Protein 8QPM (pdb70)

InterPro domains:
  IPR011251 Luciferase-like domain [PF00296] (12-303)
  IPR019946 5,10-methylenetetrahydromethanopterin reductase [MF_01091] (1-331)
  IPR019946 5,10-methylenetetrahydromethanopterin reductase [NF002619] (1-328)
  IPR019946 5,10-methylenetetrahydromethanopterin reductase [TIGR03555] (3-327)
  IPR036661 Luciferase-like domain superfamily [G3DSA:3.20.20.30] (1-331)
  IPR036661 Luciferase-like domain superfamily [SSF51679] (1-330)
  IPR050564 F420-dependent glucose-6-phosphate dehydrogenase/mer [PTHR43244] (1-331)

Nearest PDB structures (foldseek):
  8qq8-assembly1_A-2  TM=9.999E-01  e=6.501E-63  Methanocaldococcus jannaschii
  8qpm-assembly2_D  TM=1.001E+00  e=1.113E-61  Methanocaldococcus jannaschii
  1f07-assembly1_A  TM=9.859E-01  e=3.341E-46  Methanothermobacter thermautotrophicus
  1ezw-assembly1_A  TM=9.801E-01  e=5.608E-44  Methanopyrus kandleri
  2b81-assembly2_C  TM=8.091E-01  e=7.766E-15  Bacillus cereus

Solvent-accessible surface area: 47676 Å² total; per-residue (Å²): 64,57,2,0,0,15,8,56,2,82,67,24,3,7,29,9,4,8,27,0,3,9,0,4,58,32,38,5,71,17,0,0,0,16,11,84,28,45,13,29,9,0,4,0,0,0,0,0,0,2,9,10,1,6,109,2,77,0,0,0,3,43,0,12,11,33,7,5,14,19,0,3,1,0,2,0,0,0,0,0,0,18,14,0,8,21,16,1,1,0,0,1,0,31,28,55,115,77,26,2,76,15,12,50,41,140,81,49,111,37,52,38,6,0,69,16,0,1,58,0,0,75,63,1,12,66,51,70,181,1,92,30,135,10,133,42,15,95,2,58,21,0,31,22,60,2,140,17,71,30,181,80,7,35,0,7,0,10,3,108,21,64,122,15,6,52,20,0,0,83,29,0,47,0,0,2,6,84,16,8,4,36,101,9,0,101,41,9,20,78,49,0,95,127,2,0,114,78,43,74,38,57,47,140,88,7,16,2,0,0,35,4,5,0,0,1,17,174,69,39,84,129,0,49,105,25,0,15,49,41,0,0,106,58,0,18,65,10,63,99,81,25,3,126,73,16,59,11,61,86,149,74,0,84,34,0,58,83,6,29,156,90,39,68,92,99,71,0,57,144,31,19,30,87,63,0,5,92,1,10,3,0,36,0,27,7,122,56,0,15,94,60,0,89,96,1,43,116,69,32,4,60,0,0,0,0,4,34,17,0,3,63,79,62,36,76,1,0,98,25,0,12,151,96,0,31,92,57,44,63,54,1,0,0,17,7,52,2,81,66,25,2,8,30,8,4,8,26,0,3,8,0,8,61,32,37,6,72,17,0,0,0,14,10,86,27,45,13,28,9,1,3,0,0,0,0,0,0,3,9,12,1,6,120,2,76,0,0,0,2,43,1,12,10,36,6,6,14,19,0,3,1,0,2,0,0,0,0,0,0,20,13,0,8,20,16,1,1,0,0,0,0,32,28,59,114,78,29,1,75,14,12,51,38,139,77,48,125,37,40,36,6,0,81,5,0,1,72,0,0,76,61,1,9,40,48,71,185,0,92,30,146,9,166,40,15,86,9,64,24,0,30,24,65,3,130,15,77,46,167,80,5,35,0,6,0,11,3,107,29,87,134,17,6,45,15,0,0,84,40,0,46,0,0,1,6,87,16,8,5,37,99,8,0,100,44,9,21,77,48,0,81,132,2,0,112,78,43,73,39,57,46,141,87,7,17,3,0,0,33,4,5,0,0,1,10,159,80,40,85,108,0,44,104,24,0,14,49,42,0,0,108,60,0,17,65,11,62,93,79,25,3,123,76,17,60,12,62,84,140,72,0,80,34,0,75,77,8,30,167,88,39,70,96,90,70,0,57,151,30,18,32,87,63,0,4,90,1,10,3,0,36,0,29,4,120,57,0,16,95,61,0,88,96,0,44,118,67,30,4,59,0,0,0,0,4,32,17,0,3,50,77,61,35,78,2,0,96,22,0,13,152,92,0,32,93,57,44,105,57,12,0,0,15,6,52,1,81,60,22,4,10,30,9,4,10,26,0,3,9,0,8,61,32,37,6,69,12,0,0,0,14,9,93,26,44,13,30,10,1,3,0,0,0,0,4,0,2,11,11,1,7,122,2,76,0,0,0,3,41,0,14,10,38,7,7,14,19,0,3,1,0,2,0,0,0,0,0,0,20,14,0,10,18,16,1,0,0,0,0,0,31,32,65,119,73,29,2,77,16,10,50,41,138,86,47,116,42,47,32,5,0,67,7,0,0,50,0,1,74,74,1,11,65,48,86,190,3,95,33,142,11,154,41,15,94,8,66,36,0,36,15,48,2,133,22,74,41,186,61,5,32,0,8,0,9,1,92,36,86,152,16,6,47,11,0,0,80,26,0,47,0,0,1,6,85,13,9,19,42,107,16,0,111,43,10,11,71,36,0,94,122,2,0,127,83,47,73,42,55,47,140,90,8,14,4,0,0,29,3,7,0,0,1,23,178,80,33,81,103,0,45,102,21,0,21,55,40,0,0,115,68,0,23,58,8,68,83,107,24,3,132,67,24,66,22,63,92,113,51,0,77,35,0,61,82,7,28,156,89,34,74,94,80,86,0,50,143,24,16,52,91,65,5,4,97,7,12,3,0,34,1,30,7,112,59,0,34,81,45,11,117,99,0,46,137,68,34,4,60,0,0,0,0,2,28,15,0,3,39,79,60,36,81,2,0,97,15,0,14,136,96,13,50,119,67,64,2,0,0,15,6,52,1,82,62,20,4,9,31,10,4,9,26,0,3,9,0,6,59,33,37,6,73,12,0,0,0,15,10,86,26,46,13,29,10,1,3,0,0,0,0,3,0,2,10,9,1,5,120,2,81,0,0,0,3,41,1,14,10,38,7,7,14,18,0,2,1,0,2,0,0,0,0,0,0,19,13,0,8,17,16,0,1,0,0,1,0,32,28,58,116,79,26,1,74,16,11,49,39,144,82,46,92,39,30,30,5,0,68,9,0,0,48,0,0,70,79,1,12,64,38,82,178,3,97,30,138,12,139,42,13,87,4,62,24,0,20,20,62,4,134,20,79,45,193,64,4,35,0,6,0,10,4,97,32,85,137,16,7,42,18,0,0,89,23,0,47,0,0,0,3,93,8,9,5,60,90,12,0,105,40,6,25,73,45,0,82,127,2,0,114,81,49,73,40,54,47,142,92,8,14,4,0,0,32,3,6,0,0,1,22,163,82,39,81,106,0,41,105,24,0,19,50,39,0,0,108,62,0,17,66,9,67,95,83,19,7,117,74,20,58,5,55,83,124,58,0,109,47,0,91,94,9,26,168,87,41,74,91,93,75,0,55,151,30,19,46,89,70,1,5,112,10,9,2,2,31,1,30,4,122,57,0,12,92,45,0,92,83,3,42,125,62,33,4,64,0,0,0,0,3,30,15,0,3,41,78,62,36,74,2,0,95,17,0,13,134,90,0,32,90,54,48

Foldseek 3Di:
DAEAAEDEQADPLVVVLVLVQLLVVLRHQEYEYEDAPVHPHFLVSLLVNLVSHAGHAYEYQAAECWPDHLVVVLLSQLVSQVSNVRRYAYEYEQDDDVRCVVVVHDSPPSQQSRLQSVVVSQCQQQQHQDADDGPPDGDHRDHDPRHGNDNGHFYEYEDADLSNLLVCLQDHQEYEYQWQAQLSLLPRVVSSVNNVVVNVHDCVSYAYEHQAAEAEDQAQVQSLLQSLQVLLVCLLPDDPVLCVSLVPDVVLSVQLNVCVVVPVSVRSSVSDDPSSSNTGHQTGYLVSNQVSVVSNVVSPHRYYYHYPPCHPDSSVSSNRCSPRRVVSD/DAEAAEDEQADPLVVVLVLLQLLVVLRHAEYEYEDAPVHPHQLVSLLVNLVSHAGHAYDYQAAECWPDHLVVVLVSQLVSLVSNVRRYAYEYEQDDDVRCVVVVTDSPPSQQSRLQSVVVSQCQQQFDQDQDDGPPDGDHGDHDPRHGPDNGHFYEYEDADLSNLLSCLQDGQEYEYQWQAQLSLLVRVVSSVNNVVVNVHDCVSYAYEHQAAEAEDQAQVQSLLQSLQVLLVCLLPDDPVLCVSLVPDVVLSVQLNVCVVVPVSVRSSVSDDPSSSNTGHQTGYLVSNQVSVVSNVVSPHRYYYHYPPCHSDSSVSSNRCSVRHPVSD/DAEAAEDEQADPLVVVLVLVQLLVVLHHQEYEYEADPVHPHRLVSLLVNLVSHAGHAYEYQAAECWPDHLLVVLVSQLVSQVSNVRRYAYEYEQDDPVRCVVVVTDSPPSQQSRLQSVVVSQCQQQFHQDQDCGPPDGHHRDHDPRHGPDNGHFYEYEAEDLVNLLSCLQDHQEYEYQWLALLRLLVRVVSSVNNVVVNVHDCVRYQYEHNAAEAEDQAQVQSLLQSLLVLLVVLLVDDPVLCVSQVHDVVLSVQLVVCVVVVVSVRSSVSDDDSSRNTGHQTGYLVSNQVSVVSNVVSPHRYYYHYPPCHSDSSVSSNRCSPRHPD/DAEAAEDEQADPLVVVLVLVQLLVVLRHAEYEYEAAPVGPHFLVSLLVNLVSHAGHAYEYQAAECWPDPLLVVLVSQLVSLVSNVRRYAYEYEQDDPVRCVVVVTDSPPRQQSRLQSVVVSQCQQQFDQDQDCGPPDGHHRDHDPRHGPDNGHFYEYEDADLSNLLSCLQDHQEYEYAWQALVSLLVRVVSSVNSVVVNVHDCVRYQYEHQAAEAEDQAQVQSQLQSLLVLLVVLLPDDVCVCVVLVHDVVLSVQLNVCPVVVVSVRSSVSDDVSSRVTRYQTGYLVSNQVSVVSSVVSPHRYYYHYPPCHSDSSVSSNRCSPRHPVSD

Secondary structure (DSSP, 8-state):
-EEEEEE---S-HHHHHHHHHHHHHTT--EEEE---TTSS-HHHHHHHHHHT-SS-EEEES-B-SSSB-HHHHHHHHHHHHHHTTS-B-EEE----HHHHHHHT-----HHHHHHHHHHHHHHHHTT--EEEE-SS-EEEEE--SS--SSSS--EEEE--SHHHHHHHHHH-SEEEE---SHHHHHHHHHHHHHHHHHTT--GGG-EEEEEEEEEE-SSHHHHHHHHHHHHHHHHHH--HHHHHHTT--HHHHHHHHHHHHTT-HHHHHHT--HHHHHHH-EEESHHHHHHHHHHHHHHT--EEEEEEEESSSHHHHHHHHHHHTGGG-/-EEEEEE---S-HHHHHHHHHHHHHTT--EEEE---TTSS-HHHHHHHHHHT-SS-EEEESSB-SSSB-HHHHHHHHHHHHHHTTS-B-EEE----HHHHHHHT-----HHHHHHHHHHHHHHHHTT--EEEE-SS-EEEEE--SS--SSSS--EEEE--SHHHHHHHHHH-SEEEE---SHHHHHHHHHHHHHHHHHTT--GGG-EEEEEEEEEE-SSHHHHHHHHHHHHHHHHHH--HHHHHHTT--HHHHHHHHHHHHTT-HHHHHHT--HHHHHHH-EEESHHHHHHHHHHHHHHT--EEEEEEEESSSHHHHHHHHHHHTGGG-/-EEEEEE---S-HHHHHHHHHHHHHTT--EEEE---TTSS-HHHHHHHHHHH-SS-EEEESSB-SSSB-HHHHHHHHHHHHHHHTS-B-EEE----HHHHHHHT-----HHHHHHHHHHHHHHHHTTPPEEEE-SS-EEEEE--SS--SSSS--EEEE--SHHHHHHHHHH-SEEEE----HHHHHHHHHHHHHHHHHTT--GGG-EEEEEEEEEE-SSHHHHHHHHHHHHHHHHTT--HHHHGGGT--HHHHHHHHHHHHHT-HHHHHHT--HHHHHHH-EEESHHHHHHHHHHHHHTT--EEEEEEEESSSHHHHHHHHHHHT--/-EEEEEE---S-HHHHHHHHHHHHHTT--EEEE---TTSS-HHHHHHHHHHH-SS-EEEESSB-SSSB-HHHHHHHHHHHHHHTTS-B-EEE----HHHHHHHT-----HHHHHHHHHHHHHHHHTTPPEEEE-SS-EEEEE--SS--SSSS--EEEE--SHHHHHHHHHH-SEEEES---TTHHHHHHHHHHHHHHHHT--GGG-EEEEEEEEEE-SSHHHHHHHHHHHHHHHHHT--HHHHHHTT--HHHHHHHHHHHHTT-HHHHHHT--HHHHHSS-EEESHHHHHHHHHHHHHTT--EEEEEEEESSSHHHHHHHHHHHTGGG-

Sequence (1314 aa):
MKFGIEFVPNEPIQKLCYYVKLAEDNGFEYCWITDHYNNRNVYMALTAIAMNTNKIKLGPGVTNPYVRSPAITASAIATLDELSGGRAVLGIGPGDKATFDALGIEWVKPVTTLKESIEVIRKLLAGERVSYEGKVVKIAGAALAVKPIQKAVPVYMGAQGPKMLETAGMIADGVLINASNPKDFEAAIPLIKKGAEAAGRSMDEIDVAAYACMSVDKNADKAKQAAVPVVAFIAAGSPPVVLERHGIDMEKVEAIRNALKSGNFPEAFKNVDDTMLEAFSIYGTPEDVVEKCKKLAEMGVTQIVAGSPIGPNKETAIKLIGKKVIPALMKFGIEFVPNEPIQKLCYYVKLAEDNGFEYCWITDHYNNRNVYMALTAIAMNTNKIKLGPGVTNPYVRSPAITASAIATLDELSGGRAVLGIGPGDKATFDALGIEWVKPVTTLKESIEVIRKLLAGERVSYEGKVVKIAGAALAVKPIQKAVPVYMGAQGPKMLETAGMIADGVLINASNPKDFEAAIPLIKKGAEAAGRSMDEIDVAAYACMSVDKNADKAKQAAVPVVAFIAAGSPPVVLERHGIDMEKVEAIRNALKSGNFPEAFKNVDDTMLEAFSIYGTPEDVVEKCKKLAEMGVTQIVAGSPIGPNKETAIKLIGKKVIPALMKFGIEFVPNEPIQKLCYYVKLAEDNGFEYCWITDHYNNRNVYMALTAIAMNTNKIKLGPGVTNPYVRSPAITASAIATLDELSGGRAVLGIGPGDKATFDALGIEWVKPVTTLKESIEVIRKLLAGERVSYEGKVVKIAGAALAVKPIQKAVPVYMGAQGPKMLETAGMIADGVLINASNPKDFEAAIPLIKKGAEAAGRSMDEIDVAAYACMSVDKNADKAKQAAVPVVAFIAAGSPPVVLERHGIDMEKVEAIRNALKSGNFPEAFKNVDDTMLEAFSIYGTPEDVVEKCKKLAEMGVTQIVAGSPIGPNKETAIKLIGKKVIPMKFGIEFVPNEPIQKLCYYVKLAEDNGFEYCWITDHYNNRNVYMALTAIAMNTNKIKLGPGVTNPYVRSPAITASAIATLDELSGGRAVLGIGPGDKATFDALGIEWVKPVTTLKESIEVIRKLLAGERVSYEGKVVKIAGAALAVKPIQKAVPVYMGAQGPKMLETAGMIADGVLINASNPKDFEAAIPLIKKGAEAAGRSMDEIDVAAYACMSVDKNADKAKQAAVPVVAFIAAGSPPVVLERHGIDMEKVEAIRNALKSGNFPEAFKNVDDTMLEAFSIYGTPEDVVEKCKKLAEMGVTQIVAGSPIGPNKETAIKLIGKKVIPAL

Radius of gyration: 32.62 Å; Cα contacts (8 Å, |Δi|>4): 3028; chains: 4; bounding box: 97×97×73 Å

Structure (mmCIF, N/CA/C/O backbone):
data_8QPM
#
_entry.id   8QPM
#
_cell.length_a   96.660
_cell.length_b   96.280
_cell.length_c   166.780
_cell.angle_alpha   90.00
_cell.angle_beta   90.00
_cell.angle_gamma   90.00
#
_symmetry.space_group_name_H-M   'P 21 21 21'
#
loop_
_entity.id
_entity.type
_entity.pdbx_description
1 polymer '5,10-methylenetetrahydromethanopterin reductase'
2 water water
#
loop_
_atom_site.group_PDB
_atom_site.id
_atom_site.type_symbol
_atom_site.label_atom_id
_atom_site.label_alt_id
_atom_site.label_comp_id
_atom_site.label_asym_id
_atom_site.label_entity_id
_atom_site.label_seq_id
_atom_site.pdbx_PDB_ins_code
_atom_site.Cartn_x
_atom_site.Cartn_y
_atom_site.Cartn_z
_atom_site.occupancy
_atom_site.B_iso_or_equiv
_atom_site.auth_seq_id
_atom_site.auth_comp_id
_atom_site.auth_asym_id
_atom_site.auth_atom_id
_atom_site.pdbx_PDB_model_num
ATOM 1 N N . MET A 1 1 ? 55.280 95.536 39.727 1.00 52.89 1 MET A N 1
ATOM 2 C CA . MET A 1 1 ? 55.838 94.905 40.960 1.00 48.61 1 MET A CA 1
ATOM 3 C C . MET A 1 1 ? 54.701 94.623 41.945 1.00 42.10 1 MET A C 1
ATOM 4 O O . MET A 1 1 ? 53.984 95.533 42.320 1.00 52.87 1 MET A O 1
ATOM 20 N N . LYS A 1 2 ? 54.551 93.373 42.376 1.00 35.30 2 LYS A N 1
ATOM 21 C CA . LYS A 1 2 ? 53.577 92.987 43.389 1.00 40.55 2 LYS A CA 1
ATOM 22 C C . LYS A 1 2 ? 54.188 93.103 44.777 1.00 35.28 2 LYS A C 1
ATOM 23 O O . LYS A 1 2 ? 55.376 92.837 44.963 1.00 31.06 2 LYS A O 1
ATOM 42 N N . PHE A 1 3 ? 53.361 93.440 45.771 1.00 32.50 3 PHE A N 1
ATOM 43 C CA . PHE A 1 3 ? 53.849 93.552 47.140 1.00 29.49 3 PHE A CA 1
ATOM 44 C C . PHE A 1 3 ? 53.233 92.512 48.060 1.00 29.74 3 PHE A C 1
ATOM 45 O O . PHE A 1 3 ? 52.014 92.261 48.052 1.00 29.34 3 PHE A O 1
ATOM 62 N N . GLY A 1 4 ? 54.095 91.919 48.872 1.00 25.45 4 GLY A N 1
ATOM 63 C CA . GLY A 1 4 ? 53.669 91.088 49.970 1.00 25.23 4 GLY A CA 1
ATOM 64 C C . GLY A 1 4 ? 54.032 91.734 51.293 1.00 26.38 4 GLY A C 1
ATOM 65 O O . GLY A 1 4 ? 54.776 92.710 51.361 1.00 29.80 4 GLY A O 1
ATOM 69 N N . ILE A 1 5 ? 53.552 91.101 52.367 1.00 26.02 5 ILE A N 1
ATOM 70 C CA . ILE A 1 5 ? 53.828 91.556 53.718 1.00 27.67 5 ILE A CA 1
ATOM 71 C C . ILE A 1 5 ? 54.003 90.316 54.574 1.00 30.20 5 ILE A C 1
ATOM 72 O O . ILE A 1 5 ? 53.372 89.288 54.318 1.00 28.78 5 ILE A O 1
ATOM 88 N N . GLU A 1 6 ? 54.905 90.395 55.538 1.00 26.84 6 GLU A N 1
ATOM 89 C CA . GLU A 1 6 ? 55.263 89.269 56.399 1.00 28.86 6 GLU A CA 1
ATOM 90 C C . GLU A 1 6 ? 55.058 89.628 57.861 1.00 28.16 6 GLU A C 1
ATOM 91 O O . GLU A 1 6 ? 55.421 90.724 58.294 1.00 32.71 6 GLU A O 1
ATOM 103 N N . PHE A 1 7 ? 54.491 88.693 58.631 1.00 28.93 7 PHE A N 1
ATOM 104 C CA . PHE A 1 7 ? 54.361 88.877 60.067 1.00 31.55 7 PHE A CA 1
ATOM 105 C C . PHE A 1 7 ? 54.714 87.600 60.809 1.00 32.81 7 PHE A C 1
ATOM 106 O O . PHE A 1 7 ? 54.439 86.489 60.341 1.00 31.69 7 PHE A O 1
ATOM 123 N N . VAL A 1 8 ? 55.286 87.778 61.995 1.00 29.44 8 VAL A N 1
ATOM 124 C CA . VAL A 1 8 ? 55.431 86.699 62.971 1.00 26.35 8 VAL A CA 1
ATOM 125 C C . VAL A 1 8 ? 54.182 86.744 63.847 1.00 31.16 8 VAL A C 1
ATOM 126 O O . VAL A 1 8 ? 53.843 87.821 64.377 1.00 31.04 8 VAL A O 1
ATOM 139 N N . PRO A 1 9 ? 53.466 85.624 64.033 1.00 29.41 9 PRO A N 1
ATOM 140 C CA . PRO A 1 9 ? 52.265 85.658 64.914 1.00 28.25 9 PRO A CA 1
ATOM 141 C C . PRO A 1 9 ? 52.646 85.529 66.384 1.00 30.13 9 PRO A C 1
ATOM 142 O O . PRO A 1 9 ? 52.400 84.527 67.059 1.00 29.54 9 PRO A O 1
ATOM 153 N N . ASN A 1 10 ? 53.279 86.585 66.895 1.00 29.75 10 ASN A N 1
ATOM 154 C CA . ASN A 1 10 ? 53.778 86.637 68.263 1.00 31.60 10 ASN A CA 1
ATOM 155 C C . ASN A 1 10 ? 53.034 87.660 69.119 1.00 30.16 10 ASN A C 1
ATOM 156 O O . ASN A 1 10 ? 53.539 88.058 70.175 1.00 31.68 10 ASN A O 1
ATOM 167 N N . GLU A 1 11 ? 51.848 88.079 68.683 1.00 31.11 11 GLU A N 1
ATOM 168 C CA . GLU A 1 11 ? 50.952 88.980 69.395 1.00 29.98 11 GLU A CA 1
ATOM 169 C C . GLU A 1 11 ? 49.550 88.389 69.301 1.00 28.11 11 GLU A C 1
ATOM 170 O O . GLU A 1 11 ? 49.351 87.417 68.563 1.00 30.05 11 GLU A O 1
ATOM 182 N N . PRO A 1 12 ? 48.565 88.905 70.039 1.00 28.28 12 PRO A N 1
ATOM 183 C CA . PRO A 1 12 ? 47.207 88.356 69.917 1.00 30.18 12 PRO A CA 1
ATOM 184 C C . PRO A 1 12 ? 46.732 88.421 68.471 1.00 29.69 12 PRO A C 1
ATOM 185 O O . PRO A 1 12 ? 47.004 89.377 67.742 1.00 28.06 12 PRO A O 1
ATOM 196 N N . ILE A 1 13 ? 46.048 87.362 68.042 1.00 28.18 13 ILE A N 1
ATOM 197 C CA . ILE A 1 13 ? 45.702 87.220 66.628 1.00 25.41 13 ILE A CA 1
ATOM 198 C C . ILE A 1 13 ? 44.813 88.368 66.135 1.00 25.64 13 ILE A C 1
ATOM 199 O O . ILE A 1 13 ? 44.895 88.772 64.963 1.00 27.23 13 ILE A O 1
ATOM 215 N N . GLN A 1 14 ? 44.000 88.953 67.016 1.00 25.21 14 GLN A N 1
ATOM 216 C CA . GLN A 1 14 ? 43.183 90.090 66.595 1.00 27.07 14 GLN A CA 1
ATOM 217 C C . GLN A 1 14 ? 44.055 91.232 66.090 1.00 25.54 14 GLN A C 1
ATOM 218 O O . GLN A 1 14 ? 43.659 91.968 65.192 1.00 25.86 14 GLN A O 1
ATOM 232 N N . LYS A 1 15 ? 45.208 91.459 66.728 1.00 30.63 15 LYS A N 1
ATOM 233 C CA . LYS A 1 15 ? 46.085 92.540 66.286 1.00 32.75 15 LYS A CA 1
ATOM 234 C C . LYS A 1 15 ? 46.653 92.251 64.898 1.00 27.30 15 LYS A C 1
ATOM 235 O O . LYS A 1 15 ? 46.753 93.152 64.056 1.00 26.71 15 LYS A O 1
ATOM 254 N N . LEU A 1 16 ? 47.026 90.997 64.654 1.00 27.52 16 LEU A N 1
ATOM 255 C CA . LEU A 1 16 ? 47.539 90.585 63.355 1.00 23.65 16 LEU A CA 1
ATOM 256 C C . LEU A 1 16 ? 46.473 90.735 62.287 1.00 24.27 16 LEU A C 1
ATOM 257 O O . LEU A 1 16 ? 46.752 91.214 61.178 1.00 27.62 16 LEU A O 1
ATOM 273 N N . CYS A 1 17 ? 45.238 90.338 62.607 1.00 25.03 17 CYS A N 1
ATOM 274 C CA . CYS A 1 17 ? 44.152 90.507 61.648 1.00 23.44 17 CYS A CA 1
ATOM 275 C C . CYS A 1 17 ? 43.961 91.976 61.291 1.00 26.19 17 CYS A C 1
ATOM 276 O O . CYS A 1 17 ? 43.679 92.300 60.139 1.00 26.67 17 CYS A O 1
ATOM 284 N N . TYR A 1 18 ? 44.121 92.883 62.255 1.00 26.16 18 TYR A N 1
ATOM 285 C CA . TYR A 1 18 ? 44.054 94.309 61.921 1.00 26.45 18 TYR A CA 1
ATOM 286 C C . TYR A 1 18 ? 45.162 94.679 60.929 1.00 29.22 18 TYR A C 1
ATOM 287 O O . TYR A 1 18 ? 44.913 95.353 59.925 1.00 27.77 18 TYR A O 1
ATOM 305 N N . TYR A 1 19 ? 46.395 94.241 61.187 1.00 26.29 19 TYR A N 1
ATOM 306 C CA . TYR A 1 19 ? 47.495 94.626 60.297 1.00 28.59 19 TYR A CA 1
ATOM 307 C C . TYR A 1 19 ? 47.285 94.099 58.882 1.00 26.56 19 TYR A C 1
ATOM 308 O O . TYR A 1 19 ? 47.608 94.784 57.904 1.00 26.61 19 TYR A O 1
ATOM 326 N N . VAL A 1 20 ? 46.813 92.857 58.744 1.00 26.25 20 VAL A N 1
ATOM 327 C CA . VAL A 1 20 ? 46.685 92.284 57.403 1.00 24.07 20 VAL A CA 1
ATOM 328 C C . VAL A 1 20 ? 45.526 92.930 56.646 1.00 25.51 20 VAL A C 1
ATOM 329 O O . VAL A 1 20 ? 45.604 93.165 55.436 1.00 27.28 20 VAL A O 1
ATOM 342 N N . LYS A 1 21 ? 44.419 93.216 57.338 1.00 26.81 21 LYS A N 1
ATOM 343 C CA . LYS A 1 21 ? 43.326 93.905 56.670 1.00 28.15 21 LYS A CA 1
ATOM 344 C C . LYS A 1 21 ? 43.778 95.282 56.243 1.00 28.16 21 LYS A C 1
ATOM 345 O O . LYS A 1 21 ? 43.446 95.745 55.143 1.00 31.07 21 LYS A O 1
ATOM 364 N N . LEU A 1 22 ? 44.535 95.963 57.106 1.00 29.02 22 LEU A N 1
ATOM 365 C CA . LEU A 1 22 ? 45.094 97.254 56.713 1.00 24.66 22 LEU A CA 1
ATOM 366 C C . LEU A 1 22 ? 45.982 97.088 55.489 1.00 26.28 22 LEU A C 1
ATOM 367 O O . LEU A 1 22 ? 45.988 97.933 54.590 1.00 26.83 22 LEU A O 1
ATOM 383 N N . ALA A 1 23 ? 46.761 96.013 55.444 1.00 26.57 23 ALA A N 1
ATOM 384 C CA . ALA A 1 23 ? 47.609 95.791 54.274 1.00 30.76 23 ALA A CA 1
ATOM 385 C C . ALA A 1 23 ? 46.768 95.565 53.021 1.00 28.54 23 ALA A C 1
ATOM 386 O O . ALA A 1 23 ? 47.059 96.124 51.962 1.00 26.72 23 ALA A O 1
ATOM 393 N N . GLU A 1 24 ? 45.710 94.754 53.131 1.00 29.22 24 GLU A N 1
ATOM 394 C CA . GLU A 1 24 ? 44.815 94.549 51.995 1.00 27.18 24 GLU A CA 1
ATOM 395 C C . GLU A 1 24 ? 44.227 95.872 51.519 1.00 27.33 24 GLU A C 1
ATOM 396 O O . GLU A 1 24 ? 44.228 96.167 50.322 1.00 28.39 24 GLU A O 1
ATOM 408 N N . ASP A 1 25 ? 43.711 96.682 52.450 1.00 26.72 25 ASP A N 1
ATOM 409 C CA . ASP A 1 25 ? 43.170 97.992 52.079 1.00 26.55 25 ASP A CA 1
ATOM 410 C C . ASP A 1 25 ? 44.188 98.824 51.317 1.00 31.92 25 ASP A C 1
ATOM 411 O O . ASP A 1 25 ? 43.824 99.675 50.489 1.00 31.82 25 ASP A O 1
ATOM 420 N N . ASN A 1 26 ? 45.467 98.642 51.622 1.00 28.25 26 ASN A N 1
ATOM 421 C CA . ASN A 1 26 ? 46.529 99.440 51.025 1.00 28.95 26 ASN A CA 1
ATOM 422 C C . ASN A 1 26 ? 47.161 98.778 49.814 1.00 35.79 26 ASN A C 1
ATOM 423 O O . ASN A 1 26 ? 48.152 99.293 49.290 1.00 31.02 26 ASN A O 1
ATOM 434 N N . GLY A 1 27 ? 46.570 97.706 49.301 1.00 29.78 27 GLY A N 1
ATOM 435 C CA . GLY A 1 27 ? 46.998 97.204 48.015 1.00 31.85 27 GLY A CA 1
ATOM 436 C C . GLY A 1 27 ? 48.064 96.136 48.053 1.00 32.48 27 GLY A C 1
ATOM 437 O O . GLY A 1 27 ? 48.595 95.776 46.989 1.00 30.34 27 GLY A O 1
ATOM 441 N N . PHE A 1 28 ? 48.390 95.611 49.227 1.00 27.51 28 PHE A N 1
ATOM 442 C CA . PHE A 1 28 ? 49.257 94.447 49.299 1.00 29.99 28 PHE A CA 1
ATOM 443 C C . PHE A 1 28 ? 48.511 93.243 48.745 1.00 31.62 28 PHE A C 1
ATOM 444 O O . PHE A 1 28 ? 47.318 93.061 49.016 1.00 30.05 28 PHE A O 1
ATOM 461 N N . GLU A 1 29 ? 49.219 92.411 47.970 1.00 28.04 29 GLU A N 1
ATOM 462 C CA . GLU A 1 29 ? 48.601 91.259 47.319 1.00 30.07 29 GLU A CA 1
ATOM 463 C C . GLU A 1 29 ? 48.876 89.920 48.003 1.00 30.81 29 GLU A C 1
ATOM 464 O O . GLU A 1 29 ? 48.135 88.967 47.738 1.00 25.89 29 GLU A O 1
ATOM 476 N N . TYR A 1 30 ? 49.899 89.832 48.865 1.00 26.44 30 TYR A N 1
ATOM 477 C CA . TYR A 1 30 ? 50.311 88.608 49.565 1.00 25.52 30 TYR A CA 1
ATOM 478 C C . TYR A 1 30 ? 50.509 88.874 51.045 1.00 28.99 30 TYR A C 1
ATOM 479 O O . TYR A 1 30 ? 51.081 89.903 51.432 1.00 27.69 30 TYR A O 1
ATOM 497 N N . CYS A 1 31 ? 50.066 87.908 51.857 1.00 26.20 31 CYS A N 1
ATOM 498 C CA . CYS A 1 31 ? 50.234 87.925 53.327 1.00 25.08 31 CYS A CA 1
ATOM 499 C C . CYS A 1 31 ? 50.968 86.634 53.695 1.00 26.42 31 CYS A C 1
ATOM 500 O O . CYS A 1 31 ? 50.403 85.572 53.462 1.00 29.04 31 CYS A O 1
ATOM 508 N N . TRP A 1 32 ? 52.167 86.733 54.246 1.00 28.47 32 TRP A N 1
ATOM 509 C CA . TRP A 1 32 ? 53.022 85.591 54.596 1.00 26.17 32 TRP A CA 1
ATOM 510 C C . TRP A 1 32 ? 53.179 85.548 56.114 1.00 28.19 32 TRP A C 1
ATOM 511 O O . TRP A 1 32 ? 53.681 86.508 56.701 1.00 26.57 32 TRP A O 1
ATOM 532 N N . ILE A 1 33 ? 52.786 84.432 56.748 1.00 25.46 33 ILE A N 1
ATOM 533 C CA . ILE A 1 33 ? 52.835 84.286 58.202 1.00 26.38 33 ILE A CA 1
ATOM 534 C C . ILE A 1 33 ? 53.846 83.205 58.572 1.00 30.76 33 ILE A C 1
ATOM 535 O O . ILE A 1 33 ? 53.758 82.091 58.050 1.00 26.33 33 ILE A O 1
ATOM 551 N N . THR A 1 34 ? 54.779 83.516 59.493 1.00 26.85 34 THR A N 1
ATOM 552 C CA . THR A 1 34 ? 55.825 82.556 59.852 1.00 30.48 34 THR A CA 1
ATOM 553 C C . THR A 1 34 ? 55.242 81.398 60.671 1.00 24.68 34 THR A C 1
ATOM 554 O O . THR A 1 34 ? 54.182 81.502 61.287 1.00 27.26 34 THR A O 1
ATOM 565 N N . ASP A 1 35 ? 55.935 80.261 60.607 1.00 25.86 35 ASP A N 1
ATOM 566 C CA . ASP A 1 35 ? 55.488 79.003 61.200 1.00 28.99 35 ASP A CA 1
ATOM 567 C C . ASP A 1 35 ? 56.616 78.516 62.106 1.00 32.77 35 ASP A C 1
ATOM 568 O O . ASP A 1 35 ? 57.575 77.895 61.637 1.00 32.14 35 ASP A O 1
ATOM 577 N N . HIS A 1 36 ? 56.516 78.840 63.393 1.00 30.50 36 HIS A N 1
ATOM 578 C CA . HIS A 1 36 ? 57.495 78.418 64.424 1.00 31.36 36 HIS A CA 1
ATOM 579 C C . HIS A 1 36 ? 56.698 77.863 65.596 1.00 33.44 36 HIS A C 1
ATOM 580 O O . HIS A 1 36 ? 55.687 78.467 65.944 1.00 32.04 36 HIS A O 1
ATOM 594 N N . TYR A 1 37 ? 57.149 76.766 66.186 1.00 29.72 37 TYR A N 1
ATOM 595 C CA . TYR A 1 37 ? 56.359 76.103 67.211 1.00 30.69 37 TYR A CA 1
ATOM 596 C C . TYR A 1 37 ? 56.149 76.952 68.446 1.00 31.98 37 TYR A C 1
ATOM 597 O O . TYR A 1 37 ? 55.234 76.668 69.224 1.00 30.33 37 TYR A O 1
ATOM 615 N N . ASN A 1 38 ? 57.008 77.943 68.688 1.00 30.50 38 ASN A N 1
ATOM 616 C CA . ASN A 1 38 ? 56.912 78.699 69.922 1.00 32.54 38 ASN A CA 1
ATOM 617 C C . ASN A 1 38 ? 55.875 79.816 69.867 1.00 30.89 38 ASN A C 1
ATOM 618 O O . ASN A 1 38 ? 55.500 80.326 70.933 1.00 31.02 38 ASN A O 1
ATOM 629 N N . ASN A 1 39 ? 55.368 80.172 68.681 1.00 27.86 39 ASN A N 1
ATOM 630 C CA . ASN A 1 39 ? 54.414 81.260 68.543 1.00 29.70 39 ASN A CA 1
ATOM 631 C C . ASN A 1 39 ? 52.982 80.751 68.368 1.00 27.26 39 ASN A C 1
ATOM 632 O O . ASN A 1 39 ? 52.699 79.562 68.487 1.00 31.66 39 ASN A O 1
ATOM 643 N N . ARG A 1 40 ? 52.050 81.672 68.130 1.00 29.33 40 ARG A N 1
ATOM 644 C CA . ARG A 1 40 ? 50.694 81.263 67.778 1.00 27.92 40 ARG A CA 1
ATOM 645 C C . ARG A 1 40 ? 50.734 80.418 66.510 1.00 24.68 40 ARG A C 1
ATOM 646 O O . ARG A 1 40 ? 51.559 80.638 65.617 1.00 28.20 40 ARG A O 1
ATOM 667 N N . ASN A 1 41 ? 49.866 79.413 66.463 1.00 24.97 41 ASN A N 1
ATOM 668 C CA . ASN A 1 41 ? 49.863 78.459 65.366 1.00 24.90 41 ASN A CA 1
ATOM 669 C C . ASN A 1 41 ? 49.544 79.143 64.034 1.00 24.28 41 ASN A C 1
ATOM 670 O O . ASN A 1 41 ? 48.591 79.919 63.939 1.00 24.81 41 ASN A O 1
ATOM 681 N N . VAL A 1 42 ? 50.349 78.851 63.010 1.00 24.28 42 VAL A N 1
ATOM 682 C CA . VAL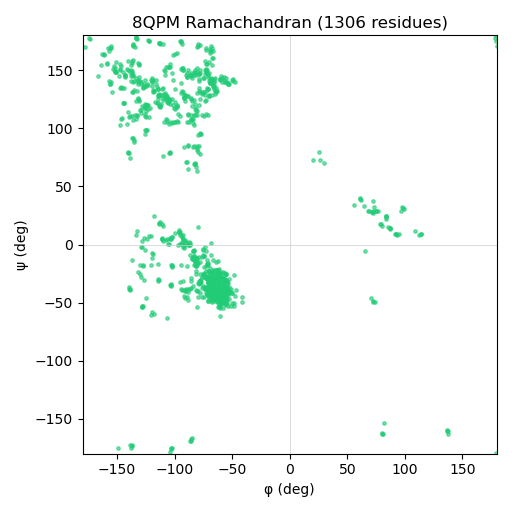 A 1 42 ? 50.274 79.594 61.736 1.00 25.53 42 VAL A CA 1
ATOM 683 C C . VAL A 1 42 ? 48.920 79.424 61.053 1.00 26.12 42 VAL A C 1
ATOM 684 O O . VAL A 1 42 ? 48.374 80.379 60.480 1.00 25.01 42 VAL A O 1
ATOM 697 N N . TYR A 1 43 ? 48.368 78.211 61.053 1.00 26.01 43 TYR A N 1
ATOM 698 C CA . TYR A 1 43 ? 47.108 77.995 60.347 1.00 26.43 43 TYR A CA 1
ATOM 699 C C . TYR A 1 43 ? 45.909 78.539 61.123 1.00 24.39 43 TYR A C 1
ATOM 700 O O . TYR A 1 43 ? 44.916 78.952 60.505 1.00 25.77 43 TYR A O 1
ATOM 718 N N . MET A 1 44 ? 45.981 78.553 62.458 1.00 23.99 44 MET A N 1
ATOM 719 C CA . MET A 1 44 ? 44.931 79.192 63.249 1.00 23.43 44 MET A CA 1
ATOM 720 C C . MET A 1 44 ? 44.942 80.691 62.987 1.00 25.00 44 MET A C 1
ATOM 721 O O . MET A 1 44 ? 43.894 81.294 62.705 1.00 23.31 44 MET A O 1
ATOM 735 N N . ALA A 1 45 ? 46.143 81.294 62.988 1.00 24.82 45 ALA A N 1
ATOM 736 C CA . ALA A 1 45 ? 46.251 82.706 62.620 1.00 25.57 45 ALA A CA 1
ATOM 737 C C . ALA A 1 45 ? 45.689 82.952 61.225 1.00 24.97 45 ALA A C 1
ATOM 738 O O . ALA A 1 45 ? 44.925 83.897 61.015 1.00 23.82 45 ALA A O 1
ATOM 745 N N . LEU A 1 46 ? 46.065 82.110 60.246 1.00 23.17 46 LEU A N 1
ATOM 746 C CA . LEU A 1 46 ? 45.585 82.282 58.880 1.00 27.97 46 LEU A CA 1
ATOM 747 C C . LEU A 1 46 ? 44.064 82.106 58.773 1.00 28.82 46 LEU A C 1
ATOM 748 O O . LEU A 1 46 ? 43.429 82.760 57.947 1.00 22.60 46 LEU A O 1
ATOM 764 N N . THR A 1 47 ? 43.452 81.236 59.584 1.00 21.80 47 THR A N 1
ATOM 765 C CA . THR A 1 47 ? 41.998 81.120 59.572 1.00 24.99 47 THR A CA 1
ATOM 766 C C . THR A 1 47 ? 41.348 82.436 59.977 1.00 27.53 47 THR A C 1
ATOM 767 O O . THR A 1 47 ? 40.414 82.919 59.324 1.00 26.09 47 THR A O 1
ATOM 778 N N . ALA A 1 48 ? 41.831 83.027 61.071 1.00 23.26 48 ALA A N 1
ATOM 779 C CA . ALA A 1 48 ? 41.299 84.305 61.522 1.00 24.25 48 ALA A CA 1
ATOM 780 C C . ALA A 1 48 ? 41.540 85.396 60.488 1.00 22.24 48 ALA A C 1
ATOM 781 O O . ALA A 1 48 ? 40.669 86.263 60.262 1.00 24.54 48 ALA A O 1
ATOM 788 N N . ILE A 1 49 ? 42.724 85.385 59.874 1.00 25.32 49 ILE A N 1
ATOM 789 C CA . ILE A 1 49 ? 43.035 86.387 58.860 1.00 23.76 49 ILE A CA 1
ATOM 790 C C . ILE A 1 49 ? 42.088 86.237 57.673 1.00 25.39 49 ILE A C 1
ATOM 791 O O . ILE A 1 49 ? 41.569 87.228 57.136 1.00 25.26 49 ILE A O 1
ATOM 807 N N . ALA A 1 50 ? 41.866 84.993 57.226 1.00 23.09 50 ALA A N 1
ATOM 808 C CA . ALA A 1 50 ? 40.961 84.776 56.106 1.00 25.60 50 ALA A CA 1
ATOM 809 C C . ALA A 1 50 ? 39.578 85.339 56.408 1.00 32.26 50 ALA A C 1
ATOM 810 O O . ALA A 1 50 ? 38.937 85.941 55.536 1.00 28.02 50 ALA A O 1
ATOM 817 N N . MET A 1 51 ? 39.110 85.169 57.646 1.00 28.71 51 MET A N 1
ATOM 818 C CA . MET A 1 51 ? 37.802 85.665 58.039 1.00 31.17 51 MET A CA 1
ATOM 819 C C . MET A 1 51 ? 37.727 87.181 58.057 1.00 31.77 51 MET A C 1
ATOM 820 O O . MET A 1 51 ? 36.644 87.734 57.864 1.00 41.16 51 MET A O 1
ATOM 834 N N . ASN A 1 52 ? 38.850 87.855 58.220 1.00 26.01 52 ASN A N 1
ATOM 835 C CA . ASN A 1 52 ? 38.886 89.302 58.300 1.00 26.25 52 ASN A CA 1
ATOM 836 C C . ASN A 1 52 ? 39.358 89.943 57.011 1.00 32.75 52 ASN A C 1
ATOM 837 O O . ASN A 1 52 ? 39.554 91.168 56.974 1.00 30.57 52 ASN A O 1
ATOM 848 N N . THR A 1 53 ? 39.543 89.153 55.961 1.00 27.47 53 THR A N 1
ATOM 849 C CA . THR A 1 53 ? 40.014 89.676 54.682 1.00 27.90 53 THR A CA 1
ATOM 850 C C . THR A 1 53 ? 39.151 89.116 53.549 1.00 30.93 53 THR A C 1
ATOM 851 O O . THR A 1 53 ? 38.245 88.298 53.762 1.00 25.80 53 THR A O 1
ATOM 862 N N . ASN A 1 54 ? 39.445 89.560 52.322 1.00 25.16 54 ASN A N 1
ATOM 863 C CA . ASN A 1 54 ? 38.581 89.310 51.170 1.00 26.01 54 ASN A CA 1
ATOM 864 C C . ASN A 1 54 ? 39.317 88.957 49.888 1.00 31.99 54 ASN A C 1
ATOM 865 O O . ASN A 1 54 ? 38.842 88.110 49.125 1.00 27.74 54 ASN A O 1
ATOM 876 N N . LYS A 1 55 ? 40.458 89.599 49.643 1.00 29.15 55 LYS A N 1
ATOM 877 C CA . LYS A 1 55 ? 41.151 89.460 48.367 1.00 29.21 55 LYS A CA 1
ATOM 878 C C . LYS A 1 55 ? 42.635 89.124 48.465 1.00 31.45 55 LYS A C 1
ATOM 879 O O . LYS A 1 55 ? 43.206 88.560 47.525 1.00 27.76 55 LYS A O 1
ATOM 898 N N . ILE A 1 56 ? 43.287 89.469 49.573 1.00 29.82 56 ILE A N 1
ATOM 899 C CA . ILE A 1 56 ? 44.720 89.226 49.677 1.00 29.36 56 ILE A CA 1
ATOM 900 C C . ILE A 1 56 ? 45.008 87.726 49.699 1.00 26.75 56 ILE A C 1
ATOM 901 O O . ILE A 1 56 ? 44.317 86.940 50.360 1.00 25.68 56 ILE A O 1
ATOM 917 N N . LYS A 1 57 ? 46.022 87.313 48.945 1.00 27.21 57 LYS A N 1
ATOM 918 C CA . LYS A 1 57 ? 46.492 85.932 49.036 1.00 25.72 57 LYS A CA 1
ATOM 919 C C . LYS A 1 57 ? 47.241 85.723 50.345 1.00 27.62 57 LYS A C 1
ATOM 920 O O . LYS A 1 57 ? 47.872 86.642 50.888 1.00 26.81 57 LYS A O 1
ATOM 939 N N . LEU A 1 58 ? 47.158 84.504 50.885 1.00 26.60 58 LEU A N 1
ATOM 940 C CA . LEU A 1 58 ? 47.714 84.290 52.206 1.00 24.26 58 LEU A CA 1
ATOM 941 C C . LEU A 1 58 ? 48.165 82.854 52.395 1.00 26.21 58 LEU A C 1
ATOM 942 O O . LEU A 1 58 ? 47.568 81.914 51.857 1.00 25.17 58 LEU A O 1
ATOM 958 N N . GLY A 1 59 ? 49.198 82.692 53.206 1.00 27.62 59 GLY A N 1
ATOM 959 C CA . GLY A 1 59 ? 49.657 81.359 53.540 1.00 28.57 59 GLY A CA 1
ATOM 960 C C . GLY A 1 59 ? 50.846 81.375 54.462 1.00 28.54 59 GLY A C 1
ATOM 961 O O . GLY A 1 59 ? 51.344 82.432 54.854 1.00 24.28 59 GLY A O 1
ATOM 965 N N . PRO A 1 60 ? 51.328 80.193 54.837 1.00 26.47 60 PRO A N 1
ATOM 966 C CA . PRO A 1 60 ? 52.533 80.135 55.667 1.00 23.24 60 PRO A CA 1
ATOM 967 C C . PRO A 1 60 ? 53.744 80.597 54.872 1.00 24.19 60 PRO A C 1
ATOM 968 O O . PRO A 1 60 ? 53.870 80.320 53.678 1.00 28.48 60 PRO A O 1
ATOM 979 N N . GLY A 1 61 ? 54.630 81.321 55.546 1.00 25.55 61 GLY A N 1
ATOM 980 C CA . GLY A 1 61 ? 55.865 81.792 54.956 1.00 26.60 61 GLY A CA 1
ATOM 981 C C . GLY A 1 61 ? 57.026 81.672 55.921 1.00 32.95 61 GLY A C 1
ATOM 982 O O . GLY A 1 61 ? 57.438 82.673 56.509 1.00 31.27 61 GLY A O 1
ATOM 986 N N . VAL A 1 62 ? 57.591 80.474 56.081 1.00 30.20 62 VAL A N 1
ATOM 987 C CA . VAL A 1 62 ? 57.259 79.265 55.360 1.00 28.85 62 VAL A CA 1
ATOM 988 C C . VAL A 1 62 ? 57.068 78.131 56.365 1.00 33.74 62 VAL A C 1
ATOM 989 O O . VAL A 1 62 ? 57.637 78.173 57.456 1.00 31.51 62 VAL A O 1
ATOM 1002 N N . THR A 1 63 ? 56.285 77.122 56.002 1.00 27.56 63 THR A N 1
ATOM 1003 C CA . THR A 1 63 ? 56.240 75.890 56.778 1.00 29.25 63 THR A CA 1
ATOM 1004 C C . THR A 1 63 ? 57.366 74.978 56.268 1.00 27.08 63 THR A C 1
ATOM 1005 O O . THR A 1 63 ? 58.274 75.425 55.558 1.00 28.85 63 THR A O 1
ATOM 1016 N N . ASN A 1 64 ? 57.374 73.712 56.676 1.00 31.77 64 ASN A N 1
ATOM 1017 C CA . ASN A 1 64 ? 58.449 72.801 56.313 1.00 29.74 64 ASN A CA 1
ATOM 1018 C C . ASN A 1 64 ? 57.907 71.382 56.371 1.00 32.25 64 ASN A C 1
ATOM 1019 O O . ASN A 1 64 ? 56.808 71.154 56.881 1.00 32.09 64 ASN A O 1
ATOM 1030 N N . PRO A 1 65 ? 58.656 70.403 55.855 1.00 34.47 65 PRO A N 1
ATOM 1031 C CA . PRO A 1 65 ? 58.136 69.025 55.801 1.00 34.20 65 PRO A CA 1
ATOM 1032 C C . PRO A 1 65 ? 58.112 68.313 57.134 1.00 38.77 65 PRO A C 1
ATOM 1033 O O . PRO A 1 65 ? 57.600 67.185 57.192 1.00 36.83 65 PRO A O 1
ATOM 1044 N N . TYR A 1 66 ? 58.719 68.875 58.175 1.00 33.46 66 TYR A N 1
ATOM 1045 C CA . TYR A 1 66 ? 59.078 68.066 59.337 1.00 35.95 66 TYR A CA 1
ATOM 1046 C C . TYR A 1 66 ? 58.176 68.242 60.551 1.00 35.12 66 TYR A C 1
ATOM 1047 O O . TYR A 1 66 ? 58.005 67.282 61.318 1.00 35.99 66 TYR A O 1
ATOM 1065 N N . VAL A 1 67 ? 57.648 69.438 60.809 1.00 32.94 67 VAL A N 1
ATOM 1066 C CA . VAL A 1 67 ? 56.930 69.618 62.068 1.00 35.94 67 VAL A CA 1
ATOM 1067 C C . VAL A 1 67 ? 55.508 69.071 62.018 1.00 32.69 67 VAL A C 1
ATOM 1068 O O . VAL A 1 67 ? 54.893 68.891 63.074 1.00 33.30 67 VAL A O 1
ATOM 1081 N N . ARG A 1 68 ? 54.979 68.817 60.819 1.00 34.43 68 ARG A N 1
ATOM 1082 C CA . ARG A 1 68 ? 53.703 68.153 60.597 1.00 33.79 68 ARG A CA 1
ATOM 1083 C C . ARG A 1 68 ? 53.874 67.233 59.399 1.00 33.03 68 ARG A C 1
ATOM 1084 O O . ARG A 1 68 ? 54.662 67.524 58.495 1.00 34.82 68 ARG A O 1
ATOM 1105 N N . SER A 1 69 ? 53.124 66.142 59.372 1.00 29.84 69 SER A N 1
ATOM 1106 C CA . SER A 1 69 ? 53.126 65.292 58.191 1.00 32.64 69 SER A CA 1
ATOM 1107 C C . SER A 1 69 ? 52.797 66.134 56.952 1.00 28.86 69 SER A C 1
ATOM 1108 O O . SER A 1 69 ? 51.885 66.970 57.004 1.00 31.34 69 SER A O 1
ATOM 1116 N N . PRO A 1 70 ? 53.478 65.922 55.820 1.00 30.99 70 PRO A N 1
ATOM 1117 C CA . PRO A 1 70 ? 53.065 66.642 54.604 1.00 30.72 70 PRO A CA 1
ATOM 1118 C C . PRO A 1 70 ? 51.606 66.431 54.247 1.00 32.52 70 PRO A C 1
ATOM 1119 O O . PRO A 1 70 ? 51.009 67.316 53.621 1.00 28.49 70 PRO A O 1
ATOM 1130 N N . ALA A 1 71 ? 50.994 65.311 54.655 1.00 32.13 71 ALA A N 1
ATOM 1131 C CA . ALA A 1 71 ? 49.557 65.131 54.432 1.00 32.88 71 ALA A CA 1
ATOM 1132 C C . ALA A 1 71 ? 48.727 66.106 55.262 1.00 33.47 71 ALA A C 1
ATOM 1133 O O . ALA A 1 71 ? 47.687 66.588 54.800 1.00 32.17 71 ALA A O 1
ATOM 1140 N N . ILE A 1 72 ? 49.152 66.384 56.497 1.00 30.92 72 ILE A N 1
ATOM 1141 C CA . ILE A 1 72 ? 48.472 67.394 57.310 1.00 28.28 72 ILE A CA 1
ATOM 1142 C C . ILE A 1 72 ? 48.625 68.776 56.680 1.00 29.75 72 ILE A C 1
ATOM 1143 O O . ILE A 1 72 ? 47.676 69.574 56.650 1.00 27.17 72 ILE A O 1
ATOM 1159 N N . THR A 1 73 ? 49.822 69.090 56.199 1.00 28.95 73 THR A N 1
ATOM 1160 C CA . THR A 1 73 ? 50.041 70.364 55.506 1.00 26.34 73 THR A CA 1
ATOM 1161 C C . THR A 1 73 ? 49.105 70.510 54.303 1.00 27.45 73 THR A C 1
ATOM 1162 O O . THR A 1 73 ? 48.554 71.593 54.063 1.00 26.96 73 THR A O 1
ATOM 1173 N N . ALA A 1 74 ? 48.913 69.433 53.526 1.00 28.06 74 ALA A N 1
ATOM 1174 C CA . ALA A 1 74 ? 48.043 69.511 52.353 1.00 30.02 74 ALA A CA 1
ATOM 1175 C C . ALA A 1 74 ? 46.601 69.841 52.749 1.00 28.57 74 ALA A C 1
ATOM 1176 O O . ALA A 1 74 ? 45.958 70.699 52.143 1.00 29.27 74 ALA A O 1
ATOM 1183 N N . SER A 1 75 ? 46.061 69.164 53.752 1.00 27.31 75 SER A N 1
ATOM 1184 C CA . SER A 1 75 ? 44.671 69.448 54.098 1.00 30.20 75 SER A CA 1
ATOM 1185 C C . SER A 1 75 ? 44.544 70.774 54.842 1.00 24.96 75 SER A C 1
ATOM 1186 O O . SER A 1 75 ? 43.492 71.415 54.776 1.00 27.59 75 SER A O 1
ATOM 1194 N N . ALA A 1 76 ? 45.597 71.232 55.517 1.00 27.51 76 ALA A N 1
ATOM 1195 C CA . ALA A 1 76 ? 45.513 72.563 56.121 1.00 24.10 76 ALA A CA 1
ATOM 1196 C C . ALA A 1 76 ? 45.422 73.630 55.035 1.00 23.60 76 ALA A C 1
ATOM 1197 O O . ALA A 1 76 ? 44.620 74.573 55.131 1.00 25.12 76 ALA A O 1
ATOM 1204 N N . ILE A 1 77 ? 46.217 73.465 53.984 1.00 24.86 77 ILE A N 1
ATOM 1205 C CA . ILE A 1 77 ? 46.192 74.384 52.847 1.00 26.95 77 ILE A CA 1
ATOM 1206 C C . ILE A 1 77 ? 44.860 74.301 52.116 1.00 27.07 77 ILE A C 1
ATOM 1207 O O . ILE A 1 77 ? 44.299 75.315 51.703 1.00 25.05 77 ILE A O 1
ATOM 1223 N N . ALA A 1 78 ? 44.362 73.095 51.876 1.00 25.12 78 ALA A N 1
ATOM 1224 C CA . ALA A 1 78 ? 43.049 72.968 51.256 1.00 28.25 78 ALA A CA 1
ATOM 1225 C C . ALA A 1 78 ? 41.972 73.649 52.097 1.00 29.27 78 ALA A C 1
ATOM 1226 O O . ALA A 1 78 ? 41.065 74.290 51.544 1.00 24.93 78 ALA A O 1
ATOM 1233 N N . THR A 1 79 ? 42.046 73.494 53.428 1.00 24.00 79 THR A N 1
ATOM 1234 C CA . THR A 1 79 ? 41.077 74.131 54.333 1.00 25.65 79 THR A CA 1
ATOM 1235 C C . THR A 1 79 ? 41.141 75.646 54.203 1.00 27.01 79 THR A C 1
ATOM 1236 O O . THR A 1 79 ? 40.107 76.322 54.103 1.00 25.15 79 THR A O 1
ATOM 1247 N N . LEU A 1 80 ? 42.363 76.183 54.200 1.00 26.33 80 LEU A N 1
ATOM 1248 C CA . LEU A 1 80 ? 42.566 77.621 54.013 1.00 28.19 80 LEU A CA 1
ATOM 1249 C C . LEU A 1 80 ? 42.021 78.077 52.674 1.00 26.17 80 LEU A C 1
ATOM 1250 O O . LEU A 1 80 ? 41.358 79.124 52.574 1.00 26.07 80 LEU A O 1
ATOM 1266 N N . ASP A 1 81 ? 42.308 77.312 51.616 1.00 23.94 81 ASP A N 1
ATOM 1267 C CA . ASP A 1 81 ? 41.827 77.706 50.302 1.00 23.66 81 ASP A CA 1
ATOM 1268 C C . ASP A 1 81 ? 40.307 77.718 50.233 1.00 27.29 81 ASP A C 1
ATOM 1269 O O . ASP A 1 81 ? 39.720 78.591 49.583 1.00 27.56 81 ASP A O 1
ATOM 1278 N N . GLU A 1 82 ? 39.643 76.727 50.848 1.00 24.99 82 GLU A N 1
ATOM 1279 C CA . GLU A 1 82 ? 38.187 76.744 50.893 1.00 25.21 82 GLU A CA 1
ATOM 1280 C C . GLU A 1 82 ? 37.670 77.964 51.651 1.00 27.92 82 GLU A C 1
ATOM 1281 O O . GLU A 1 82 ? 36.841 78.725 51.134 1.00 27.83 82 GLU A O 1
ATOM 1293 N N . LEU A 1 83 ? 38.152 78.160 52.882 1.00 26.34 83 LEU A N 1
ATOM 1294 C CA . LEU A 1 83 ? 37.648 79.248 53.713 1.00 29.31 83 LEU A CA 1
ATOM 1295 C C . LEU A 1 83 ? 37.797 80.587 53.002 1.00 29.57 83 LEU A C 1
ATOM 1296 O O . LEU A 1 83 ? 36.917 81.463 53.096 1.00 27.26 83 LEU A O 1
ATOM 1312 N N . SER A 1 84 ? 38.920 80.773 52.320 1.00 27.65 84 SER A N 1
ATOM 1313 C CA . SER A 1 84 ? 39.281 82.049 51.704 1.00 29.35 84 SER A CA 1
ATOM 1314 C C . S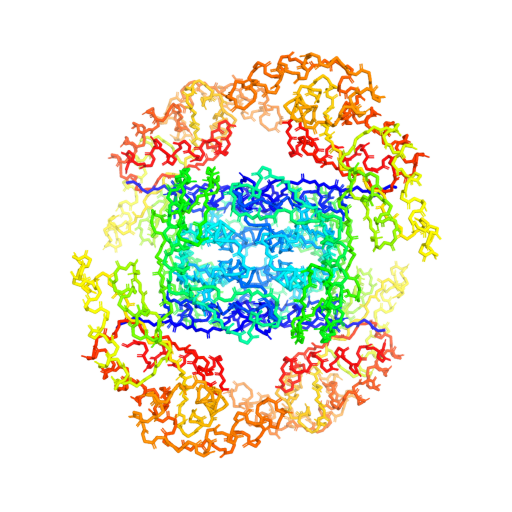ER A 1 84 ? 38.744 82.222 50.292 1.00 29.44 84 SER A C 1
ATOM 1315 O O . SER A 1 84 ? 39.001 83.257 49.644 1.00 27.02 84 SER A O 1
ATOM 1323 N N . GLY A 1 85 ? 38.030 81.243 49.768 1.00 24.42 85 GLY A N 1
ATOM 1324 C CA . GLY A 1 85 ? 37.507 81.401 48.423 1.00 30.92 85 GLY A CA 1
ATOM 1325 C C . GLY A 1 85 ? 38.548 81.327 47.322 1.00 33.11 85 GLY A C 1
ATOM 1326 O O . GLY A 1 85 ? 38.365 81.936 46.265 1.00 29.86 85 GLY A O 1
ATOM 1330 N N . GLY A 1 86 ? 39.638 80.610 47.548 1.00 28.94 86 GLY A N 1
ATOM 1331 C CA . GLY A 1 86 ? 40.643 80.389 46.541 1.00 27.50 86 GLY A CA 1
ATOM 1332 C C . GLY A 1 86 ? 41.840 81.311 46.603 1.00 30.23 86 GLY A C 1
ATOM 1333 O O . GLY A 1 86 ? 42.403 81.632 45.538 1.00 29.94 86 GLY A O 1
ATOM 1337 N N . ARG A 1 87 ? 42.241 81.745 47.805 1.00 25.56 87 ARG A N 1
ATOM 1338 C CA . ARG A 1 87 ? 43.321 82.707 48.018 1.00 28.39 87 ARG A CA 1
ATOM 1339 C C . ARG A 1 87 ? 44.565 82.116 48.664 1.00 25.71 87 ARG A C 1
ATOM 1340 O O . ARG A 1 87 ? 45.500 82.871 48.985 1.00 26.49 87 ARG A O 1
ATOM 1361 N N . ALA A 1 88 ? 44.611 80.802 48.884 1.00 26.38 88 ALA A N 1
ATOM 1362 C CA . ALA A 1 88 ? 45.746 80.203 49.579 1.00 25.53 88 ALA A CA 1
ATOM 1363 C C . ALA A 1 88 ? 47.004 80.193 48.705 1.00 24.21 88 ALA A C 1
ATOM 1364 O O . ALA A 1 88 ? 46.936 80.101 47.470 1.00 27.91 88 ALA A O 1
ATOM 1371 N N . VAL A 1 89 ? 48.159 80.278 49.370 1.00 25.44 89 VAL A N 1
ATOM 1372 C CA . VAL A 1 89 ? 49.473 79.990 48.788 1.00 24.13 89 VAL A CA 1
ATOM 1373 C C . VAL A 1 89 ? 50.252 79.187 49.823 1.00 27.45 89 VAL A C 1
ATOM 1374 O O . VAL A 1 89 ? 50.101 79.396 51.029 1.00 29.72 89 VAL A O 1
ATOM 1387 N N . LEU A 1 90 ? 51.070 78.251 49.368 1.00 26.16 90 LEU A N 1
ATOM 1388 C CA . LEU A 1 90 ? 51.867 77.433 50.275 1.00 28.29 90 LEU A CA 1
ATOM 1389 C C . LEU A 1 90 ? 53.322 77.877 50.190 1.00 30.57 90 LEU A C 1
ATOM 1390 O O . LEU A 1 90 ? 54.006 77.603 49.207 1.00 27.99 90 LEU A O 1
ATOM 1406 N N . GLY A 1 91 ? 53.810 78.557 51.235 1.00 26.53 91 GLY A N 1
ATOM 1407 C CA . GLY A 1 91 ? 55.234 78.806 51.361 1.00 26.94 91 GLY A CA 1
ATOM 1408 C C . GLY A 1 91 ? 55.854 77.686 52.181 1.00 27.39 91 GLY A C 1
ATOM 1409 O O . GLY A 1 91 ? 55.375 77.373 53.269 1.00 28.32 91 GLY A O 1
ATOM 1413 N N . ILE A 1 92 ? 56.898 77.066 51.643 1.00 29.75 92 ILE A N 1
ATOM 1414 C CA . ILE A 1 92 ? 57.493 75.905 52.310 1.00 31.05 92 ILE A CA 1
ATOM 1415 C C . ILE A 1 92 ? 58.993 75.905 52.057 1.00 30.29 92 ILE A C 1
ATOM 1416 O O . ILE A 1 92 ? 59.467 76.181 50.948 1.00 31.93 92 ILE A O 1
ATOM 1432 N N . GLY A 1 93 ? 59.748 75.648 53.121 1.00 31.75 93 GLY A N 1
ATOM 1433 C CA . GLY A 1 93 ? 61.184 75.581 53.054 1.00 30.59 93 GLY A CA 1
ATOM 1434 C C . GLY A 1 93 ? 61.690 74.399 53.854 1.00 33.31 93 GLY A C 1
ATOM 1435 O O . GLY A 1 93 ? 60.909 73.579 54.353 1.00 31.53 93 GLY A O 1
ATOM 1439 N N . PRO A 1 94 ? 63.009 74.289 53.994 1.00 33.20 94 PRO A N 1
ATOM 1440 C CA . PRO A 1 94 ? 63.581 73.105 54.655 1.00 36.29 94 PRO A CA 1
ATOM 1441 C C . PRO A 1 94 ? 63.567 73.162 56.177 1.00 36.83 94 PRO A C 1
ATOM 1442 O O . PRO A 1 94 ? 63.867 72.144 56.818 1.00 43.83 94 PRO A O 1
ATOM 1453 N N . GLY A 1 95 ? 63.274 74.306 56.779 1.00 40.70 95 GLY A N 1
ATOM 1454 C CA . GLY A 1 95 ? 63.414 74.423 58.215 1.00 46.10 95 GLY A CA 1
ATOM 1455 C C . GLY A 1 95 ? 64.865 74.660 58.595 1.00 50.19 95 GLY A C 1
ATOM 1456 O O . GLY A 1 95 ? 65.685 75.056 57.767 1.00 46.87 95 GLY A O 1
ATOM 1460 N N . ASP A 1 96 ? 65.186 74.414 59.868 1.00 51.44 96 ASP A N 1
ATOM 1461 C CA . ASP A 1 96 ? 66.529 74.703 60.359 1.00 51.55 96 ASP A CA 1
ATOM 1462 C C . ASP A 1 96 ? 66.961 73.729 61.446 1.00 50.06 96 ASP A C 1
ATOM 1463 O O . ASP A 1 96 ? 66.144 73.228 62.225 1.00 42.32 96 ASP A O 1
ATOM 1472 N N . LYS A 1 97 ? 68.277 73.509 61.519 1.00 47.37 97 LYS A N 1
ATOM 1473 C CA . LYS A 1 97 ? 68.796 72.489 62.421 1.00 46.55 97 LYS A CA 1
ATOM 1474 C C . LYS A 1 97 ? 68.537 72.845 63.877 1.00 44.39 97 LYS A C 1
ATOM 1475 O O . LYS A 1 97 ? 68.249 71.958 64.688 1.00 47.42 97 LYS A O 1
ATOM 1494 N N . ALA A 1 98 ? 68.640 74.127 64.234 1.00 52.72 98 ALA A N 1
ATOM 1495 C CA . ALA A 1 98 ? 68.441 74.519 65.629 1.00 52.95 98 ALA A CA 1
ATOM 1496 C C . ALA A 1 98 ? 67.061 74.101 66.125 1.00 50.96 98 ALA A C 1
ATOM 1497 O O . ALA A 1 98 ? 66.917 73.543 67.220 1.00 47.58 98 ALA A O 1
ATOM 1504 N N . THR A 1 99 ? 66.031 74.380 65.336 1.00 41.87 99 THR A N 1
ATOM 1505 C CA . THR A 1 99 ? 64.681 73.984 65.721 1.00 40.75 99 THR A CA 1
ATOM 1506 C C . THR A 1 99 ? 64.578 72.470 65.835 1.00 39.78 99 THR A C 1
ATOM 1507 O O . THR A 1 99 ? 64.028 71.945 66.807 1.00 39.10 99 THR A O 1
ATOM 1518 N N . PHE A 1 100 ? 65.082 71.748 64.834 1.00 42.15 100 PHE A N 1
ATOM 1519 C CA . PHE A 1 100 ? 64.869 70.308 64.822 1.00 43.14 100 PHE A CA 1
ATOM 1520 C C . PHE A 1 100 ? 65.712 69.629 65.890 1.00 46.03 100 PHE A C 1
ATOM 1521 O O . PHE A 1 100 ? 65.300 68.595 66.434 1.00 47.16 100 PHE A O 1
ATOM 1538 N N . ASP A 1 101 ? 66.855 70.221 66.253 1.00 43.43 101 ASP A N 1
ATOM 1539 C CA . ASP A 1 101 ? 67.608 69.706 67.395 1.00 48.23 101 ASP A CA 1
ATOM 1540 C C . ASP A 1 101 ? 66.791 69.818 68.682 1.00 44.98 101 ASP A C 1
ATOM 1541 O O . ASP A 1 101 ? 66.722 68.870 69.475 1.00 45.13 101 ASP A O 1
ATOM 1550 N N . ALA A 1 102 ? 66.145 70.968 68.891 1.00 42.62 102 ALA A N 1
ATOM 1551 C CA . ALA A 1 102 ? 65.352 71.184 70.097 1.00 45.69 102 ALA A CA 1
ATOM 1552 C C . ALA A 1 102 ? 64.135 70.265 70.163 1.00 45.48 102 ALA A C 1
ATOM 1553 O O . ALA A 1 102 ? 63.733 69.846 71.254 1.00 45.06 102 ALA A O 1
ATOM 1560 N N . LEU A 1 103 ? 63.526 69.955 69.024 1.00 41.46 103 LEU A N 1
ATOM 1561 C CA . LEU A 1 103 ? 62.329 69.125 68.992 1.00 41.63 103 LEU A CA 1
ATOM 1562 C C . LEU A 1 103 ? 62.622 67.644 68.804 1.00 43.45 103 LEU A C 1
ATOM 1563 O O . LEU A 1 103 ? 61.689 66.832 68.825 1.00 39.50 103 LEU A O 1
ATOM 1579 N N . GLY A 1 104 ? 63.885 67.264 68.651 1.00 46.33 104 GLY A N 1
ATOM 1580 C CA . GLY A 1 104 ? 64.215 65.858 68.491 1.00 48.85 104 GLY A CA 1
ATOM 1581 C C . GLY A 1 104 ? 63.920 65.301 67.118 1.00 46.97 104 GLY A C 1
ATOM 1582 O O . GLY A 1 104 ? 63.652 64.108 66.985 1.00 51.53 104 GLY A O 1
ATOM 1586 N N . ILE A 1 105 ? 63.981 66.133 66.084 1.00 42.33 105 ILE A N 1
ATOM 1587 C CA . ILE A 1 105 ? 63.671 65.741 64.713 1.00 44.13 105 ILE A CA 1
ATOM 1588 C C . ILE A 1 105 ? 64.967 65.655 63.912 1.00 48.51 105 ILE A C 1
ATOM 1589 O O . ILE A 1 105 ? 65.750 66.612 63.890 1.00 49.30 105 ILE A O 1
ATOM 1605 N N . GLU A 1 106 ? 65.182 64.518 63.236 1.00 47.89 106 GLU A N 1
ATOM 1606 C CA . GLU A 1 106 ? 66.333 64.350 62.349 1.00 50.09 106 GLU A CA 1
ATOM 1607 C C . GLU A 1 106 ? 66.098 65.112 61.049 1.00 44.50 106 GLU A C 1
ATOM 1608 O O . GLU A 1 106 ? 65.048 64.962 60.418 1.00 48.70 106 GLU A O 1
ATOM 1620 N N . TRP A 1 107 ? 67.082 65.919 60.642 1.00 47.60 107 TRP A N 1
ATOM 1621 C CA . TRP A 1 107 ? 66.950 66.786 59.464 1.00 44.50 107 TRP A CA 1
ATOM 1622 C C . TRP A 1 107 ? 67.410 66.044 58.213 1.00 51.56 107 TRP A C 1
ATOM 1623 O O . TRP A 1 107 ? 68.428 66.365 57.597 1.00 50.20 107 TRP A O 1
ATOM 1644 N N . VAL A 1 108 ? 66.611 65.071 57.810 1.00 50.61 108 VAL A N 1
ATOM 1645 C CA . VAL A 1 108 ? 67.028 64.147 56.763 1.00 53.39 108 VAL A CA 1
ATOM 1646 C C . VAL A 1 108 ? 66.971 64.843 55.410 1.00 54.43 108 VAL A C 1
ATOM 1647 O O . VAL A 1 108 ? 65.970 65.498 55.077 1.00 49.29 108 VAL A O 1
ATOM 1660 N N . LYS A 1 109 ? 68.070 64.705 54.632 1.00 46.35 109 LYS A N 1
ATOM 1661 C CA . LYS A 1 109 ? 68.230 65.092 53.229 1.00 47.38 109 LYS A CA 1
ATOM 1662 C C . LYS A 1 109 ? 67.288 66.231 52.855 1.00 45.68 109 LYS A C 1
ATOM 1663 O O . LYS A 1 109 ? 66.319 66.018 52.119 1.00 50.36 109 LYS A O 1
ATOM 1682 N N . PRO A 1 110 ? 67.555 67.448 53.325 1.00 49.17 110 PRO A N 1
ATOM 1683 C CA . PRO A 1 110 ? 66.563 68.531 53.172 1.00 47.63 110 PRO A CA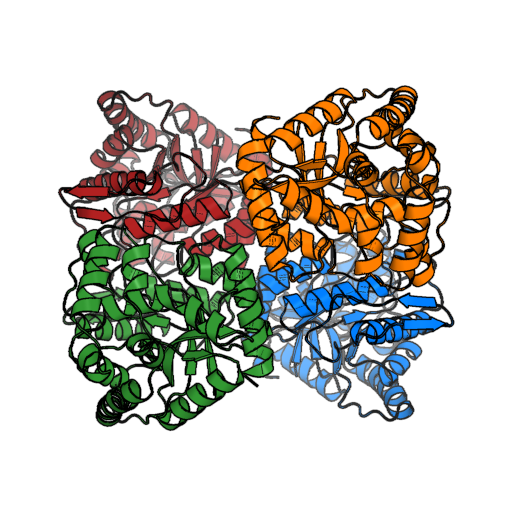 1
ATOM 1684 C C . PRO A 1 110 ? 66.132 68.820 51.741 1.00 43.00 110 PRO A C 1
ATOM 1685 O O . PRO A 1 110 ? 64.958 69.137 51.520 1.00 42.79 110 PRO A O 1
ATOM 1696 N N . VAL A 1 111 ? 67.040 68.773 50.764 1.00 48.16 111 VAL A N 1
ATOM 1697 C CA . VAL A 1 111 ? 66.637 69.096 49.398 1.00 47.72 111 VAL A CA 1
ATOM 1698 C C . VAL A 1 111 ? 65.689 68.030 48.852 1.00 46.39 111 VAL A C 1
ATOM 1699 O O . VAL A 1 111 ? 64.628 68.346 48.306 1.00 46.83 111 VAL A O 1
ATOM 1712 N N . THR A 1 112 ? 66.060 66.752 48.985 1.00 44.39 112 THR A N 1
ATOM 1713 C CA . THR A 1 112 ? 65.196 65.664 48.528 1.00 40.86 112 THR A CA 1
ATOM 1714 C C . THR A 1 112 ? 63.860 65.663 49.278 1.00 43.33 112 THR A C 1
ATOM 1715 O O . THR A 1 112 ? 62.793 65.498 48.673 1.00 41.71 112 THR A O 1
ATOM 1726 N N . THR A 1 113 ? 63.898 65.811 50.606 1.00 41.71 113 THR A N 1
ATOM 1727 C CA . THR A 1 113 ? 62.664 65.778 51.387 1.00 40.21 113 THR A CA 1
ATOM 1728 C C . THR A 1 113 ? 61.708 66.892 50.966 1.00 38.74 113 THR A C 1
ATOM 1729 O O . THR A 1 113 ? 60.492 66.686 50.884 1.00 38.75 113 THR A O 1
ATOM 1740 N N . LEU A 1 114 ? 62.232 68.082 50.694 1.00 41.32 114 LEU A N 1
ATOM 1741 C CA . LEU A 1 114 ? 61.345 69.167 50.281 1.00 33.27 114 LEU A CA 1
ATOM 1742 C C . LEU A 1 114 ? 60.732 68.880 48.916 1.00 39.87 114 LEU A C 1
ATOM 1743 O O . LEU A 1 114 ? 59.528 69.081 48.714 1.00 38.32 114 LEU A O 1
ATOM 1759 N N . LYS A 1 115 ? 61.526 68.378 47.977 1.00 39.10 115 LYS A N 1
ATOM 1760 C CA . LYS A 1 115 ? 60.979 68.063 46.667 1.00 36.39 115 LYS A CA 1
ATOM 1761 C C . LYS A 1 115 ? 59.899 66.996 46.776 1.00 37.72 115 LYS A C 1
ATOM 1762 O O . LYS A 1 115 ? 58.807 67.149 46.220 1.00 42.05 115 LYS A O 1
ATOM 1781 N N . GLU A 1 116 ? 60.185 65.901 47.485 1.00 39.32 116 GLU A N 1
ATOM 1782 C CA . GLU A 1 116 ? 59.205 64.821 47.577 1.00 44.45 116 GLU A CA 1
ATOM 1783 C C . GLU A 1 116 ? 57.948 65.274 48.308 1.00 39.74 116 GLU A C 1
ATOM 1784 O O . GLU A 1 116 ? 56.829 64.907 47.927 1.00 40.25 116 GLU A O 1
ATOM 1796 N N . SER A 1 117 ? 58.107 66.079 49.356 1.00 36.92 117 SER A N 1
ATOM 1797 C CA . SER A 1 117 ? 56.942 66.565 50.085 1.00 37.99 117 SER A CA 1
ATOM 1798 C C . SER A 1 117 ? 56.060 67.434 49.197 1.00 34.23 117 SER A C 1
ATOM 1799 O O . SER A 1 117 ? 54.826 67.366 49.270 1.00 33.56 117 SER A O 1
ATOM 1807 N N . ILE A 1 118 ? 56.677 68.299 48.391 1.00 33.09 118 ILE A N 1
ATOM 1808 C CA . ILE A 1 118 ? 55.896 69.143 47.495 1.00 35.61 118 ILE A CA 1
ATOM 1809 C C . ILE A 1 118 ? 55.149 68.290 46.481 1.00 36.97 118 ILE A C 1
ATOM 1810 O O . ILE A 1 118 ? 53.979 68.549 46.174 1.00 32.75 118 ILE A O 1
ATOM 1826 N N . GLU A 1 119 ? 55.812 67.275 45.921 1.00 35.58 119 GLU A N 1
ATOM 1827 C CA . GLU A 1 119 ? 55.125 66.438 44.949 1.00 34.53 119 GLU A CA 1
ATOM 1828 C C . GLU A 1 119 ? 53.907 65.782 45.573 1.00 33.50 119 GLU A C 1
ATOM 1829 O O . GLU A 1 119 ? 52.823 65.789 44.982 1.00 34.23 119 GLU A O 1
ATOM 1841 N N . VAL A 1 120 ? 54.067 65.244 46.789 1.00 37.85 120 VAL A N 1
ATOM 1842 C CA . VAL A 1 120 ? 52.975 64.581 47.497 1.00 34.78 120 VAL A CA 1
ATOM 1843 C C . VAL A 1 120 ? 51.870 65.568 47.841 1.00 34.83 120 VAL A C 1
ATOM 1844 O O . VAL A 1 120 ? 50.683 65.250 47.725 1.00 35.18 120 VAL A O 1
ATOM 1857 N N . ILE A 1 121 ? 52.235 66.757 48.311 1.00 33.94 121 ILE A N 1
ATOM 1858 C CA . ILE A 1 121 ? 51.215 67.732 48.679 1.00 28.19 121 ILE A CA 1
ATOM 1859 C C . ILE A 1 121 ? 50.379 68.097 47.459 1.00 29.69 121 ILE A C 1
ATOM 1860 O O . ILE A 1 121 ? 49.142 68.162 47.524 1.00 32.12 121 ILE A O 1
ATOM 1876 N N . ARG A 1 122 ? 51.036 68.313 46.318 1.00 31.66 122 ARG A N 1
ATOM 1877 C CA . ARG A 1 122 ? 50.320 68.670 45.101 1.00 29.69 122 ARG A CA 1
ATOM 1878 C C . ARG A 1 122 ? 49.410 67.533 44.631 1.00 30.92 122 ARG A C 1
ATOM 1879 O O . ARG A 1 122 ? 48.284 67.772 44.183 1.00 33.11 122 ARG A O 1
ATOM 1900 N N . LYS A 1 123 ? 49.899 66.297 44.680 1.00 35.82 123 LYS A N 1
ATOM 1901 C CA . LYS A 1 123 ? 49.056 65.172 44.279 1.00 34.23 123 LYS A CA 1
ATOM 1902 C C . LYS A 1 123 ? 47.820 65.060 45.182 1.00 31.84 123 LYS A C 1
ATOM 1903 O O . LYS A 1 123 ? 46.713 64.796 44.698 1.00 36.76 123 LYS A O 1
ATOM 1922 N N . LEU A 1 124 ? 47.988 65.263 46.493 1.00 33.27 124 LEU A N 1
ATOM 1923 C CA . LEU A 1 124 ? 46.844 65.206 47.412 1.00 33.86 124 LEU A CA 1
ATOM 1924 C C . LEU A 1 124 ? 45.843 66.316 47.115 1.00 36.80 124 LEU A C 1
ATOM 1925 O O . LEU A 1 124 ? 44.621 66.086 47.100 1.00 34.80 124 LEU A O 1
ATOM 1941 N N . LEU A 1 125 ? 46.354 67.532 46.888 1.00 32.09 125 LEU A N 1
ATOM 1942 C CA . LEU A 1 125 ? 45.506 68.684 46.605 1.00 31.19 125 LEU A CA 1
ATOM 1943 C C . LEU A 1 125 ? 44.759 68.533 45.286 1.00 30.24 125 LEU A C 1
ATOM 1944 O O . LEU A 1 125 ? 43.696 69.146 45.107 1.00 37.93 125 LEU A O 1
ATOM 1960 N N . ALA A 1 126 ? 45.317 67.778 44.339 1.00 34.44 126 ALA A N 1
ATOM 1961 C CA . ALA A 1 126 ? 44.673 67.490 43.064 1.00 35.95 126 ALA A CA 1
ATOM 1962 C C . ALA A 1 126 ? 43.549 66.470 43.184 1.00 45.48 126 ALA A C 1
ATOM 1963 O O . ALA A 1 126 ? 42.884 66.178 42.183 1.00 41.13 126 ALA A O 1
ATOM 1970 N N . GLY A 1 127 ? 43.336 65.906 44.361 1.00 38.34 127 GLY A N 1
ATOM 1971 C CA . GLY A 1 127 ? 42.292 64.919 44.557 1.00 42.21 127 GLY A CA 1
ATOM 1972 C C . GLY A 1 127 ? 42.704 63.504 44.257 1.00 46.58 127 GLY A C 1
ATOM 1973 O O . GLY A 1 127 ? 41.833 62.625 44.171 1.00 48.06 127 GLY A O 1
ATOM 1977 N N . GLU A 1 128 ? 44.002 63.245 44.125 1.00 38.15 128 GLU A N 1
ATOM 1978 C CA . GLU A 1 128 ? 44.483 61.919 43.773 1.00 42.30 128 GLU A CA 1
ATOM 1979 C C . GLU A 1 128 ? 44.524 61.007 44.990 1.00 40.37 128 GLU A C 1
ATOM 1980 O O . GLU A 1 128 ? 44.746 61.448 46.116 1.00 37.75 128 GLU A O 1
ATOM 1992 N N . ARG A 1 129 ? 44.300 59.717 44.747 1.00 39.54 129 ARG A N 1
ATOM 1993 C CA . ARG A 1 129 ? 44.668 58.683 45.704 1.00 44.51 129 ARG A CA 1
ATOM 1994 C C . ARG A 1 129 ? 46.155 58.405 45.534 1.00 41.78 129 ARG A C 1
ATOM 1995 O O . ARG A 1 129 ? 46.583 57.970 44.459 1.00 43.33 129 ARG A O 1
ATOM 2016 N N . VAL A 1 130 ? 46.948 58.653 46.575 1.00 38.76 130 VAL A N 1
ATOM 2017 C CA . VAL A 1 130 ? 48.397 58.752 46.429 1.00 41.62 130 VAL A CA 1
ATOM 2018 C C . VAL A 1 130 ? 49.099 57.524 46.982 1.00 47.11 130 VAL A C 1
ATOM 2019 O O . VAL A 1 130 ? 48.924 57.169 48.158 1.00 46.51 130 VAL A O 1
ATOM 2032 N N . SER A 1 131 ? 49.929 56.910 46.129 1.00 44.79 131 SER A N 1
ATOM 2033 C CA . SER A 1 131 ? 50.904 55.889 46.495 1.00 46.01 131 SER A CA 1
ATOM 2034 C C . SER A 1 131 ? 52.255 56.361 45.973 1.00 46.26 131 SER A C 1
ATOM 2035 O O . SER A 1 131 ? 52.465 56.430 44.755 1.00 53.43 131 SER A O 1
ATOM 2043 N N . TYR A 1 132 ? 53.161 56.697 46.883 1.00 49.90 132 TYR A N 1
ATOM 2044 C CA . TYR A 1 132 ? 54.385 57.420 46.543 1.00 48.03 132 TYR A CA 1
ATOM 2045 C C . TYR A 1 132 ? 55.535 56.810 47.323 1.00 49.87 132 TYR A C 1
ATOM 2046 O O . TYR A 1 132 ? 55.621 56.981 48.541 1.00 51.81 132 TYR A O 1
ATOM 2064 N N . GLU A 1 133 ? 56.439 56.129 46.623 1.00 59.13 133 GLU A N 1
ATOM 2065 C CA . GLU A 1 133 ? 57.575 55.477 47.267 1.00 55.90 133 GLU A CA 1
ATOM 2066 C C . GLU A 1 133 ? 58.803 56.336 46.995 1.00 62.27 133 GLU A C 1
ATOM 2067 O O . GLU A 1 133 ? 59.622 56.057 46.118 1.00 61.77 133 GLU A O 1
ATOM 2079 N N . GLY A 1 134 ? 58.911 57.424 47.767 1.00 54.24 134 GLY A N 1
ATOM 2080 C CA . GLY A 1 134 ? 60.031 58.327 47.626 1.00 54.83 134 GLY A CA 1
ATOM 2081 C C . GLY A 1 134 ? 61.275 57.816 48.326 1.00 61.42 134 GLY A C 1
ATOM 2082 O O . GLY A 1 134 ? 61.250 56.830 49.070 1.00 56.55 134 GLY A O 1
ATOM 2086 N N . LYS A 1 135 ? 62.391 58.506 48.067 1.00 60.97 135 LYS A N 1
ATOM 2087 C CA . LYS A 1 135 ? 63.614 58.201 48.799 1.00 64.68 135 LYS A CA 1
ATOM 2088 C C . LYS A 1 135 ? 63.431 58.473 50.282 1.00 63.37 135 LYS A C 1
ATOM 2089 O O . LYS A 1 135 ? 64.082 57.838 51.117 1.00 67.75 135 LYS A O 1
ATOM 2108 N N . VAL A 1 136 ? 62.537 59.394 50.629 1.00 54.57 136 VAL A N 1
ATOM 2109 C CA . VAL A 1 136 ? 62.348 59.792 52.019 1.00 51.49 136 VAL A CA 1
ATOM 2110 C C . VAL A 1 136 ? 60.873 59.709 52.382 1.00 56.21 136 VAL A C 1
ATOM 2111 O O . VAL A 1 136 ? 60.506 59.077 53.377 1.00 52.43 136 VAL A O 1
ATOM 2124 N N . VAL A 1 137 ? 60.019 60.357 51.591 1.00 54.79 137 VAL A N 1
ATOM 2125 C CA . VAL A 1 137 ? 58.585 60.415 51.865 1.00 49.26 137 VAL A CA 1
ATOM 2126 C C . VAL A 1 137 ? 57.921 59.175 51.284 1.00 46.14 137 VAL A C 1
ATOM 2127 O O . VAL A 1 137 ? 58.073 58.881 50.091 1.00 48.39 137 VAL A O 1
ATOM 2140 N N . LYS A 1 138 ? 57.181 58.442 52.119 1.00 44.08 138 LYS A N 1
ATOM 2141 C CA . LYS A 1 138 ? 56.560 57.187 51.705 1.00 46.88 138 LYS A CA 1
ATOM 2142 C C . LYS A 1 138 ? 55.085 57.199 52.072 1.00 43.64 138 LYS A C 1
ATOM 2143 O O . LYS A 1 138 ? 54.730 57.230 53.254 1.00 45.36 138 LYS A O 1
ATOM 2162 N N . ILE A 1 139 ? 54.235 57.163 51.049 1.00 47.31 139 ILE A N 1
ATOM 2163 C CA . ILE A 1 139 ? 52.795 57.328 51.177 1.00 48.41 139 ILE A CA 1
ATOM 2164 C C . ILE A 1 139 ? 52.135 56.126 50.529 1.00 48.41 139 ILE A C 1
ATOM 2165 O O . ILE A 1 139 ? 52.548 55.700 49.447 1.00 46.84 139 ILE A O 1
ATOM 2181 N N . ALA A 1 140 ? 51.119 55.567 51.189 1.00 47.54 140 ALA A N 1
ATOM 2182 C CA . ALA A 1 140 ? 50.485 54.338 50.701 1.00 46.88 140 ALA A CA 1
ATOM 2183 C C . ALA A 1 140 ? 48.972 54.472 50.842 1.00 52.35 140 ALA A C 1
ATOM 2184 O O . ALA A 1 140 ? 48.409 54.138 51.883 1.00 50.80 140 ALA A O 1
ATOM 2191 N N . GLY A 1 141 ? 48.322 54.956 49.790 1.00 42.67 141 GLY A N 1
ATOM 2192 C CA . GLY A 1 141 ? 46.877 54.981 49.763 1.00 45.77 141 GLY A CA 1
ATOM 2193 C C . GLY A 1 141 ? 46.240 56.163 50.450 1.00 44.11 141 GLY A C 1
ATOM 2194 O O . GLY A 1 141 ? 45.088 56.064 50.883 1.00 49.86 141 GLY A O 1
ATOM 2198 N N . ALA A 1 142 ? 46.951 57.275 50.573 1.00 45.54 142 ALA A N 1
ATOM 2199 C CA . ALA A 1 142 ? 46.391 58.463 51.198 1.00 42.46 142 ALA A CA 1
ATOM 2200 C C . ALA A 1 142 ? 45.540 59.247 50.210 1.00 47.88 142 ALA A C 1
ATOM 2201 O O . ALA A 1 142 ? 45.839 59.310 49.016 1.00 44.50 142 ALA A O 1
ATOM 2208 N N . ALA A 1 143 ? 44.475 59.867 50.725 1.00 43.10 143 ALA A N 1
ATOM 2209 C CA . ALA A 1 143 ? 43.561 60.617 49.879 1.00 38.75 143 ALA A CA 1
ATOM 2210 C C . ALA A 1 143 ? 42.850 61.656 50.722 1.00 43.02 143 ALA A C 1
ATOM 2211 O O . ALA A 1 143 ? 42.423 61.379 51.856 1.00 36.35 143 ALA A O 1
ATOM 2218 N N . LEU A 1 144 ? 42.716 62.846 50.167 1.00 36.11 144 LEU A N 1
ATOM 2219 C CA . LEU A 1 144 ? 41.957 63.875 50.858 1.00 33.53 144 LEU A CA 1
ATOM 2220 C C . LEU A 1 144 ? 40.478 63.754 50.543 1.00 34.64 144 LEU A C 1
ATOM 2221 O O . LEU A 1 144 ? 40.082 63.404 49.422 1.00 38.14 144 LEU A O 1
ATOM 2237 N N . ALA A 1 145 ? 39.661 64.072 51.550 1.00 33.23 145 ALA A N 1
ATOM 2238 C CA . ALA A 1 145 ? 38.261 64.389 51.332 1.00 31.20 145 ALA A CA 1
ATOM 2239 C C . ALA A 1 145 ? 38.088 65.891 51.117 1.00 34.31 145 ALA A C 1
ATOM 2240 O O . ALA A 1 145 ? 37.380 66.305 50.191 1.00 41.47 145 ALA A O 1
ATOM 2247 N N . VAL A 1 146 ? 38.811 66.699 51.883 1.00 33.45 146 VAL A N 1
ATOM 2248 C CA . VAL A 1 146 ? 38.796 68.179 51.724 1.00 31.55 146 VAL A CA 1
ATOM 2249 C C . VAL A 1 146 ? 39.396 68.524 50.360 1.00 36.37 146 VAL A C 1
ATOM 2250 O O . VAL A 1 146 ? 40.351 67.865 49.956 1.00 31.48 146 VAL A O 1
ATOM 2263 N N . LYS A 1 147 ? 38.857 69.535 49.697 1.00 32.14 147 LYS A N 1
ATOM 2264 C CA . LYS A 1 147 ? 39.325 69.938 48.358 1.00 37.64 147 LYS A CA 1
ATOM 2265 C C . LYS A 1 147 ? 39.608 71.435 48.310 1.00 31.63 147 LYS A C 1
ATOM 2266 O O . LYS A 1 147 ? 38.831 72.203 48.886 1.00 32.80 147 LYS A O 1
ATOM 2285 N N . PRO A 1 148 ? 40.686 71.873 47.637 1.00 28.63 148 PRO A N 1
ATOM 2286 C CA . PRO A 1 148 ? 40.917 73.293 47.444 1.00 32.35 148 PRO A CA 1
ATOM 2287 C C . PRO A 1 148 ? 39.922 73.845 46.418 1.00 34.14 148 PRO A C 1
ATOM 2288 O O . PRO A 1 148 ? 39.271 73.052 45.793 1.00 35.68 148 PRO A O 1
ATOM 2299 N N . ILE A 1 149 ? 39.810 75.166 46.291 1.00 30.18 149 ILE A N 1
ATOM 2300 C CA . ILE A 1 149 ? 38.951 75.817 45.262 1.00 33.19 149 ILE A CA 1
ATOM 2301 C C . ILE A 1 149 ? 39.845 76.026 44.043 1.00 35.42 149 ILE A C 1
ATOM 2302 O O . ILE A 1 149 ? 39.401 75.703 42.939 1.00 32.32 149 ILE A O 1
ATOM 2318 N N . GLN A 1 150 ? 41.059 76.539 44.230 1.00 32.63 150 GLN A N 1
ATOM 2319 C CA . GLN A 1 150 ? 42.006 76.608 43.133 1.00 35.18 150 GLN A CA 1
ATOM 2320 C C . GLN A 1 150 ? 42.299 75.208 42.613 1.00 36.58 150 GLN A C 1
ATOM 2321 O O . GLN A 1 150 ? 42.445 74.254 43.383 1.00 36.79 150 GLN A O 1
ATOM 2335 N N . LYS A 1 151 ? 42.449 75.120 41.299 1.00 39.53 151 LYS A N 1
ATOM 2336 C CA . LYS A 1 151 ? 42.832 73.886 40.639 1.00 46.02 151 LYS A CA 1
ATOM 2337 C C . LYS A 1 151 ? 44.219 73.453 41.084 1.00 45.53 151 LYS A C 1
ATOM 2338 O O . LYS A 1 151 ? 44.419 72.294 41.465 1.00 43.06 151 LYS A O 1
ATOM 2357 N N . ALA A 1 152 ? 45.165 74.394 41.131 1.00 40.98 152 ALA A N 1
ATOM 2358 C CA . ALA A 1 152 ? 46.517 74.149 41.631 1.00 44.10 152 ALA A CA 1
ATOM 2359 C C . ALA A 1 152 ? 46.908 75.291 42.560 1.00 42.33 152 ALA A C 1
ATOM 2360 O O . ALA A 1 152 ? 47.146 76.416 42.104 1.00 42.52 152 ALA A O 1
ATOM 2367 N N . VAL A 1 153 ? 47.034 74.988 43.839 1.00 33.31 153 VAL A N 1
ATOM 2368 C CA . VAL A 1 153 ? 47.476 75.994 44.812 1.00 31.93 153 VAL A CA 1
ATOM 2369 C C . VAL A 1 153 ? 48.950 76.320 44.574 1.00 32.66 153 VAL A C 1
ATOM 2370 O O . VAL A 1 153 ? 49.796 75.399 44.559 1.00 30.66 153 VAL A O 1
ATOM 2383 N N . PRO A 1 154 ? 49.325 77.592 44.436 1.00 32.68 154 PRO A N 1
ATOM 2384 C CA . PRO A 1 154 ? 50.732 77.907 44.154 1.00 30.45 154 PRO A CA 1
ATOM 2385 C C . PRO A 1 154 ? 51.656 77.536 45.316 1.00 30.03 154 PRO A C 1
ATOM 2386 O O . PRO A 1 154 ? 51.352 77.802 46.485 1.00 33.15 154 PRO A O 1
ATOM 2397 N N . VAL A 1 155 ? 52.820 76.990 44.973 1.00 30.08 155 VAL A N 1
ATOM 2398 C CA . VAL A 1 155 ? 53.851 76.586 45.930 1.00 31.45 155 VAL A CA 1
ATOM 2399 C C . VAL A 1 155 ? 55.073 77.492 45.764 1.00 28.83 155 VAL A C 1
ATOM 2400 O O . VAL A 1 155 ? 55.692 77.526 44.694 1.00 30.71 155 VAL A O 1
ATOM 2413 N N . TYR A 1 156 ? 55.423 78.216 46.830 1.00 28.58 156 TYR A N 1
ATOM 2414 C CA . TYR A 1 156 ? 56.604 79.070 46.904 1.00 29.33 156 TYR A CA 1
ATOM 2415 C C . TYR A 1 156 ? 57.631 78.394 47.805 1.00 27.69 156 TYR A C 1
ATOM 2416 O O . TYR A 1 156 ? 57.334 78.130 48.977 1.00 29.71 156 TYR A O 1
ATOM 2434 N N . MET A 1 157 ? 58.831 78.149 47.276 1.00 30.72 157 MET A N 1
ATOM 2435 C CA . MET A 1 157 ? 59.903 77.498 48.031 1.00 28.46 157 MET A CA 1
ATOM 2436 C C . MET A 1 157 ? 60.771 78.563 48.678 1.00 29.91 157 MET A C 1
ATOM 2437 O O . MET A 1 157 ? 61.206 79.493 47.992 1.00 29.73 157 MET A O 1
ATOM 2451 N N . GLY A 1 158 ? 61.050 78.406 49.971 1.00 29.70 158 GLY A N 1
ATOM 2452 C CA . GLY A 1 158 ? 62.135 79.148 50.593 1.00 30.07 158 GLY A CA 1
ATOM 2453 C C . GLY A 1 158 ? 63.459 78.564 50.127 1.00 36.63 158 GLY A C 1
ATOM 2454 O O . GLY A 1 158 ? 63.688 77.353 50.271 1.00 39.24 158 GLY A O 1
ATOM 2458 N N . ALA A 1 159 ? 64.325 79.393 49.542 1.00 35.53 159 ALA A N 1
ATOM 2459 C CA . ALA A 1 159 ? 65.572 78.904 48.954 1.00 42.23 159 ALA A CA 1
ATOM 2460 C C . ALA A 1 159 ? 66.687 79.916 49.173 1.00 38.45 159 ALA A C 1
ATOM 2461 O O . ALA A 1 159 ? 66.582 81.063 48.734 1.00 37.39 159 ALA A O 1
ATOM 2468 N N . GLN A 1 160 ? 67.756 79.484 49.838 1.00 40.32 160 GLN A N 1
ATOM 2469 C CA . GLN A 1 160 ? 68.941 80.301 50.044 1.00 46.86 160 GLN A CA 1
ATOM 2470 C C . GLN A 1 160 ? 70.171 79.768 49.326 1.00 53.15 160 GLN A C 1
ATOM 2471 O O . GLN A 1 160 ? 71.023 80.560 48.925 1.00 59.95 160 GLN A O 1
ATOM 2485 N N . GLY A 1 161 ? 70.279 78.453 49.152 1.00 45.19 161 GLY A N 1
ATOM 2486 C CA . GLY A 1 161 ? 71.462 77.850 48.586 1.00 55.20 161 GLY A CA 1
ATOM 2487 C C . GLY A 1 161 ? 71.312 77.503 47.119 1.00 49.16 161 GLY A C 1
ATOM 2488 O O . GLY A 1 161 ? 70.200 77.439 46.582 1.00 43.70 161 GLY A O 1
ATOM 2492 N N . PRO A 1 162 ? 72.446 77.261 46.447 1.00 49.12 162 PRO A N 1
ATOM 2493 C CA . PRO A 1 162 ? 72.389 76.925 45.009 1.00 41.47 162 PRO A CA 1
ATOM 2494 C C . PRO A 1 162 ? 71.536 75.711 44.666 1.00 40.86 162 PRO A C 1
ATOM 2495 O O . PRO A 1 162 ? 70.768 75.762 43.693 1.00 38.47 162 PRO A O 1
ATOM 2506 N N . LYS A 1 163 ? 71.687 74.597 45.389 1.00 41.91 163 LYS A N 1
ATOM 2507 C CA . LYS A 1 163 ? 70.912 73.405 45.052 1.00 46.38 163 LYS A CA 1
ATOM 2508 C C . LYS A 1 163 ? 69.416 73.670 45.235 1.00 44.24 163 LYS A C 1
ATOM 2509 O O . LYS A 1 163 ? 68.584 73.231 44.428 1.00 41.70 163 LYS A O 1
ATOM 2528 N N . MET A 1 164 ? 69.056 74.389 46.296 1.00 40.31 164 MET A N 1
ATOM 2529 C CA . MET A 1 164 ? 67.647 74.685 46.538 1.00 38.11 164 MET A CA 1
ATOM 2530 C C . MET A 1 164 ? 67.113 75.653 45.493 1.00 37.53 164 MET A C 1
ATOM 2531 O O . MET A 1 164 ? 65.988 75.500 45.018 1.00 34.74 164 MET A O 1
ATOM 2545 N N . LEU A 1 165 ? 67.922 76.638 45.092 1.00 36.78 165 LEU A N 1
ATOM 2546 C CA . LEU A 1 165 ? 67.467 77.585 44.083 1.00 37.08 165 LEU A CA 1
ATOM 2547 C C . LEU A 1 165 ? 67.234 76.892 42.744 1.00 35.28 165 LEU A C 1
ATOM 2548 O O . LEU A 1 165 ? 66.259 77.188 42.041 1.00 33.75 165 LEU A O 1
ATOM 2564 N N . GLU A 1 166 ? 68.134 75.991 42.361 1.00 37.63 166 GLU A N 1
ATOM 2565 C CA . GLU A 1 166 ? 67.953 75.267 41.112 1.00 35.35 166 GLU A CA 1
ATOM 2566 C C . GLU A 1 166 ? 66.734 74.366 41.180 1.00 36.74 166 GLU A C 1
ATOM 2567 O O . GLU A 1 166 ? 65.986 74.249 40.201 1.00 35.90 166 GLU A O 1
ATOM 2579 N N . THR A 1 167 ? 66.528 73.713 42.326 1.00 37.18 167 THR A N 1
ATOM 2580 C CA . THR A 1 167 ? 65.337 72.883 42.511 1.00 37.40 167 THR A CA 1
ATOM 2581 C C . THR A 1 167 ? 64.065 73.709 42.391 1.00 33.94 167 THR A C 1
ATOM 2582 O O . THR A 1 167 ? 63.093 73.286 41.753 1.00 31.23 167 THR A O 1
ATOM 2593 N N . ALA A 1 168 ? 64.057 74.907 42.976 1.00 34.97 168 ALA A N 1
ATOM 2594 C CA . ALA A 1 168 ? 62.888 75.771 42.857 1.00 31.82 168 ALA A CA 1
ATOM 2595 C C . ALA A 1 168 ? 62.615 76.134 41.402 1.00 32.26 168 ALA A C 1
ATOM 2596 O O . ALA A 1 168 ? 61.454 76.197 40.977 1.00 31.34 168 ALA A O 1
ATOM 2603 N N . GLY A 1 169 ? 63.673 76.352 40.614 1.00 33.26 169 GLY A N 1
ATOM 2604 C CA . GLY A 1 169 ? 63.489 76.624 39.198 1.00 34.23 169 GLY A CA 1
ATOM 2605 C C . GLY A 1 169 ? 62.823 75.477 38.471 1.00 35.58 169 GLY A C 1
ATOM 2606 O O . GLY A 1 169 ? 62.030 75.699 37.551 1.00 30.76 169 GLY A O 1
ATOM 2610 N N . MET A 1 170 ? 63.095 74.241 38.898 1.00 35.53 170 MET A N 1
ATOM 2611 C CA . MET A 1 170 ? 62.475 73.089 38.254 1.00 34.07 170 MET A CA 1
ATOM 2612 C C . MET A 1 170 ? 61.031 72.847 38.683 1.00 39.55 170 MET A C 1
ATOM 2613 O O . MET A 1 170 ? 60.233 72.404 37.850 1.00 34.65 170 MET A O 1
ATOM 2627 N N . ILE A 1 171 ? 60.652 73.132 39.932 1.00 31.00 171 ILE A N 1
ATOM 2628 C CA . ILE A 1 171 ? 59.351 72.676 40.418 1.00 31.68 171 ILE A CA 1
ATOM 2629 C C . ILE A 1 171 ? 58.482 73.768 41.031 1.00 33.00 171 ILE A C 1
ATOM 2630 O O . ILE A 1 171 ? 57.275 73.535 41.220 1.00 32.91 171 ILE A O 1
ATOM 2646 N N . ALA A 1 172 ? 58.995 74.929 41.423 1.00 31.49 172 ALA A N 1
ATOM 2647 C CA . ALA A 1 172 ? 58.211 75.865 42.234 1.00 30.95 172 ALA A CA 1
ATOM 2648 C C . ALA A 1 172 ? 57.457 76.910 41.413 1.00 32.17 172 ALA A C 1
ATOM 2649 O O . ALA A 1 172 ? 57.892 77.316 40.334 1.00 29.47 172 ALA A O 1
ATOM 2656 N N . ASP A 1 173 ? 56.326 77.379 41.968 1.00 29.08 173 ASP A N 1
ATOM 2657 C CA . ASP A 1 173 ? 55.586 78.481 41.360 1.00 27.74 173 ASP A CA 1
ATOM 2658 C C . ASP A 1 173 ? 56.155 79.833 41.756 1.00 33.40 173 ASP A C 1
ATOM 2659 O O . ASP A 1 173 ? 55.880 80.835 41.089 1.00 29.30 173 ASP A O 1
ATOM 2668 N N . GLY A 1 174 ? 56.946 79.864 42.817 1.00 30.30 174 GLY A N 1
ATOM 2669 C CA . GLY A 1 174 ? 57.567 81.074 43.305 1.00 28.38 174 GLY A CA 1
ATOM 2670 C C . GLY A 1 174 ? 58.711 80.687 44.202 1.00 30.48 174 GLY A C 1
ATOM 2671 O O . GLY A 1 174 ? 58.824 79.535 44.641 1.00 29.70 174 GLY A O 1
ATOM 2675 N N . VAL A 1 175 ? 59.577 81.661 44.454 1.00 27.20 175 VAL A N 1
ATOM 2676 C CA . VAL A 1 175 ? 60.768 81.472 45.268 1.00 28.07 175 VAL A CA 1
ATOM 2677 C C . VAL A 1 175 ? 60.821 82.608 46.278 1.00 30.79 175 VAL A C 1
ATOM 2678 O O . VAL A 1 175 ? 60.815 83.781 45.890 1.00 32.59 175 VAL A O 1
ATOM 2691 N N . LEU A 1 176 ? 60.906 82.266 47.556 1.00 27.74 176 LEU A N 1
ATOM 2692 C CA . LEU A 1 176 ? 61.069 83.250 48.628 1.00 30.65 176 LEU A CA 1
ATOM 2693 C C . LEU A 1 176 ? 62.548 83.295 49.024 1.00 31.84 176 LEU A C 1
ATOM 2694 O O . LEU A 1 176 ? 63.052 82.385 49.683 1.00 32.28 176 LEU A O 1
ATOM 2710 N N . ILE A 1 177 ? 63.250 84.352 48.618 1.00 26.51 177 ILE A N 1
ATOM 2711 C CA . ILE A 1 177 ? 64.680 84.499 48.873 1.00 28.83 177 ILE A CA 1
ATOM 2712 C C . ILE A 1 177 ? 64.869 85.522 49.981 1.00 30.36 177 ILE A C 1
ATOM 2713 O O . ILE A 1 177 ? 64.377 86.652 49.872 1.00 29.00 177 ILE A O 1
ATOM 2729 N N . ASN A 1 178 ? 65.566 85.124 51.054 1.00 29.42 178 ASN A N 1
ATOM 2730 C CA . ASN A 1 178 ? 65.824 86.015 52.192 1.00 29.00 178 ASN A CA 1
ATOM 2731 C C . ASN A 1 178 ? 66.975 86.965 51.870 1.00 30.24 178 ASN A C 1
ATOM 2732 O O . ASN A 1 178 ? 68.117 86.796 52.296 1.00 34.37 178 ASN A O 1
ATOM 2743 N N . ALA A 1 179 ? 66.645 88.004 51.112 1.00 30.26 179 ALA A N 1
ATOM 2744 C CA . ALA A 1 179 ? 67.629 88.977 50.665 1.00 30.88 179 ALA A CA 1
ATOM 2745 C C . ALA A 1 179 ? 66.916 90.265 50.292 1.00 31.73 179 ALA A C 1
ATOM 2746 O O . ALA A 1 179 ? 65.723 90.262 49.969 1.00 30.46 179 ALA A O 1
ATOM 2753 N N . SER A 1 180 ? 67.665 91.368 50.349 1.00 33.93 180 SER A N 1
ATOM 2754 C CA . SER A 1 180 ? 67.126 92.693 50.069 1.00 32.01 180 SER A CA 1
ATOM 2755 C C . SER A 1 180 ? 67.918 93.516 49.062 1.00 29.63 180 SER A C 1
ATOM 2756 O O . SER A 1 180 ? 67.521 94.652 48.785 1.00 32.80 180 SER A O 1
ATOM 2764 N N . ASN A 1 181 ? 69.033 93.013 48.548 1.00 32.54 181 ASN A N 1
ATOM 2765 C CA . ASN A 1 181 ? 69.964 93.812 47.770 1.00 31.02 181 ASN A CA 1
ATOM 2766 C C . ASN A 1 181 ? 70.116 93.248 46.366 1.00 34.25 181 ASN A C 1
ATOM 2767 O O . ASN A 1 181 ? 70.151 92.024 46.203 1.00 32.79 181 ASN A O 1
ATOM 2778 N N . PRO A 1 182 ? 70.257 94.099 45.341 1.00 31.78 182 PRO A N 1
ATOM 2779 C CA . PRO A 1 182 ? 70.336 93.568 43.963 1.00 35.45 182 PRO A CA 1
ATOM 2780 C C . PRO A 1 182 ? 71.460 92.572 43.743 1.00 37.46 182 PRO A C 1
ATOM 2781 O O . PRO A 1 182 ? 71.292 91.641 42.940 1.00 35.19 182 PRO A O 1
ATOM 2792 N N . LYS A 1 183 ? 72.602 92.747 44.423 1.00 35.45 183 LYS A N 1
ATOM 2793 C CA . LYS A 1 183 ? 73.729 91.826 44.257 1.00 41.45 183 LYS A CA 1
ATOM 2794 C C . LYS A 1 183 ? 73.329 90.390 44.573 1.00 38.28 183 LYS A C 1
ATOM 2795 O O . LYS A 1 183 ? 73.863 89.445 43.978 1.00 37.92 183 LYS A O 1
ATOM 2814 N N . ASP A 1 184 ? 72.448 90.204 45.559 1.00 34.08 184 ASP A N 1
ATOM 2815 C CA . ASP A 1 184 ? 72.062 88.852 45.954 1.00 37.33 184 ASP A CA 1
ATOM 2816 C C . ASP A 1 184 ? 71.234 88.193 44.861 1.00 34.68 184 ASP A C 1
ATOM 2817 O O . ASP A 1 184 ? 71.384 86.995 44.587 1.00 36.81 184 ASP A O 1
ATOM 2826 N N . PHE A 1 185 ? 70.376 88.980 44.204 1.00 34.65 185 PHE A N 1
ATOM 2827 C CA . PHE A 1 185 ? 69.509 88.462 43.149 1.00 32.08 185 PHE A CA 1
ATOM 2828 C C . PHE A 1 185 ? 70.258 88.298 41.845 1.00 36.58 185 PHE A C 1
ATOM 2829 O O . PHE A 1 185 ? 69.984 87.349 41.104 1.00 36.08 185 PHE A O 1
ATOM 2846 N N . GLU A 1 186 ? 71.242 89.162 41.572 1.00 34.01 186 GLU A N 1
ATOM 2847 C CA . GLU A 1 186 ? 72.136 88.939 40.446 1.00 38.12 186 GLU A CA 1
ATOM 2848 C C . GLU A 1 186 ? 72.765 87.551 40.494 1.00 43.63 186 GLU A C 1
ATOM 2849 O O . GLU A 1 186 ? 73.037 86.932 39.449 1.00 39.43 186 GLU A O 1
ATOM 2861 N N . ALA A 1 187 ? 73.070 87.077 41.695 1.00 37.66 187 ALA A N 1
ATOM 2862 C CA . ALA A 1 187 ? 73.672 85.764 41.865 1.00 45.24 187 ALA A CA 1
ATOM 2863 C C . ALA A 1 187 ? 72.630 84.652 41.920 1.00 39.93 187 ALA A C 1
ATOM 2864 O O . ALA A 1 187 ? 72.868 83.555 41.397 1.00 36.91 187 ALA A O 1
ATOM 2871 N N . ALA A 1 188 ? 71.483 84.917 42.547 1.00 37.11 188 ALA A N 1
ATOM 2872 C CA . ALA A 1 188 ? 70.527 83.851 42.824 1.00 37.57 188 ALA A CA 1
ATOM 2873 C C . ALA A 1 188 ? 69.703 83.505 41.599 1.00 34.58 188 ALA A C 1
ATOM 2874 O O . ALA A 1 188 ? 69.419 82.326 41.343 1.00 37.99 188 ALA A O 1
ATOM 2881 N N . ILE A 1 189 ? 69.303 84.514 40.835 1.00 38.82 189 ILE A N 1
ATOM 2882 C CA . ILE A 1 189 ? 68.296 84.316 39.801 1.00 37.62 189 ILE A CA 1
ATOM 2883 C C . ILE A 1 189 ? 68.857 83.459 38.665 1.00 38.82 189 ILE A C 1
ATOM 2884 O O . ILE A 1 189 ? 68.099 82.648 38.121 1.00 38.33 189 ILE A O 1
ATOM 2900 N N . PRO A 1 190 ? 70.139 83.568 38.279 1.00 35.38 190 PRO A N 1
ATOM 2901 C CA . PRO A 1 190 ? 70.681 82.619 37.287 1.00 37.21 190 PRO A CA 1
ATOM 2902 C C . PRO A 1 190 ? 70.570 81.152 37.700 1.00 38.06 190 PRO A C 1
ATOM 2903 O O . PRO A 1 190 ? 70.465 80.274 36.832 1.00 37.33 190 PRO A O 1
ATOM 2914 N N . LEU A 1 191 ? 70.641 80.855 38.997 1.00 36.80 191 LEU A N 1
ATOM 2915 C CA . LEU A 1 191 ? 70.502 79.478 39.456 1.00 38.56 191 LEU A CA 1
ATOM 2916 C C . LEU A 1 191 ? 69.067 79.002 39.294 1.00 37.16 191 LEU A C 1
ATOM 2917 O O . LEU A 1 191 ? 68.820 77.861 38.896 1.00 37.92 191 LEU A O 1
ATOM 2933 N N . ILE A 1 192 ? 68.104 79.872 39.579 1.00 31.25 192 ILE A N 1
ATOM 2934 C CA . ILE A 1 192 ? 66.713 79.523 39.331 1.00 35.07 192 ILE A CA 1
ATOM 2935 C C . ILE A 1 192 ? 66.507 79.263 37.847 1.00 35.84 192 ILE A C 1
ATOM 2936 O O . ILE A 1 192 ? 65.860 78.283 37.447 1.00 35.50 192 ILE A O 1
ATOM 2952 N N . LYS A 1 193 ? 67.065 80.141 37.009 1.00 33.78 193 LYS A N 1
ATOM 2953 C CA . LYS A 1 193 ? 66.924 80.006 35.569 1.00 37.17 193 LYS A CA 1
ATOM 2954 C C . LYS A 1 193 ? 67.510 78.688 35.083 1.00 42.68 193 LYS A C 1
ATOM 2955 O O . LYS A 1 193 ? 66.963 78.064 34.169 1.00 39.77 193 LYS A O 1
ATOM 2974 N N . LYS A 1 194 ? 68.649 78.273 35.649 1.00 36.19 194 LYS A N 1
ATOM 2975 C CA . LYS A 1 194 ? 69.245 76.996 35.259 1.00 38.58 194 LYS A CA 1
ATOM 2976 C C . LYS A 1 194 ? 68.261 75.851 35.469 1.00 39.32 194 LYS A C 1
ATOM 2977 O O . LYS A 1 194 ? 68.116 74.975 34.607 1.00 38.41 194 LYS A O 1
ATOM 2996 N N . GLY A 1 195 ? 67.577 75.856 36.612 1.00 34.59 195 GLY A N 1
ATOM 2997 C CA . GLY A 1 195 ? 66.578 74.833 36.890 1.00 39.15 195 GLY A CA 1
ATOM 2998 C C . GLY A 1 195 ? 65.360 74.957 36.001 1.00 36.76 195 GLY A C 1
ATOM 2999 O O . GLY A 1 195 ? 64.867 73.961 35.468 1.00 39.09 195 GLY A O 1
ATOM 3003 N N . ALA A 1 196 ? 64.872 76.182 35.799 1.00 33.76 196 ALA A N 1
ATOM 3004 C CA . ALA A 1 196 ? 63.768 76.371 34.859 1.00 40.05 196 ALA A CA 1
ATOM 3005 C C . ALA A 1 196 ? 64.118 75.827 33.479 1.00 42.09 196 ALA A C 1
ATOM 3006 O O . ALA A 1 196 ? 63.317 75.118 32.856 1.00 36.83 196 ALA A O 1
ATOM 3013 N N . GLU A 1 197 ? 65.334 76.103 33.007 1.00 37.87 197 GLU A N 1
ATOM 3014 C CA . GLU A 1 197 ? 65.695 75.668 31.665 1.00 43.25 197 GLU A CA 1
ATOM 3015 C C . GLU A 1 197 ? 65.804 74.150 31.602 1.00 47.10 197 GLU A C 1
ATOM 3016 O O . GLU A 1 197 ? 65.416 73.530 30.604 1.00 45.80 197 GLU A O 1
ATOM 3028 N N . ALA A 1 198 ? 66.295 73.528 32.672 1.00 40.51 198 ALA A N 1
ATOM 3029 C CA . ALA A 1 198 ? 66.366 72.067 32.706 1.00 43.85 198 ALA A CA 1
ATOM 3030 C C . ALA A 1 198 ? 64.986 71.418 32.670 1.00 42.60 198 ALA A C 1
ATOM 3031 O O . ALA A 1 198 ? 64.828 70.319 32.114 1.00 43.55 198 ALA A O 1
ATOM 3038 N N . ALA A 1 199 ? 63.987 72.076 33.243 1.00 40.61 199 ALA A N 1
ATOM 3039 C CA . ALA A 1 199 ? 62.631 71.556 33.316 1.00 41.72 199 ALA A CA 1
ATOM 3040 C C . ALA A 1 199 ? 61.787 71.985 32.129 1.00 42.84 199 ALA A C 1
ATOM 3041 O O . ALA A 1 199 ? 60.597 71.674 32.092 1.00 43.84 199 ALA A O 1
ATOM 3048 N N . GLY A 1 200 ? 62.374 72.691 31.164 1.00 38.80 200 GLY A N 1
ATOM 3049 C CA . GLY A 1 200 ? 61.609 73.185 30.036 1.00 43.82 200 GLY A CA 1
ATOM 3050 C C . GLY A 1 200 ? 60.611 74.265 30.397 1.00 45.42 200 GLY A C 1
ATOM 3051 O O . GLY A 1 200 ? 59.581 74.391 29.729 1.00 42.83 200 GLY A O 1
ATOM 3055 N N . ARG A 1 201 ? 60.892 75.046 31.437 1.00 40.27 201 ARG A N 1
ATOM 3056 C CA . ARG A 1 201 ? 59.996 76.084 31.936 1.00 39.68 201 ARG A CA 1
ATOM 3057 C C . ARG A 1 201 ? 60.477 77.480 31.539 1.00 46.17 201 ARG A C 1
ATOM 3058 O O . ARG A 1 201 ? 61.671 77.711 31.326 1.00 43.71 201 ARG A O 1
ATOM 3079 N N . SER A 1 202 ? 59.523 78.408 31.432 1.00 44.53 202 SER A N 1
ATOM 3080 C CA . SER A 1 202 ? 59.800 79.834 31.303 1.00 45.88 202 SER A CA 1
ATOM 3081 C C . SER A 1 202 ? 59.888 80.459 32.688 1.00 44.29 202 SER A C 1
ATOM 3082 O O . SER A 1 202 ? 59.165 80.069 33.604 1.00 40.60 202 SER A O 1
ATOM 3090 N N . MET A 1 203 ? 60.781 81.438 32.844 1.00 40.51 203 MET A N 1
ATOM 3091 C CA . MET A 1 203 ? 60.777 82.217 34.078 1.00 41.98 203 MET A CA 1
ATOM 3092 C C . MET A 1 203 ? 59.484 82.992 34.280 1.00 40.99 203 MET A C 1
ATOM 3093 O O . MET A 1 203 ? 59.252 83.482 35.385 1.00 37.39 203 MET A O 1
ATOM 3107 N N . ASP A 1 204 ? 58.652 83.126 33.245 1.00 40.64 204 ASP A N 1
ATOM 3108 C CA . ASP A 1 204 ? 57.343 83.747 33.398 1.00 44.44 204 ASP A CA 1
ATOM 3109 C C . ASP A 1 204 ? 56.452 82.987 34.368 1.00 46.13 204 ASP A C 1
ATOM 3110 O O . ASP A 1 204 ? 55.466 83.549 34.858 1.00 46.11 204 ASP A O 1
ATOM 3119 N N . GLU A 1 205 ? 56.726 81.710 34.610 1.00 38.93 205 GLU A N 1
ATOM 3120 C CA . GLU A 1 205 ? 55.861 80.938 35.490 1.00 39.22 205 GLU A CA 1
ATOM 3121 C C . GLU A 1 205 ? 56.372 80.926 36.929 1.00 34.62 205 GLU A C 1
ATOM 3122 O O . GLU A 1 205 ? 55.777 80.250 37.775 1.00 35.66 205 GLU A O 1
ATOM 3134 N N . ILE A 1 206 ? 57.403 81.717 37.242 1.00 32.42 206 ILE A N 1
ATOM 3135 C CA . ILE A 1 206 ? 58.039 81.698 38.555 1.00 34.46 206 ILE A CA 1
ATOM 3136 C C . ILE A 1 206 ? 58.064 83.107 39.135 1.00 34.64 206 ILE A C 1
ATOM 3137 O O . ILE A 1 206 ? 58.740 83.992 38.591 1.00 30.14 206 ILE A O 1
ATOM 3153 N N . ASP A 1 207 ? 57.387 83.294 40.272 1.00 30.19 207 ASP A N 1
ATOM 3154 C CA . ASP A 1 207 ? 57.383 84.567 41.000 1.00 27.71 207 ASP A CA 1
ATOM 3155 C C . ASP A 1 207 ? 58.629 84.592 41.881 1.00 30.71 207 ASP A C 1
ATOM 3156 O O . ASP A 1 207 ? 58.705 83.864 42.879 1.00 32.55 207 ASP A O 1
ATOM 3165 N N . VAL A 1 208 ? 59.617 85.408 41.521 1.00 28.35 208 VAL A N 1
ATOM 3166 C CA . VAL A 1 208 ? 60.839 85.531 42.312 1.00 28.95 208 VAL A CA 1
ATOM 3167 C C . VAL A 1 208 ? 60.574 86.616 43.344 1.00 29.57 208 VAL A C 1
ATOM 3168 O O . VAL A 1 208 ? 60.445 87.788 42.984 1.00 31.42 208 VAL A O 1
ATOM 3181 N N . ALA A 1 209 ? 60.488 86.233 44.619 1.00 31.54 209 ALA A N 1
ATOM 3182 C CA . ALA A 1 209 ? 60.081 87.147 45.678 1.00 29.27 209 ALA A CA 1
ATOM 3183 C C . ALA A 1 209 ? 61.257 87.500 46.583 1.00 31.65 209 ALA A C 1
ATOM 3184 O O . ALA A 1 209 ? 61.944 86.611 47.095 1.00 30.64 209 ALA A O 1
ATOM 3191 N N . ALA A 1 210 ? 61.462 88.800 46.822 1.00 27.27 210 ALA A N 1
ATOM 3192 C CA . ALA A 1 210 ? 62.455 89.262 47.795 1.00 27.40 210 ALA A CA 1
ATOM 3193 C C . ALA A 1 210 ? 61.798 89.279 49.170 1.00 32.33 210 ALA A C 1
ATOM 3194 O O . ALA A 1 210 ? 60.947 90.132 49.459 1.00 28.47 210 ALA A O 1
ATOM 3201 N N . TYR A 1 211 ? 62.188 88.329 50.021 1.00 28.01 211 TYR A N 1
ATOM 3202 C CA . TYR A 1 211 ? 61.715 88.237 51.399 1.00 28.81 211 TYR A CA 1
ATOM 3203 C C . TYR A 1 211 ? 62.594 89.198 52.200 1.00 35.52 211 TYR A C 1
ATOM 3204 O O . TYR A 1 211 ? 63.583 88.812 52.806 1.00 31.18 211 TYR A O 1
ATOM 3222 N N . ALA A 1 212 ? 62.221 90.478 52.207 1.00 29.56 212 ALA A N 1
ATOM 3223 C CA . ALA A 1 212 ? 63.156 91.540 52.552 1.00 28.48 212 ALA A CA 1
ATOM 3224 C C . ALA A 1 212 ? 62.879 92.136 53.927 1.00 32.84 212 ALA A C 1
ATOM 3225 O O . ALA A 1 212 ? 61.748 92.125 54.428 1.00 31.55 212 ALA A O 1
ATOM 3232 N N . CYS A 1 213 ? 63.936 92.656 54.529 1.00 30.57 213 CYS A N 1
ATOM 3233 C CA . CYS A 1 213 ? 63.814 93.551 55.672 1.00 32.13 213 CYS A CA 1
ATOM 3234 C C . CYS A 1 213 ? 63.496 94.947 55.135 1.00 30.07 213 CYS A C 1
ATOM 3235 O O . CYS A 1 213 ? 64.317 95.536 54.422 1.00 33.39 213 CYS A O 1
ATOM 3243 N N . MET A 1 214 ? 62.308 95.467 55.436 1.00 33.00 214 MET A N 1
ATOM 3244 C CA . MET A 1 214 ? 61.889 96.775 54.930 1.00 32.86 214 MET A CA 1
ATOM 3245 C C . MET A 1 214 ? 61.612 97.720 56.081 1.00 32.18 214 MET A C 1
ATOM 3246 O O . MET A 1 214 ? 61.025 97.328 57.094 1.00 31.49 214 MET A O 1
ATOM 3260 N N . SER A 1 215 ? 62.016 98.981 55.920 1.00 34.02 215 SER A N 1
ATOM 3261 C CA . SER A 1 215 ? 61.752 99.979 56.950 1.00 35.93 215 SER A CA 1
ATOM 3262 C C . SER A 1 215 ? 61.501 101.298 56.235 1.00 36.37 215 SER A C 1
ATOM 3263 O O . SER A 1 215 ? 62.431 101.862 55.644 1.00 34.49 215 SER A O 1
ATOM 3271 N N . VAL A 1 216 ? 60.247 101.751 56.245 1.00 33.92 216 VAL A N 1
ATOM 3272 C CA . VAL A 1 216 ? 59.826 102.945 55.524 1.00 38.72 216 VAL A CA 1
ATOM 3273 C C . VAL A 1 216 ? 59.290 103.967 56.514 1.00 36.40 216 VAL A C 1
ATOM 3274 O O . VAL A 1 216 ? 58.446 103.638 57.359 1.00 36.99 216 VAL A O 1
ATOM 3287 N N . ASP A 1 217 ? 59.760 105.209 56.388 1.00 39.10 217 ASP A N 1
ATOM 3288 C CA . ASP A 1 217 ? 59.317 106.320 57.218 1.00 41.18 217 ASP A CA 1
ATOM 3289 C C . ASP A 1 217 ? 59.483 107.613 56.435 1.00 44.58 217 ASP A C 1
ATOM 3290 O O . ASP A 1 217 ? 60.331 107.704 55.548 1.00 45.10 217 ASP A O 1
ATOM 3299 N N . LYS A 1 218 ? 58.669 108.617 56.764 1.00 43.92 218 LYS A N 1
ATOM 3300 C CA . LYS A 1 218 ? 58.853 109.923 56.137 1.00 47.91 218 LYS A CA 1
ATOM 3301 C C . LYS A 1 218 ? 60.230 110.508 56.442 1.00 53.12 218 LYS A C 1
ATOM 3302 O O . LYS A 1 218 ? 60.756 111.308 55.656 1.00 49.64 218 LYS A O 1
ATOM 3321 N N . ASN A 1 219 ? 60.813 110.147 57.585 1.00 54.35 219 ASN A N 1
ATOM 3322 C CA . ASN A 1 219 ? 62.169 110.541 57.945 1.00 52.14 219 ASN A CA 1
ATOM 3323 C C . ASN A 1 219 ? 63.121 109.381 57.648 1.00 56.61 219 ASN A C 1
ATOM 3324 O O . ASN A 1 219 ? 63.030 108.326 58.282 1.00 48.62 219 ASN A O 1
ATOM 3335 N N . ALA A 1 220 ? 64.056 109.588 56.721 1.00 52.38 220 ALA A N 1
ATOM 3336 C CA . ALA A 1 220 ? 64.938 108.496 56.315 1.00 51.51 220 ALA A CA 1
ATOM 3337 C C . ALA A 1 220 ? 65.729 107.940 57.495 1.00 45.11 220 ALA A C 1
ATOM 3338 O O . AL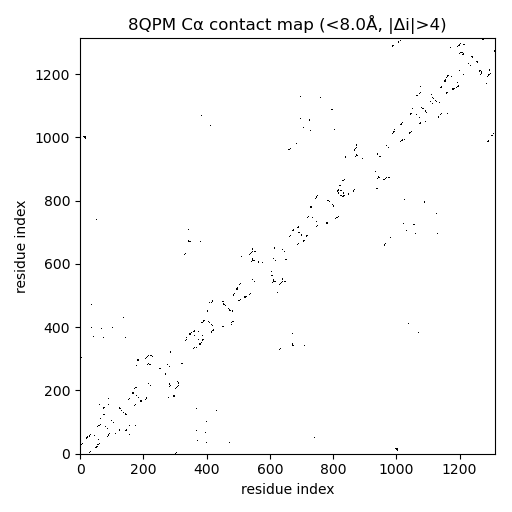A A 1 220 ? 65.917 106.724 57.608 1.00 45.37 220 ALA A O 1
ATOM 3345 N N . ASP A 1 221 ? 66.186 108.804 58.401 1.00 53.18 221 ASP A N 1
ATOM 3346 C CA . ASP A 1 221 ? 67.048 108.319 59.473 1.00 56.05 221 ASP A CA 1
ATOM 3347 C C . ASP A 1 221 ? 66.269 107.489 60.493 1.00 54.81 221 ASP A C 1
ATOM 3348 O O . ASP A 1 221 ? 66.796 106.502 61.023 1.00 50.61 221 ASP A O 1
ATOM 3357 N N . LYS A 1 222 ? 65.023 107.872 60.806 1.00 46.03 222 LYS A N 1
ATOM 3358 C CA . LYS A 1 222 ? 64.219 107.006 61.667 1.00 47.08 222 LYS A CA 1
ATOM 3359 C C . LYS A 1 222 ? 63.985 105.651 61.014 1.00 41.47 222 LYS A C 1
ATOM 3360 O O . LYS A 1 222 ? 63.993 104.619 61.693 1.00 40.04 222 LYS A O 1
ATOM 3379 N N . ALA A 1 223 ? 63.762 105.634 59.699 1.00 41.24 223 ALA A N 1
ATOM 3380 C CA . ALA A 1 223 ? 63.629 104.354 59.004 1.00 40.25 223 ALA A CA 1
ATOM 3381 C C . ALA A 1 223 ? 64.891 103.515 59.181 1.00 41.35 223 ALA A C 1
ATOM 3382 O O . ALA A 1 223 ? 64.817 102.309 59.466 1.00 39.80 223 ALA A O 1
ATOM 3389 N N . LYS A 1 224 ? 66.061 104.145 59.027 1.00 41.68 224 LYS A N 1
ATOM 3390 C CA . LYS A 1 224 ? 67.323 103.426 59.159 1.00 42.18 224 LYS A CA 1
ATOM 3391 C C . LYS A 1 224 ? 67.472 102.832 60.555 1.00 41.50 224 LYS A C 1
ATOM 3392 O O . LYS A 1 224 ? 67.795 101.654 60.708 1.00 42.32 224 LYS A O 1
ATOM 3411 N N . GLN A 1 225 ? 67.207 103.625 61.592 1.00 42.22 225 GLN A N 1
ATOM 3412 C CA . GLN A 1 225 ? 67.386 103.141 62.960 1.00 48.99 225 GLN A CA 1
ATOM 3413 C C . GLN A 1 225 ? 66.429 101.988 63.270 1.00 52.26 225 GLN A C 1
ATOM 3414 O O . GLN A 1 225 ? 66.765 101.068 64.027 1.00 46.58 225 GLN A O 1
ATOM 3428 N N . ALA A 1 226 ? 65.214 102.026 62.719 1.00 49.71 226 ALA A N 1
ATOM 3429 C CA . ALA A 1 226 ? 64.280 100.933 62.975 1.00 43.24 226 ALA A CA 1
ATOM 3430 C C . ALA A 1 226 ? 64.704 99.630 62.306 1.00 37.77 226 ALA A C 1
ATOM 3431 O O . ALA A 1 226 ? 64.291 98.558 62.759 1.00 36.05 226 ALA A O 1
ATOM 3438 N N . ALA A 1 227 ? 65.512 99.690 61.246 1.00 37.02 227 ALA A N 1
ATOM 3439 C CA . ALA A 1 227 ? 65.951 98.464 60.583 1.00 41.19 227 ALA A CA 1
ATOM 3440 C C . ALA A 1 227 ? 67.104 97.785 61.313 1.00 38.97 227 ALA A C 1
ATOM 3441 O O . ALA A 1 227 ? 67.369 96.603 61.063 1.00 38.63 227 ALA A O 1
ATOM 3448 N N . VAL A 1 228 ? 67.746 98.493 62.235 1.00 36.81 228 VAL A N 1
ATOM 3449 C CA . VAL A 1 228 ? 68.976 97.992 62.850 1.00 34.56 228 VAL A CA 1
ATOM 3450 C C . VAL A 1 228 ? 68.789 96.647 63.541 1.00 37.89 228 VAL A C 1
ATOM 3451 O O . VAL A 1 228 ? 69.641 95.763 63.362 1.00 35.53 228 VAL A O 1
ATOM 3464 N N . PRO A 1 229 ? 67.783 96.450 64.402 1.00 39.55 229 PRO A N 1
ATOM 3465 C CA . PRO A 1 229 ? 67.672 95.145 65.088 1.00 35.32 229 PRO A CA 1
ATOM 3466 C C . PRO A 1 229 ? 67.548 93.970 64.138 1.00 38.67 229 PRO A C 1
ATOM 3467 O O . PRO A 1 229 ? 68.187 92.933 64.360 1.00 37.92 229 PRO A O 1
ATOM 3478 N N . VAL A 1 230 ? 66.721 94.081 63.093 1.00 32.76 230 VAL A N 1
ATOM 3479 C CA . VAL A 1 230 ? 66.572 92.956 62.179 1.00 36.11 230 VAL A CA 1
ATOM 3480 C C . VAL A 1 230 ? 67.867 92.736 61.408 1.00 37.19 230 VAL A C 1
ATOM 3481 O O . VAL A 1 230 ? 68.339 91.606 61.277 1.00 36.44 230 VAL A O 1
ATOM 3494 N N . VAL A 1 231 ? 68.480 93.816 60.922 1.00 35.39 231 VAL A N 1
ATOM 3495 C CA . VAL A 1 231 ? 69.723 93.685 60.160 1.00 34.30 231 VAL A CA 1
ATOM 3496 C C . VAL A 1 231 ? 70.813 93.038 61.008 1.00 35.47 231 VAL A C 1
ATOM 3497 O O . VAL A 1 231 ? 71.648 92.279 60.497 1.00 34.97 231 VAL A O 1
ATOM 3510 N N . ALA A 1 232 ? 70.836 93.333 62.314 1.00 34.74 232 ALA A N 1
ATOM 3511 C CA . ALA A 1 232 ? 71.813 92.687 63.184 1.00 35.48 232 ALA A CA 1
ATOM 3512 C C . ALA A 1 232 ? 71.658 91.170 63.133 1.00 36.20 232 ALA A C 1
ATOM 3513 O O . ALA A 1 232 ? 72.645 90.436 63.001 1.00 37.08 232 ALA A O 1
ATOM 3520 N N . PHE A 1 233 ? 70.413 90.685 63.236 1.00 35.49 233 PHE A N 1
ATOM 3521 C CA . PHE A 1 233 ? 70.153 89.251 63.150 1.00 41.91 233 PHE A CA 1
ATOM 3522 C C . PHE A 1 233 ? 70.455 88.700 61.757 1.00 41.46 233 PHE A C 1
ATOM 3523 O O . PHE A 1 233 ? 70.956 87.579 61.626 1.00 38.91 233 PHE A O 1
ATOM 3540 N N . ILE A 1 234 ? 70.132 89.443 60.698 1.00 37.73 234 ILE A N 1
ATOM 3541 C CA . ILE A 1 234 ? 70.432 88.939 59.356 1.00 38.54 234 ILE A CA 1
ATOM 3542 C C . ILE A 1 234 ? 71.938 88.809 59.156 1.00 35.86 234 ILE A C 1
ATOM 3543 O O . ILE A 1 234 ? 72.429 87.803 58.629 1.00 35.92 234 ILE A O 1
ATOM 3559 N N . ALA A 1 235 ? 72.697 89.843 59.525 1.00 37.16 235 ALA A N 1
ATOM 3560 C CA . ALA A 1 235 ? 74.145 89.783 59.348 1.00 39.19 235 ALA A CA 1
ATOM 3561 C C . ALA A 1 235 ? 74.747 88.637 60.149 1.00 45.32 235 ALA A C 1
ATOM 3562 O O . ALA A 1 235 ? 75.641 87.934 59.666 1.00 42.88 235 ALA A O 1
ATOM 3569 N N . ALA A 1 236 ? 74.266 88.438 61.380 1.00 42.42 236 ALA A N 1
ATOM 3570 C CA . ALA A 1 236 ? 74.816 87.387 62.228 1.00 51.69 236 ALA A CA 1
ATOM 3571 C C . ALA A 1 236 ? 74.584 86.015 61.613 1.00 49.75 236 ALA A C 1
ATOM 3572 O O . ALA A 1 236 ? 75.447 85.132 61.699 1.00 50.32 236 ALA A O 1
ATOM 3579 N N . GLY A 1 237 ? 73.434 85.827 60.969 1.00 51.08 237 GLY A N 1
ATOM 3580 C CA . GLY A 1 237 ? 73.081 84.552 60.392 1.00 46.65 237 GLY A CA 1
ATOM 3581 C C . GLY A 1 237 ? 73.462 84.348 58.950 1.00 50.89 237 GLY A C 1
ATOM 3582 O O . GLY A 1 237 ? 73.140 83.295 58.391 1.00 47.96 237 GLY A O 1
ATOM 3586 N N . SER A 1 238 ? 74.174 85.306 58.330 1.00 47.63 238 SER A N 1
ATOM 3587 C CA . SER A 1 238 ? 74.465 85.198 56.906 1.00 51.12 238 SER A CA 1
ATOM 3588 C C . SER A 1 238 ? 75.614 84.225 56.673 1.00 47.41 238 SER A C 1
ATOM 3589 O O . SER A 1 238 ? 76.573 84.201 57.451 1.00 50.51 238 SER A O 1
ATOM 3597 N N . PRO A 1 239 ? 75.535 83.417 55.616 1.00 50.75 239 PRO A N 1
ATOM 3598 C CA . PRO A 1 239 ? 76.631 82.509 55.290 1.00 54.37 239 PRO A CA 1
ATOM 3599 C C . PRO A 1 239 ? 77.853 83.293 54.859 1.00 56.57 239 PRO A C 1
ATOM 3600 O O . PRO A 1 239 ? 77.736 84.461 54.456 1.00 52.01 239 PRO A O 1
ATOM 3611 N N . PRO A 1 240 ? 79.037 82.678 54.904 1.00 64.59 240 PRO A N 1
ATOM 3612 C CA . PRO A 1 240 ? 80.239 83.398 54.456 1.00 66.80 240 PRO A CA 1
ATOM 3613 C C . PRO A 1 240 ? 80.062 84.077 53.110 1.00 61.16 240 PRO A C 1
ATOM 3614 O O . PRO A 1 240 ? 80.340 85.272 53.000 1.00 63.27 240 PRO A O 1
ATOM 3625 N N . VAL A 1 241 ? 79.573 83.352 52.095 1.00 60.30 241 VAL A N 1
ATOM 3626 C CA . VAL A 1 241 ? 79.509 83.877 50.730 1.00 58.73 241 VAL A CA 1
ATOM 3627 C C . VAL A 1 241 ? 78.714 85.179 50.668 1.00 51.30 241 VAL A C 1
ATOM 3628 O O . VAL A 1 241 ? 79.034 86.079 49.883 1.00 50.91 241 VAL A O 1
ATOM 3641 N N . VAL A 1 242 ? 77.644 85.288 51.454 1.00 50.89 242 VAL A N 1
ATOM 3642 C CA . VAL A 1 242 ? 76.864 86.523 51.452 1.00 45.78 242 VAL A CA 1
ATOM 3643 C C . VAL A 1 242 ? 77.656 87.654 52.094 1.00 48.46 242 VAL A C 1
ATOM 3644 O O . VAL A 1 242 ? 77.647 88.791 51.607 1.00 44.48 242 VAL A O 1
ATOM 3657 N N . LEU A 1 243 ? 78.350 87.368 53.200 1.00 47.55 243 LEU A N 1
ATOM 3658 C CA . LEU A 1 243 ? 79.142 88.411 53.841 1.00 44.39 243 LEU A CA 1
ATOM 3659 C C . LEU A 1 243 ? 80.290 88.857 52.944 1.00 51.30 243 LEU A C 1
ATOM 3660 O O . LEU A 1 243 ? 80.625 90.046 52.904 1.00 50.26 243 LEU A O 1
ATOM 3676 N N . GLU A 1 244 ? 80.890 87.924 52.198 1.00 50.02 244 GLU A N 1
ATOM 3677 C CA . GLU A 1 244 ? 81.926 88.321 51.251 1.00 60.80 244 GLU A CA 1
ATOM 3678 C C . GLU A 1 244 ? 81.343 89.173 50.133 1.00 56.61 244 GLU A C 1
ATOM 3679 O O . GLU A 1 244 ? 81.942 90.176 49.733 1.00 54.14 244 GLU A O 1
ATOM 3691 N N . ARG A 1 245 ? 80.168 88.786 49.620 1.00 57.12 245 ARG A N 1
ATOM 3692 C CA . ARG A 1 245 ? 79.570 89.492 48.493 1.00 55.24 245 ARG A CA 1
ATOM 3693 C C . ARG A 1 245 ? 79.359 90.967 48.793 1.00 52.85 245 ARG A C 1
ATOM 3694 O O . ARG A 1 245 ? 79.439 91.800 47.882 1.00 50.32 245 ARG A O 1
ATOM 3715 N N . HIS A 1 246 ? 79.106 91.319 50.053 1.00 47.62 246 HIS A N 1
ATOM 3716 C CA . HIS A 1 246 ? 78.808 92.696 50.414 1.00 44.37 246 HIS A CA 1
ATOM 3717 C C . HIS A 1 246 ? 79.947 93.382 51.148 1.00 47.53 246 HIS A C 1
ATOM 3718 O O . HIS A 1 246 ? 79.780 94.523 51.595 1.00 47.42 246 HIS A O 1
ATOM 3732 N N . GLY A 1 247 ? 81.088 92.720 51.286 1.00 50.62 247 GLY A N 1
ATOM 3733 C CA . GLY A 1 247 ? 82.229 93.332 51.952 1.00 55.26 247 GLY A CA 1
ATOM 3734 C C . GLY A 1 247 ? 81.955 93.707 53.392 1.00 52.36 247 GLY A C 1
ATOM 3735 O O . GLY A 1 247 ? 82.404 94.763 53.855 1.00 54.22 247 GLY A O 1
ATOM 3739 N N . ILE A 1 248 ? 81.227 92.860 54.118 1.00 50.75 248 ILE A N 1
ATOM 3740 C CA . ILE A 1 248 ? 80.906 93.170 55.503 1.00 51.13 248 ILE A CA 1
ATOM 3741 C C . ILE A 1 248 ? 82.148 92.973 56.361 1.00 47.06 248 ILE A C 1
ATOM 3742 O O . ILE A 1 248 ? 82.922 92.031 56.152 1.00 48.60 248 ILE A O 1
ATOM 3758 N N . ASP A 1 249 ? 82.317 93.838 57.360 1.00 57.02 249 ASP A N 1
ATOM 3759 C CA . ASP A 1 249 ? 83.420 93.732 58.317 1.00 57.58 249 ASP A CA 1
ATOM 3760 C C . ASP A 1 249 ? 83.156 92.560 59.254 1.00 55.56 249 ASP A C 1
ATOM 3761 O O . ASP A 1 249 ? 82.216 92.593 60.056 1.00 54.80 249 ASP A O 1
ATOM 3770 N N . MET A 1 250 ? 83.982 91.515 59.146 1.00 56.62 250 MET A N 1
ATOM 3771 C CA . MET A 1 250 ? 83.732 90.282 59.891 1.00 60.08 250 MET A CA 1
ATOM 3772 C C . MET A 1 250 ? 83.962 90.450 61.389 1.00 60.68 250 MET A C 1
ATOM 3773 O O . MET A 1 250 ? 83.340 89.738 62.187 1.00 63.46 250 MET A O 1
ATOM 3787 N N . GLU A 1 251 ? 84.839 91.368 61.800 1.00 56.22 251 GLU A N 1
ATOM 3788 C CA . GLU A 1 251 ? 85.011 91.570 63.232 1.00 60.01 251 GLU A CA 1
ATOM 3789 C C . GLU A 1 251 ? 83.762 92.184 63.844 1.00 63.26 251 GLU A C 1
ATOM 3790 O O . GLU A 1 251 ? 83.399 91.845 64.975 1.00 61.66 251 GLU A O 1
ATOM 3802 N N . LYS A 1 252 ? 83.057 93.036 63.098 1.00 51.50 252 LYS A N 1
ATOM 3803 C CA . LYS A 1 252 ? 81.767 93.518 63.572 1.00 50.50 252 LYS A CA 1
ATOM 3804 C C . LYS A 1 252 ? 80.732 92.396 63.604 1.00 51.14 252 LYS A C 1
ATOM 3805 O O . LYS A 1 252 ? 79.932 92.304 64.544 1.00 46.65 252 LYS A O 1
ATOM 3824 N N . VAL A 1 253 ? 80.726 91.534 62.586 1.00 51.63 253 VAL A N 1
ATOM 3825 C CA . VAL A 1 253 ? 79.806 90.402 62.587 1.00 50.54 253 VAL A CA 1
ATOM 3826 C C . VAL A 1 253 ? 80.047 89.520 63.806 1.00 51.91 253 VAL A C 1
ATOM 3827 O O . VAL A 1 253 ? 79.101 89.010 64.419 1.00 53.46 253 VAL A O 1
ATOM 3840 N N . GLU A 1 254 ? 81.310 89.342 64.194 1.00 62.52 254 GLU A N 1
ATOM 3841 C CA . GLU A 1 254 ? 81.584 88.527 65.372 1.00 65.18 254 GLU A CA 1
ATOM 3842 C C . GLU A 1 254 ? 81.109 89.220 66.642 1.00 57.13 254 GLU A C 1
ATOM 3843 O O . GLU A 1 254 ? 80.548 88.571 67.533 1.00 61.27 254 GLU A O 1
ATOM 3855 N N . ALA A 1 255 ? 81.305 90.537 66.739 1.00 55.77 255 ALA A N 1
ATOM 3856 C CA . ALA A 1 255 ? 80.791 91.269 67.894 1.00 54.43 255 ALA A CA 1
ATOM 3857 C C . ALA A 1 255 ? 79.280 91.129 68.003 1.00 55.63 255 ALA A C 1
ATOM 3858 O O . ALA A 1 255 ? 78.745 90.944 69.103 1.00 49.55 255 ALA A O 1
ATOM 3865 N N . ILE A 1 256 ? 78.574 91.212 66.869 1.00 46.05 256 ILE A N 1
ATOM 3866 C CA . ILE A 1 256 ? 77.126 91.021 66.872 1.00 46.18 256 ILE A CA 1
ATOM 3867 C C . ILE A 1 256 ? 76.788 89.613 67.330 1.00 52.48 256 ILE A C 1
ATOM 3868 O O . ILE A 1 256 ? 75.892 89.405 68.156 1.00 46.29 256 ILE A O 1
ATOM 3884 N N . ARG A 1 257 ? 77.508 88.623 66.797 1.00 51.67 257 ARG A N 1
ATOM 3885 C CA . ARG A 1 257 ? 77.224 87.235 67.139 1.00 55.58 257 ARG A CA 1
ATOM 3886 C C . ARG A 1 257 ? 77.353 87.017 68.639 1.00 57.67 257 ARG A C 1
ATOM 3887 O O . ARG A 1 257 ? 76.451 86.452 69.270 1.00 59.13 257 ARG A O 1
ATOM 3908 N N . ASN A 1 258 ? 78.455 87.488 69.234 1.00 61.54 258 ASN A N 1
ATOM 3909 C CA . ASN A 1 258 ? 78.663 87.277 70.667 1.00 64.75 258 ASN A CA 1
ATOM 3910 C C . ASN A 1 258 ? 77.590 87.976 71.503 1.00 63.19 258 ASN A C 1
ATOM 3911 O O . ASN A 1 258 ? 77.064 87.393 72.458 1.00 54.79 258 ASN A O 1
ATOM 3922 N N . ALA A 1 259 ? 77.222 89.208 71.141 1.00 53.60 259 ALA A N 1
ATOM 3923 C CA . ALA A 1 259 ? 76.189 89.915 71.895 1.00 56.85 259 ALA A CA 1
ATOM 3924 C C . ALA A 1 259 ? 74.835 89.208 71.799 1.00 53.13 259 ALA A C 1
ATOM 3925 O O . ALA A 1 259 ? 74.107 89.102 72.795 1.00 50.26 259 ALA A O 1
ATOM 3932 N N . LEU A 1 260 ? 74.470 88.731 70.605 1.00 49.17 260 LEU A N 1
ATOM 3933 C CA . LEU A 1 260 ? 73.168 88.084 70.445 1.00 49.13 260 LEU A CA 1
ATOM 3934 C C . LEU A 1 260 ? 73.122 86.761 71.191 1.00 53.43 260 LEU A C 1
ATOM 3935 O O . LEU A 1 260 ? 72.086 86.401 71.761 1.00 50.16 260 LEU A O 1
ATOM 3951 N N . LYS A 1 261 ? 74.229 86.019 71.206 1.00 60.99 261 LYS A N 1
ATOM 3952 C CA . LYS A 1 261 ? 74.185 84.736 71.884 1.00 67.74 261 LYS A CA 1
ATOM 3953 C C . LYS A 1 261 ? 74.114 84.846 73.402 1.00 65.32 261 LYS A C 1
ATOM 3954 O O . LYS A 1 261 ? 73.820 83.842 74.054 1.00 64.78 261 LYS A O 1
ATOM 3973 N N . SER A 1 262 ? 74.418 86.015 73.982 1.00 54.30 262 SER A N 1
ATOM 3974 C CA . SER A 1 262 ? 74.193 86.283 75.402 1.00 56.94 262 SER A CA 1
ATOM 3975 C C . SER A 1 262 ? 72.992 87.184 75.622 1.00 54.54 262 SER A C 1
ATOM 3976 O O . SER A 1 262 ? 72.733 87.562 76.765 1.00 59.68 262 SER A O 1
ATOM 3984 N N . GLY A 1 263 ? 72.305 87.591 74.549 1.00 59.00 263 GLY A N 1
ATOM 3985 C CA . GLY A 1 263 ? 71.106 88.393 74.680 1.00 57.48 263 GLY A CA 1
ATOM 3986 C C . GLY A 1 263 ? 71.330 89.862 74.943 1.00 57.12 263 GLY A C 1
ATOM 3987 O O . GLY A 1 263 ? 70.405 90.546 75.393 1.00 54.60 263 GLY A O 1
ATOM 3991 N N . ASN A 1 264 ? 72.530 90.374 74.681 1.00 50.07 264 ASN A N 1
ATOM 3992 C CA . ASN A 1 264 ? 72.815 91.793 74.864 1.00 49.87 264 ASN A CA 1
ATOM 3993 C C . ASN A 1 264 ? 72.454 92.491 73.561 1.00 48.55 264 ASN A C 1
ATOM 3994 O O . ASN A 1 264 ? 73.277 92.677 72.665 1.00 51.99 264 ASN A O 1
ATOM 4005 N N . PHE A 1 265 ? 71.193 92.843 73.445 1.00 47.92 265 PHE A N 1
ATOM 4006 C CA . PHE A 1 265 ? 70.694 93.406 72.197 1.00 48.69 265 PHE A CA 1
ATOM 4007 C C . PHE A 1 265 ? 71.225 94.813 71.976 1.00 49.51 265 PHE A C 1
ATOM 4008 O O . PHE A 1 265 ? 71.630 95.136 70.854 1.00 45.39 265 PHE A O 1
ATOM 4025 N N . PRO A 1 266 ? 71.244 95.678 73.000 1.00 52.73 266 PRO A N 1
ATOM 4026 C CA . PRO A 1 266 ? 71.863 97.002 72.809 1.00 54.81 266 PRO A CA 1
ATOM 4027 C C . PRO A 1 266 ? 73.277 96.914 72.264 1.00 57.20 266 PRO A C 1
ATOM 4028 O O . PRO A 1 266 ? 73.683 97.724 71.417 1.00 46.41 266 PRO A O 1
ATOM 4039 N N . GLU A 1 267 ? 74.053 95.951 72.766 1.00 54.22 267 GLU A N 1
ATOM 4040 C CA . GLU A 1 267 ? 75.431 95.805 72.328 1.00 50.78 267 GLU A CA 1
ATOM 4041 C C . GLU A 1 267 ? 75.493 95.304 70.898 1.00 50.74 267 GLU A C 1
ATOM 4042 O O . GLU A 1 267 ? 76.354 95.725 70.121 1.00 56.38 267 GLU A O 1
ATOM 4054 N N . ALA A 1 268 ? 74.609 94.374 70.545 1.00 45.77 268 ALA A N 1
ATOM 4055 C CA . ALA A 1 268 ? 74.579 93.873 69.177 1.00 44.90 268 ALA A CA 1
ATOM 4056 C C . ALA A 1 268 ? 74.254 94.995 68.199 1.00 47.78 268 ALA A C 1
ATOM 4057 O O . ALA A 1 268 ? 74.939 95.171 67.185 1.00 44.46 268 ALA A O 1
ATOM 4064 N N . PHE A 1 269 ? 73.250 95.810 68.527 1.00 49.37 269 PHE A N 1
ATOM 4065 C CA . PHE A 1 269 ? 72.821 96.867 67.617 1.00 45.19 269 PHE A CA 1
ATOM 4066 C C . PHE A 1 269 ? 73.900 97.936 67.458 1.00 49.30 269 PHE A C 1
ATOM 4067 O O . PHE A 1 269 ? 74.029 98.537 66.382 1.00 47.70 269 PHE A O 1
ATOM 4084 N N . LYS A 1 270 ? 74.726 98.134 68.485 1.00 46.18 270 LYS A N 1
ATOM 4085 C CA . LYS A 1 270 ? 75.832 99.083 68.391 1.00 52.41 270 LYS A CA 1
ATOM 4086 C C . LYS A 1 270 ? 76.756 98.769 67.220 1.00 56.76 270 LYS A C 1
ATOM 4087 O O . LYS A 1 270 ? 77.423 99.670 66.700 1.00 49.47 270 LYS A O 1
ATOM 4106 N N . ASN A 1 271 ? 76.862 97.498 66.840 1.00 47.02 271 ASN A N 1
ATOM 4107 C CA . ASN A 1 271 ? 77.840 97.052 65.855 1.00 49.42 271 ASN A CA 1
ATOM 4108 C C . ASN A 1 271 ? 77.283 96.996 64.433 1.00 47.93 271 ASN A C 1
ATOM 4109 O O . ASN A 1 271 ? 78.013 96.628 63.511 1.00 45.95 271 ASN A O 1
ATOM 4120 N N . VAL A 1 272 ? 76.026 97.363 64.229 1.00 41.42 272 VAL A N 1
ATOM 4121 C CA . VAL A 1 272 ? 75.461 97.444 62.887 1.00 44.50 272 VAL A CA 1
ATOM 4122 C C . VAL A 1 272 ? 75.937 98.743 62.247 1.00 43.37 272 VAL A C 1
ATOM 4123 O O . VAL A 1 272 ? 75.918 99.806 62.883 1.00 47.55 272 VAL A O 1
ATOM 4136 N N . ASP A 1 273 ? 76.426 98.650 61.014 1.00 41.36 273 ASP A N 1
ATOM 4137 C CA . ASP A 1 273 ? 76.963 99.800 60.301 1.00 45.12 273 ASP A CA 1
ATOM 4138 C C . ASP A 1 273 ? 76.229 100.010 58.981 1.00 42.49 273 ASP A C 1
ATOM 4139 O O . ASP A 1 273 ? 75.363 99.226 58.582 1.00 36.88 273 ASP A O 1
ATOM 4148 N N . ASP A 1 274 ? 76.591 101.110 58.312 1.00 44.07 274 ASP A N 1
ATOM 4149 C CA . ASP A 1 274 ? 75.899 101.508 57.089 1.00 44.37 274 ASP A CA 1
ATOM 4150 C C . ASP A 1 274 ? 76.040 100.442 56.006 1.00 43.87 274 ASP A C 1
ATOM 4151 O O . ASP A 1 274 ? 75.109 100.211 55.226 1.00 39.62 274 ASP A O 1
ATOM 4160 N N . THR A 1 275 ? 77.201 99.791 55.930 1.00 40.85 275 THR A N 1
ATOM 4161 C CA . THR A 1 275 ? 77.391 98.755 54.919 1.00 45.77 275 THR A CA 1
ATOM 4162 C C . THR A 1 275 ? 76.377 97.634 55.117 1.00 45.56 275 THR A C 1
ATOM 4163 O O . THR A 1 275 ? 75.733 97.178 54.163 1.00 38.91 275 THR A O 1
ATOM 4174 N N . MET A 1 276 ? 76.179 97.224 56.372 1.00 40.11 276 MET A N 1
ATOM 4175 C CA . MET A 1 276 ? 75.211 96.180 56.695 1.00 41.04 276 MET A CA 1
ATOM 4176 C C . MET A 1 276 ? 73.785 96.623 56.366 1.00 38.72 276 MET A C 1
ATOM 4177 O O . MET A 1 276 ? 72.992 95.852 55.811 1.00 34.59 276 MET A O 1
ATOM 4191 N N . LEU A 1 277 ? 73.447 97.879 56.658 1.00 35.60 277 LEU A N 1
ATOM 4192 C CA . LEU A 1 277 ? 72.081 98.338 56.417 1.00 33.35 277 LEU A CA 1
ATOM 4193 C C . LEU A 1 277 ? 71.772 98.378 54.922 1.00 34.77 277 LEU A C 1
ATOM 4194 O O . LEU A 1 277 ? 70.685 97.967 54.492 1.00 35.02 277 LEU A O 1
ATOM 4210 N N . GLU A 1 278 ? 72.726 98.825 54.106 1.00 36.66 278 GLU A N 1
ATOM 4211 C CA . GLU A 1 278 ? 72.500 98.842 52.666 1.00 40.46 278 GLU A CA 1
ATOM 4212 C C . GLU A 1 278 ? 72.473 97.433 52.087 1.00 37.37 278 GLU A C 1
ATOM 4213 O O . GLU A 1 278 ? 71.799 97.189 51.083 1.00 33.51 278 GLU A O 1
ATOM 4225 N N . ALA A 1 279 ? 73.118 96.481 52.732 1.00 36.15 279 ALA A N 1
ATOM 4226 C CA . ALA A 1 279 ? 73.161 95.141 52.173 1.00 38.02 279 ALA A CA 1
ATOM 4227 C C . ALA A 1 279 ? 71.955 94.310 52.561 1.00 37.63 279 ALA A C 1
ATOM 4228 O O . ALA A 1 279 ? 71.512 93.473 51.767 1.00 38.24 279 ALA A O 1
ATOM 4235 N N . PHE A 1 280 ? 71.384 94.541 53.742 1.00 31.73 280 PHE A N 1
ATOM 4236 C CA . PHE A 1 280 ? 70.406 93.610 54.280 1.00 32.05 280 PHE A CA 1
ATOM 4237 C C . PHE A 1 280 ? 69.051 94.237 54.537 1.00 31.72 280 PHE A C 1
ATOM 4238 O O . PHE A 1 280 ? 68.167 93.556 55.053 1.00 30.54 280 PHE A O 1
ATOM 4255 N N . SER A 1 281 ? 68.824 95.480 54.126 1.00 31.67 281 SER A N 1
ATOM 4256 C CA . SER A 1 281 ? 67.495 96.035 54.300 1.00 29.86 281 SER A CA 1
ATOM 4257 C C . SER A 1 281 ? 67.195 96.993 53.160 1.00 34.09 281 SER A C 1
ATOM 4258 O O . SER A 1 281 ? 68.101 97.510 52.495 1.00 34.72 281 SER A O 1
ATOM 4266 N N . ILE A 1 282 ? 65.907 97.168 52.908 1.00 30.71 282 ILE A N 1
ATOM 4267 C CA . ILE A 1 282 ? 65.390 98.221 52.034 1.00 32.88 282 ILE A CA 1
ATOM 4268 C C . ILE A 1 282 ? 64.819 99.298 52.945 1.00 37.01 282 ILE A C 1
ATOM 4269 O O . ILE A 1 282 ? 63.729 99.119 53.515 1.00 32.92 282 ILE A O 1
ATOM 4285 N N . TYR A 1 283 ? 65.516 100.422 53.085 1.00 36.84 283 TYR A N 1
ATOM 4286 C CA . TYR A 1 283 ? 65.098 101.414 54.064 1.00 33.81 283 TYR A CA 1
ATOM 4287 C C . TYR A 1 283 ? 65.166 102.817 53.487 1.00 37.74 283 TYR A C 1
ATOM 4288 O O . TYR A 1 283 ? 65.883 103.088 52.515 1.00 36.39 283 TYR A O 1
ATOM 4306 N N . GLY A 1 284 ? 64.403 103.713 54.113 1.00 36.10 284 GLY A N 1
ATOM 4307 C CA . GLY A 1 284 ? 64.489 105.137 53.842 1.00 39.47 284 GLY A CA 1
ATOM 4308 C C . GLY A 1 284 ? 63.112 105.770 53.745 1.00 34.98 284 GLY A C 1
ATOM 4309 O O . GLY A 1 284 ? 62.122 105.223 54.237 1.00 36.79 284 GLY A O 1
ATOM 4313 N N . THR A 1 285 ? 63.069 106.946 53.112 1.00 41.82 285 THR A N 1
ATOM 4314 C CA . THR A 1 285 ? 61.815 107.586 52.765 1.00 43.65 285 THR A CA 1
ATOM 4315 C C . THR A 1 285 ? 61.133 106.767 51.675 1.00 41.59 285 THR A C 1
ATOM 4316 O O . THR A 1 285 ? 61.763 105.917 51.043 1.00 38.41 285 THR A O 1
ATOM 4327 N N . PRO A 1 286 ? 59.849 107.027 51.406 1.00 41.04 286 PRO A N 1
ATOM 4328 C CA . PRO A 1 286 ? 59.194 106.360 50.265 1.00 43.18 286 PRO A CA 1
ATOM 4329 C C . PRO A 1 286 ? 59.953 106.525 48.947 1.00 44.06 286 PRO A C 1
ATOM 4330 O O . PRO A 1 286 ? 60.060 105.577 48.160 1.00 38.04 286 PRO A O 1
ATOM 4341 N N . GLU A 1 287 ? 60.496 107.712 48.693 1.00 40.31 287 GLU A N 1
ATOM 4342 C CA . GLU A 1 287 ? 61.246 107.936 47.464 1.00 44.41 287 GLU A CA 1
ATOM 4343 C C . GLU A 1 287 ? 62.487 107.052 47.420 1.00 43.21 287 GLU A C 1
ATOM 4344 O O . GLU A 1 287 ? 62.797 106.450 46.381 1.00 44.13 287 GLU A O 1
ATOM 4356 N N . ASP A 1 288 ? 63.192 106.942 48.549 1.00 39.92 288 ASP A N 1
ATOM 4357 C CA . ASP A 1 288 ? 64.340 106.044 48.644 1.00 42.76 288 ASP A CA 1
ATOM 4358 C C . ASP A 1 288 ? 63.947 104.599 48.351 1.00 41.47 288 ASP A C 1
ATOM 4359 O O . ASP A 1 288 ? 64.645 103.887 47.617 1.00 36.29 288 ASP A O 1
ATOM 4368 N N . VAL A 1 289 ? 62.869 104.131 48.982 1.00 38.40 289 VAL A N 1
ATOM 4369 C CA . VAL A 1 289 ? 62.472 102.729 48.899 1.00 37.66 289 VAL A CA 1
ATOM 4370 C C . VAL A 1 289 ? 61.996 102.383 47.493 1.00 34.11 289 VAL A C 1
ATOM 4371 O O . VAL A 1 289 ? 62.257 101.288 46.985 1.00 34.97 289 VAL A O 1
ATOM 4384 N N . VAL A 1 290 ? 61.291 103.302 46.839 1.00 34.40 290 VAL A N 1
ATOM 4385 C CA . VAL A 1 290 ? 60.850 103.051 45.471 1.00 36.29 290 VAL A CA 1
ATOM 4386 C C . VAL A 1 290 ? 62.055 102.809 44.568 1.00 38.96 290 VAL A C 1
ATOM 4387 O O . VAL A 1 290 ? 62.074 101.863 43.775 1.00 34.84 290 VAL A O 1
ATOM 4400 N N . GLU A 1 291 ? 63.082 103.653 44.687 1.00 36.50 291 GLU A N 1
ATOM 4401 C CA . GLU A 1 291 ? 64.285 103.487 43.866 1.00 39.74 291 GLU A CA 1
ATOM 4402 C C . GLU A 1 291 ? 64.939 102.130 44.118 1.00 35.61 291 GLU A C 1
ATOM 4403 O O . GLU A 1 291 ? 65.280 101.404 43.176 1.00 39.48 291 GLU A O 1
ATOM 4415 N N . LYS A 1 292 ? 65.091 101.760 45.387 1.00 33.99 292 LYS A N 1
ATOM 4416 C CA . LYS A 1 292 ? 65.667 100.462 45.725 1.00 38.43 292 LYS A CA 1
ATOM 4417 C C . LYS A 1 292 ? 64.833 99.318 45.150 1.00 35.64 292 LYS A C 1
ATOM 4418 O O . LYS A 1 292 ? 65.377 98.334 44.629 1.00 32.90 292 LYS A O 1
ATOM 4437 N N . CYS A 1 293 ? 63.509 99.426 45.235 1.00 32.49 293 CYS A N 1
ATOM 4438 C CA . CYS A 1 293 ? 62.656 98.374 44.694 1.00 36.14 293 CYS A CA 1
ATOM 4439 C C . CYS A 1 293 ? 62.805 98.273 43.184 1.00 35.76 293 CYS A C 1
ATOM 4440 O O . CYS A 1 293 ? 62.793 97.171 42.625 1.00 35.03 293 CYS A O 1
ATOM 4448 N N . LYS A 1 294 ? 62.980 99.412 42.507 1.00 34.37 294 LYS A N 1
ATOM 4449 C CA . LYS A 1 294 ? 63.216 99.379 41.070 1.00 39.13 294 LYS A CA 1
ATOM 4450 C C . LYS A 1 294 ? 64.510 98.651 40.732 1.00 42.48 294 LYS A C 1
ATOM 4451 O O . LYS A 1 294 ? 64.557 97.888 39.764 1.00 39.46 294 LYS A O 1
ATOM 4470 N N . LYS A 1 295 ? 65.557 98.818 41.550 1.00 33.16 295 LYS A N 1
ATOM 4471 C CA . LYS A 1 295 ? 66.806 98.159 41.211 1.00 39.76 295 LYS A CA 1
ATOM 4472 C C . LYS A 1 295 ? 66.738 96.664 41.485 1.00 38.99 295 LYS A C 1
ATOM 4473 O O . LYS A 1 295 ? 67.362 95.883 40.757 1.00 38.64 295 LYS A O 1
ATOM 4492 N N . LEU A 1 296 ? 65.875 96.245 42.408 1.00 35.98 296 LEU A N 1
ATOM 4493 C CA . LEU A 1 296 ? 65.612 94.820 42.568 1.00 40.07 296 LEU A CA 1
ATOM 4494 C C . LEU A 1 296 ? 64.828 94.260 41.394 1.00 36.63 296 LEU A C 1
ATOM 4495 O O . LEU A 1 296 ? 65.122 93.161 40.909 1.00 35.90 296 LEU A O 1
ATOM 4511 N N . ALA A 1 297 ? 63.841 95.008 40.910 1.00 37.89 297 ALA A N 1
ATOM 4512 C CA . ALA A 1 297 ? 63.094 94.554 39.744 1.00 43.39 297 ALA A CA 1
ATOM 4513 C C . ALA A 1 297 ? 64.016 94.352 38.555 1.00 44.15 297 ALA A C 1
ATOM 4514 O O . ALA A 1 297 ? 63.844 93.401 37.778 1.00 40.52 297 ALA A O 1
ATOM 4521 N N . GLU A 1 298 ? 65.028 95.217 38.412 1.00 40.87 298 GLU A N 1
ATOM 4522 C CA . GLU A 1 298 ? 65.926 95.115 37.273 1.00 45.36 298 GLU A CA 1
ATOM 4523 C C . GLU A 1 298 ? 66.688 93.793 37.299 1.00 46.30 298 GLU A C 1
ATOM 4524 O O . GLU A 1 298 ? 67.152 93.321 36.260 1.00 47.75 298 GLU A O 1
ATOM 4536 N N . MET A 1 299 ? 66.859 93.193 38.477 1.00 44.55 299 MET A N 1
ATOM 4537 C CA . MET A 1 299 ? 67.540 91.914 38.557 1.00 40.96 299 MET A CA 1
ATOM 4538 C C . MET A 1 299 ? 66.598 90.746 38.268 1.00 47.10 299 MET A C 1
ATOM 4539 O O . MET A 1 299 ? 67.064 89.613 38.111 1.00 54.79 299 MET A O 1
ATOM 4553 N N . GLY A 1 300 ? 65.296 90.991 38.183 1.00 41.92 300 GLY A N 1
ATOM 4554 C CA . GLY A 1 300 ? 64.324 89.948 37.922 1.00 39.38 300 GLY A CA 1
ATOM 4555 C C . GLY A 1 300 ? 63.390 89.649 39.081 1.00 39.34 300 GLY A C 1
ATOM 4556 O O . GLY A 1 300 ? 62.649 88.661 39.010 1.00 37.77 300 GLY A O 1
ATOM 4560 N N . VAL A 1 301 ? 63.415 90.454 40.145 1.00 34.72 301 VAL A N 1
ATOM 4561 C CA . VAL A 1 301 ? 62.476 90.286 41.257 1.00 36.44 301 VAL A CA 1
ATOM 4562 C C . VAL A 1 301 ? 61.086 90.709 40.805 1.00 33.91 301 VAL A C 1
ATOM 4563 O O . VAL A 1 301 ? 60.922 91.778 40.204 1.00 32.93 301 VAL A O 1
ATOM 4576 N N . THR A 1 302 ? 60.065 89.885 41.112 1.00 34.50 302 THR A N 1
ATOM 4577 C CA . THR A 1 302 ? 58.695 90.206 40.716 1.00 33.01 302 THR A CA 1
ATOM 4578 C C . THR A 1 302 ? 57.708 90.357 41.886 1.00 32.82 302 THR A C 1
ATOM 4579 O O . THR A 1 302 ? 56.570 90.779 41.655 1.00 31.23 302 THR A O 1
ATOM 4590 N N . GLN A 1 303 ? 58.105 90.043 43.114 1.00 30.28 303 GLN A N 1
ATOM 4591 C CA . GLN A 1 303 ? 57.335 90.351 44.322 1.00 31.12 303 GLN A CA 1
ATOM 4592 C C . GLN A 1 303 ? 58.314 90.889 45.352 1.00 31.70 303 GLN A C 1
ATOM 4593 O O . GLN A 1 303 ? 59.377 90.303 45.562 1.00 26.32 303 GLN A O 1
ATOM 4607 N N . ILE A 1 304 ? 57.992 92.012 45.978 1.00 30.34 304 ILE A N 1
ATOM 4608 C CA . ILE A 1 304 ? 58.757 92.488 47.118 1.00 29.49 304 ILE A CA 1
ATOM 4609 C C . ILE A 1 304 ? 57.920 92.244 48.359 1.00 31.35 304 ILE A C 1
ATOM 4610 O O . ILE A 1 304 ? 56.757 92.664 48.414 1.00 28.44 304 ILE A O 1
ATOM 4626 N N . VAL A 1 305 ? 58.487 91.530 49.332 1.00 27.14 305 VAL A N 1
ATOM 4627 C CA . VAL A 1 305 ? 57.805 91.267 50.600 1.00 26.58 305 VAL A CA 1
ATOM 4628 C C . VAL A 1 305 ? 58.306 92.285 51.612 1.00 30.06 305 VAL A C 1
ATOM 4629 O O . VAL A 1 305 ? 59.503 92.336 51.930 1.00 29.80 305 VAL A O 1
ATOM 4642 N N . ALA A 1 306 ? 57.389 93.107 52.114 1.00 28.10 306 ALA A N 1
ATOM 4643 C CA . ALA A 1 306 ? 57.715 94.080 53.141 1.00 30.23 306 ALA A CA 1
ATOM 4644 C C . ALA A 1 306 ? 57.797 93.310 54.451 1.00 35.45 306 ALA A C 1
ATOM 4645 O O . ALA A 1 306 ? 56.780 93.039 55.089 1.00 36.38 306 ALA A O 1
ATOM 4652 N N . GLY A 1 307 ? 59.006 92.903 54.824 1.00 29.70 307 GLY A N 1
ATOM 4653 C CA . GLY A 1 307 ? 59.212 92.169 56.058 1.00 32.87 307 GLY A CA 1
ATOM 4654 C C . GLY A 1 307 ? 59.623 93.066 57.229 1.00 28.58 307 GLY A C 1
ATOM 4655 O O . GLY A 1 307 ? 59.898 94.253 57.095 1.00 31.66 307 GLY A O 1
ATOM 4659 N N . SER A 1 308 ? 59.714 92.450 58.393 1.00 30.82 308 SER A N 1
ATOM 4660 C CA . SER A 1 308 ? 60.016 93.192 59.609 1.00 34.30 308 SER A CA 1
ATOM 4661 C C . SER A 1 308 ? 61.232 94.093 59.408 1.00 33.26 308 SER A C 1
ATOM 4662 O O . SER A 1 308 ? 62.220 93.673 58.785 1.00 29.61 308 SER A O 1
ATOM 4670 N N . PRO A 1 309 ? 61.218 95.316 59.962 1.00 32.45 309 PRO A N 1
ATOM 4671 C CA . PRO A 1 309 ? 60.158 95.868 60.824 1.00 33.90 309 PRO A CA 1
ATOM 4672 C C . PRO A 1 309 ? 58.950 96.488 60.129 1.00 36.78 309 PRO A C 1
ATOM 4673 O O . PRO A 1 309 ? 57.996 96.919 60.796 1.00 33.24 309 PRO A O 1
ATOM 4684 N N . ILE A 1 310 ? 59.033 96.577 58.800 1.00 31.44 310 ILE A N 1
ATOM 4685 C CA . ILE A 1 310 ? 58.124 97.316 57.925 1.00 32.87 310 ILE A CA 1
ATOM 4686 C C . ILE A 1 310 ? 58.361 98.812 58.083 1.00 34.35 310 ILE A C 1
ATOM 4687 O O . ILE A 1 310 ? 58.547 99.539 57.095 1.00 31.45 310 ILE A O 1
ATOM 4703 N N . GLY A 1 311 ? 58.388 99.284 59.323 1.00 37.13 311 GLY A N 1
ATOM 4704 C CA . GLY A 1 311 ? 58.794 100.641 59.598 1.00 36.30 311 GLY A CA 1
ATOM 4705 C C . GLY A 1 311 ? 58.865 100.880 61.095 1.00 33.68 311 GLY A C 1
ATOM 4706 O O . GLY A 1 311 ? 58.568 99.987 61.900 1.00 38.81 311 GLY A O 1
ATOM 4710 N N . PRO A 1 312 ? 59.270 102.088 61.499 1.00 36.18 312 PRO A N 1
ATOM 4711 C CA . PRO A 1 312 ? 59.295 102.396 62.937 1.00 39.76 312 PRO A CA 1
ATOM 4712 C C . PRO A 1 312 ? 57.971 102.095 63.617 1.00 44.58 312 PRO A C 1
ATOM 4713 O O . PRO A 1 312 ? 57.960 101.551 64.724 1.00 46.17 312 PRO A O 1
ATOM 4724 N N . ASN A 1 313 ? 56.852 102.413 62.970 1.00 43.45 313 ASN A N 1
ATOM 4725 C CA . ASN A 1 313 ? 55.523 102.052 63.448 1.00 43.18 313 ASN A CA 1
ATOM 4726 C C . ASN A 1 313 ? 54.840 101.284 62.325 1.00 41.25 313 ASN A C 1
ATOM 4727 O O . ASN A 1 313 ? 54.683 101.819 61.221 1.00 35.29 313 ASN A O 1
ATOM 4738 N N . LYS A 1 314 ? 54.458 100.026 62.591 1.00 35.92 314 LYS A N 1
ATOM 4739 C CA . LYS A 1 314 ? 53.956 99.178 61.507 1.00 39.13 314 LYS A CA 1
ATOM 4740 C C . LYS A 1 314 ? 52.681 99.757 60.901 1.00 35.90 314 LYS A C 1
ATOM 4741 O O . LYS A 1 314 ? 52.522 99.785 59.675 1.00 36.29 314 LYS A O 1
ATOM 4760 N N . GLU A 1 315 ? 51.765 100.225 61.750 1.00 36.02 315 GLU A N 1
ATOM 4761 C CA . GLU A 1 315 ? 50.532 100.831 61.260 1.00 38.25 315 GLU A CA 1
ATOM 4762 C C . GLU A 1 315 ? 50.823 101.996 60.315 1.00 41.63 315 GLU A C 1
ATOM 4763 O O . GLU A 1 315 ? 50.266 102.073 59.214 1.00 37.20 315 GLU A O 1
ATOM 4775 N N . THR A 1 316 ? 51.681 102.926 60.745 1.00 39.23 316 THR A N 1
ATOM 4776 C CA . THR A 1 316 ? 52.028 104.080 59.920 1.00 38.46 316 THR A CA 1
ATOM 4777 C C . THR A 1 316 ? 52.711 103.667 58.625 1.00 36.31 316 THR A C 1
ATOM 4778 O O . THR A 1 316 ? 52.443 104.238 57.555 1.00 36.61 316 THR A O 1
ATOM 4789 N N . ALA A 1 317 ? 53.610 102.685 58.707 1.00 34.43 317 ALA A N 1
ATOM 4790 C CA . ALA A 1 317 ? 54.409 102.294 57.554 1.00 33.94 317 ALA A CA 1
ATOM 4791 C C . ALA A 1 317 ? 53.560 101.560 56.525 1.00 34.44 317 ALA A C 1
ATOM 4792 O O . ALA A 1 317 ? 53.751 101.731 55.317 1.00 31.45 317 ALA A O 1
ATOM 4799 N N . ILE A 1 318 ? 52.618 100.729 56.977 1.00 32.06 318 ILE A N 1
ATOM 4800 C CA . ILE A 1 318 ? 51.746 100.055 56.028 1.00 31.63 318 ILE A CA 1
ATOM 4801 C C . ILE A 1 318 ? 50.978 101.085 55.206 1.00 34.14 318 ILE A C 1
ATOM 4802 O O . ILE A 1 318 ? 50.848 100.964 53.981 1.00 32.44 318 ILE A O 1
ATOM 4818 N N . LYS A 1 319 ? 50.460 102.115 55.873 1.00 34.88 319 LYS A N 1
ATOM 4819 C CA . LYS A 1 319 ? 49.702 103.153 55.176 1.00 36.59 319 LYS A CA 1
ATOM 4820 C C . LYS A 1 319 ? 50.602 103.947 54.227 1.00 37.38 319 LYS A C 1
ATOM 4821 O O . LYS A 1 319 ? 50.167 104.362 53.146 1.00 37.01 319 LYS A O 1
ATOM 4840 N N . LEU A 1 320 ? 51.843 104.204 54.618 1.00 36.77 320 LEU A N 1
ATOM 4841 C CA . LEU A 1 320 ? 52.766 105.038 53.803 1.00 35.79 320 LEU A CA 1
ATOM 4842 C C . LEU A 1 320 ? 53.179 104.259 52.552 1.00 35.30 320 LEU A C 1
ATOM 4843 O O . LEU A 1 320 ? 53.256 104.868 51.486 1.00 34.89 320 LEU A O 1
ATOM 4859 N N . ILE A 1 321 ? 53.417 102.955 52.683 1.00 32.29 321 ILE A N 1
ATOM 4860 C CA . ILE A 1 321 ? 53.772 102.079 51.530 1.00 32.71 321 ILE A CA 1
ATOM 4861 C C . ILE A 1 321 ? 52.584 102.052 50.572 1.00 32.95 321 ILE A C 1
ATOM 4862 O O . ILE A 1 321 ? 52.800 102.108 49.366 1.00 32.49 321 ILE A O 1
ATOM 4878 N N . GLY A 1 322 ? 51.369 101.974 51.105 1.00 32.49 322 GLY A N 1
ATOM 4879 C CA . GLY A 1 322 ? 50.159 101.910 50.271 1.00 33.41 322 GLY A CA 1
ATOM 4880 C C . GLY A 1 322 ? 49.930 103.201 49.508 1.00 35.51 322 GLY A C 1
ATOM 4881 O O . GLY A 1 322 ? 49.432 103.132 48.386 1.00 35.65 322 GLY A O 1
ATOM 4885 N N . LYS A 1 323 ? 50.305 104.333 50.087 1.00 36.41 323 LYS A N 1
ATOM 4886 C CA . LYS A 1 323 ? 50.036 105.658 49.480 1.00 38.58 323 LYS A CA 1
ATOM 4887 C C . LYS A 1 323 ? 51.180 106.099 48.572 1.00 38.65 323 LYS A C 1
ATOM 4888 O O . LYS A 1 323 ? 50.873 106.643 47.512 1.00 41.80 323 LYS A O 1
ATOM 4907 N N . LYS A 1 324 ? 52.433 105.843 48.940 1.00 36.76 324 LYS A N 1
ATOM 4908 C CA . LYS A 1 324 ? 53.589 106.406 48.198 1.00 37.89 324 LYS A CA 1
ATOM 4909 C C . LYS A 1 324 ? 54.637 105.396 47.717 1.00 41.75 324 LYS A C 1
ATOM 4910 O O . LYS A 1 324 ? 55.641 105.871 47.178 1.00 39.70 324 LYS A O 1
ATOM 4929 N N . VAL A 1 325 ? 54.448 104.085 47.866 1.00 36.30 325 VAL A N 1
ATOM 4930 C CA . VAL A 1 325 ? 55.430 103.104 47.316 1.00 33.57 325 VAL A CA 1
ATOM 4931 C C . VAL A 1 325 ? 54.743 102.190 46.299 1.00 36.33 325 VAL A C 1
ATOM 4932 O O . VAL A 1 325 ? 55.182 102.171 45.148 1.00 34.93 325 VAL A O 1
ATOM 4945 N N . ILE A 1 326 ? 53.699 101.472 46.700 1.00 31.97 326 ILE A N 1
ATOM 4946 C CA . ILE A 1 326 ? 53.023 100.484 45.816 1.00 30.68 326 ILE A CA 1
ATOM 4947 C C . ILE A 1 326 ? 52.551 101.174 44.531 1.00 37.20 326 ILE A C 1
ATOM 4948 O O . ILE A 1 326 ? 52.792 100.619 43.459 1.00 33.75 326 ILE A O 1
ATOM 4964 N N . PRO A 1 327 ? 51.891 102.347 44.576 1.00 37.41 327 PRO A N 1
ATOM 4965 C CA . PRO A 1 327 ? 51.379 102.959 43.349 1.00 35.59 327 PRO A CA 1
ATOM 4966 C C . PRO A 1 327 ? 52.510 103.331 42.375 1.00 42.89 327 PRO A C 1
ATOM 4967 O O . PRO A 1 327 ? 52.284 103.272 41.196 1.00 39.94 327 PRO A O 1
ATOM 4978 N N . ALA A 1 328 ? 53.698 103.644 42.879 1.00 37.61 328 ALA A N 1
ATOM 4979 C CA . ALA A 1 328 ? 54.859 104.045 42.053 1.00 43.72 328 ALA A CA 1
ATOM 4980 C C . ALA A 1 328 ? 55.464 102.837 41.342 1.00 46.93 328 ALA A C 1
ATOM 4981 O O . ALA A 1 328 ? 56.193 103.046 40.372 1.00 44.53 328 ALA A O 1
ATOM 4988 N N . LEU A 1 329 ? 55.186 101.620 41.812 1.00 41.17 329 LEU A N 1
ATOM 4989 C CA . LEU A 1 329 ? 55.796 100.393 41.244 1.00 46.85 329 LEU A CA 1
ATOM 4990 C C . LEU A 1 329 ? 54.728 99.630 40.456 1.00 47.92 329 LEU A C 1
ATOM 4991 O O . LEU A 1 329 ? 54.958 98.449 40.202 1.00 55.35 329 LEU A O 1
ATOM 5007 N N . MET B 1 1 ? 25.009 65.364 85.299 1.00 58.76 1 MET B N 1
ATOM 5008 C CA . MET B 1 1 ? 25.732 64.735 84.159 1.00 48.11 1 MET B CA 1
ATOM 5009 C C . MET B 1 1 ? 26.033 65.875 83.173 1.00 41.20 1 MET B C 1
ATOM 5010 O O . MET B 1 1 ? 25.132 66.617 82.823 1.00 50.85 1 MET B O 1
ATOM 5026 N N . LYS B 1 2 ? 27.289 66.025 82.751 1.00 36.63 2 LYS B N 1
ATOM 5027 C CA . LYS B 1 2 ? 27.697 66.997 81.741 1.00 39.12 2 LYS B CA 1
ATOM 5028 C C . LYS B 1 2 ? 27.541 66.400 80.346 1.00 34.53 2 LYS B C 1
ATOM 5029 O O . LYS B 1 2 ? 27.800 65.214 80.151 1.00 30.70 2 LYS B O 1
ATOM 5048 N N . PHE B 1 3 ? 27.186 67.230 79.358 1.00 31.48 3 PHE B N 1
ATOM 5049 C CA . PHE B 1 3 ? 27.018 66.747 77.989 1.00 31.84 3 PHE B CA 1
ATOM 5050 C C . PHE B 1 3 ? 28.062 67.355 77.057 1.00 31.13 3 PHE B C 1
ATOM 5051 O O . PHE B 1 3 ? 28.342 68.557 77.098 1.00 30.88 3 PHE B O 1
ATOM 5068 N N . GLY B 1 4 ? 28.658 66.496 76.234 1.00 25.85 4 GLY B N 1
ATOM 5069 C CA . GLY B 1 4 ? 29.491 66.920 75.140 1.00 27.19 4 GLY B CA 1
ATOM 5070 C C . GLY B 1 4 ? 28.842 66.552 73.816 1.00 29.57 4 GLY B C 1
ATOM 5071 O O . GLY B 1 4 ? 27.836 65.847 73.756 1.00 27.99 4 GLY B O 1
ATOM 5075 N N . ILE B 1 5 ? 29.466 67.027 72.745 1.00 27.19 5 ILE B N 1
ATOM 5076 C CA . ILE B 1 5 ? 29.007 66.743 71.393 1.00 28.05 5 ILE B CA 1
ATOM 5077 C C . ILE B 1 5 ? 30.236 66.581 70.514 1.00 30.32 5 ILE B C 1
ATOM 5078 O O . ILE B 1 5 ? 31.271 67.218 70.731 1.00 26.48 5 ILE B O 1
ATOM 5094 N N . GLU B 1 6 ? 30.133 65.692 69.540 1.00 26.60 6 GLU B N 1
ATOM 5095 C CA . GLU B 1 6 ? 31.258 65.332 68.688 1.00 26.76 6 GLU B CA 1
ATOM 5096 C C . GLU B 1 6 ? 30.880 65.557 67.236 1.00 27.11 6 GLU B C 1
ATOM 5097 O O . GLU B 1 6 ? 29.768 65.214 66.821 1.00 31.37 6 GLU B O 1
ATOM 5109 N N . PHE B 1 7 ? 31.818 66.116 66.462 1.00 28.65 7 PHE B N 1
ATOM 5110 C CA . PHE B 1 7 ? 31.651 66.300 65.028 1.00 33.40 7 PHE B CA 1
ATOM 5111 C C . PHE B 1 7 ? 32.923 65.912 64.303 1.00 31.53 7 PHE B C 1
ATOM 5112 O O . PHE B 1 7 ? 34.039 66.126 64.797 1.00 28.87 7 PHE B O 1
ATOM 5129 N N . VAL B 1 8 ? 32.737 65.369 63.108 1.00 31.28 8 VAL B N 1
ATOM 5130 C CA . VAL B 1 8 ? 33.805 65.215 62.131 1.00 26.52 8 VAL B CA 1
ATOM 5131 C C . VAL B 1 8 ? 33.786 66.461 61.256 1.00 27.98 8 VAL B C 1
ATOM 5132 O O . VAL B 1 8 ? 32.718 66.807 60.717 1.00 28.64 8 VAL B O 1
ATOM 5145 N N . PRO B 1 9 ? 34.913 67.157 61.069 1.00 26.69 9 PRO B N 1
ATOM 5146 C CA . PRO B 1 9 ? 34.880 68.344 60.175 1.00 28.76 9 PRO B CA 1
ATOM 5147 C C . PRO B 1 9 ? 34.996 67.975 58.698 1.00 30.30 9 PRO B C 1
ATOM 5148 O O . PRO B 1 9 ? 36.005 68.222 58.027 1.00 28.29 9 PRO B O 1
ATOM 5159 N N . ASN B 1 10 ? 33.932 67.369 58.185 1.00 28.25 10 ASN B N 1
ATOM 5160 C CA . ASN B 1 10 ? 33.862 66.866 56.820 1.00 31.66 10 ASN B CA 1
ATOM 5161 C C . ASN B 1 10 ? 32.846 67.614 55.954 1.00 29.49 10 ASN B C 1
ATOM 5162 O O . ASN B 1 10 ? 32.470 67.122 54.885 1.00 31.31 10 ASN B O 1
ATOM 5173 N N . GLU B 1 11 ? 32.433 68.808 56.379 1.00 31.56 11 GLU B N 1
ATOM 5174 C CA . GLU B 1 11 ? 31.539 69.696 55.645 1.00 30.74 11 GLU B CA 1
ATOM 5175 C C . GLU B 1 11 ? 32.131 71.096 55.762 1.00 30.81 11 GLU B C 1
ATOM 5176 O O . GLU B 1 11 ? 33.088 71.292 56.524 1.00 30.01 11 GLU B O 1
ATOM 5188 N N . PRO B 1 12 ? 31.623 72.084 55.029 1.00 27.70 12 PRO B N 1
ATOM 5189 C CA . PRO B 1 12 ? 32.169 73.437 55.172 1.00 28.28 12 PRO B CA 1
ATOM 5190 C C . PRO B 1 12 ? 32.084 73.893 56.624 1.00 27.18 12 PRO B C 1
ATOM 5191 O O . PRO B 1 12 ? 31.113 73.610 57.336 1.00 28.38 12 PRO B O 1
ATOM 5202 N N . ILE B 1 13 ? 33.146 74.570 57.073 1.00 28.33 13 ILE B N 1
ATOM 5203 C CA . ILE B 1 13 ? 33.289 74.906 58.488 1.00 27.51 13 ILE B CA 1
ATOM 5204 C C . ILE B 1 13 ? 32.146 75.794 58.981 1.00 27.68 13 ILE B C 1
ATOM 5205 O O . ILE B 1 13 ? 31.790 75.749 60.160 1.00 26.86 13 ILE B O 1
ATOM 5221 N N . GLN B 1 14 ? 31.533 76.594 58.099 1.00 26.23 14 GLN B N 1
ATOM 5222 C CA . GLN B 1 14 ? 30.387 77.396 58.529 1.00 27.66 14 GLN B CA 1
ATOM 5223 C C . GLN B 1 14 ? 29.248 76.514 59.042 1.00 25.23 14 GLN B C 1
ATOM 5224 O O . GLN B 1 14 ? 28.537 76.880 59.982 1.00 29.06 14 GLN B O 1
ATOM 5238 N N . LYS B 1 15 ? 29.004 75.386 58.380 1.00 29.01 15 LYS B N 1
ATOM 5239 C CA . LYS B 1 15 ? 27.931 74.505 58.832 1.00 29.73 15 LYS B CA 1
ATOM 5240 C C . LYS B 1 15 ? 28.261 73.927 60.207 1.00 27.66 15 LYS B C 1
ATOM 5241 O O . LYS B 1 15 ? 27.385 73.831 61.082 1.00 27.86 15 LYS B O 1
ATOM 5260 N N . LEU B 1 16 ? 29.531 73.574 60.413 1.00 29.84 16 LEU B N 1
ATOM 5261 C CA . LEU B 1 16 ? 29.980 73.070 61.704 1.00 24.37 16 LEU B CA 1
ATOM 5262 C C . LEU B 1 16 ? 29.812 74.126 62.781 1.00 25.60 16 LEU B C 1
ATOM 5263 O O . LEU B 1 16 ? 29.290 73.849 63.862 1.00 28.29 16 LEU B O 1
ATOM 5279 N N . CYS B 1 17 ? 30.199 75.365 62.478 1.00 26.39 17 CYS B N 1
ATOM 5280 C CA . CYS B 1 17 ? 30.040 76.433 63.456 1.00 26.61 17 CYS B CA 1
ATOM 5281 C C . CYS B 1 17 ? 28.579 76.629 63.841 1.00 25.95 17 CYS B C 1
ATOM 5282 O O . CYS B 1 17 ? 28.280 76.902 65.008 1.00 26.67 17 CYS B O 1
ATOM 5290 N N . TYR B 1 18 ? 27.653 76.499 62.883 1.00 27.44 18 TYR B N 1
ATOM 5291 C CA . TYR B 1 18 ? 26.235 76.583 63.227 1.00 28.75 18 TYR B CA 1
ATOM 5292 C C . TYR B 1 18 ? 25.862 75.481 64.223 1.00 30.68 18 TYR B C 1
ATOM 5293 O O . TYR B 1 18 ? 25.247 75.746 65.260 1.00 28.49 18 TYR B O 1
ATOM 5311 N N . TYR B 1 19 ? 26.269 74.240 63.942 1.00 27.55 19 TYR B N 1
ATOM 5312 C CA . TYR B 1 19 ? 25.903 73.134 64.831 1.00 31.48 19 TYR B CA 1
ATOM 5313 C C . TYR B 1 19 ? 26.451 73.339 66.242 1.00 25.76 19 TYR B C 1
ATOM 5314 O O . TYR B 1 19 ? 25.760 73.062 67.236 1.00 27.06 19 TYR B O 1
ATOM 5332 N N . VAL B 1 20 ? 27.701 73.799 66.359 1.00 25.69 20 VAL B N 1
ATOM 5333 C CA . VAL B 1 20 ? 28.305 73.942 67.682 1.00 25.36 20 VAL B CA 1
ATOM 5334 C C . VAL B 1 20 ? 27.665 75.105 68.445 1.00 27.54 20 VAL B C 1
ATOM 5335 O O . VAL B 1 20 ? 27.450 75.026 69.651 1.00 26.91 20 VAL B O 1
ATOM 5348 N N . LYS B 1 21 ? 27.355 76.204 67.760 1.00 25.84 21 LYS B N 1
ATOM 5349 C CA . LYS B 1 21 ? 26.649 77.285 68.441 1.00 27.37 21 LYS B CA 1
ATOM 5350 C C . LYS B 1 21 ? 25.274 76.822 68.882 1.00 28.26 21 LYS B C 1
ATOM 5351 O O . LYS B 1 21 ? 24.839 77.112 70.005 1.00 29.62 21 LYS B O 1
ATOM 5370 N N . LEU B 1 22 ? 24.591 76.063 68.026 1.00 31.24 22 LEU B N 1
ATOM 5371 C CA . LEU B 1 22 ? 23.307 75.493 68.403 1.00 26.72 22 LEU B CA 1
ATOM 5372 C C . LEU B 1 22 ? 23.456 74.614 69.631 1.00 27.72 22 LEU B C 1
ATOM 5373 O O . LEU B 1 22 ? 22.615 74.645 70.530 1.00 28.87 22 LEU B O 1
ATOM 5389 N N . ALA B 1 23 ? 24.525 73.826 69.692 1.00 27.55 23 ALA B N 1
ATOM 5390 C CA . ALA B 1 23 ? 24.756 72.980 70.869 1.00 28.16 23 ALA B CA 1
ATOM 5391 C C . ALA B 1 23 ? 25.004 73.817 72.122 1.00 25.91 23 ALA B C 1
ATOM 5392 O O . ALA B 1 23 ? 24.458 73.531 73.198 1.00 28.66 23 ALA B O 1
ATOM 5399 N N . GLU B 1 24 ? 25.802 74.879 71.996 1.00 29.58 24 GLU B N 1
ATOM 5400 C CA . GLU B 1 24 ? 26.019 75.765 73.132 1.00 24.99 24 GLU B CA 1
ATOM 5401 C C . GLU B 1 24 ? 24.702 76.345 73.642 1.00 28.59 24 GLU B C 1
ATOM 5402 O O . GLU B 1 24 ? 24.461 76.377 74.853 1.00 28.82 24 GLU B O 1
ATOM 5414 N N . ASP B 1 25 ? 23.860 76.854 72.727 1.00 29.73 25 ASP B N 1
ATOM 5415 C CA . ASP B 1 25 ? 22.545 77.403 73.074 1.00 31.15 25 ASP B CA 1
ATOM 5416 C C . ASP B 1 25 ? 21.692 76.403 73.849 1.00 32.06 25 ASP B C 1
ATOM 5417 O O . ASP B 1 25 ? 20.866 76.785 74.689 1.00 33.43 25 ASP B O 1
ATOM 5426 N N . ASN B 1 26 ? 21.876 75.122 73.557 1.00 29.81 26 ASN B N 1
ATOM 5427 C CA . ASN B 1 26 ? 21.105 74.028 74.117 1.00 30.46 26 ASN B CA 1
ATOM 5428 C C . ASN B 1 26 ? 21.778 73.376 75.310 1.00 32.91 26 ASN B C 1
ATOM 5429 O O . ASN B 1 26 ? 21.284 72.359 75.811 1.00 34.58 26 ASN B O 1
ATOM 5440 N N . GLY B 1 27 ? 22.830 73.982 75.845 1.00 30.25 27 GLY B N 1
ATOM 5441 C CA . GLY B 1 27 ? 23.343 73.546 77.122 1.00 32.54 27 GLY B CA 1
ATOM 5442 C C . GLY B 1 27 ? 24.427 72.496 77.069 1.00 29.65 27 GLY B C 1
ATOM 5443 O O . GLY B 1 27 ? 24.801 71.953 78.126 1.00 31.69 27 GLY B O 1
ATOM 5447 N N . PHE B 1 28 ? 24.947 72.193 75.896 1.00 28.66 28 PHE B N 1
ATOM 5448 C CA . PHE B 1 28 ? 26.128 71.335 75.828 1.00 33.49 28 PHE B CA 1
ATOM 5449 C C . PHE B 1 28 ? 27.350 72.071 76.377 1.00 31.02 28 PHE B C 1
ATOM 5450 O O . PHE B 1 28 ? 27.562 73.256 76.097 1.00 31.13 28 PHE B O 1
ATOM 5467 N N . GLU B 1 29 ? 28.179 71.352 77.138 1.00 27.53 29 GLU B N 1
ATOM 5468 C CA . GLU B 1 29 ? 29.337 71.950 77.795 1.00 32.98 29 GLU B CA 1
ATOM 5469 C C . GLU B 1 29 ? 30.674 71.674 77.107 1.00 29.96 29 GLU B C 1
ATOM 5470 O O . GLU B 1 29 ? 31.625 72.430 77.340 1.00 27.39 29 GLU B O 1
ATOM 5482 N N . TYR B 1 30 ? 30.769 70.637 76.251 1.00 25.95 30 TYR B N 1
ATOM 5483 C CA . TYR B 1 30 ? 32.000 70.269 75.565 1.00 25.85 30 TYR B CA 1
ATOM 5484 C C . TYR B 1 30 ? 31.730 70.061 74.084 1.00 29.73 30 TYR B C 1
ATOM 5485 O O . TYR B 1 30 ? 30.676 69.523 73.710 1.00 25.97 30 TYR B O 1
ATOM 5503 N N . CYS B 1 31 ? 32.687 70.500 73.249 1.00 26.22 31 CYS B N 1
ATOM 5504 C CA . CYS B 1 31 ? 32.679 70.275 71.808 1.00 27.64 31 CYS B CA 1
ATOM 5505 C C . CYS B 1 31 ? 33.994 69.593 71.421 1.00 27.42 31 CYS B C 1
ATOM 5506 O O . CYS B 1 31 ? 35.075 70.142 71.644 1.00 26.19 31 CYS B O 1
ATOM 5514 N N . TRP B 1 32 ? 33.891 68.397 70.848 1.00 26.89 32 TRP B N 1
ATOM 5515 C CA . TRP B 1 32 ? 35.021 67.558 70.472 1.00 23.09 32 TRP B CA 1
ATOM 5516 C C . TRP B 1 32 ? 35.020 67.416 68.953 1.00 28.46 32 TRP B C 1
ATOM 5517 O O . TRP B 1 32 ? 34.040 66.928 68.384 1.00 25.88 32 TRP B O 1
ATOM 5538 N N . ILE B 1 33 ? 36.118 67.819 68.303 1.00 25.80 33 ILE B N 1
ATOM 5539 C CA . ILE B 1 33 ? 36.256 67.768 66.850 1.00 27.06 33 ILE B CA 1
ATOM 5540 C C . ILE B 1 33 ? 37.341 66.755 66.480 1.00 25.28 33 ILE B C 1
ATOM 5541 O O . ILE B 1 33 ? 38.449 66.807 67.026 1.00 25.35 33 ILE B O 1
ATOM 5557 N N . THR B 1 34 ? 37.022 65.824 65.562 1.00 26.28 34 THR B N 1
ATOM 5558 C CA . THR B 1 34 ? 37.975 64.771 65.215 1.00 27.96 34 THR B CA 1
ATOM 5559 C C . THR B 1 34 ? 39.135 65.334 64.377 1.00 30.02 34 THR B C 1
ATOM 5560 O O . THR B 1 34 ? 39.034 66.387 63.731 1.00 27.10 34 THR B O 1
ATOM 5571 N N . ASP B 1 35 ? 40.270 64.636 64.448 1.00 25.14 35 ASP B N 1
ATOM 5572 C CA . ASP B 1 35 ? 41.540 65.075 63.854 1.00 30.37 35 ASP B CA 1
ATOM 5573 C C . ASP B 1 35 ? 42.032 63.955 62.941 1.00 34.21 35 ASP B C 1
ATOM 5574 O O . ASP B 1 35 ? 42.616 62.966 63.397 1.00 30.80 35 ASP B O 1
ATOM 5583 N N . HIS B 1 36 ? 41.776 64.110 61.657 1.00 28.82 36 HIS B N 1
ATOM 5584 C CA . HIS B 1 36 ? 42.200 63.158 60.643 1.00 29.43 36 HIS B CA 1
ATOM 5585 C C . HIS B 1 36 ? 42.705 63.945 59.453 1.00 32.73 36 HIS B C 1
ATOM 5586 O O . HIS B 1 36 ? 42.115 64.968 59.088 1.00 30.87 36 HIS B O 1
ATOM 5600 N N . TYR B 1 37 ? 43.778 63.462 58.841 1.00 30.26 37 TYR B N 1
ATOM 5601 C CA . TYR B 1 37 ? 44.447 64.253 57.808 1.00 34.38 37 TYR B CA 1
ATOM 5602 C C . TYR B 1 37 ? 43.576 64.474 56.580 1.00 32.68 37 TYR B C 1
ATOM 5603 O O . TYR B 1 37 ? 43.837 65.403 55.810 1.00 29.98 37 TYR B O 1
ATOM 5621 N N . ASN B 1 38 ? 42.569 63.629 56.345 1.00 30.05 38 ASN B N 1
ATOM 5622 C CA . ASN B 1 38 ? 41.813 63.715 55.105 1.00 32.22 38 ASN B CA 1
ATOM 5623 C C . ASN B 1 38 ? 40.689 64.740 55.148 1.00 32.14 38 ASN B C 1
ATOM 5624 O O . ASN B 1 38 ? 40.158 65.082 54.085 1.00 32.33 38 ASN B O 1
ATOM 5635 N N . ASN B 1 39 ? 40.336 65.245 56.322 1.00 28.80 39 ASN B N 1
ATOM 5636 C CA . ASN B 1 39 ? 39.246 66.195 56.482 1.00 31.20 39 ASN B CA 1
ATOM 5637 C C . ASN B 1 39 ? 39.773 67.615 56.673 1.00 27.64 39 ASN B C 1
ATOM 5638 O O . ASN B 1 39 ? 40.969 67.885 56.571 1.00 29.46 39 ASN B O 1
ATOM 5649 N N . ARG B 1 40 ? 38.859 68.546 56.918 1.00 26.68 40 ARG B N 1
ATOM 5650 C CA . ARG B 1 40 ? 39.279 69.897 57.291 1.00 27.16 40 ARG B CA 1
ATOM 5651 C C . ARG B 1 40 ? 40.123 69.864 58.570 1.00 27.68 40 ARG B C 1
ATOM 5652 O O . ARG B 1 40 ? 39.918 69.039 59.478 1.00 26.60 40 ARG B O 1
ATOM 5673 N N . ASN B 1 41 ? 41.104 70.758 58.624 1.00 27.60 41 ASN B N 1
ATOM 5674 C CA . ASN B 1 41 ? 42.073 70.756 59.709 1.00 25.32 41 ASN B CA 1
ATOM 5675 C C . ASN B 1 41 ? 41.411 71.048 61.047 1.00 24.59 41 ASN B C 1
ATOM 5676 O O . ASN B 1 41 ? 40.623 71.992 61.177 1.00 24.47 41 ASN B O 1
ATOM 5687 N N . VAL B 1 42 ? 41.717 70.222 62.058 1.00 24.22 42 VAL B N 1
ATOM 5688 C CA . VAL B 1 42 ? 40.965 70.290 63.320 1.00 25.40 42 VAL B CA 1
ATOM 5689 C C . VAL B 1 42 ? 41.113 71.650 63.985 1.00 27.06 42 VAL B C 1
ATOM 5690 O O . VAL B 1 42 ? 40.137 72.202 64.521 1.00 25.95 42 VAL B O 1
ATOM 5703 N N . TYR B 1 43 ? 42.329 72.213 63.982 1.00 26.36 43 TYR B N 1
ATOM 5704 C CA . TYR B 1 43 ? 42.556 73.475 64.707 1.00 24.03 43 TYR B CA 1
ATOM 5705 C C . TYR B 1 43 ? 42.019 74.691 63.953 1.00 24.34 43 TYR B C 1
ATOM 5706 O O . TYR B 1 43 ? 41.578 75.660 64.588 1.00 24.72 43 TYR B O 1
ATOM 5724 N N . MET B 1 44 ? 42.037 74.655 62.616 1.00 23.35 44 MET B N 1
ATOM 5725 C CA . MET B 1 44 ? 41.342 75.667 61.807 1.00 25.16 44 MET B CA 1
ATOM 5726 C C . MET B 1 44 ? 39.842 75.637 62.066 1.00 25.23 44 MET B C 1
ATOM 5727 O O . MET B 1 44 ? 39.240 76.673 62.361 1.00 24.42 44 MET B O 1
ATOM 5741 N N . ALA B 1 45 ? 39.240 74.439 62.086 1.00 25.16 45 ALA B N 1
ATOM 5742 C CA . ALA B 1 45 ? 37.837 74.332 62.478 1.00 26.00 45 ALA B CA 1
ATOM 5743 C C . ALA B 1 45 ? 37.602 74.896 63.879 1.00 24.42 45 ALA B C 1
ATOM 5744 O O . ALA B 1 45 ? 36.674 75.671 64.093 1.00 24.74 45 ALA B O 1
ATOM 5751 N N . LEU B 1 46 ? 38.446 74.520 64.852 1.00 25.06 46 LEU B N 1
ATOM 5752 C CA . LEU B 1 46 ? 38.269 74.991 66.221 1.00 26.26 46 LEU B CA 1
ATOM 5753 C C . LEU B 1 46 ? 38.431 76.502 66.346 1.00 29.45 46 LEU B C 1
ATOM 5754 O O . LEU B 1 46 ? 37.764 77.119 67.187 1.00 24.25 46 LEU B O 1
ATOM 5770 N N . THR B 1 47 ? 39.287 77.114 65.517 1.00 23.08 47 THR B N 1
ATOM 5771 C CA . THR B 1 47 ? 39.427 78.568 65.519 1.00 26.14 47 THR B CA 1
ATOM 5772 C C . THR B 1 47 ? 38.109 79.226 65.126 1.00 23.42 47 THR B C 1
ATOM 5773 O O . THR B 1 47 ? 37.630 80.143 65.801 1.00 25.95 47 THR B O 1
ATOM 5784 N N . ALA B 1 48 ? 37.505 78.750 64.033 1.00 24.17 48 ALA B N 1
ATOM 5785 C CA . ALA B 1 48 ? 36.226 79.287 63.582 1.00 24.23 48 ALA B CA 1
ATOM 5786 C C . ALA B 1 48 ? 35.144 79.031 64.616 1.00 23.24 48 ALA B C 1
ATOM 5787 O O . ALA B 1 48 ? 34.296 79.892 64.876 1.00 23.95 48 ALA B O 1
ATOM 5794 N N . ILE B 1 49 ? 35.154 77.844 65.223 1.00 22.03 49 ILE B N 1
ATOM 5795 C CA . ILE B 1 49 ? 34.152 77.543 66.236 1.00 22.11 49 ILE B CA 1
ATOM 5796 C C . ILE B 1 49 ? 34.309 78.486 67.425 1.00 26.28 49 ILE B C 1
ATOM 5797 O O . ILE B 1 49 ? 33.316 79.001 67.975 1.00 23.24 49 ILE B O 1
ATOM 5813 N N . ALA B 1 50 ? 35.563 78.714 67.848 1.00 24.28 50 ALA B N 1
ATOM 5814 C CA . ALA B 1 50 ? 35.815 79.601 68.976 1.00 22.42 50 ALA B CA 1
ATOM 5815 C C . ALA B 1 50 ? 35.266 80.988 68.692 1.00 30.50 50 ALA B C 1
ATOM 5816 O O . ALA B 1 50 ? 34.665 81.617 69.566 1.00 28.47 50 ALA B O 1
ATOM 5823 N N . MET B 1 51 ? 35.448 81.471 67.466 1.00 27.77 51 MET B N 1
ATOM 5824 C CA . MET B 1 51 ? 34.931 82.789 67.099 1.00 29.27 51 MET B CA 1
ATOM 5825 C C . MET B 1 51 ? 33.400 82.852 67.075 1.00 34.48 51 MET B C 1
ATOM 5826 O O . MET B 1 51 ? 32.833 83.932 67.270 1.00 42.31 51 MET B O 1
ATOM 5840 N N . ASN B 1 52 ? 32.718 81.724 66.911 1.00 25.92 52 ASN B N 1
ATOM 5841 C CA . ASN B 1 52 ? 31.272 81.711 66.840 1.00 26.81 52 ASN B CA 1
ATOM 5842 C C . ASN B 1 52 ? 30.617 81.249 68.135 1.00 31.82 52 ASN B C 1
ATOM 5843 O O . ASN B 1 52 ? 29.389 81.079 68.164 1.00 31.96 52 ASN B O 1
ATOM 5854 N N . THR B 1 53 ? 31.399 81.044 69.191 1.00 25.79 53 THR B N 1
ATOM 5855 C CA . THR B 1 53 ? 30.897 80.560 70.468 1.00 25.37 53 THR B CA 1
ATOM 5856 C C . THR B 1 53 ? 31.443 81.403 71.618 1.00 28.07 53 THR B C 1
ATOM 5857 O O . THR B 1 53 ? 32.249 82.329 71.429 1.00 25.22 53 THR B O 1
ATOM 5868 N N . ASN B 1 54 ? 30.988 81.074 72.833 1.00 23.55 54 ASN B N 1
ATOM 5869 C CA . ASN B 1 54 ? 31.238 81.946 73.974 1.00 24.79 54 ASN B CA 1
ATOM 5870 C C . ASN B 1 54 ? 31.597 81.198 75.256 1.00 31.00 54 ASN B C 1
ATOM 5871 O O . ASN B 1 54 ? 32.428 81.675 76.032 1.00 27.96 54 ASN B O 1
ATOM 5882 N N . LYS B 1 55 ? 30.974 80.040 75.484 1.00 28.14 55 LYS B N 1
ATOM 5883 C CA . LYS B 1 55 ? 31.057 79.367 76.768 1.00 28.32 55 LYS B CA 1
ATOM 5884 C C . LYS B 1 55 ? 31.444 77.896 76.669 1.00 27.42 55 LYS B C 1
ATOM 5885 O O . LYS B 1 55 ? 32.031 77.343 77.603 1.00 29.08 55 LYS B O 1
ATOM 5904 N N . ILE B 1 56 ? 31.121 77.245 75.556 1.00 30.37 56 ILE B N 1
ATOM 5905 C CA . ILE B 1 56 ? 31.377 75.812 75.434 1.00 30.91 56 ILE B CA 1
ATOM 5906 C C . ILE B 1 56 ? 32.878 75.524 75.408 1.00 29.42 56 ILE B C 1
ATOM 5907 O O . ILE B 1 56 ? 33.667 76.222 74.760 1.00 24.98 56 ILE B O 1
ATOM 5923 N N . LYS B 1 57 ? 33.285 74.497 76.146 1.00 27.69 57 LYS B N 1
ATOM 5924 C CA . LYS B 1 57 ? 34.665 74.036 76.073 1.00 25.23 57 LYS B CA 1
ATOM 5925 C C . LYS B 1 57 ? 34.867 73.305 74.761 1.00 28.50 57 LYS B C 1
ATOM 5926 O O . LYS B 1 57 ? 33.936 72.695 74.231 1.00 26.60 57 LYS B O 1
ATOM 5945 N N . LEU B 1 58 ? 36.080 73.405 74.204 1.00 25.17 58 LEU B N 1
ATOM 5946 C CA . LEU B 1 58 ? 36.322 72.846 72.881 1.00 23.03 58 LEU B CA 1
ATOM 5947 C C . LEU B 1 58 ? 37.766 72.405 72.673 1.00 24.27 58 LEU B C 1
ATOM 5948 O O . LEU B 1 58 ? 38.717 72.991 73.200 1.00 24.14 58 LEU B O 1
ATOM 5964 N N . GLY B 1 59 ? 37.919 71.371 71.857 1.00 26.09 59 GLY B N 1
ATOM 5965 C CA . GLY B 1 59 ? 39.239 70.896 71.528 1.00 25.55 59 GLY B CA 1
ATOM 5966 C C . GLY B 1 59 ? 39.182 69.710 70.616 1.00 25.40 59 GLY B C 1
ATOM 5967 O O . GLY B 1 59 ? 38.096 69.218 70.270 1.00 23.30 59 GLY B O 1
ATOM 5971 N N . PRO B 1 60 ? 40.378 69.195 70.269 1.00 26.36 60 PRO B N 1
ATOM 5972 C CA . PRO B 1 60 ? 40.464 68.009 69.448 1.00 24.71 60 PRO B CA 1
ATOM 5973 C C . PRO B 1 60 ? 39.955 66.772 70.200 1.00 26.85 60 PRO B C 1
ATOM 5974 O O . PRO B 1 60 ? 40.232 66.671 71.359 1.00 26.67 60 PRO B O 1
ATOM 5985 N N . GLY B 1 61 ? 39.211 65.903 69.520 1.00 27.85 61 GLY B N 1
ATOM 5986 C CA . GLY B 1 61 ? 38.687 64.651 70.090 1.00 25.97 61 GLY B CA 1
ATOM 5987 C C . GLY B 1 61 ? 38.811 63.514 69.090 1.00 29.95 61 GLY B C 1
ATOM 5988 O O . GLY B 1 61 ? 37.812 63.141 68.499 1.00 31.64 61 GLY B O 1
ATOM 5992 N N . VAL B 1 62 ? 40.020 63.008 68.880 1.00 32.17 62 VAL B N 1
ATOM 5993 C CA . VAL B 1 62 ? 41.253 63.328 69.643 1.00 28.08 62 VAL B CA 1
ATOM 5994 C C . VAL B 1 62 ? 42.427 63.491 68.678 1.00 31.33 62 VAL B C 1
ATOM 5995 O O . VAL B 1 62 ? 42.385 62.900 67.601 1.00 31.41 62 VAL B O 1
ATOM 6008 N N . THR B 1 63 ? 43.434 64.259 69.065 1.00 27.41 63 THR B N 1
ATOM 6009 C CA . THR B 1 63 ? 44.679 64.372 68.280 1.00 28.31 63 THR B CA 1
ATOM 6010 C C . THR B 1 63 ? 45.549 63.191 68.717 1.00 28.74 63 THR B C 1
ATOM 6011 O O . THR B 1 63 ? 45.007 62.299 69.356 1.00 31.28 63 THR B O 1
ATOM 6022 N N . ASN B 1 64 ? 46.828 63.186 68.372 1.00 30.78 64 ASN B N 1
ATOM 6023 C CA . ASN B 1 64 ? 47.760 62.119 68.728 1.00 30.65 64 ASN B CA 1
ATOM 6024 C C . ASN B 1 64 ? 49.177 62.676 68.666 1.00 34.13 64 ASN B C 1
ATOM 6025 O O . ASN B 1 64 ? 49.400 63.778 68.151 1.00 32.78 64 ASN B O 1
ATOM 6036 N N . PRO B 1 65 ? 50.167 61.927 69.163 1.00 33.86 65 PRO B N 1
ATOM 6037 C CA . PRO B 1 65 ? 51.548 62.442 69.187 1.00 32.13 65 PRO B CA 1
ATOM 6038 C C . PRO B 1 65 ? 52.261 62.440 67.841 1.00 35.80 65 PRO B C 1
ATOM 6039 O O . PRO B 1 65 ? 53.386 62.954 67.767 1.00 38.52 65 PRO B O 1
ATOM 6050 N N . TYR B 1 66 ? 51.693 61.827 66.805 1.00 34.23 66 TYR B N 1
ATOM 6051 C CA . TYR B 1 66 ? 52.487 61.438 65.646 1.00 36.49 66 TYR B CA 1
ATOM 6052 C C . TYR B 1 66 ? 52.326 62.347 64.442 1.00 36.30 66 TYR B C 1
ATOM 6053 O O . TYR B 1 66 ? 53.298 62.530 63.696 1.00 38.98 66 TYR B O 1
ATOM 6071 N N . VAL B 1 67 ? 51.125 62.882 64.194 1.00 36.09 67 VAL B N 1
ATOM 6072 C CA . VAL B 1 67 ? 50.925 63.607 62.939 1.00 35.73 67 VAL B CA 1
ATOM 6073 C C . VAL B 1 67 ? 51.463 65.031 62.991 1.00 35.25 67 VAL B C 1
ATOM 6074 O O . VAL B 1 67 ? 51.574 65.670 61.939 1.00 32.38 67 VAL B O 1
ATOM 6087 N N . ARG B 1 68 ? 51.739 65.547 64.186 1.00 34.06 68 ARG B N 1
ATOM 6088 C CA . ARG B 1 68 ? 52.403 66.819 64.411 1.00 37.45 68 ARG B CA 1
ATOM 6089 C C . ARG B 1 68 ? 53.341 66.655 65.592 1.00 36.67 68 ARG B C 1
ATOM 6090 O O . ARG B 1 68 ? 53.065 65.870 66.505 1.00 36.45 68 ARG B O 1
ATOM 6111 N N . SER B 1 69 ? 54.424 67.421 65.602 1.00 32.03 69 SER B N 1
ATOM 6112 C CA . SER B 1 69 ? 55.276 67.431 66.786 1.00 35.61 69 SER B CA 1
ATOM 6113 C C . SER B 1 69 ? 54.429 67.749 68.022 1.00 29.72 69 SER B C 1
ATOM 6114 O O . SER B 1 69 ? 53.557 68.628 67.965 1.00 30.85 69 SER B O 1
ATOM 6122 N N . PRO B 1 70 ? 54.639 67.061 69.150 1.00 30.15 70 PRO B N 1
ATOM 6123 C CA . PRO B 1 70 ? 53.935 67.482 70.369 1.00 30.49 70 PRO B CA 1
ATOM 6124 C C . PRO B 1 70 ? 54.186 68.932 70.747 1.00 35.40 70 PRO B C 1
ATOM 6125 O O . PRO B 1 70 ? 53.307 69.536 71.375 1.00 31.17 70 PRO B O 1
ATOM 6136 N N . ALA B 1 71 ? 55.321 69.532 70.354 1.00 33.39 71 ALA B N 1
ATOM 6137 C CA . ALA B 1 71 ? 55.507 70.962 70.604 1.00 30.77 71 ALA B CA 1
ATOM 6138 C C . ALA B 1 71 ? 54.525 71.805 69.788 1.00 32.13 71 ALA B C 1
ATOM 6139 O O . ALA B 1 71 ? 54.066 72.855 70.256 1.00 32.31 71 ALA B O 1
ATOM 6146 N N . ILE B 1 72 ? 54.224 71.382 68.555 1.00 30.72 72 ILE B N 1
ATOM 6147 C CA . ILE B 1 72 ? 53.211 72.059 67.735 1.00 29.59 72 ILE B CA 1
ATOM 6148 C C . ILE B 1 72 ? 51.819 71.894 68.347 1.00 33.99 72 ILE B C 1
ATOM 6149 O O . ILE B 1 72 ? 51.011 72.832 68.382 1.00 27.27 72 ILE B O 1
ATOM 6165 N N . THR B 1 73 ? 51.503 70.694 68.812 1.00 28.33 73 THR B N 1
ATOM 6166 C CA . THR B 1 73 ? 50.233 70.471 69.500 1.00 27.40 73 THR B CA 1
ATOM 6167 C C . THR B 1 73 ? 50.082 71.403 70.702 1.00 26.85 73 THR B C 1
ATOM 6168 O O . THR B 1 73 ? 48.999 71.953 70.932 1.00 29.80 73 THR B O 1
ATOM 6179 N N . ALA B 1 74 ? 51.164 71.593 71.473 1.00 30.44 74 ALA B N 1
ATOM 6180 C CA . ALA B 1 74 ? 51.114 72.454 72.651 1.00 28.38 74 ALA B CA 1
ATOM 6181 C C . ALA B 1 74 ? 50.789 73.898 72.279 1.00 30.50 74 ALA B C 1
ATOM 6182 O O . ALA B 1 74 ? 49.969 74.552 72.928 1.00 29.43 74 ALA B O 1
ATOM 6189 N N . SER B 1 75 ? 51.452 74.437 71.267 1.00 30.32 75 SER B N 1
ATOM 6190 C CA . SER B 1 75 ? 51.174 75.831 70.932 1.00 31.16 75 SER B CA 1
ATOM 6191 C C . SER B 1 75 ? 49.836 75.977 70.211 1.00 26.70 75 SER B C 1
ATOM 6192 O O . SER B 1 75 ? 49.204 77.035 70.300 1.00 26.41 75 SER B O 1
ATOM 6200 N N . ALA B 1 76 ? 49.368 74.938 69.515 1.00 24.15 76 ALA B N 1
ATOM 6201 C CA . ALA B 1 76 ? 48.032 74.994 68.933 1.00 24.37 76 ALA B CA 1
ATOM 6202 C C . ALA B 1 76 ? 46.974 75.054 70.029 1.00 25.59 76 ALA B C 1
ATOM 6203 O O . ALA B 1 76 ? 46.019 75.829 69.940 1.00 24.63 76 ALA B O 1
ATOM 6210 N N . ILE B 1 77 ? 47.150 74.261 71.086 1.00 24.47 77 ILE B N 1
ATOM 6211 C CA . ILE B 1 77 ? 46.236 74.302 72.218 1.00 26.24 77 ILE B CA 1
ATOM 6212 C C . ILE B 1 77 ? 46.323 75.645 72.934 1.00 27.92 77 ILE B C 1
ATOM 6213 O O . ILE B 1 77 ? 45.301 76.229 73.315 1.00 24.93 77 ILE B O 1
ATOM 6229 N N . ALA B 1 78 ? 47.537 76.144 73.156 1.00 27.47 78 ALA B N 1
ATOM 6230 C CA . ALA B 1 78 ? 47.679 77.448 73.795 1.00 30.36 78 ALA B CA 1
ATOM 6231 C C . ALA B 1 78 ? 46.979 78.532 72.990 1.00 31.13 78 ALA B C 1
ATOM 6232 O O . ALA B 1 78 ? 46.339 79.428 73.567 1.00 25.01 78 ALA B O 1
ATOM 6239 N N . THR B 1 79 ? 47.145 78.490 71.660 1.00 25.11 79 THR B N 1
ATOM 6240 C CA . THR B 1 79 ? 46.494 79.456 70.760 1.00 26.50 79 THR B CA 1
ATOM 6241 C C . THR B 1 79 ? 44.974 79.373 70.887 1.00 28.16 79 THR B C 1
ATOM 6242 O O . THR B 1 79 ? 44.285 80.396 70.988 1.00 23.74 79 THR B O 1
ATOM 6253 N N . LEU B 1 80 ? 44.439 78.147 70.886 1.00 26.90 80 LEU B N 1
ATOM 6254 C CA . LEU B 1 80 ? 43.008 77.954 71.068 1.00 25.52 80 LEU B CA 1
ATOM 6255 C C . LEU B 1 80 ? 42.544 78.493 72.410 1.00 28.13 80 LEU B C 1
ATOM 6256 O O . LEU B 1 80 ? 41.488 79.129 72.506 1.00 23.96 80 LEU B O 1
ATOM 6272 N N . ASP B 1 81 ? 43.301 78.209 73.476 1.00 25.58 81 ASP B N 1
ATOM 6273 C CA . ASP B 1 81 ? 42.910 78.682 74.796 1.00 25.35 81 ASP B CA 1
ATOM 6274 C C . ASP B 1 81 ? 42.884 80.200 74.853 1.00 27.69 81 ASP B C 1
ATOM 6275 O O . ASP B 1 81 ? 41.993 80.793 75.477 1.00 27.34 81 ASP B O 1
ATOM 6284 N N . GLU B 1 82 ? 43.873 80.852 74.240 1.00 25.12 82 GLU B N 1
ATOM 6285 C CA . GLU B 1 82 ? 43.868 82.313 74.188 1.00 27.86 82 GLU B CA 1
ATOM 6286 C C . GLU B 1 82 ? 42.645 82.835 73.439 1.00 26.48 82 GLU B C 1
ATOM 6287 O O . GLU B 1 82 ? 41.912 83.696 73.945 1.00 29.22 82 GLU B O 1
ATOM 6299 N N . LEU B 1 83 ? 42.419 82.339 72.216 1.00 24.01 83 LEU B N 1
ATOM 6300 C CA . LEU B 1 83 ? 41.312 82.849 71.400 1.00 27.11 83 LEU B CA 1
ATOM 6301 C C . LEU B 1 83 ? 39.975 82.708 72.122 1.00 29.35 83 LEU B C 1
ATOM 6302 O O . LEU B 1 83 ? 39.106 83.601 72.044 1.00 27.54 83 LEU B O 1
ATOM 6318 N N . SER B 1 84 ? 39.786 81.578 72.807 1.00 27.93 84 SER B N 1
ATOM 6319 C CA . SER B 1 84 ? 38.528 81.202 73.441 1.00 29.17 84 SER B CA 1
ATOM 6320 C C . SER B 1 84 ? 38.383 81.736 74.861 1.00 27.93 84 SER B C 1
ATOM 6321 O O . SER B 1 84 ? 37.366 81.488 75.509 1.00 25.07 84 SER B O 1
ATOM 6329 N N . GLY B 1 85 ? 39.367 82.458 75.369 1.00 25.32 85 GLY B N 1
ATOM 6330 C CA . GLY B 1 85 ? 39.245 83.001 76.700 1.00 27.07 85 GLY B CA 1
ATOM 6331 C C . GLY B 1 85 ? 39.327 81.975 77.800 1.00 30.91 85 GLY B C 1
ATOM 6332 O O . GLY B 1 85 ? 38.761 82.189 78.868 1.00 32.77 85 GLY B O 1
ATOM 6336 N N . GLY B 1 86 ? 40.027 80.873 77.574 1.00 25.64 86 GLY B N 1
ATOM 6337 C CA . GLY B 1 86 ? 40.236 79.868 78.595 1.00 26.82 86 GLY B CA 1
ATOM 6338 C C . GLY B 1 86 ? 39.320 78.664 78.523 1.00 31.10 86 GLY B C 1
ATOM 6339 O O . GLY B 1 86 ? 39.055 78.048 79.570 1.00 29.32 86 GLY B O 1
ATOM 6343 N N . ARG B 1 87 ? 38.879 78.276 77.319 1.00 23.14 87 ARG B N 1
ATOM 6344 C CA . ARG B 1 87 ? 37.913 77.201 77.113 1.00 28.28 87 ARG B CA 1
ATOM 6345 C C . ARG B 1 87 ? 38.511 75.959 76.458 1.00 24.90 87 ARG B C 1
ATOM 6346 O O . ARG B 1 87 ? 37.755 75.028 76.131 1.00 25.47 87 ARG B O 1
ATOM 6367 N N . ALA B 1 88 ? 39.831 75.907 76.247 1.00 27.21 88 ALA B N 1
ATOM 6368 C CA . ALA B 1 88 ? 40.408 74.769 75.528 1.00 25.93 88 ALA B CA 1
ATOM 6369 C C . ALA B 1 88 ? 40.404 73.513 76.387 1.00 26.37 88 ALA B C 1
ATOM 6370 O O . ALA B 1 88 ? 40.529 73.564 77.619 1.00 27.65 88 ALA B O 1
ATOM 6377 N N . VAL B 1 89 ? 40.306 72.371 75.710 1.00 25.01 89 VAL B N 1
ATOM 6378 C CA . VAL B 1 89 ? 40.599 71.059 76.290 1.00 22.56 89 VAL B CA 1
ATOM 6379 C C . VAL B 1 89 ? 41.412 70.308 75.243 1.00 25.09 89 VAL B C 1
ATOM 6380 O O . VAL B 1 89 ? 41.229 70.510 74.040 1.00 28.97 89 VAL B O 1
ATOM 6393 N N . LEU B 1 90 ? 42.355 69.485 75.694 1.00 26.18 90 LEU B N 1
ATOM 6394 C CA . LEU B 1 90 ? 43.199 68.693 74.807 1.00 23.88 90 LEU B CA 1
ATOM 6395 C C . LEU B 1 90 ? 42.749 67.241 74.883 1.00 27.91 90 LEU B C 1
ATOM 6396 O O . LEU B 1 90 ? 43.031 66.565 75.886 1.00 29.22 90 LEU B O 1
ATOM 6412 N N . GLY B 1 91 ? 42.073 66.775 73.847 1.00 25.94 91 GLY B N 1
ATOM 6413 C CA . GLY B 1 91 ? 41.788 65.350 73.695 1.00 26.36 91 GLY B CA 1
ATOM 6414 C C . GLY B 1 91 ? 42.898 64.708 72.878 1.00 27.51 91 GLY B C 1
ATOM 6415 O O . GLY B 1 91 ? 43.220 65.173 71.789 1.00 26.99 91 GLY B O 1
ATOM 6419 N N . ILE B 1 92 ? 43.498 63.649 73.413 1.00 27.14 92 ILE B N 1
ATOM 6420 C CA . ILE B 1 92 ? 44.656 63.070 72.744 1.00 26.88 92 ILE B CA 1
ATOM 6421 C C . ILE B 1 92 ? 44.666 61.571 72.982 1.00 30.39 92 ILE B C 1
ATOM 6422 O O . ILE B 1 92 ? 44.454 61.111 74.103 1.00 31.26 92 ILE B O 1
ATOM 6438 N N . GLY B 1 93 ? 44.913 60.812 71.917 1.00 30.92 93 GLY B N 1
ATOM 6439 C CA . GLY B 1 93 ? 45.005 59.370 71.999 1.00 29.67 93 GLY B CA 1
ATOM 6440 C C . GLY B 1 93 ? 46.172 58.862 71.179 1.00 35.59 93 GLY B C 1
ATOM 6441 O O . GLY B 1 93 ? 46.974 59.643 70.660 1.00 33.39 93 GLY B O 1
ATOM 6445 N N . PRO B 1 94 ? 46.282 57.540 71.034 1.00 33.71 94 PRO B N 1
ATOM 6446 C CA . PRO B 1 94 ? 47.460 56.969 70.358 1.00 33.03 94 PRO B CA 1
ATOM 6447 C C . PRO B 1 94 ? 47.405 57.003 68.834 1.00 37.20 94 PRO B C 1
ATOM 6448 O O . PRO B 1 94 ? 48.426 56.700 68.194 1.00 44.56 94 PRO B O 1
ATOM 6459 N N . GLY B 1 95 ? 46.262 57.311 68.233 1.00 36.65 95 GLY B N 1
ATOM 6460 C CA . GLY B 1 95 ? 46.138 57.167 66.793 1.00 43.28 95 GLY B CA 1
ATOM 6461 C C . GLY B 1 95 ? 45.883 55.715 66.423 1.00 45.76 95 GLY B C 1
ATOM 6462 O O . GLY B 1 95 ? 45.504 54.893 67.264 1.00 41.11 95 GLY B O 1
ATOM 6466 N N . ASP B 1 96 ? 46.100 55.390 65.148 1.00 46.75 96 ASP B N 1
ATOM 6467 C CA . ASP B 1 96 ? 45.799 54.049 64.654 1.00 46.99 96 ASP B CA 1
ATOM 6468 C C . ASP B 1 96 ? 46.759 53.638 63.549 1.00 52.48 96 ASP B C 1
ATOM 6469 O O . ASP B 1 96 ? 47.226 54.469 62.765 1.00 45.59 96 ASP B O 1
ATOM 6478 N N . LYS B 1 97 ? 47.005 52.324 63.459 1.00 48.91 97 LYS B N 1
ATOM 6479 C CA . LYS B 1 97 ? 48.043 51.857 62.548 1.00 48.43 97 LYS B CA 1
ATOM 6480 C C . LYS B 1 97 ? 47.671 52.111 61.092 1.00 46.60 97 LYS B C 1
ATOM 6481 O O . LYS B 1 97 ? 48.549 52.394 60.273 1.00 49.55 97 LYS B O 1
ATOM 6500 N N . ALA B 1 98 ? 46.391 51.977 60.735 1.00 52.54 98 ALA B N 1
ATOM 6501 C CA . ALA B 1 98 ? 45.995 52.151 59.337 1.00 52.49 98 ALA B CA 1
ATOM 6502 C C . ALA B 1 98 ? 46.386 53.533 58.830 1.00 52.58 98 ALA B C 1
ATOM 6503 O O . ALA B 1 98 ? 46.936 53.679 57.730 1.00 48.88 98 ALA B O 1
ATOM 6510 N N . THR B 1 99 ? 46.096 54.563 59.623 1.00 46.47 99 THR B N 1
ATOM 6511 C CA . THR B 1 99 ? 46.489 55.917 59.257 1.00 48.46 99 THR B CA 1
ATOM 6512 C C . THR B 1 99 ? 48.002 56.018 59.131 1.00 42.44 99 THR B C 1
ATOM 6513 O O . THR B 1 99 ? 48.520 56.523 58.135 1.00 43.07 99 THR B O 1
ATOM 6524 N N . PHE B 1 100 ? 48.733 55.527 60.133 1.00 44.65 100 PHE B N 1
ATOM 6525 C CA . PHE B 1 100 ? 50.173 55.743 60.144 1.00 41.71 100 PHE B CA 1
ATOM 6526 C C . PHE B 1 100 ? 50.864 54.909 59.080 1.00 45.83 100 PHE B C 1
ATOM 6527 O O . PHE B 1 100 ? 51.900 55.330 58.552 1.00 48.48 100 PHE B O 1
ATOM 6544 N N . ASP B 1 101 ? 50.288 53.754 58.717 1.00 42.29 101 ASP B N 1
ATOM 6545 C CA . ASP B 1 101 ? 50.814 53.011 57.575 1.00 41.37 101 ASP B CA 1
ATOM 6546 C C . ASP B 1 101 ? 50.697 53.834 56.293 1.00 45.50 101 ASP B C 1
ATOM 6547 O O . ASP B 1 101 ? 51.645 53.903 55.497 1.00 43.27 101 ASP B O 1
ATOM 6556 N N . ALA B 1 102 ? 49.542 54.479 56.087 1.00 43.71 102 ALA B N 1
ATOM 6557 C CA . ALA B 1 102 ? 49.318 55.281 54.886 1.00 45.75 102 ALA B CA 1
ATOM 6558 C C . ALA B 1 102 ? 50.244 56.490 54.820 1.00 45.48 102 ALA B C 1
ATOM 6559 O O . ALA B 1 102 ? 50.671 56.889 53.727 1.00 44.36 102 ALA B O 1
ATOM 6566 N N . LEU B 1 103 ? 50.562 57.086 55.964 1.00 44.24 103 LEU B N 1
ATOM 6567 C CA . LEU B 1 103 ? 51.405 58.272 56.016 1.00 40.35 103 LEU B CA 1
ATOM 6568 C C . LEU B 1 103 ? 52.885 57.969 56.200 1.00 40.96 103 LEU B C 1
ATOM 6569 O O . LEU B 1 103 ? 53.694 58.904 56.235 1.00 40.19 103 LEU B O 1
ATOM 6585 N N . GLY B 1 104 ? 53.271 56.699 56.306 1.00 43.76 104 GLY B N 1
ATOM 6586 C CA . GLY B 1 104 ? 54.679 56.398 56.456 1.00 46.29 104 GLY B CA 1
ATOM 6587 C C . GLY B 1 104 ? 55.224 56.694 57.837 1.00 49.88 104 GLY B C 1
ATOM 6588 O O . GLY B 1 104 ? 56.413 56.988 57.975 1.00 52.76 104 GLY B O 1
ATOM 6592 N N . ILE B 1 105 ? 54.385 56.616 58.867 1.00 44.19 105 ILE B N 1
ATOM 6593 C CA . ILE B 1 105 ? 54.778 56.913 60.241 1.00 41.58 105 ILE B CA 1
ATOM 6594 C C . ILE B 1 105 ? 54.847 55.611 61.027 1.00 45.38 105 ILE B C 1
ATOM 6595 O O . ILE B 1 105 ? 53.870 54.852 61.057 1.00 52.80 105 ILE B O 1
ATOM 6611 N N . GLU B 1 106 ? 55.985 55.366 61.686 1.00 46.56 106 GLU B N 1
ATOM 6612 C CA . GLU B 1 106 ? 56.134 54.209 62.568 1.00 50.20 106 GLU B CA 1
ATOM 6613 C C . GLU B 1 106 ? 55.406 54.457 63.888 1.00 46.98 106 GLU B C 1
ATOM 6614 O O . GLU B 1 106 ? 55.553 55.516 64.501 1.00 49.21 106 GLU B O 1
ATOM 6626 N N . TRP B 1 107 ? 54.600 53.482 64.311 1.00 48.33 107 TRP B N 1
ATOM 6627 C CA . TRP B 1 107 ? 53.752 53.628 65.496 1.00 50.40 107 TRP B CA 1
ATOM 6628 C C . TRP B 1 107 ? 54.510 53.161 66.739 1.00 51.01 107 TRP B C 1
ATOM 6629 O O . TRP B 1 107 ? 54.199 52.141 67.356 1.00 49.91 107 TRP B O 1
ATOM 6650 N N . VAL B 1 108 ? 55.506 53.941 67.141 1.00 50.78 108 VAL B N 1
ATOM 6651 C CA . VAL B 1 108 ? 56.436 53.557 68.238 1.00 55.73 108 VAL B CA 1
ATOM 6652 C C . VAL B 1 108 ? 55.797 53.549 69.626 1.00 55.30 108 VAL B C 1
ATOM 6653 O O . VAL B 1 108 ? 55.262 54.581 70.018 1.00 52.97 108 VAL B O 1
ATOM 6666 N N . LYS B 1 109 ? 55.932 52.451 70.373 1.00 49.38 109 LYS B N 1
ATOM 6667 C CA . LYS B 1 109 ? 55.480 52.344 71.785 1.00 53.09 109 LYS B CA 1
ATOM 6668 C C . LYS B 1 109 ? 54.275 53.247 72.065 1.00 44.70 109 LYS B C 1
ATOM 6669 O O . LYS B 1 109 ? 54.439 54.204 72.784 1.00 48.67 109 LYS B O 1
ATOM 6688 N N . PRO B 1 110 ? 53.077 52.958 71.539 1.00 48.46 110 PRO B N 1
ATOM 6689 C CA . PRO B 1 110 ? 51.942 53.859 71.731 1.00 48.29 110 PRO B CA 1
ATOM 6690 C C . PRO B 1 110 ? 51.719 54.349 73.174 1.00 45.88 110 PRO B C 1
ATOM 6691 O O . PRO B 1 110 ? 51.485 55.518 73.311 1.00 44.73 110 PRO B O 1
ATOM 6702 N N . VAL B 1 111 ? 51.796 53.500 74.209 1.00 48.90 111 VAL B N 1
ATOM 6703 C CA . VAL B 1 111 ? 51.491 53.935 75.571 1.00 48.74 111 VAL B CA 1
ATOM 6704 C C . VAL B 1 111 ? 52.579 54.867 76.104 1.00 42.99 111 VAL B C 1
ATOM 6705 O O . VAL B 1 111 ? 52.288 55.929 76.665 1.00 46.64 111 VAL B O 1
ATOM 6718 N N . THR B 1 112 ? 53.845 54.472 75.966 1.00 44.19 112 THR B N 1
ATOM 6719 C CA . THR B 1 112 ? 54.945 55.319 76.424 1.00 40.10 112 THR B CA 1
ATOM 6720 C C . THR B 1 112 ? 54.953 56.659 75.684 1.00 45.82 112 THR B C 1
ATOM 6721 O O . THR B 1 112 ? 55.093 57.723 76.299 1.00 42.11 112 THR B O 1
ATOM 6732 N N . THR B 1 113 ? 54.805 56.622 74.356 1.00 42.78 113 THR B N 1
ATOM 6733 C CA . THR B 1 113 ? 54.845 57.856 73.571 1.00 40.26 113 THR B CA 1
ATOM 6734 C C . THR B 1 113 ? 53.732 58.811 73.992 1.00 39.16 113 THR B C 1
ATOM 6735 O O . THR B 1 113 ? 53.927 60.032 74.036 1.00 40.89 113 THR B O 1
ATOM 6746 N N . LEU B 1 114 ? 52.547 58.285 74.277 1.00 38.95 114 LEU B N 1
ATOM 6747 C CA . LEU B 1 114 ? 51.462 59.168 74.693 1.00 37.01 114 LEU B CA 1
ATOM 6748 C C . LEU B 1 114 ? 51.745 59.778 76.059 1.00 43.44 114 LEU B C 1
ATOM 6749 O O . LEU B 1 114 ? 51.520 60.978 76.263 1.00 40.21 114 LEU B O 1
ATOM 6765 N N . LYS B 1 115 ? 52.250 58.979 77.004 1.00 39.44 115 LYS B N 1
ATOM 6766 C CA . LYS B 1 115 ? 52.574 59.515 78.321 1.00 40.25 115 LYS B CA 1
ATOM 6767 C C . LYS B 1 115 ? 53.639 60.602 78.217 1.00 39.86 115 LYS B C 1
ATOM 6768 O O . LYS B 1 115 ? 53.474 61.698 78.765 1.00 42.58 115 LYS B O 1
ATOM 6787 N N . GLU B 1 116 ? 54.742 60.321 77.505 1.00 42.89 116 GLU B N 1
ATOM 6788 C CA . GLU B 1 116 ? 55.816 61.306 77.409 1.00 41.70 116 GLU B CA 1
ATOM 6789 C C . GLU B 1 116 ? 55.354 62.567 76.686 1.00 36.79 116 GLU B C 1
ATOM 6790 O O . GLU B 1 116 ? 55.724 63.679 77.077 1.00 38.34 116 GLU B O 1
ATOM 6802 N N . SER B 1 117 ? 54.540 62.416 75.636 1.00 37.98 117 SER B N 1
ATOM 6803 C CA . SER B 1 117 ? 54.038 63.579 74.899 1.00 35.96 117 SER B CA 1
ATOM 6804 C C . SER B 1 117 ? 53.161 64.466 75.780 1.00 39.08 117 SER B C 1
ATOM 6805 O O . SER B 1 117 ? 53.255 65.701 75.732 1.00 33.54 117 SER B O 1
ATOM 6813 N N . ILE B 1 118 ? 52.289 63.851 76.582 1.00 33.78 118 ILE B N 1
ATOM 6814 C CA . ILE B 1 118 ? 51.453 64.622 77.501 1.00 36.91 118 ILE B CA 1
ATOM 6815 C C . ILE B 1 118 ? 52.306 65.372 78.515 1.00 37.09 118 ILE B C 1
ATOM 6816 O O . ILE B 1 118 ? 52.041 66.538 78.828 1.00 33.24 118 ILE B O 1
ATOM 6832 N N . GLU B 1 119 ? 53.320 64.713 79.074 1.00 36.69 119 GLU B N 1
ATOM 6833 C CA . GLU B 1 119 ? 54.168 65.383 80.051 1.00 34.09 119 GLU B CA 1
ATOM 6834 C C . GLU B 1 119 ? 54.834 66.606 79.433 1.00 35.81 119 GLU B C 1
ATOM 6835 O O . GLU B 1 119 ? 54.850 67.691 80.023 1.00 37.76 119 GLU B O 1
ATOM 6847 N N . VAL B 1 120 ? 55.373 66.445 78.221 1.00 36.45 120 VAL B N 1
ATOM 6848 C CA . VAL B 1 120 ? 56.061 67.530 77.528 1.00 34.28 120 VAL B CA 1
ATOM 6849 C C . VAL B 1 120 ? 55.106 68.663 77.197 1.00 34.49 120 VAL B C 1
ATOM 6850 O O . VAL B 1 120 ? 55.444 69.840 77.363 1.00 35.58 120 VAL B O 1
ATOM 6863 N N . ILE B 1 121 ? 53.910 68.327 76.695 1.00 32.56 121 ILE B N 1
ATOM 6864 C CA . ILE B 1 121 ? 52.933 69.352 76.343 1.00 32.41 121 ILE B CA 1
ATOM 6865 C C . ILE B 1 121 ? 52.567 70.147 77.585 1.00 32.82 121 ILE B C 1
ATOM 6866 O O . ILE B 1 121 ? 52.464 71.383 77.555 1.00 31.63 121 ILE B O 1
ATOM 6882 N N . ARG B 1 122 ? 52.387 69.458 78.710 1.00 33.05 122 ARG B N 1
ATOM 6883 C CA . ARG B 1 122 ? 52.032 70.162 79.936 1.00 29.73 122 ARG B CA 1
ATOM 6884 C C . ARG B 1 122 ? 53.163 71.070 80.417 1.00 31.23 122 ARG B C 1
ATOM 6885 O O . ARG B 1 122 ? 52.912 72.163 80.929 1.00 34.81 122 ARG B O 1
ATOM 6906 N N . LYS B 1 123 ? 54.409 70.595 80.352 1.00 34.50 123 LYS B N 1
ATOM 6907 C CA . LYS B 1 123 ? 55.523 71.439 80.769 1.00 33.35 123 LYS B CA 1
ATOM 6908 C C . LYS B 1 123 ? 55.635 72.665 79.866 1.00 34.13 123 LYS B C 1
ATOM 6909 O O . LYS B 1 123 ? 55.927 73.769 80.338 1.00 40.60 123 LYS B O 1
ATOM 6928 N N . LEU B 1 124 ? 55.436 72.473 78.566 1.00 34.60 124 LEU B N 1
ATOM 6929 C CA . LEU B 1 124 ? 55.471 73.594 77.625 1.00 37.95 124 LEU B CA 1
ATOM 6930 C C . LEU B 1 124 ? 54.358 74.593 77.922 1.00 35.81 124 LEU B C 1
ATOM 6931 O O . LEU B 1 124 ? 54.593 75.811 77.939 1.00 38.01 124 LEU B O 1
ATOM 6947 N N . LEU B 1 125 ? 53.143 74.091 78.165 1.00 32.85 125 LEU B N 1
ATOM 6948 C CA . LEU B 1 125 ? 52.001 74.960 78.456 1.00 34.77 125 LEU B CA 1
ATOM 6949 C C . LEU B 1 125 ? 52.178 75.707 79.766 1.00 32.43 125 LEU B C 1
ATOM 6950 O O . LEU B 1 125 ? 51.595 76.780 79.944 1.00 40.92 125 LEU B O 1
ATOM 6966 N N . ALA B 1 126 ? 52.908 75.123 80.715 1.00 33.72 126 ALA B N 1
ATOM 6967 C CA . ALA B 1 126 ? 53.215 75.776 81.983 1.00 32.92 126 ALA B CA 1
ATOM 6968 C C . ALA B 1 126 ? 54.256 76.880 81.859 1.00 42.79 126 ALA B C 1
ATOM 6969 O O . ALA B 1 126 ? 54.581 77.500 82.876 1.00 38.64 126 ALA B O 1
ATOM 6976 N N . GLY B 1 127 ? 54.814 77.116 80.680 1.00 41.04 127 GLY B N 1
ATOM 6977 C CA . GLY B 1 127 ? 55.810 78.155 80.524 1.00 44.78 127 GLY B CA 1
ATOM 6978 C C . GLY B 1 127 ? 57.227 77.719 80.808 1.00 48.08 127 GLY B C 1
ATOM 6979 O O . GLY B 1 127 ? 58.106 78.579 80.955 1.00 51.12 127 GLY B O 1
ATOM 6983 N N . GLU B 1 128 ? 57.482 76.417 80.884 1.00 39.84 128 GLU B N 1
ATOM 6984 C CA . GLU B 1 128 ? 58.806 75.931 81.214 1.00 39.02 128 GLU B CA 1
ATOM 6985 C C . GLU B 1 128 ? 59.716 75.896 79.989 1.00 38.40 128 GLU B C 1
ATOM 6986 O O . GLU B 1 128 ? 59.274 75.700 78.857 1.00 38.57 128 GLU B O 1
ATOM 6998 N N . ARG B 1 129 ? 61.005 76.104 80.241 1.00 43.46 129 ARG B N 1
ATOM 6999 C CA . ARG B 1 129 ? 62.045 75.736 79.292 1.00 42.86 129 ARG B CA 1
ATOM 7000 C C . ARG B 1 129 ? 62.346 74.254 79.470 1.00 47.33 129 ARG B C 1
ATOM 7001 O O . ARG B 1 129 ? 62.800 73.834 80.538 1.00 48.56 129 ARG B O 1
ATOM 7022 N N . VAL B 1 130 ? 62.093 73.463 78.429 1.00 42.63 130 VAL B N 1
ATOM 7023 C CA . VAL B 1 130 ? 61.994 72.014 78.558 1.00 44.76 130 VAL B CA 1
ATOM 7024 C C . VAL B 1 130 ? 63.234 71.326 78.009 1.00 51.51 130 VAL B C 1
ATOM 7025 O O . VAL B 1 130 ? 63.619 71.530 76.849 1.00 47.43 130 VAL B O 1
ATOM 7038 N N . SER B 1 131 ? 63.842 70.495 78.854 1.00 43.15 131 SER B N 1
ATOM 7039 C CA . SER B 1 131 ? 64.870 69.534 78.473 1.00 49.67 131 SER B CA 1
ATOM 7040 C C . SER B 1 131 ? 64.381 68.185 78.983 1.00 53.09 131 SER B C 1
ATOM 7041 O O . SER B 1 131 ? 64.303 67.965 80.197 1.00 53.93 131 SER B O 1
ATOM 7049 N N . TYR B 1 132 ? 64.018 67.300 78.060 1.00 50.63 132 TYR B N 1
ATOM 7050 C CA . TYR B 1 132 ? 63.256 66.094 78.380 1.00 47.88 132 TYR B CA 1
ATOM 7051 C C . TYR B 1 132 ? 63.861 64.934 77.606 1.00 50.27 132 TYR B C 1
ATOM 7052 O O . TYR B 1 132 ? 63.746 64.874 76.378 1.00 56.96 132 TYR B O 1
ATOM 7070 N N . GLU B 1 133 ? 64.502 64.010 78.313 1.00 53.27 133 GLU B N 1
ATOM 7071 C CA . GLU B 1 133 ? 65.123 62.853 77.677 1.00 58.30 133 GLU B CA 1
ATOM 7072 C C . GLU B 1 133 ? 64.250 61.630 77.926 1.00 59.09 133 GLU B C 1
ATOM 7073 O O . GLU B 1 133 ? 64.524 60.792 78.787 1.00 63.27 133 GLU B O 1
ATOM 7085 N N . GLY B 1 134 ? 63.187 61.527 77.141 1.00 58.05 134 GLY B N 1
ATOM 7086 C CA . GLY B 1 134 ? 62.289 60.405 77.274 1.00 51.22 134 GLY B CA 1
ATOM 7087 C C . GLY B 1 134 ? 62.806 59.165 76.575 1.00 59.71 134 GLY B C 1
ATOM 7088 O O . GLY B 1 134 ? 63.799 59.184 75.842 1.00 59.88 134 GLY B O 1
ATOM 7092 N N . LYS B 1 135 ? 62.123 58.051 76.839 1.00 57.33 135 LYS B N 1
ATOM 7093 C CA . LYS B 1 135 ? 62.417 56.835 76.094 1.00 59.45 135 LYS B CA 1
ATOM 7094 C C . LYS B 1 135 ? 62.093 57.019 74.621 1.00 59.93 135 LYS B C 1
ATOM 7095 O O . LYS B 1 135 ? 62.676 56.346 73.767 1.00 66.07 135 LYS B O 1
ATOM 7114 N N . VAL B 1 136 ? 61.177 57.929 74.301 1.00 52.48 136 VAL B N 1
ATOM 7115 C CA . VAL B 1 136 ? 60.758 58.146 72.920 1.00 52.80 136 VAL B CA 1
ATOM 7116 C C . VAL B 1 136 ? 60.854 59.624 72.563 1.00 56.34 136 VAL B C 1
ATOM 7117 O O . VAL B 1 136 ? 61.468 59.986 71.552 1.00 54.59 136 VAL B O 1
ATOM 7130 N N . VAL B 1 137 ? 60.223 60.479 73.370 1.00 52.61 137 VAL B N 1
ATOM 7131 C CA . VAL B 1 137 ? 60.173 61.915 73.113 1.00 51.79 137 VAL B CA 1
ATOM 7132 C C . VAL B 1 137 ? 61.415 62.571 73.700 1.00 47.94 137 VAL B C 1
ATOM 7133 O O . VAL B 1 137 ? 61.714 62.412 74.891 1.00 49.98 137 VAL B O 1
ATOM 7146 N N . LYS B 1 138 ? 62.146 63.310 72.863 1.00 47.65 138 LYS B N 1
ATOM 7147 C CA . LYS B 1 138 ? 63.402 63.932 73.270 1.00 49.08 138 LYS B CA 1
ATOM 7148 C C . LYS B 1 138 ? 63.411 65.403 72.882 1.00 44.13 138 LYS B C 1
ATOM 7149 O O . LYS B 1 138 ? 63.395 65.747 71.693 1.00 46.44 138 LYS B O 1
ATOM 7168 N N . ILE B 1 139 ? 63.460 66.259 73.897 1.00 46.56 139 ILE B N 1
ATOM 7169 C CA . ILE B 1 139 ? 63.325 67.702 73.765 1.00 46.36 139 ILE B CA 1
ATOM 7170 C C . ILE B 1 139 ? 64.549 68.327 74.412 1.00 46.32 139 ILE B C 1
ATOM 7171 O O . ILE B 1 139 ? 64.980 67.883 75.480 1.00 46.22 139 ILE B O 1
ATOM 7187 N N . ALA B 1 140 ? 65.131 69.336 73.756 1.00 48.99 140 ALA B N 1
ATOM 7188 C CA . ALA B 1 140 ? 66.377 69.949 74.241 1.00 49.74 140 ALA B CA 1
ATOM 7189 C C . ALA B 1 140 ? 66.238 71.463 74.115 1.00 50.80 140 ALA B C 1
ATOM 7190 O O . ALA B 1 140 ? 66.544 72.035 73.070 1.00 52.36 140 ALA B O 1
ATOM 7197 N N . GLY B 1 141 ? 65.759 72.101 75.179 1.00 46.44 141 GLY B N 1
ATOM 7198 C CA . GLY B 1 141 ? 65.732 73.547 75.234 1.00 46.73 141 GLY B CA 1
ATOM 7199 C C . GLY B 1 141 ? 64.545 74.202 74.561 1.00 41.66 141 GLY B C 1
ATOM 7200 O O . GLY B 1 141 ? 64.661 75.353 74.130 1.00 47.94 141 GLY B O 1
ATOM 7204 N N . ALA B 1 142 ? 63.425 73.499 74.420 1.00 44.61 142 ALA B N 1
ATOM 7205 C CA . ALA B 1 142 ? 62.234 74.077 73.801 1.00 44.52 142 ALA B CA 1
ATOM 7206 C C . ALA B 1 142 ? 61.418 74.891 74.797 1.00 46.91 142 ALA B C 1
ATOM 7207 O O . ALA B 1 142 ? 61.318 74.553 75.979 1.00 46.19 142 ALA B O 1
ATOM 7214 N N . ALA B 1 143 ? 60.797 75.958 74.292 1.00 43.16 143 ALA B N 1
ATOM 7215 C CA . ALA B 1 143 ? 60.050 76.868 75.146 1.00 41.13 143 ALA B CA 1
ATOM 7216 C C . ALA B 1 143 ? 59.024 77.587 74.295 1.00 42.99 143 ALA B C 1
ATOM 7217 O O . ALA B 1 143 ? 59.317 78.002 73.166 1.00 38.70 143 ALA B O 1
ATOM 7224 N N . LEU B 1 144 ? 57.832 77.734 74.837 1.00 38.28 144 LEU B N 1
ATOM 7225 C CA . LEU B 1 144 ? 56.794 78.482 74.150 1.00 35.76 144 LEU B CA 1
ATOM 7226 C C . LEU B 1 144 ? 56.934 79.964 74.462 1.00 35.43 144 LEU B C 1
ATOM 7227 O O . LEU B 1 144 ? 57.400 80.350 75.534 1.00 39.25 144 LEU B O 1
ATOM 7243 N N . ALA B 1 145 ? 56.563 80.794 73.490 1.00 35.67 145 ALA B N 1
ATOM 7244 C CA . ALA B 1 145 ? 56.280 82.196 73.761 1.00 38.87 145 ALA B CA 1
ATOM 7245 C C . ALA B 1 145 ? 54.781 82.414 74.015 1.00 36.38 145 ALA B C 1
ATOM 7246 O O . ALA B 1 145 ? 54.409 83.128 74.948 1.00 42.39 145 ALA B O 1
ATOM 7253 N N . VAL B 1 146 ? 53.916 81.732 73.264 1.00 37.01 146 VAL B N 1
ATOM 7254 C CA . VAL B 1 146 ? 52.474 81.809 73.477 1.00 31.52 146 VAL B CA 1
ATOM 7255 C C . VAL B 1 146 ? 52.092 81.088 74.773 1.00 35.77 146 VAL B C 1
ATOM 7256 O O . VAL B 1 146 ? 52.692 80.081 75.163 1.00 34.67 146 VAL B O 1
ATOM 7269 N N . LYS B 1 147 ? 51.076 81.614 75.437 1.00 32.48 147 LYS B N 1
ATOM 7270 C CA . LYS B 1 147 ? 50.647 81.193 76.764 1.00 33.02 147 LYS B CA 1
ATOM 7271 C C . LYS B 1 147 ? 49.157 80.869 76.738 1.00 31.24 147 LYS B C 1
ATOM 7272 O O . LYS B 1 147 ? 48.368 81.619 76.135 1.00 32.47 147 LYS B O 1
ATOM 7291 N N . PRO B 1 148 ? 48.726 79.756 77.325 1.00 28.80 148 PRO B N 1
ATOM 7292 C CA . PRO B 1 148 ? 47.287 79.571 77.570 1.00 32.30 148 PRO B CA 1
ATOM 7293 C C . PRO B 1 148 ? 46.808 80.568 78.616 1.00 31.89 148 PRO B C 1
ATOM 7294 O O . PRO B 1 148 ? 47.596 81.262 79.253 1.00 33.20 148 PRO B O 1
ATOM 7305 N N . ILE B 1 149 ? 45.488 80.652 78.761 1.00 29.49 149 ILE B N 1
ATOM 7306 C CA . ILE B 1 149 ? 44.874 81.457 79.821 1.00 32.19 149 ILE B CA 1
ATOM 7307 C C . ILE B 1 149 ? 44.635 80.610 81.064 1.00 32.51 149 ILE B C 1
ATOM 7308 O O . ILE B 1 149 ? 44.930 81.022 82.185 1.00 30.76 149 ILE B O 1
ATOM 7324 N N . GLN B 1 150 ? 44.112 79.400 80.885 1.00 35.44 150 GLN B N 1
ATOM 7325 C CA . GLN B 1 150 ? 44.054 78.455 81.993 1.00 32.61 150 GLN B CA 1
ATOM 7326 C C . GLN B 1 150 ? 45.453 78.145 82.500 1.00 39.01 150 GLN B C 1
ATOM 7327 O O . GLN B 1 150 ? 46.389 77.972 81.711 1.00 37.26 150 GLN B O 1
ATOM 7341 N N . LYS B 1 151 ? 45.580 77.994 83.818 1.00 37.04 151 LYS B N 1
ATOM 7342 C CA . LYS B 1 151 ? 46.880 77.625 84.369 1.00 45.42 151 LYS B CA 1
ATOM 7343 C C . LYS B 1 151 ? 47.281 76.229 83.912 1.00 47.60 151 LYS B C 1
ATOM 7344 O O . LYS B 1 151 ? 48.443 75.995 83.562 1.00 48.16 151 LYS B O 1
ATOM 7363 N N . ALA B 1 152 ? 46.327 75.295 83.901 1.00 44.32 152 ALA B N 1
ATOM 7364 C CA . ALA B 1 152 ? 46.529 73.942 83.389 1.00 36.39 152 ALA B CA 1
ATOM 7365 C C . ALA B 1 152 ? 45.360 73.581 82.475 1.00 40.96 152 ALA B C 1
ATOM 7366 O O . ALA B 1 152 ? 44.232 73.391 82.947 1.00 42.76 152 ALA B O 1
ATOM 7373 N N . VAL B 1 153 ? 45.638 73.460 81.187 1.00 30.17 153 VAL B N 1
ATOM 7374 C CA . VAL B 1 153 ? 44.616 73.017 80.228 1.00 28.69 153 VAL B CA 1
ATOM 7375 C C . VAL B 1 153 ? 44.312 71.544 80.478 1.00 32.31 153 VAL B C 1
ATOM 7376 O O . VAL B 1 153 ? 45.251 70.718 80.514 1.00 30.44 153 VAL B O 1
ATOM 7389 N N . PRO B 1 154 ? 43.047 71.159 80.631 1.00 34.67 154 PRO B N 1
ATOM 7390 C CA . PRO B 1 154 ? 42.744 69.754 80.913 1.00 32.74 154 PRO B CA 1
ATOM 7391 C C . PRO B 1 154 ? 43.116 68.856 79.738 1.00 31.77 154 PRO B C 1
ATOM 7392 O O . PRO B 1 154 ? 42.918 69.210 78.573 1.00 32.04 154 PRO B O 1
ATOM 7403 N N . VAL B 1 155 ? 43.652 67.683 80.064 1.00 30.99 155 VAL B N 1
ATOM 7404 C CA . VAL B 1 155 ? 44.048 66.673 79.089 1.00 30.45 155 VAL B CA 1
ATOM 7405 C C . VAL B 1 155 ? 43.137 65.460 79.255 1.00 28.91 155 VAL B C 1
ATOM 7406 O O . VAL B 1 155 ? 43.127 64.822 80.321 1.00 33.06 155 VAL B O 1
ATOM 7419 N N . TYR B 1 156 ? 42.394 65.129 78.200 1.00 30.69 156 TYR B N 1
ATOM 7420 C CA . TYR B 1 156 ? 41.540 63.947 78.137 1.00 30.09 156 TYR B CA 1
ATOM 7421 C C . TYR B 1 156 ? 42.225 62.926 77.234 1.00 28.51 156 TYR B C 1
ATOM 7422 O O . TYR B 1 156 ? 42.514 63.229 76.071 1.00 30.51 156 TYR B O 1
ATOM 7440 N N . MET B 1 157 ? 42.476 61.725 77.756 1.00 29.68 157 MET B N 1
ATOM 7441 C CA . MET B 1 157 ? 43.108 60.669 76.974 1.00 29.34 157 MET B CA 1
ATOM 7442 C C . MET B 1 157 ? 42.038 59.789 76.348 1.00 31.93 157 MET B C 1
ATOM 7443 O O . MET B 1 157 ? 41.121 59.339 77.046 1.00 28.74 157 MET B O 1
ATOM 7457 N N . GLY B 1 158 ? 42.174 59.515 75.051 1.00 30.94 158 GLY B N 1
ATOM 7458 C CA . GLY B 1 158 ? 41.415 58.435 74.443 1.00 30.21 158 GLY B CA 1
ATOM 7459 C C . GLY B 1 158 ? 42.002 57.108 74.907 1.00 36.66 158 GLY B C 1
ATOM 7460 O O . GLY B 1 158 ? 43.217 56.895 74.785 1.00 40.28 158 GLY B O 1
ATOM 7464 N N . ALA B 1 159 ? 41.180 56.235 75.493 1.00 37.02 159 ALA B N 1
ATOM 7465 C CA . ALA B 1 159 ? 41.695 54.986 76.056 1.00 38.66 159 ALA B CA 1
ATOM 7466 C C . ALA B 1 159 ? 40.689 53.858 75.854 1.00 34.73 159 ALA B C 1
ATOM 7467 O O . ALA B 1 159 ? 39.542 53.959 76.293 1.00 37.65 159 ALA B O 1
ATOM 7474 N N . GLN B 1 160 ? 41.117 52.795 75.172 1.00 41.52 160 GLN B N 1
ATOM 7475 C CA . GLN B 1 160 ? 40.304 51.600 74.988 1.00 49.40 160 GLN B CA 1
ATOM 7476 C C . GLN B 1 160 ? 40.875 50.375 75.686 1.00 49.71 160 GLN B C 1
ATOM 7477 O O . GLN B 1 160 ? 40.110 49.508 76.105 1.00 59.85 160 GLN B O 1
ATOM 7491 N N . GLY B 1 161 ? 42.188 50.292 75.837 1.00 48.11 161 GLY B N 1
ATOM 7492 C CA . GLY B 1 161 ? 42.817 49.107 76.364 1.00 54.64 161 GLY B CA 1
ATOM 7493 C C . GLY B 1 161 ? 43.126 49.228 77.839 1.00 49.48 161 GLY B C 1
ATOM 7494 O O . GLY B 1 161 ? 43.084 50.317 78.417 1.00 42.75 161 GLY B O 1
ATOM 7498 N N . PRO B 1 162 ? 43.415 48.091 78.484 1.00 45.90 162 PRO B N 1
ATOM 7499 C CA . PRO B 1 162 ? 43.728 48.129 79.928 1.00 44.71 162 PRO B CA 1
ATOM 7500 C C . PRO B 1 162 ? 44.914 49.007 80.302 1.00 43.36 162 PRO B C 1
ATOM 7501 O O . PRO B 1 162 ? 44.810 49.798 81.252 1.00 37.65 162 PRO B O 1
ATOM 7512 N N . LYS B 1 163 ? 46.058 48.860 79.620 1.00 41.32 163 LYS B N 1
ATOM 7513 C CA . LYS B 1 163 ? 47.231 49.657 79.976 1.00 41.88 163 LYS B CA 1
ATOM 7514 C C . LYS B 1 163 ? 46.957 51.139 79.750 1.00 38.68 163 LYS B C 1
ATOM 7515 O O . LYS B 1 163 ? 47.382 51.988 80.543 1.00 41.74 163 LYS B O 1
ATOM 7534 N N . MET B 1 164 ? 46.239 51.469 78.681 1.00 41.19 164 MET B N 1
ATOM 7535 C CA . MET B 1 164 ? 45.939 52.876 78.428 1.00 37.57 164 MET B CA 1
ATOM 7536 C C . MET B 1 164 ? 44.972 53.418 79.475 1.00 39.04 164 MET B C 1
ATOM 7537 O O . MET B 1 164 ? 45.143 54.540 79.958 1.00 36.35 164 MET B O 1
ATOM 7551 N N . LEU B 1 165 ? 43.980 52.615 79.881 1.00 38.04 165 LEU B N 1
ATOM 7552 C CA . LEU B 1 165 ? 43.045 53.067 80.907 1.00 35.85 165 LEU B CA 1
ATOM 7553 C C . LEU B 1 165 ? 43.745 53.273 82.249 1.00 33.87 165 LEU B C 1
ATOM 7554 O O . LEU B 1 165 ? 43.428 54.220 82.976 1.00 32.91 165 LEU B O 1
ATOM 7570 N N . GLU B 1 166 ? 44.656 52.367 82.623 1.00 37.86 166 GLU B N 1
ATOM 7571 C CA . GLU B 1 166 ? 45.385 52.553 83.871 1.00 35.49 166 GLU B CA 1
ATOM 7572 C C . GLU B 1 166 ? 46.294 53.773 83.789 1.00 39.63 166 GLU B C 1
ATOM 7573 O O . GLU B 1 166 ? 46.416 54.531 84.759 1.00 37.35 166 GLU B O 1
ATOM 7585 N N . THR B 1 167 ? 46.944 53.972 82.638 1.00 36.68 167 THR B N 1
ATOM 7586 C CA . THR B 1 167 ? 47.776 55.158 82.450 1.00 41.47 167 THR B CA 1
ATOM 7587 C C . THR B 1 167 ? 46.941 56.420 82.574 1.00 35.26 167 THR B C 1
ATOM 7588 O O . THR B 1 167 ? 47.352 57.390 83.227 1.00 33.00 167 THR B O 1
ATOM 7599 N N . ALA B 1 168 ? 45.736 56.412 81.991 1.00 35.72 168 ALA B N 1
ATOM 7600 C CA . ALA B 1 168 ? 44.861 57.573 82.109 1.00 33.74 168 ALA B CA 1
ATOM 7601 C C . ALA B 1 168 ? 44.517 57.846 83.566 1.00 32.68 168 ALA B C 1
ATOM 7602 O O . ALA B 1 168 ? 44.469 58.999 83.999 1.00 30.20 168 ALA B O 1
ATOM 7609 N N . GLY B 1 169 ? 44.312 56.799 84.356 1.00 32.70 169 GLY B N 1
ATOM 7610 C CA . GLY B 1 169 ? 44.047 57.024 85.764 1.00 35.58 169 GLY B CA 1
ATOM 7611 C C . GLY B 1 169 ? 45.201 57.700 86.482 1.00 34.81 169 GLY B C 1
ATOM 7612 O O . GLY B 1 169 ? 44.987 58.473 87.423 1.00 33.81 169 GLY B O 1
ATOM 7616 N N . MET B 1 170 ? 46.430 57.416 86.064 1.00 33.33 170 MET B N 1
ATOM 7617 C CA . MET B 1 170 ? 47.584 58.017 86.727 1.00 34.72 170 MET B CA 1
ATOM 7618 C C . MET B 1 170 ? 47.813 59.464 86.303 1.00 39.58 170 MET B C 1
ATOM 7619 O O . MET B 1 170 ? 48.271 60.264 87.123 1.00 36.86 170 MET B O 1
ATOM 7633 N N . ILE B 1 171 ? 47.496 59.837 85.061 1.00 35.19 171 ILE B N 1
ATOM 7634 C CA . ILE B 1 171 ? 47.948 61.142 84.576 1.00 33.38 171 ILE B CA 1
ATOM 7635 C C . ILE B 1 171 ? 46.853 62.023 83.988 1.00 35.59 171 ILE B C 1
ATOM 7636 O O . ILE B 1 171 ? 47.086 63.236 83.830 1.00 33.34 171 ILE B O 1
ATOM 7652 N N . ALA B 1 172 ? 45.689 61.520 83.588 1.00 31.80 172 ALA B N 1
ATOM 7653 C CA . ALA B 1 172 ? 44.771 62.327 82.783 1.00 29.48 172 ALA B CA 1
ATOM 7654 C C . ALA B 1 172 ? 43.732 63.077 83.616 1.00 33.36 172 ALA B C 1
ATOM 7655 O O . ALA B 1 172 ? 43.318 62.641 84.687 1.00 32.46 172 ALA B O 1
ATOM 7662 N N . ASP B 1 173 ? 43.277 64.210 83.085 1.00 29.12 173 ASP B N 1
ATOM 7663 C CA . ASP B 1 173 ? 42.171 64.930 83.703 1.00 29.19 173 ASP B CA 1
ATOM 7664 C C . ASP B 1 173 ? 40.817 64.365 83.308 1.00 29.57 173 ASP B C 1
ATOM 7665 O O . ASP B 1 173 ? 39.812 64.660 83.962 1.00 30.17 173 ASP B O 1
ATOM 7674 N N . GLY B 1 174 ? 40.774 63.576 82.246 1.00 31.65 174 GLY B N 1
ATOM 7675 C CA . GLY B 1 174 ? 39.544 62.975 81.778 1.00 28.75 174 GLY B CA 1
ATOM 7676 C C . GLY B 1 174 ? 39.909 61.843 80.852 1.00 27.03 174 GLY B C 1
ATOM 7677 O O . GLY B 1 174 ? 41.054 61.737 80.391 1.00 28.42 174 GLY B O 1
ATOM 7681 N N . VAL B 1 175 ? 38.922 60.985 80.596 1.00 28.80 175 VAL B N 1
ATOM 7682 C CA . VAL B 1 175 ? 39.091 59.801 79.761 1.00 29.16 175 VAL B CA 1
ATOM 7683 C C . VAL B 1 175 ? 37.945 59.742 78.754 1.00 32.44 175 VAL B C 1
ATOM 7684 O O . VAL B 1 175 ? 36.774 59.777 79.145 1.00 32.23 175 VAL B O 1
ATOM 7697 N N . LEU B 1 176 ? 38.285 59.646 77.471 1.00 28.02 176 LEU B N 1
ATOM 7698 C CA . LEU B 1 176 ? 37.313 59.495 76.391 1.00 27.37 176 LEU B CA 1
ATOM 7699 C C . LEU B 1 176 ? 37.282 58.020 75.995 1.00 31.24 176 LEU B C 1
ATOM 7700 O O . LEU B 1 176 ? 38.227 57.511 75.392 1.00 33.29 176 LEU B O 1
ATOM 7716 N N . ILE B 1 177 ? 36.225 57.323 76.394 1.00 28.25 177 ILE B N 1
ATOM 7717 C CA . ILE B 1 177 ? 36.066 55.897 76.133 1.00 31.16 177 ILE B CA 1
ATOM 7718 C C . ILE B 1 177 ? 35.021 55.725 75.041 1.00 30.42 177 ILE B C 1
ATOM 7719 O O . ILE B 1 177 ? 33.876 56.175 75.195 1.00 30.41 177 ILE B O 1
ATOM 7735 N N . ASN B 1 178 ? 35.400 55.052 73.952 1.00 31.87 178 ASN B N 1
ATOM 7736 C CA . ASN B 1 178 ? 34.477 54.825 72.838 1.00 35.17 178 ASN B CA 1
ATOM 7737 C C . ASN B 1 178 ? 33.557 53.660 73.173 1.00 33.55 178 ASN B C 1
ATOM 7738 O O . ASN B 1 178 ? 33.779 52.514 72.779 1.00 34.37 178 ASN B O 1
ATOM 7749 N N . ALA B 1 179 ? 32.524 53.969 73.952 1.00 30.73 179 ALA B N 1
ATOM 7750 C CA . ALA B 1 179 ? 31.559 52.974 74.388 1.00 30.81 179 ALA B CA 1
ATOM 7751 C C . ALA B 1 179 ? 30.275 53.680 74.786 1.00 35.50 179 ALA B C 1
ATOM 7752 O O . ALA B 1 179 ? 30.283 54.866 75.110 1.00 31.31 179 ALA B O 1
ATOM 7759 N N . SER B 1 180 ? 29.167 52.951 74.715 1.00 31.53 180 SER B N 1
ATOM 7760 C CA . SER B 1 180 ? 27.849 53.516 74.984 1.00 28.24 180 SER B CA 1
ATOM 7761 C C . SER B 1 180 ? 27.031 52.721 76.002 1.00 29.02 180 SER B C 1
ATOM 7762 O O . SER B 1 180 ? 25.902 53.123 76.309 1.00 32.73 180 SER B O 1
ATOM 7770 N N . ASN B 1 181 ? 27.546 51.604 76.515 1.00 31.03 181 ASN B N 1
ATOM 7771 C CA . ASN B 1 181 ? 26.772 50.668 77.315 1.00 31.50 181 ASN B CA 1
ATOM 7772 C C . ASN B 1 181 ? 27.355 50.497 78.720 1.00 34.49 181 ASN B C 1
ATOM 7773 O O . ASN B 1 181 ? 28.573 50.417 78.879 1.00 34.20 181 ASN B O 1
ATOM 7784 N N . PRO B 1 182 ? 26.508 50.384 79.750 1.00 33.43 182 PRO B N 1
ATOM 7785 C CA . PRO B 1 182 ? 27.041 50.309 81.126 1.00 33.29 182 PRO B CA 1
ATOM 7786 C C . PRO B 1 182 ? 28.014 49.163 81.343 1.00 37.15 182 PRO B C 1
ATOM 7787 O O . PRO B 1 182 ? 28.931 49.291 82.163 1.00 34.32 182 PRO B O 1
ATOM 7798 N N . LYS B 1 183 ? 27.827 48.040 80.645 1.00 36.92 183 LYS B N 1
ATOM 7799 C CA . LYS B 1 183 ? 28.739 46.904 80.781 1.00 40.82 183 LYS B CA 1
ATOM 7800 C C . LYS B 1 183 ? 30.179 47.297 80.469 1.00 36.38 183 LYS B C 1
ATOM 7801 O O . LYS B 1 183 ? 31.123 46.748 81.047 1.00 36.30 183 LYS B O 1
ATOM 7820 N N . ASP B 1 184 ? 30.376 48.175 79.488 1.00 33.82 184 ASP B N 1
ATOM 7821 C CA . ASP B 1 184 ? 31.739 48.544 79.115 1.00 34.63 184 ASP B CA 1
ATOM 7822 C C . ASP B 1 184 ? 32.400 49.368 80.214 1.00 35.21 184 ASP B C 1
ATOM 7823 O O . ASP B 1 184 ? 33.595 49.213 80.486 1.00 35.86 184 ASP B O 1
ATOM 7832 N N . PHE B 1 185 ? 31.627 50.235 80.867 1.00 33.52 185 PHE B N 1
ATOM 7833 C CA . PHE B 1 185 ? 32.167 51.083 81.925 1.00 29.89 185 PHE B CA 1
ATOM 7834 C C . PHE B 1 185 ? 32.345 50.315 83.215 1.00 31.15 185 PHE B C 1
ATOM 7835 O O . PHE B 1 185 ? 33.269 50.613 83.979 1.00 34.24 185 PHE B O 1
ATOM 7852 N N . GLU B 1 186 ? 31.489 49.323 83.467 1.00 33.78 186 GLU B N 1
ATOM 7853 C CA . GLU B 1 186 ? 31.719 48.406 84.581 1.00 37.08 186 GLU B CA 1
ATOM 7854 C C . GLU B 1 186 ? 33.095 47.761 84.502 1.00 43.03 186 GLU B C 1
ATOM 7855 O O . GLU B 1 186 ? 33.751 47.517 85.529 1.00 36.35 186 GLU B O 1
ATOM 7867 N N . ALA B 1 187 ? 33.537 47.446 83.289 1.00 37.18 187 ALA B N 1
ATOM 7868 C CA . ALA B 1 187 ? 34.846 46.832 83.124 1.00 41.37 187 ALA B CA 1
ATOM 7869 C C . ALA B 1 187 ? 35.960 47.876 83.095 1.00 38.63 187 ALA B C 1
ATOM 7870 O O . ALA B 1 187 ? 37.063 47.621 83.591 1.00 35.71 187 ALA B O 1
ATOM 7877 N N . ALA B 1 188 ? 35.700 49.047 82.502 1.00 33.55 188 ALA B N 1
ATOM 7878 C CA . ALA B 1 188 ? 36.761 50.020 82.242 1.00 34.47 188 ALA B CA 1
ATOM 7879 C C . ALA B 1 188 ? 37.105 50.859 83.464 1.00 36.43 188 ALA B C 1
ATOM 7880 O O . ALA B 1 188 ? 38.285 51.157 83.714 1.00 36.65 188 ALA B O 1
ATOM 7887 N N . ILE B 1 189 ? 36.099 51.254 84.231 1.00 34.03 189 ILE B N 1
ATOM 7888 C CA . ILE B 1 189 ? 36.299 52.262 85.265 1.00 39.07 189 ILE B CA 1
ATOM 7889 C C . ILE B 1 189 ? 37.185 51.684 86.369 1.00 38.20 189 ILE B C 1
ATOM 7890 O O . ILE B 1 189 ? 38.039 52.414 86.895 1.00 37.51 189 ILE B O 1
ATOM 7906 N N . PRO B 1 190 ? 37.072 50.405 86.733 1.00 37.49 190 PRO B N 1
ATOM 7907 C CA . PRO B 1 190 ? 38.022 49.864 87.725 1.00 37.13 190 PRO B CA 1
ATOM 7908 C C . PRO B 1 190 ? 39.485 49.975 87.308 1.00 44.97 190 PRO B C 1
ATOM 7909 O O . PRO B 1 190 ? 40.361 50.132 88.172 1.00 40.26 190 PRO B O 1
ATOM 7920 N N . LEU B 1 191 ? 39.779 49.883 86.009 1.00 38.09 191 LEU B N 1
ATOM 7921 C CA . LEU B 1 191 ? 41.157 50.015 85.557 1.00 39.58 191 LEU B CA 1
ATOM 7922 C C . LEU B 1 191 ? 41.633 51.451 85.716 1.00 36.14 191 LEU B C 1
ATOM 7923 O O . LEU B 1 191 ? 42.763 51.697 86.146 1.00 37.55 191 LEU B O 1
ATOM 7939 N N . ILE B 1 192 ? 40.772 52.418 85.407 1.00 36.71 192 ILE B N 1
ATOM 7940 C CA . ILE B 1 192 ? 41.131 53.804 85.652 1.00 36.91 192 ILE B CA 1
ATOM 7941 C C . ILE B 1 192 ? 41.392 54.015 87.129 1.00 35.60 192 ILE B C 1
ATOM 7942 O O . ILE B 1 192 ? 42.365 54.673 87.522 1.00 36.17 192 ILE B O 1
ATOM 7958 N N . LYS B 1 193 ? 40.511 53.469 87.969 1.00 33.52 193 LYS B N 1
ATOM 7959 C CA . LYS B 1 193 ? 40.664 53.580 89.409 1.00 35.00 193 LYS B CA 1
ATOM 7960 C C . LYS B 1 193 ? 41.975 52.964 89.873 1.00 41.83 193 LYS B C 1
ATOM 7961 O O . LYS B 1 193 ? 42.611 53.483 90.791 1.00 39.08 193 LYS B O 1
ATOM 7980 N N . LYS B 1 194 ? 42.376 51.833 89.286 1.00 37.41 194 LYS B N 1
ATOM 7981 C CA . LYS B 1 194 ? 43.655 51.237 89.670 1.00 42.10 194 LYS B CA 1
ATOM 7982 C C . LYS B 1 194 ? 44.791 52.236 89.486 1.00 42.32 194 LYS B C 1
ATOM 7983 O O . LYS B 1 194 ? 45.670 52.364 90.350 1.00 41.05 194 LYS B O 1
ATOM 8002 N N . GLY B 1 195 ? 44.777 52.953 88.365 1.00 37.00 195 GLY B N 1
ATOM 8003 C CA . GLY B 1 195 ? 45.798 53.956 88.108 1.00 38.92 195 GLY B CA 1
ATOM 8004 C C . GLY B 1 195 ? 45.695 55.161 89.018 1.00 36.62 195 GLY B C 1
ATOM 8005 O O . GLY B 1 195 ? 46.701 55.622 89.569 1.00 40.32 195 GLY B O 1
ATOM 8009 N N . ALA B 1 196 ? 44.483 55.669 89.222 1.00 38.52 196 ALA B N 1
ATOM 8010 C CA . ALA B 1 196 ? 44.305 56.781 90.153 1.00 37.42 196 ALA B CA 1
ATOM 8011 C C . ALA B 1 196 ? 44.876 56.438 91.525 1.00 40.69 196 ALA B C 1
ATOM 8012 O O . ALA B 1 196 ? 45.587 57.243 92.145 1.00 39.42 196 ALA B O 1
ATOM 8019 N N . GLU B 1 197 ? 44.627 55.221 91.992 1.00 39.47 197 GLU B N 1
ATOM 8020 C CA . GLU B 1 197 ? 45.098 54.866 93.324 1.00 43.14 197 GLU B CA 1
ATOM 8021 C C . GLU B 1 197 ? 46.614 54.721 93.351 1.00 44.87 197 GLU B C 1
ATOM 8022 O O . GLU B 1 197 ? 47.268 55.123 94.320 1.00 45.94 197 GLU B O 1
ATOM 8034 N N . ALA B 1 198 ? 47.193 54.200 92.274 1.00 42.70 198 ALA B N 1
ATOM 8035 C CA . ALA B 1 198 ? 48.643 54.081 92.203 1.00 45.64 198 ALA B CA 1
ATOM 8036 C C . ALA B 1 198 ? 49.323 55.441 92.239 1.00 43.82 198 ALA B C 1
ATOM 8037 O O . ALA B 1 198 ? 50.460 55.556 92.722 1.00 45.70 198 ALA B O 1
ATOM 8044 N N . ALA B 1 199 ? 48.660 56.467 91.707 1.00 42.43 199 ALA B N 1
ATOM 8045 C CA . ALA B 1 199 ? 49.189 57.820 91.663 1.00 44.14 199 ALA B CA 1
ATOM 8046 C C . ALA B 1 199 ? 48.755 58.657 92.855 1.00 48.15 199 ALA B C 1
ATOM 8047 O O . ALA B 1 199 ? 49.111 59.834 92.929 1.00 45.26 199 ALA B O 1
ATOM 8054 N N . GLY B 1 200 ? 48.020 58.076 93.797 1.00 43.42 200 GLY B N 1
ATOM 8055 C CA . GLY B 1 200 ? 47.522 58.830 94.931 1.00 45.22 200 GLY B CA 1
ATOM 8056 C C . GLY B 1 200 ? 46.453 59.844 94.590 1.00 49.95 200 GLY B C 1
ATOM 8057 O O . GLY B 1 200 ? 46.330 60.854 95.288 1.00 46.48 200 GLY B O 1
ATOM 8061 N N . ARG B 1 201 ? 45.667 59.594 93.541 1.00 40.90 201 ARG B N 1
ATOM 8062 C CA . ARG B 1 201 ? 44.628 60.506 93.074 1.00 43.61 201 ARG B CA 1
ATOM 8063 C C . ARG B 1 201 ? 43.230 60.030 93.474 1.00 47.81 201 ARG B C 1
ATOM 8064 O O . ARG B 1 201 ? 43.002 58.843 93.726 1.00 47.69 201 ARG B O 1
ATOM 8085 N N . SER B 1 202 ? 42.303 60.984 93.570 1.00 47.53 202 SER B N 1
ATOM 8086 C CA . SER B 1 202 ? 40.877 60.706 93.711 1.00 50.51 202 SER B CA 1
ATOM 8087 C C . SER B 1 202 ? 40.218 60.607 92.340 1.00 48.22 202 SER B C 1
ATOM 8088 O O . SER B 1 202 ? 40.602 61.297 91.394 1.00 40.11 202 SER B O 1
ATOM 8096 N N . MET B 1 203 ? 39.219 59.733 92.226 1.00 42.92 203 MET B N 1
ATOM 8097 C CA . MET B 1 203 ? 38.432 59.725 90.995 1.00 42.11 203 MET B CA 1
ATOM 8098 C C . MET B 1 203 ? 37.667 61.031 90.802 1.00 41.69 203 MET B C 1
ATOM 8099 O O . MET B 1 203 ? 37.203 61.309 89.697 1.00 41.24 203 MET B O 1
ATOM 8113 N N . ASP B 1 204 ? 37.540 61.847 91.842 1.00 43.02 204 ASP B N 1
ATOM 8114 C CA . ASP B 1 204 ? 36.925 63.159 91.685 1.00 46.89 204 ASP B CA 1
ATOM 8115 C C . ASP B 1 204 ? 37.680 64.038 90.697 1.00 44.47 204 ASP B C 1
ATOM 8116 O O . ASP B 1 204 ? 37.102 64.990 90.166 1.00 43.87 204 ASP B O 1
ATOM 8125 N N . GLU B 1 205 ? 38.965 63.781 90.472 1.00 43.51 205 GLU B N 1
ATOM 8126 C CA . GLU B 1 205 ? 39.739 64.639 89.587 1.00 42.68 205 GLU B CA 1
ATOM 8127 C C . GLU B 1 205 ? 39.746 64.116 88.151 1.00 36.99 205 GLU B C 1
ATOM 8128 O O . GLU B 1 205 ? 40.429 64.692 87.299 1.00 38.40 205 GLU B O 1
ATOM 8140 N N . ILE B 1 206 ? 38.947 63.092 87.845 1.00 30.91 206 ILE B N 1
ATOM 8141 C CA . ILE B 1 206 ? 38.952 62.483 86.521 1.00 31.20 206 ILE B CA 1
ATOM 8142 C C . ILE B 1 206 ? 37.530 62.466 85.961 1.00 34.42 206 ILE B C 1
ATOM 8143 O O . ILE B 1 206 ? 36.636 61.825 86.534 1.00 32.99 206 ILE B O 1
ATOM 8159 N N . ASP B 1 207 ? 37.335 63.154 84.836 1.00 29.63 207 ASP B N 1
ATOM 8160 C CA . ASP B 1 207 ? 36.056 63.178 84.118 1.00 30.26 207 ASP B CA 1
ATOM 8161 C C . ASP B 1 207 ? 36.016 61.956 83.208 1.00 32.79 207 ASP B C 1
ATOM 8162 O O . ASP B 1 207 ? 36.722 61.903 82.199 1.00 34.87 207 ASP B O 1
ATOM 8171 N N . VAL B 1 208 ? 35.198 60.968 83.556 1.00 28.88 208 VAL B N 1
ATOM 8172 C CA . VAL B 1 208 ? 35.068 59.769 82.738 1.00 29.71 208 VAL B CA 1
ATOM 8173 C C . VAL B 1 208 ? 33.975 60.029 81.708 1.00 27.46 208 VAL B C 1
ATOM 8174 O O . VAL B 1 208 ? 32.792 60.094 82.060 1.00 31.51 208 VAL B O 1
ATOM 8187 N N . ALA B 1 209 ? 34.352 60.117 80.432 1.00 29.60 209 ALA B N 1
ATOM 8188 C CA . ALA B 1 209 ? 33.426 60.494 79.374 1.00 29.07 209 ALA B CA 1
ATOM 8189 C C . ALA B 1 209 ? 33.086 59.304 78.496 1.00 33.41 209 ALA B C 1
ATOM 8190 O O . ALA B 1 209 ? 33.986 58.623 77.993 1.00 32.08 209 ALA B O 1
ATOM 8197 N N . ALA B 1 210 ? 31.794 59.098 78.265 1.00 27.62 210 ALA B N 1
ATOM 8198 C CA . ALA B 1 210 ? 31.313 58.111 77.305 1.00 28.01 210 ALA B CA 1
ATOM 8199 C C . ALA B 1 210 ? 31.280 58.776 75.938 1.00 30.30 210 ALA B C 1
ATOM 8200 O O . ALA B 1 210 ? 30.417 59.619 75.673 1.00 27.77 210 ALA B O 1
ATOM 8207 N N . TYR B 1 211 ? 32.221 58.391 75.070 1.00 26.71 211 TYR B N 1
ATOM 8208 C CA . TYR B 1 211 ? 32.314 58.887 73.693 1.00 28.38 211 TYR B CA 1
ATOM 8209 C C . TYR B 1 211 ? 31.358 58.012 72.877 1.00 31.61 211 TYR B C 1
ATOM 8210 O O . TYR B 1 211 ? 31.748 57.027 72.253 1.00 30.78 211 TYR B O 1
ATOM 8228 N N . ALA B 1 212 ? 30.069 58.385 72.888 1.00 26.36 212 ALA B N 1
ATOM 8229 C CA . ALA B 1 212 ? 28.996 57.456 72.553 1.00 28.51 212 ALA B CA 1
ATOM 8230 C C . ALA B 1 212 ? 28.400 57.726 71.180 1.00 33.41 212 ALA B C 1
ATOM 8231 O O . ALA B 1 212 ? 28.446 58.845 70.666 1.00 31.30 212 ALA B O 1
ATOM 8238 N N . CYS B 1 213 ? 27.867 56.668 70.578 1.00 29.84 213 CYS B N 1
ATOM 8239 C CA . CYS B 1 213 ? 26.974 56.788 69.427 1.00 34.31 213 CYS B CA 1
ATOM 8240 C C . CYS B 1 213 ? 25.584 57.114 69.961 1.00 36.37 213 CYS B C 1
ATOM 8241 O O . CYS B 1 213 ? 24.977 56.299 70.667 1.00 31.85 213 CYS B O 1
ATOM 8249 N N . MET B 1 214 ? 25.080 58.296 69.656 1.00 32.90 214 MET B N 1
ATOM 8250 C CA . MET B 1 214 ? 23.786 58.713 70.174 1.00 32.46 214 MET B CA 1
ATOM 8251 C C . MET B 1 214 ? 22.819 58.991 69.037 1.00 35.21 214 MET B C 1
ATOM 8252 O O . MET B 1 214 ? 23.199 59.571 68.018 1.00 32.50 214 MET B O 1
ATOM 8266 N N . SER B 1 215 ? 21.558 58.592 69.223 1.00 30.91 215 SER B N 1
ATOM 8267 C CA . SER B 1 215 ? 20.540 58.872 68.211 1.00 32.98 215 SER B CA 1
ATOM 8268 C C . SER B 1 215 ? 19.212 59.102 68.909 1.00 38.28 215 SER B C 1
ATOM 8269 O O . SER B 1 215 ? 18.602 58.150 69.417 1.00 36.40 215 SER B O 1
ATOM 8277 N N . VAL B 1 216 ? 18.773 60.360 68.925 1.00 38.70 216 VAL B N 1
ATOM 8278 C CA . VAL B 1 216 ? 17.570 60.774 69.634 1.00 39.83 216 VAL B CA 1
ATOM 8279 C C . VAL B 1 216 ? 16.558 61.322 68.630 1.00 39.73 216 VAL B C 1
ATOM 8280 O O . VAL B 1 216 ? 16.899 62.167 67.792 1.00 38.11 216 VAL B O 1
ATOM 8293 N N . ASP B 1 217 ? 15.313 60.853 68.736 1.00 38.99 217 ASP B N 1
ATOM 8294 C CA . ASP B 1 217 ? 14.217 61.318 67.897 1.00 41.33 217 ASP B CA 1
ATOM 8295 C C . ASP B 1 217 ? 12.915 61.153 68.672 1.00 44.14 217 ASP B C 1
ATOM 8296 O O . ASP B 1 217 ? 12.795 60.279 69.532 1.00 44.16 217 ASP B O 1
ATOM 8305 N N . LYS B 1 218 ? 11.935 61.996 68.367 1.00 45.35 218 LYS B N 1
ATOM 8306 C CA . LYS B 1 218 ? 10.638 61.818 69.005 1.00 50.07 218 LYS B CA 1
ATOM 8307 C C . LYS B 1 218 ? 10.042 60.449 68.688 1.00 52.07 218 LYS B C 1
ATOM 8308 O O . LYS B 1 218 ? 9.257 59.915 69.483 1.00 53.06 218 LYS B O 1
ATOM 8327 N N . ASN B 1 219 ? 10.393 59.869 67.541 1.00 50.82 219 ASN B N 1
ATOM 8328 C CA . ASN B 1 219 ? 9.985 58.518 67.172 1.00 48.50 219 ASN B CA 1
ATOM 8329 C C . ASN B 1 219 ? 11.146 57.558 67.434 1.00 52.85 219 ASN B C 1
ATOM 8330 O O . ASN B 1 219 ? 12.190 57.661 66.787 1.00 47.07 219 ASN B O 1
ATOM 8341 N N . ALA B 1 220 ? 10.951 56.602 68.344 1.00 51.15 220 ALA B N 1
ATOM 8342 C CA . ALA B 1 220 ? 12.045 55.710 68.731 1.00 51.73 220 ALA B CA 1
ATOM 8343 C C . ALA B 1 220 ? 12.601 54.928 67.544 1.00 45.71 220 ALA B C 1
ATOM 8344 O O . ALA B 1 220 ? 13.817 54.736 67.435 1.00 46.76 220 ALA B O 1
ATOM 8351 N N . ASP B 1 221 ? 11.741 54.471 66.637 1.00 52.43 221 ASP B N 1
ATOM 8352 C CA . ASP B 1 221 ? 12.236 53.627 65.555 1.00 59.71 221 ASP B CA 1
ATOM 8353 C C . ASP B 1 221 ? 13.039 54.424 64.532 1.00 51.16 221 ASP B C 1
ATOM 8354 O O . ASP B 1 221 ? 13.995 53.900 63.947 1.00 49.76 221 ASP B O 1
ATOM 8363 N N . LYS B 1 222 ? 12.639 55.667 64.246 1.00 49.01 222 LYS B N 1
ATOM 8364 C CA . LYS B 1 222 ? 13.483 56.488 63.381 1.00 47.87 222 LYS B CA 1
ATOM 8365 C C . LYS B 1 222 ? 14.848 56.705 64.023 1.00 45.28 222 LYS B C 1
ATOM 8366 O O . LYS B 1 222 ? 15.873 56.726 63.332 1.00 41.74 222 LYS B O 1
ATOM 8385 N N . ALA B 1 223 ? 14.879 56.895 65.343 1.00 42.85 223 ALA B N 1
ATOM 8386 C CA . ALA B 1 223 ? 16.164 57.034 66.036 1.00 45.86 223 ALA B CA 1
ATOM 8387 C C . ALA B 1 223 ? 17.017 55.778 65.865 1.00 40.84 223 ALA B C 1
ATOM 8388 O O . ALA B 1 223 ? 18.224 55.860 65.595 1.00 39.24 223 ALA B O 1
ATOM 8395 N N . LYS B 1 224 ? 16.400 54.600 66.030 1.00 46.72 224 LYS B N 1
ATOM 8396 C CA . LYS B 1 224 ? 17.128 53.341 65.901 1.00 45.95 224 LYS B CA 1
ATOM 8397 C C . LYS B 1 224 ? 17.727 53.192 64.508 1.00 44.84 224 LYS B C 1
ATOM 8398 O O . LYS B 1 224 ? 18.902 52.843 64.356 1.00 44.86 224 LYS B O 1
ATOM 8417 N N . GLN B 1 225 ? 16.929 53.457 63.470 1.00 43.69 225 GLN B N 1
ATOM 8418 C CA . GLN B 1 225 ? 17.407 53.293 62.101 1.00 46.86 225 GLN B CA 1
ATOM 8419 C C . GLN B 1 225 ? 18.549 54.256 61.796 1.00 48.49 225 GLN B C 1
ATOM 8420 O O . GLN B 1 225 ? 19.478 53.929 61.045 1.00 44.82 225 GLN B O 1
ATOM 8434 N N . ALA B 1 226 ? 18.496 55.461 62.357 1.00 48.82 226 ALA B N 1
ATOM 8435 C CA . ALA B 1 226 ? 19.575 56.403 62.115 1.00 41.25 226 ALA B CA 1
ATOM 8436 C C . ALA B 1 226 ? 20.885 55.968 62.764 1.00 37.26 226 ALA B C 1
ATOM 8437 O O . ALA B 1 226 ? 21.950 56.388 62.309 1.00 37.98 226 ALA B O 1
ATOM 8444 N N . ALA B 1 227 ? 20.831 55.139 63.811 1.00 41.98 227 ALA B N 1
ATOM 8445 C CA . ALA B 1 227 ? 22.047 54.685 64.474 1.00 45.94 227 ALA B CA 1
ATOM 8446 C C . ALA B 1 227 ? 22.707 53.517 63.758 1.00 38.18 227 ALA B C 1
ATOM 8447 O O . ALA B 1 227 ? 23.871 53.215 64.034 1.00 40.97 227 ALA B O 1
ATOM 8454 N N . VAL B 1 228 ? 22.000 52.867 62.841 1.00 39.58 228 VAL B N 1
ATOM 8455 C CA . VAL B 1 228 ? 22.521 51.638 62.250 1.00 35.55 228 VAL B CA 1
ATOM 8456 C C . VAL B 1 228 ? 23.863 51.843 61.574 1.00 40.32 228 VAL B C 1
ATOM 8457 O O . VAL B 1 228 ? 24.775 51.032 61.798 1.00 38.62 228 VAL B O 1
ATOM 8470 N N . PRO B 1 229 ? 24.051 52.851 60.710 1.00 38.63 229 PRO B N 1
ATOM 8471 C CA . PRO B 1 229 ? 25.345 52.963 60.011 1.00 40.76 229 PRO B CA 1
ATOM 8472 C C . PRO B 1 229 ? 26.528 53.095 60.957 1.00 38.99 229 PRO B C 1
ATOM 8473 O O . PRO B 1 229 ? 27.559 52.439 60.761 1.00 38.19 229 PRO B O 1
ATOM 8484 N N . VAL B 1 230 ? 26.421 53.933 61.988 1.00 35.97 230 VAL B N 1
ATOM 8485 C CA . VAL B 1 230 ? 27.547 54.072 62.902 1.00 37.56 230 VAL B CA 1
ATOM 8486 C C . VAL B 1 230 ? 27.759 52.776 63.672 1.00 35.65 230 VAL B C 1
ATOM 8487 O O . VAL B 1 230 ? 28.889 52.296 63.811 1.00 35.83 230 VAL B O 1
ATOM 8500 N N . VAL B 1 231 ? 26.677 52.168 64.142 1.00 33.86 231 VAL B N 1
ATOM 8501 C CA . VAL B 1 231 ? 26.805 50.927 64.900 1.00 39.96 231 VAL B CA 1
ATOM 8502 C C . VAL B 1 231 ? 27.461 49.844 64.050 1.00 35.80 231 VAL B C 1
ATOM 8503 O O . VAL B 1 231 ? 28.229 49.016 64.562 1.00 36.50 231 VAL B O 1
ATOM 8516 N N . ALA B 1 232 ? 27.169 49.820 62.738 1.00 38.33 232 ALA B N 1
ATOM 8517 C CA . ALA B 1 232 ? 27.824 48.836 61.881 1.00 38.43 232 ALA B CA 1
ATOM 8518 C C . ALA B 1 232 ? 29.343 48.972 61.965 1.00 43.04 232 ALA B C 1
ATOM 8519 O O . ALA B 1 232 ? 30.061 47.978 62.129 1.00 40.23 232 ALA B O 1
ATOM 8526 N N . PHE B 1 233 ? 29.848 50.208 61.868 1.00 39.42 233 PHE B N 1
ATOM 8527 C CA . PHE B 1 233 ? 31.289 50.438 61.949 1.00 44.88 233 PHE B CA 1
ATOM 8528 C C . PHE B 1 233 ? 31.837 50.116 63.335 1.00 44.88 233 PHE B C 1
ATOM 8529 O O . PHE B 1 233 ? 32.948 49.589 63.457 1.00 41.33 233 PHE B O 1
ATOM 8546 N N . ILE B 1 234 ? 31.098 50.452 64.397 1.00 38.62 234 ILE B N 1
ATOM 8547 C CA . ILE B 1 234 ? 31.599 50.163 65.744 1.00 38.99 234 ILE B CA 1
ATOM 8548 C C . ILE B 1 234 ? 31.735 48.662 65.945 1.00 38.47 234 ILE B C 1
ATOM 8549 O O . ILE B 1 234 ? 32.747 48.177 66.465 1.00 39.37 234 ILE B O 1
ATOM 8565 N N . ALA B 1 235 ? 30.699 47.910 65.573 1.00 38.44 235 ALA B N 1
ATOM 8566 C CA . ALA B 1 235 ? 30.748 46.461 65.717 1.00 40.05 235 ALA B CA 1
ATOM 8567 C C . ALA B 1 235 ? 31.881 45.869 64.888 1.00 42.13 235 ALA B C 1
ATOM 8568 O O . ALA B 1 235 ? 32.607 44.983 65.355 1.00 44.04 235 ALA B O 1
ATOM 8575 N N . ALA B 1 236 ? 32.070 46.366 63.666 1.00 44.83 236 ALA B N 1
ATOM 8576 C CA . ALA B 1 236 ? 33.126 45.813 62.819 1.00 51.02 236 ALA B CA 1
ATOM 8577 C C . ALA B 1 236 ? 34.496 46.031 63.447 1.00 53.90 236 ALA B C 1
ATOM 8578 O O . ALA B 1 236 ? 35.377 45.167 63.356 1.00 51.78 236 ALA B O 1
ATOM 8585 N N . GLY B 1 237 ? 34.689 47.178 64.091 1.00 48.03 237 GLY B N 1
ATOM 8586 C CA . GLY B 1 237 ? 35.972 47.528 64.657 1.00 53.11 237 GLY B CA 1
ATOM 8587 C C . GLY B 1 237 ? 36.197 47.152 66.099 1.00 51.93 237 GLY B C 1
ATOM 8588 O O . GLY B 1 237 ? 37.257 47.483 66.639 1.00 51.40 237 GLY B O 1
ATOM 8592 N N . SER B 1 238 ? 35.254 46.443 66.734 1.00 49.21 238 SER B N 1
ATOM 8593 C CA . SER B 1 238 ? 35.371 46.152 68.159 1.00 47.81 238 SER B CA 1
ATOM 8594 C C . SER B 1 238 ? 36.338 45.002 68.401 1.00 55.18 238 SER B C 1
ATOM 8595 O O . SER B 1 238 ? 36.350 44.029 67.639 1.00 52.43 238 SER B O 1
ATOM 8603 N N . PRO B 1 239 ? 37.128 45.078 69.469 1.00 52.13 239 PRO B N 1
ATOM 8604 C CA . PRO B 1 239 ? 38.028 43.979 69.805 1.00 52.05 239 PRO B CA 1
ATOM 8605 C C . PRO B 1 239 ? 37.218 42.763 70.202 1.00 58.32 239 PRO B C 1
ATOM 8606 O O . PRO B 1 239 ? 36.040 42.895 70.570 1.00 53.25 239 PRO B O 1
ATOM 8617 N N . PRO B 1 240 ? 37.814 41.573 70.159 1.00 60.04 240 PRO B N 1
ATOM 8618 C CA . PRO B 1 240 ? 37.062 40.374 70.570 1.00 65.55 240 PRO B CA 1
ATOM 8619 C C . PRO B 1 240 ? 36.384 40.537 71.917 1.00 63.56 240 PRO B C 1
ATOM 8620 O O . PRO B 1 240 ? 35.180 40.302 72.013 1.00 69.37 240 PRO B O 1
ATOM 8631 N N . VAL B 1 241 ? 37.116 40.977 72.949 1.00 66.08 241 VAL B N 1
ATOM 8632 C CA . VAL B 1 241 ? 36.575 41.032 74.310 1.00 68.76 241 VAL B CA 1
ATOM 8633 C C . VAL B 1 241 ? 35.279 41.838 74.373 1.00 61.78 241 VAL B C 1
ATOM 8634 O O . VAL B 1 241 ? 34.356 41.498 75.123 1.00 55.18 241 VAL B O 1
ATOM 8647 N N . VAL B 1 242 ? 35.188 42.923 73.606 1.00 53.78 242 VAL B N 1
ATOM 8648 C CA . VAL B 1 242 ? 33.957 43.712 73.619 1.00 46.10 242 VAL B CA 1
ATOM 8649 C C . VAL B 1 242 ? 32.818 42.933 72.978 1.00 52.41 242 VAL B C 1
ATOM 8650 O O . VAL B 1 242 ? 31.681 42.955 73.469 1.00 45.12 242 VAL B O 1
ATOM 8663 N N . LEU B 1 243 ? 33.077 42.271 71.855 1.00 50.65 243 LEU B N 1
ATOM 8664 C CA . LEU B 1 243 ? 32.030 41.505 71.138 1.00 52.43 243 LEU B CA 1
ATOM 8665 C C . LEU B 1 243 ? 31.601 40.344 72.036 1.00 55.62 243 LEU B C 1
ATOM 8666 O O . LEU B 1 243 ? 30.422 39.998 72.016 1.00 50.26 243 LEU B O 1
ATOM 8682 N N . GLU B 1 244 ? 32.516 39.814 72.842 1.00 54.35 244 GLU B N 1
ATOM 8683 C CA . GLU B 1 244 ? 32.225 38.712 73.787 1.00 64.73 244 GLU B CA 1
ATOM 8684 C C . GLU B 1 244 ? 31.356 39.235 74.925 1.00 56.01 244 GLU B C 1
ATOM 8685 O O . GLU B 1 244 ? 30.391 38.556 75.283 1.00 57.39 244 GLU B O 1
ATOM 8697 N N . ARG B 1 245 ? 31.693 40.404 75.465 1.00 71.28 245 ARG B N 1
ATOM 8698 C CA . ARG B 1 245 ? 30.963 41.014 76.603 1.00 64.51 245 ARG B CA 1
ATOM 8699 C C . ARG B 1 245 ? 29.494 41.213 76.245 1.00 58.14 245 ARG B C 1
ATOM 8700 O O . ARG B 1 245 ? 28.665 41.110 77.158 1.00 47.90 245 ARG B O 1
ATOM 8721 N N . HIS B 1 246 ? 29.173 41.495 74.979 1.00 52.08 246 HIS B N 1
ATOM 8722 C CA . HIS B 1 246 ? 27.799 41.794 74.600 1.00 47.46 246 HIS B CA 1
ATOM 8723 C C . HIS B 1 246 ? 27.119 40.644 73.882 1.00 49.31 246 HIS B C 1
ATOM 8724 O O . HIS B 1 246 ? 25.970 40.787 73.447 1.00 45.45 246 HIS B O 1
ATOM 8738 N N . GLY B 1 247 ? 27.785 39.504 73.760 1.00 52.92 247 GLY B N 1
ATOM 8739 C CA . GLY B 1 247 ? 27.148 38.378 73.101 1.00 61.99 247 GLY B CA 1
ATOM 8740 C C . GLY B 1 247 ? 26.777 38.666 71.664 1.00 53.86 247 GLY B C 1
ATOM 8741 O O . GLY B 1 247 ? 25.698 38.267 71.209 1.00 55.17 247 GLY B O 1
ATOM 8745 N N . ILE B 1 248 ? 27.646 39.369 70.940 1.00 51.05 248 ILE B N 1
ATOM 8746 C CA . ILE B 1 248 ? 27.373 39.697 69.551 1.00 52.36 248 ILE B CA 1
ATOM 8747 C C . ILE B 1 248 ? 27.579 38.454 68.695 1.00 51.48 248 ILE B C 1
ATOM 8748 O O . ILE B 1 248 ? 28.483 37.646 68.949 1.00 51.52 248 ILE B O 1
ATOM 8764 N N . ASP B 1 249 ? 26.739 38.304 67.676 1.00 55.02 249 ASP B N 1
ATOM 8765 C CA . ASP B 1 249 ? 26.851 37.221 66.708 1.00 59.83 249 ASP B CA 1
ATOM 8766 C C . ASP B 1 249 ? 28.020 37.537 65.798 1.00 51.91 249 ASP B C 1
ATOM 8767 O O . ASP B 1 249 ? 27.959 38.452 64.974 1.00 54.74 249 ASP B O 1
ATOM 8776 N N . MET B 1 250 ? 29.072 36.758 65.925 1.00 60.14 250 MET B N 1
ATOM 8777 C CA . MET B 1 250 ? 30.281 37.025 65.166 1.00 64.24 250 MET B CA 1
ATOM 8778 C C . MET B 1 250 ? 30.044 36.826 63.673 1.00 63.07 250 MET B C 1
ATOM 8779 O O . MET B 1 250 ? 30.807 37.304 62.840 1.00 63.85 250 MET B O 1
ATOM 8793 N N . GLU B 1 251 ? 29.073 36.014 63.303 1.00 66.21 251 GLU B N 1
ATOM 8794 C CA . GLU B 1 251 ? 28.860 35.757 61.879 1.00 70.38 251 GLU B CA 1
ATOM 8795 C C . GLU B 1 251 ? 28.281 36.968 61.174 1.00 71.80 251 GLU B C 1
ATOM 8796 O O . GLU B 1 251 ? 28.611 37.240 60.009 1.00 67.36 251 GLU B O 1
ATOM 8808 N N . LYS B 1 252 ? 27.396 37.692 61.866 1.00 58.39 252 LYS B N 1
ATOM 8809 C CA . LYS B 1 252 ? 26.957 38.983 61.380 1.00 58.49 252 LYS B CA 1
ATOM 8810 C C . LYS B 1 252 ? 28.086 39.998 61.426 1.00 55.30 252 LYS B C 1
ATOM 8811 O O . LYS B 1 252 ? 28.234 40.776 60.481 1.00 49.40 252 LYS B O 1
ATOM 8830 N N . VAL B 1 253 ? 28.934 39.965 62.462 1.00 50.53 253 VAL B N 1
ATOM 8831 C CA . VAL B 1 253 ? 30.101 40.846 62.479 1.00 49.66 253 VAL B CA 1
ATOM 8832 C C . VAL B 1 253 ? 30.984 40.600 61.256 1.00 51.90 253 VAL B C 1
ATOM 8833 O O . VAL B 1 253 ? 31.514 41.546 60.661 1.00 52.48 253 VAL B O 1
ATOM 8846 N N . GLU B 1 254 ? 31.151 39.336 60.852 1.00 56.73 254 GLU B N 1
ATOM 8847 C CA . GLU B 1 254 ? 31.963 39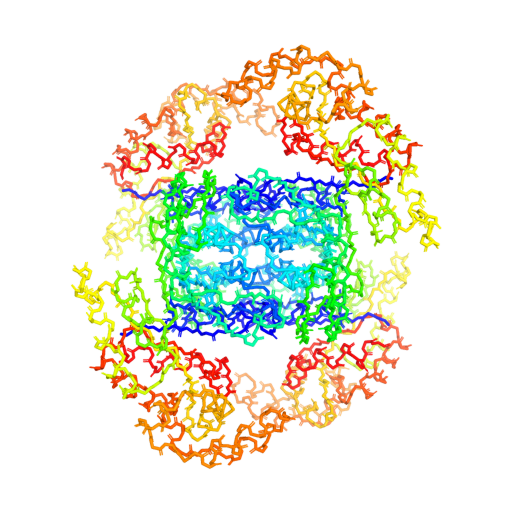.065 59.665 1.00 61.96 254 GLU B CA 1
ATOM 8848 C C . GLU B 1 254 ? 31.266 39.545 58.401 1.00 59.63 254 GLU B C 1
ATOM 8849 O O . GLU B 1 254 ? 31.910 40.117 57.513 1.00 62.85 254 GLU B O 1
ATOM 8861 N N . ALA B 1 255 ? 29.949 39.341 58.306 1.00 55.86 255 ALA B N 1
ATOM 8862 C CA . ALA B 1 255 ? 29.215 39.877 57.163 1.00 54.69 255 ALA B CA 1
ATOM 8863 C C . ALA B 1 255 ? 29.368 41.389 57.091 1.00 53.45 255 ALA B C 1
ATOM 8864 O O . ALA B 1 255 ? 29.575 41.952 56.011 1.00 53.34 255 ALA B O 1
ATOM 8871 N N . ILE B 1 256 ? 29.291 42.066 58.239 1.00 50.37 256 ILE B N 1
ATOM 8872 C CA . ILE B 1 256 ? 29.491 43.509 58.239 1.00 49.64 256 ILE B CA 1
ATOM 8873 C C . ILE B 1 256 ? 30.903 43.841 57.788 1.00 52.62 256 ILE B C 1
ATOM 8874 O O . ILE B 1 256 ? 31.117 44.771 57.000 1.00 51.87 256 ILE B O 1
ATOM 8890 N N . ARG B 1 257 ? 31.891 43.100 58.298 1.00 54.22 257 ARG B N 1
ATOM 8891 C CA . ARG B 1 257 ? 33.283 43.374 57.956 1.00 58.72 257 ARG B CA 1
ATOM 8892 C C . ARG B 1 257 ? 33.506 43.244 56.454 1.00 57.68 257 ARG B C 1
ATOM 8893 O O . ARG B 1 257 ? 34.097 44.128 55.823 1.00 57.12 257 ARG B O 1
ATOM 8914 N N . ASN B 1 258 ? 33.032 42.147 55.860 1.00 60.29 258 ASN B N 1
ATOM 8915 C CA . ASN B 1 258 ? 33.243 41.949 54.425 1.00 65.61 258 ASN B CA 1
ATOM 8916 C C . ASN B 1 258 ? 32.541 43.027 53.597 1.00 61.50 258 ASN B C 1
ATOM 8917 O O . ASN B 1 258 ? 33.127 43.577 52.656 1.00 59.50 258 ASN B O 1
ATOM 8928 N N . ALA B 1 259 ? 31.308 43.388 53.962 1.00 55.80 259 ALA B N 1
ATOM 8929 C CA . ALA B 1 259 ? 30.589 44.417 53.212 1.00 59.90 259 ALA B CA 1
ATOM 8930 C C . ALA B 1 259 ? 31.282 45.774 53.297 1.00 56.25 259 ALA B C 1
ATOM 8931 O O . ALA B 1 259 ? 31.392 46.493 52.294 1.00 55.16 259 ALA B O 1
ATOM 8938 N N . LEU B 1 260 ? 31.748 46.148 54.484 1.00 52.31 260 LEU B N 1
ATOM 8939 C CA . LEU B 1 260 ? 32.378 47.454 54.632 1.00 53.01 260 LEU B CA 1
ATOM 8940 C C . LEU B 1 260 ? 33.700 47.519 53.880 1.00 53.89 260 LEU B C 1
ATOM 8941 O O . LEU B 1 260 ? 34.034 48.555 53.299 1.00 54.29 260 LEU B O 1
ATOM 8957 N N . LYS B 1 261 ? 34.470 46.430 53.883 1.00 61.92 261 LYS B N 1
ATOM 8958 C CA . LYS B 1 261 ? 35.781 46.474 53.256 1.00 66.78 261 LYS B CA 1
ATOM 8959 C C . LYS B 1 261 ? 35.679 46.523 51.739 1.00 65.89 261 LYS B C 1
ATOM 8960 O O . LYS B 1 261 ? 36.673 46.840 51.082 1.00 66.94 261 LYS B O 1
ATOM 8979 N N . SER B 1 262 ? 34.502 46.242 51.175 1.00 60.71 262 SER B N 1
ATOM 8980 C CA . SER B 1 262 ? 34.236 46.477 49.761 1.00 64.17 262 SER B CA 1
ATOM 8981 C C . SER B 1 262 ? 33.334 47.684 49.556 1.00 61.11 262 SER B C 1
ATOM 8982 O O . SER B 1 262 ? 32.979 47.987 48.415 1.00 63.87 262 SER B O 1
ATOM 8990 N N . GLY B 1 263 ? 32.927 48.356 50.632 1.00 60.34 263 GLY B N 1
ATOM 8991 C CA . GLY B 1 263 ? 32.134 49.561 50.505 1.00 63.81 263 GLY B CA 1
ATOM 8992 C C . GLY B 1 263 ? 30.668 49.348 50.219 1.00 58.07 263 GLY B C 1
ATOM 8993 O O . GLY B 1 263 ? 29.995 50.279 49.764 1.00 55.96 263 GLY B O 1
ATOM 8997 N N . ASN B 1 264 ? 30.146 48.149 50.455 1.00 56.03 264 ASN B N 1
ATOM 8998 C CA . ASN B 1 264 ? 28.728 47.871 50.235 1.00 55.68 264 ASN B CA 1
ATOM 8999 C C . ASN B 1 264 ? 28.001 48.224 51.523 1.00 52.64 264 ASN B C 1
ATOM 9000 O O . ASN B 1 264 ? 27.754 47.384 52.385 1.00 51.65 264 ASN B O 1
ATOM 9011 N N . PHE B 1 265 ? 27.662 49.493 51.652 1.00 51.57 265 PHE B N 1
ATOM 9012 C CA . PHE B 1 265 ? 27.095 49.978 52.903 1.00 52.20 265 PHE B CA 1
ATOM 9013 C C . PHE B 1 265 ? 25.700 49.405 53.115 1.00 48.23 265 PHE B C 1
ATOM 9014 O O . PHE B 1 265 ? 25.393 48.948 54.225 1.00 49.75 265 PHE B O 1
ATOM 9031 N N . PRO B 1 266 ? 24.840 49.379 52.084 1.00 56.14 266 PRO B N 1
ATOM 9032 C CA . PRO B 1 266 ? 23.520 48.754 52.268 1.00 57.87 266 PRO B CA 1
ATOM 9033 C C . PRO B 1 266 ? 23.612 47.342 52.811 1.00 57.65 266 PRO B C 1
ATOM 9034 O O . PRO B 1 266 ? 22.831 46.960 53.691 1.00 50.37 266 PRO B O 1
ATOM 9045 N N . GLU B 1 267 ? 24.560 46.553 52.303 1.00 54.34 267 GLU B N 1
ATOM 9046 C CA . GLU B 1 267 ? 24.691 45.177 52.758 1.00 51.81 267 GLU B CA 1
ATOM 9047 C C . GLU B 1 267 ? 25.203 45.124 54.189 1.00 52.94 267 GLU B C 1
ATOM 9048 O O . GLU B 1 267 ? 24.741 44.306 54.993 1.00 55.51 267 GLU B O 1
ATOM 9060 N N . ALA B 1 268 ? 26.160 45.986 54.527 1.00 48.80 268 ALA B N 1
ATOM 9061 C CA . ALA B 1 268 ? 26.651 46.015 55.899 1.00 48.01 268 ALA B CA 1
ATOM 9062 C C . ALA B 1 268 ? 25.525 46.358 56.864 1.00 51.80 268 ALA B C 1
ATOM 9063 O O . ALA B 1 268 ? 25.385 45.729 57.919 1.00 47.67 268 ALA B O 1
ATOM 9070 N N . PHE B 1 269 ? 24.698 47.341 56.505 1.00 48.84 269 PHE B N 1
ATOM 9071 C CA . PHE B 1 269 ? 23.647 47.804 57.406 1.00 53.98 269 PHE B CA 1
ATOM 9072 C C . PHE B 1 269 ? 22.555 46.754 57.602 1.00 54.53 269 PHE B C 1
ATOM 9073 O O . PHE B 1 269 ? 21.954 46.683 58.687 1.00 47.34 269 PHE B O 1
ATOM 9090 N N . LYS B 1 270 ? 22.325 45.900 56.598 1.00 47.23 270 LYS B N 1
ATOM 9091 C CA . LYS B 1 270 ? 21.356 44.815 56.733 1.00 56.98 270 LYS B CA 1
ATOM 9092 C C . LYS B 1 270 ? 21.682 43.896 57.903 1.00 56.62 270 LYS B C 1
ATOM 9093 O O . LYS B 1 270 ? 20.786 43.230 58.434 1.00 51.05 270 LYS B O 1
ATOM 9112 N N . ASN B 1 271 ? 22.960 43.767 58.254 1.00 49.06 271 ASN B N 1
ATOM 9113 C CA . ASN B 1 271 ? 23.390 42.785 59.242 1.00 51.16 271 ASN B CA 1
ATOM 9114 C C . ASN B 1 271 ? 23.454 43.356 60.657 1.00 47.58 271 ASN B C 1
ATOM 9115 O O . ASN B 1 271 ? 23.807 42.628 61.586 1.00 45.47 271 ASN B O 1
ATOM 9126 N N . VAL B 1 272 ? 23.114 44.625 60.846 1.00 42.39 272 VAL B N 1
ATOM 9127 C CA . VAL B 1 272 ? 23.060 45.208 62.185 1.00 42.32 272 VAL B CA 1
ATOM 9128 C C . VAL B 1 272 ? 21.767 44.741 62.840 1.00 46.04 272 VAL B C 1
ATOM 9129 O O . VAL B 1 272 ? 20.702 44.764 62.210 1.00 45.15 272 VAL B O 1
ATOM 9142 N N . ASP B 1 273 ? 21.861 44.247 64.072 1.00 41.57 273 ASP B N 1
ATOM 9143 C CA . ASP B 1 273 ? 20.698 43.722 64.778 1.00 46.17 273 ASP B CA 1
ATOM 9144 C C . ASP B 1 273 ? 20.482 44.453 66.103 1.00 41.97 273 ASP B C 1
ATOM 9145 O O . ASP B 1 273 ? 21.266 45.314 66.510 1.00 38.60 273 ASP B O 1
ATOM 9154 N N . ASP B 1 274 ? 19.375 44.100 66.763 1.00 43.81 274 ASP B N 1
ATOM 9155 C CA . ASP B 1 274 ? 18.974 44.785 67.988 1.00 45.41 274 ASP B CA 1
ATOM 9156 C C . ASP B 1 274 ? 20.035 44.652 69.073 1.00 41.05 274 ASP B C 1
ATOM 9157 O O . ASP B 1 274 ? 20.269 45.592 69.843 1.00 39.86 274 ASP B O 1
ATOM 9166 N N . THR B 1 275 ? 20.693 43.497 69.146 1.00 41.05 275 THR B N 1
ATOM 9167 C CA . THR B 1 275 ? 21.728 43.299 70.156 1.00 42.52 275 THR B CA 1
ATOM 9168 C C . THR B 1 275 ? 22.863 44.306 69.971 1.00 46.58 275 THR B C 1
ATOM 9169 O O . THR B 1 275 ? 23.345 44.906 70.938 1.00 38.35 275 THR B O 1
ATOM 9180 N N . MET B 1 276 ? 23.277 44.516 68.720 1.00 41.17 276 MET B N 1
ATOM 9181 C CA . MET B 1 276 ? 24.348 45.452 68.390 1.00 43.68 276 MET B CA 1
ATOM 9182 C C . MET B 1 276 ? 23.935 46.888 68.714 1.00 40.69 276 MET B C 1
ATOM 9183 O O . MET B 1 276 ? 24.728 47.672 69.255 1.00 36.39 276 MET B O 1
ATOM 9197 N N . LEU B 1 277 ? 22.681 47.242 68.415 1.00 36.49 277 LEU B N 1
ATOM 9198 C CA . LEU B 1 277 ? 22.217 48.605 68.665 1.00 36.45 277 LEU B CA 1
ATOM 9199 C C . LEU B 1 277 ? 22.165 48.894 70.161 1.00 41.15 277 LEU B C 1
ATOM 9200 O O . LEU B 1 277 ? 22.542 49.983 70.609 1.00 33.97 277 LEU B O 1
ATOM 9216 N N . GLU B 1 278 ? 21.724 47.919 70.955 1.00 36.87 278 GLU B N 1
ATOM 9217 C CA . GLU B 1 278 ? 21.695 48.11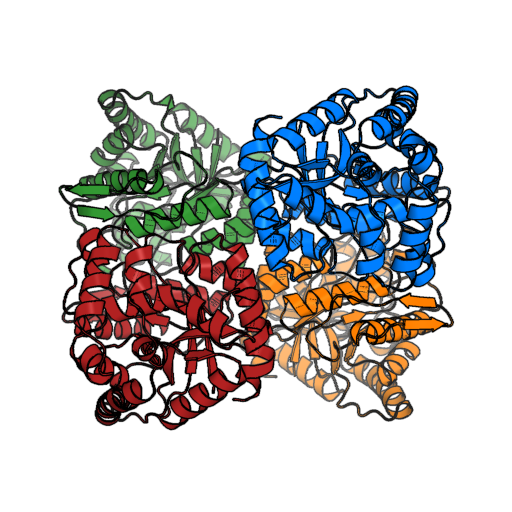5 72.399 1.00 42.62 278 GLU B CA 1
ATOM 9218 C C . GLU B 1 278 ? 23.101 48.145 72.987 1.00 38.15 278 GLU B C 1
ATOM 9219 O O . GLU B 1 278 ? 23.346 48.812 74.001 1.00 34.48 278 GLU B O 1
ATOM 9231 N N . ALA B 1 279 ? 24.051 47.486 72.348 1.00 37.01 279 ALA B N 1
ATOM 9232 C CA . ALA B 1 279 ? 25.379 47.432 72.926 1.00 39.39 279 ALA B CA 1
ATOM 9233 C C . ALA B 1 279 ? 26.217 48.635 72.544 1.00 38.52 279 ALA B C 1
ATOM 9234 O O . ALA B 1 279 ? 27.089 49.050 73.321 1.00 35.87 279 ALA B O 1
ATOM 9241 N N . PHE B 1 280 ? 25.958 49.215 71.376 1.00 33.67 280 PHE B N 1
ATOM 9242 C CA . PHE B 1 280 ? 26.879 50.190 70.813 1.00 32.93 280 PHE B CA 1
ATOM 9243 C C . PHE B 1 280 ? 26.249 51.548 70.532 1.00 33.41 280 PHE B C 1
ATOM 9244 O O . PHE B 1 280 ? 26.932 52.408 69.969 1.00 32.80 280 PHE B O 1
ATOM 9261 N N . SER B 1 281 ? 25.010 51.793 70.946 1.00 32.55 281 SER B N 1
ATOM 9262 C CA . SER B 1 281 ? 24.446 53.125 70.759 1.00 32.52 281 SER B CA 1
ATOM 9263 C C . SER B 1 281 ? 23.514 53.449 71.915 1.00 36.66 281 SER B C 1
ATOM 9264 O O . SER B 1 281 ? 23.000 52.558 72.597 1.00 37.18 281 SER B O 1
ATOM 9272 N N . ILE B 1 282 ? 23.368 54.740 72.170 1.00 29.74 282 ILE B N 1
ATOM 9273 C CA . ILE B 1 282 ? 22.345 55.269 73.063 1.00 32.59 282 ILE B CA 1
ATOM 9274 C C . ILE B 1 282 ? 21.258 55.834 72.157 1.00 39.08 282 ILE B C 1
ATOM 9275 O O . ILE B 1 282 ? 21.457 56.885 71.530 1.00 37.08 282 ILE B O 1
ATOM 9291 N N . TYR B 1 283 ? 20.131 55.132 72.031 1.00 35.56 283 TYR B N 1
ATOM 9292 C CA . TYR B 1 283 ? 19.128 55.536 71.047 1.00 38.91 283 TYR B CA 1
ATOM 9293 C C . TYR B 1 283 ? 17.719 55.460 71.620 1.00 35.14 283 TYR B C 1
ATOM 9294 O O . TYR B 1 283 ? 17.440 54.721 72.576 1.00 36.76 283 TYR B O 1
ATOM 9312 N N . GLY B 1 284 ? 16.809 56.225 70.993 1.00 36.88 284 GLY B N 1
ATOM 9313 C CA . GLY B 1 284 ? 15.386 56.125 71.275 1.00 41.24 284 GLY B CA 1
ATOM 9314 C C . GLY B 1 284 ? 14.721 57.494 71.389 1.00 37.06 284 GLY B C 1
ATOM 9315 O O . GLY B 1 284 ? 15.230 58.497 70.891 1.00 38.36 284 GLY B O 1
ATOM 9319 N N . THR B 1 285 ? 13.563 57.520 72.049 1.00 42.51 285 THR B N 1
ATOM 9320 C CA . THR B 1 285 ? 12.925 58.776 72.409 1.00 46.38 285 THR B CA 1
ATOM 9321 C C . THR B 1 285 ? 13.781 59.466 73.472 1.00 42.54 285 THR B C 1
ATOM 9322 O O . THR B 1 285 ? 14.644 58.837 74.087 1.00 36.74 285 THR B O 1
ATOM 9333 N N . PRO B 1 286 ? 13.533 60.752 73.744 1.00 41.56 286 PRO B N 1
ATOM 9334 C CA . PRO B 1 286 ? 14.230 61.405 74.873 1.00 40.43 286 PRO B CA 1
ATOM 9335 C C . PRO B 1 286 ? 14.074 60.657 76.192 1.00 44.28 286 PRO B C 1
ATOM 9336 O O . PRO B 1 286 ? 15.024 60.563 76.980 1.00 42.40 286 PRO B O 1
ATOM 9347 N N . GLU B 1 287 ? 12.885 60.116 76.446 1.00 42.25 287 GLU B N 1
ATOM 9348 C CA . GLU B 1 287 ? 12.650 59.360 77.665 1.00 45.62 287 GLU B CA 1
ATOM 9349 C C . GLU B 1 287 ? 13.531 58.117 77.707 1.00 44.89 287 GLU B C 1
ATOM 9350 O O . GLU B 1 287 ? 14.126 57.799 78.751 1.00 44.22 287 GLU B O 1
ATOM 9362 N N . ASP B 1 288 ? 13.634 57.410 76.575 1.00 41.97 288 ASP B N 1
ATOM 9363 C CA . ASP B 1 288 ? 14.541 56.266 76.477 1.00 45.90 288 ASP B CA 1
ATOM 9364 C C . ASP B 1 288 ? 15.976 56.675 76.775 1.00 43.77 288 ASP B C 1
ATOM 9365 O O . ASP B 1 288 ? 16.703 55.986 77.501 1.00 39.04 288 ASP B O 1
ATOM 9374 N N . VAL B 1 289 ? 16.422 57.761 76.155 1.00 36.17 289 VAL B N 1
ATOM 9375 C CA . VAL B 1 289 ? 17.816 58.157 76.239 1.00 36.51 289 VAL B CA 1
ATOM 9376 C C . VAL B 1 289 ? 18.153 58.619 77.649 1.00 32.77 289 VAL B C 1
ATOM 9377 O O . VAL B 1 289 ? 19.248 58.358 78.157 1.00 36.51 289 VAL B O 1
ATOM 9390 N N . VAL B 1 290 ? 17.224 59.305 78.306 1.00 36.84 290 VAL B N 1
ATOM 9391 C CA . VAL B 1 290 ? 17.469 59.755 79.670 1.00 34.40 290 VAL B CA 1
ATOM 9392 C C . VAL B 1 290 ? 17.730 58.559 80.573 1.00 38.25 290 VAL B C 1
ATOM 9393 O O . VAL B 1 290 ? 18.693 58.543 81.347 1.00 37.99 290 VAL B O 1
ATOM 9406 N N . GLU B 1 291 ? 16.892 57.530 80.465 1.00 36.57 291 GLU B N 1
ATOM 9407 C CA . GLU B 1 291 ? 17.066 56.339 81.303 1.00 38.94 291 GLU B CA 1
ATOM 9408 C C . GLU B 1 291 ? 18.414 55.676 81.029 1.00 35.76 291 GLU B C 1
ATOM 9409 O O . GLU B 1 291 ? 19.148 55.319 81.957 1.00 38.66 291 GLU B O 1
ATOM 9421 N N . LYS B 1 292 ? 18.759 55.515 79.754 1.00 35.35 292 LYS B N 1
ATOM 9422 C CA . LYS B 1 292 ? 20.047 54.916 79.405 1.00 38.41 292 LYS B CA 1
ATOM 9423 C C . LYS B 1 292 ? 21.216 55.735 79.953 1.00 37.31 292 LYS B C 1
ATOM 9424 O O . LYS B 1 292 ? 22.211 55.175 80.431 1.00 34.57 292 LYS B O 1
ATOM 9443 N N . CYS B 1 293 ? 21.128 57.062 79.868 1.00 32.68 293 CYS B N 1
ATOM 9444 C CA . CYS B 1 293 ? 22.199 57.898 80.405 1.00 39.96 293 CYS B CA 1
ATOM 9445 C C . CYS B 1 293 ? 22.302 57.756 81.915 1.00 39.04 293 CYS B C 1
ATOM 9446 O O . CYS B 1 293 ? 23.402 57.802 82.479 1.00 37.16 293 CYS B O 1
ATOM 9454 N N . LYS B 1 294 ? 21.162 57.613 82.594 1.00 37.60 294 LYS B N 1
ATOM 9455 C CA . LYS B 1 294 ? 21.198 57.402 84.032 1.00 40.01 294 LYS B CA 1
ATOM 9456 C C . LYS B 1 294 ? 21.926 56.111 84.383 1.00 41.17 294 LYS B C 1
ATOM 9457 O O . LYS B 1 294 ? 22.678 56.059 85.365 1.00 40.15 294 LYS B O 1
ATOM 9476 N N . LYS B 1 295 ? 21.766 55.071 83.567 1.00 36.29 295 LYS B N 1
ATOM 9477 C CA . LYS B 1 295 ? 22.428 53.821 83.894 1.00 40.29 295 LYS B CA 1
ATOM 9478 C C . LYS B 1 295 ? 23.923 53.887 83.613 1.00 36.78 295 LYS B C 1
ATOM 9479 O O . LYS B 1 295 ? 24.701 53.228 84.312 1.00 40.46 295 LYS B O 1
ATOM 9498 N N . LEU B 1 296 ? 24.348 54.765 82.704 1.00 35.24 296 LEU B N 1
ATOM 9499 C CA . LEU B 1 296 ? 25.777 55.021 82.536 1.00 39.77 296 LEU B CA 1
ATOM 9500 C C . LEU B 1 296 ? 26.353 55.789 83.720 1.00 35.11 296 LEU B C 1
ATOM 9501 O O . LEU B 1 296 ? 27.439 55.460 84.213 1.00 36.07 296 LEU B O 1
ATOM 9517 N N . ALA B 1 297 ? 25.611 56.772 84.231 1.00 37.84 297 ALA B N 1
ATOM 9518 C CA . ALA B 1 297 ? 26.065 57.512 85.405 1.00 42.84 297 ALA B CA 1
ATOM 9519 C C . ALA B 1 297 ? 26.262 56.589 86.603 1.00 47.79 297 ALA B C 1
ATOM 9520 O O . ALA B 1 297 ? 27.189 56.780 87.406 1.00 40.85 297 ALA B O 1
ATOM 9527 N N . GLU B 1 298 ? 25.405 55.578 86.747 1.00 45.56 298 GLU B N 1
ATOM 9528 C CA . GLU B 1 298 ? 25.544 54.649 87.863 1.00 45.12 298 GLU B CA 1
ATOM 9529 C C . GLU B 1 298 ? 26.864 53.879 87.810 1.00 47.65 298 GLU B C 1
ATOM 9530 O O . GLU B 1 298 ? 27.339 53.393 88.849 1.00 49.59 298 GLU B O 1
ATOM 9542 N N . MET B 1 299 ? 27.458 53.726 86.633 1.00 44.64 299 MET B N 1
ATOM 9543 C CA . MET B 1 299 ? 28.739 53.046 86.543 1.00 44.04 299 MET B CA 1
ATOM 9544 C C . MET B 1 299 ? 29.912 53.983 86.818 1.00 52.49 299 MET B C 1
ATOM 9545 O O . MET B 1 299 ? 31.040 53.509 86.983 1.00 56.33 299 MET B O 1
ATOM 9559 N N . GLY B 1 300 ? 29.677 55.290 86.883 1.00 41.76 300 GLY B N 1
ATOM 9560 C CA . GLY B 1 300 ? 30.728 56.255 87.131 1.00 40.49 300 GLY B CA 1
ATOM 9561 C C . GLY B 1 300 ? 31.014 57.202 85.976 1.00 39.88 300 GLY B C 1
ATOM 9562 O O . GLY B 1 300 ? 32.017 57.920 86.030 1.00 37.86 300 GLY B O 1
ATOM 9566 N N . VAL B 1 301 ? 30.185 57.201 84.933 1.00 35.65 301 VAL B N 1
ATOM 9567 C CA . VAL B 1 301 ? 30.328 58.152 83.823 1.00 33.97 301 VAL B CA 1
ATOM 9568 C C . VAL B 1 301 ? 29.887 59.529 84.289 1.00 34.06 301 VAL B C 1
ATOM 9569 O O . VAL B 1 301 ? 28.815 59.680 84.893 1.00 33.92 301 VAL B O 1
ATOM 9582 N N . THR B 1 302 ? 30.704 60.549 83.999 1.00 33.12 302 THR B N 1
ATOM 9583 C CA . THR B 1 302 ? 30.409 61.919 84.396 1.00 32.93 302 THR B CA 1
ATOM 9584 C C . THR B 1 302 ? 30.265 62.879 83.205 1.00 32.56 302 THR B C 1
ATOM 9585 O O . THR B 1 302 ? 29.834 64.020 83.400 1.00 34.40 302 THR B O 1
ATOM 9596 N N . GLN B 1 303 ? 30.569 62.448 81.989 1.00 30.85 303 GLN B N 1
ATOM 9597 C CA . GLN B 1 303 ? 30.248 63.219 80.786 1.00 29.87 303 GLN B CA 1
ATOM 9598 C C . GLN B 1 303 ? 29.704 62.254 79.745 1.00 29.29 303 GLN B C 1
ATOM 9599 O O . GLN B 1 303 ? 30.305 61.208 79.504 1.00 29.52 303 GLN B O 1
ATOM 9613 N N . ILE B 1 304 ? 28.573 62.573 79.125 1.00 29.96 304 ILE B N 1
ATOM 9614 C CA . ILE B 1 304 ? 28.097 61.811 77.977 1.00 28.34 304 ILE B CA 1
ATOM 9615 C C . ILE B 1 304 ? 28.311 62.670 76.748 1.00 30.37 304 ILE B C 1
ATOM 9616 O O . ILE B 1 304 ? 27.845 63.816 76.709 1.00 27.91 304 ILE B O 1
ATOM 9632 N N . VAL B 1 305 ? 29.020 62.126 75.757 1.00 27.82 305 VAL B N 1
ATOM 9633 C CA . VAL B 1 305 ? 29.266 62.818 74.495 1.00 27.72 305 VAL B CA 1
ATOM 9634 C C . VAL B 1 305 ? 28.244 62.310 73.485 1.00 35.20 305 VAL B C 1
ATOM 9635 O O . VAL B 1 305 ? 28.199 61.110 73.186 1.00 31.05 305 VAL B O 1
ATOM 9648 N N . ALA B 1 306 ? 27.423 63.222 72.958 1.00 30.25 306 ALA B N 1
ATOM 9649 C CA . ALA B 1 306 ? 26.454 62.894 71.924 1.00 32.61 306 ALA B CA 1
ATOM 9650 C C . ALA B 1 306 ? 27.242 62.786 70.624 1.00 37.68 306 ALA B C 1
ATOM 9651 O O . ALA B 1 306 ? 27.562 63.793 69.993 1.00 39.42 306 ALA B O 1
ATOM 9658 N N . GLY B 1 307 ? 27.633 61.560 70.259 1.00 31.90 307 GLY B N 1
ATOM 9659 C CA . GLY B 1 307 ? 28.390 61.352 69.043 1.00 32.62 307 GLY B CA 1
ATOM 9660 C C . GLY B 1 307 ? 27.482 60.993 67.862 1.00 32.15 307 GLY B C 1
ATOM 9661 O O . GLY B 1 307 ? 26.288 60.780 68.005 1.00 32.02 307 GLY B O 1
ATOM 9665 N N . SER B 1 308 ? 28.091 60.905 66.704 1.00 32.46 308 SER B N 1
ATOM 9666 C CA . SER B 1 308 ? 27.350 60.633 65.483 1.00 38.42 308 SER B CA 1
ATOM 9667 C C . SER B 1 308 ? 26.433 59.425 65.680 1.00 34.11 308 SER B C 1
ATOM 9668 O O . SER B 1 308 ? 26.836 58.433 66.312 1.00 35.88 308 SER B O 1
ATOM 9676 N N . PRO B 1 309 ? 25.221 59.444 65.116 1.00 33.13 309 PRO B N 1
ATOM 9677 C CA . PRO B 1 309 ? 24.677 60.487 64.230 1.00 34.18 309 PRO B CA 1
ATOM 9678 C C . PRO B 1 309 ? 24.054 61.694 64.932 1.00 38.65 309 PRO B C 1
ATOM 9679 O O . PRO B 1 309 ? 23.620 62.645 64.266 1.00 34.88 309 PRO B O 1
ATOM 9690 N N . ILE B 1 310 ? 23.973 61.611 66.261 1.00 32.48 310 ILE B N 1
ATOM 9691 C CA . ILE B 1 310 ? 23.245 62.523 67.143 1.00 33.98 310 ILE B CA 1
ATOM 9692 C C . ILE B 1 310 ? 21.738 62.320 67.004 1.00 36.51 310 ILE B C 1
ATOM 9693 O O . ILE B 1 310 ? 21.026 62.177 68.007 1.00 34.11 310 ILE B O 1
ATOM 9709 N N . GLY B 1 311 ? 21.234 62.287 65.771 1.00 42.01 311 GLY B N 1
ATOM 9710 C CA . GLY B 1 311 ? 19.865 61.893 65.518 1.00 38.13 311 GLY B CA 1
ATOM 9711 C C . GLY B 1 311 ? 19.632 61.795 64.020 1.00 34.62 311 GLY B C 1
ATOM 9712 O O . GLY B 1 311 ? 20.541 62.056 63.225 1.00 37.22 311 GLY B O 1
ATOM 9716 N N . PRO B 1 312 ? 18.429 61.382 63.601 1.00 37.70 312 PRO B N 1
ATOM 9717 C CA . PRO B 1 312 ? 18.145 61.351 62.157 1.00 41.89 312 PRO B CA 1
ATOM 9718 C C . PRO B 1 312 ? 18.436 62.678 61.483 1.00 45.93 312 PRO B C 1
ATOM 9719 O O . PRO B 1 312 ? 18.929 62.692 60.349 1.00 42.56 312 PRO B O 1
ATOM 9730 N N . ASN B 1 313 ? 18.120 63.797 62.136 1.00 44.30 313 ASN B N 1
ATOM 9731 C CA . ASN B 1 313 ? 18.489 65.121 61.642 1.00 43.05 313 ASN B CA 1
ATOM 9732 C C . ASN B 1 313 ? 19.250 65.810 62.766 1.00 38.16 313 ASN B C 1
ATOM 9733 O O . ASN B 1 313 ? 18.736 65.922 63.882 1.00 38.60 313 ASN B O 1
ATOM 9744 N N . LYS B 1 314 ? 20.500 66.202 62.500 1.00 37.36 314 LYS B N 1
ATOM 9745 C CA . LYS B 1 314 ? 21.361 66.684 63.584 1.00 40.06 314 LYS B CA 1
ATOM 9746 C C . LYS B 1 314 ? 20.788 67.943 64.227 1.00 36.71 314 LYS B C 1
ATOM 9747 O O . LYS B 1 314 ? 20.779 68.078 65.453 1.00 35.73 314 LYS B O 1
ATOM 9766 N N . GLU B 1 315 ? 20.309 68.875 63.403 1.00 38.68 315 GLU B N 1
ATOM 9767 C CA . GLU B 1 315 ? 19.684 70.096 63.902 1.00 39.84 315 GLU B CA 1
ATOM 9768 C C . GLU B 1 315 ? 18.514 69.788 64.836 1.00 39.92 315 GLU B C 1
ATOM 9769 O O . GLU B 1 315 ? 18.430 70.319 65.950 1.00 39.38 315 GLU B O 1
ATOM 9781 N N . THR B 1 316 ? 17.599 68.932 64.391 1.00 40.25 316 THR B N 1
ATOM 9782 C CA . THR B 1 316 ? 16.432 68.588 65.199 1.00 40.53 316 THR B CA 1
ATOM 9783 C C . THR B 1 316 ? 16.845 67.911 66.493 1.00 38.45 316 THR B C 1
ATOM 9784 O O . THR B 1 316 ? 16.296 68.199 67.565 1.00 38.63 316 THR B O 1
ATOM 9795 N N . ALA B 1 317 ? 17.824 67.016 66.409 1.00 36.75 317 ALA B N 1
ATOM 9796 C CA . ALA B 1 317 ? 18.224 66.216 67.564 1.00 35.49 317 ALA B CA 1
ATOM 9797 C C . ALA B 1 317 ? 18.962 67.055 68.602 1.00 34.34 317 ALA B C 1
ATOM 9798 O O . ALA B 1 317 ? 18.787 66.856 69.810 1.00 33.82 317 ALA B O 1
ATOM 9805 N N . ILE B 1 318 ? 19.797 67.987 68.159 1.00 34.51 318 ILE B N 1
ATOM 9806 C CA . ILE B 1 318 ? 20.480 68.857 69.106 1.00 34.10 318 ILE B CA 1
ATOM 9807 C C . ILE B 1 318 ? 19.459 69.634 69.930 1.00 36.18 318 ILE B C 1
ATOM 9808 O O . ILE B 1 318 ? 19.587 69.770 71.155 1.00 34.74 318 ILE B O 1
ATOM 9824 N N . LYS B 1 319 ? 18.427 70.154 69.268 1.00 37.02 319 LYS B N 1
ATOM 9825 C CA . LYS B 1 319 ? 17.389 70.908 69.968 1.00 38.55 319 LYS B CA 1
ATOM 9826 C C . LYS B 1 319 ? 16.606 70.009 70.926 1.00 38.41 319 LYS B C 1
ATOM 9827 O O . LYS B 1 319 ? 16.268 70.426 72.039 1.00 38.73 319 LYS B O 1
ATOM 9846 N N . LEU B 1 320 ? 16.310 68.779 70.521 1.00 37.63 320 LEU B N 1
ATOM 9847 C CA . LEU B 1 320 ? 15.480 67.852 71.336 1.00 37.72 320 LEU B CA 1
ATOM 9848 C C . LEU B 1 320 ? 16.270 67.428 72.577 1.00 36.15 320 LEU B C 1
ATOM 9849 O O . LEU B 1 320 ? 15.669 67.353 73.649 1.00 38.58 320 LEU B O 1
ATOM 9865 N N . ILE B 1 321 ? 17.570 67.186 72.439 1.00 34.50 321 ILE B N 1
ATOM 9866 C CA . ILE B 1 321 ? 18.452 66.826 73.585 1.00 33.28 321 ILE B CA 1
ATOM 9867 C C . ILE B 1 321 ? 18.486 68.011 74.546 1.00 36.38 321 ILE B C 1
ATOM 9868 O O . ILE B 1 321 ? 18.394 67.796 75.752 1.00 34.04 321 ILE B O 1
ATOM 9884 N N . GLY B 1 322 ? 18.600 69.225 74.016 1.00 34.69 322 GLY B N 1
ATOM 9885 C CA . GLY B 1 322 ? 18.657 70.437 74.848 1.00 36.37 322 GLY B CA 1
ATOM 9886 C C . GLY B 1 322 ? 17.363 70.670 75.605 1.00 37.24 322 GLY B C 1
ATOM 9887 O O . GLY B 1 322 ? 17.428 71.174 76.726 1.00 38.17 322 GLY B O 1
ATOM 9891 N N . LYS B 1 323 ? 16.230 70.295 75.030 1.00 38.35 323 LYS B N 1
ATOM 9892 C CA . LYS B 1 323 ? 14.902 70.562 75.633 1.00 40.40 323 LYS B CA 1
ATOM 9893 C C . LYS B 1 323 ? 14.450 69.423 76.546 1.00 40.60 323 LYS B C 1
ATOM 9894 O O . LYS B 1 323 ? 13.928 69.741 77.615 1.00 41.49 323 LYS B O 1
ATOM 9913 N N . LYS B 1 324 ? 14.682 68.162 76.179 1.00 38.74 324 LYS B N 1
ATOM 9914 C CA . LYS B 1 324 ? 14.109 67.006 76.918 1.00 39.06 324 LYS B CA 1
ATOM 9915 C C . LYS B 1 324 ? 15.109 65.960 77.437 1.00 42.00 324 LYS B C 1
ATOM 9916 O O . LYS B 1 324 ? 14.628 64.959 77.972 1.00 41.03 324 LYS B O 1
ATOM 9935 N N . VAL B 1 325 ? 16.422 66.148 77.309 1.00 39.15 325 VAL B N 1
ATOM 9936 C CA . VAL B 1 325 ? 17.421 65.181 77.861 1.00 38.79 325 VAL B CA 1
ATOM 9937 C C . VAL B 1 325 ? 18.339 65.874 78.869 1.00 35.53 325 VAL B C 1
ATOM 9938 O O . VAL B 1 325 ? 18.344 65.455 80.023 1.00 35.97 325 VAL B O 1
ATOM 9951 N N . ILE B 1 326 ? 19.082 66.894 78.456 1.00 33.52 326 ILE B N 1
ATOM 9952 C CA . ILE B 1 326 ? 20.083 67.549 79.344 1.00 33.31 326 ILE B CA 1
ATOM 9953 C C . ILE B 1 326 ? 19.402 68.012 80.641 1.00 37.66 326 ILE B C 1
ATOM 9954 O O . ILE B 1 326 ? 19.953 67.758 81.708 1.00 34.84 326 ILE B O 1
ATOM 9970 N N . PRO B 1 327 ? 18.239 68.686 80.591 1.00 36.40 327 PRO B N 1
ATOM 9971 C CA . PRO B 1 327 ? 17.614 69.202 81.807 1.00 39.72 327 PRO B CA 1
ATOM 9972 C C . PRO B 1 327 ? 17.268 68.063 82.780 1.00 43.44 327 PRO B C 1
ATOM 9973 O O . PRO B 1 327 ? 17.399 68.269 83.959 1.00 42.25 327 PRO B O 1
ATOM 9984 N N . ALA B 1 328 ? 16.876 66.899 82.269 1.00 38.05 328 ALA B N 1
ATOM 9985 C CA . ALA B 1 328 ? 16.481 65.726 83.084 1.00 41.49 328 ALA B CA 1
ATOM 9986 C C . ALA B 1 328 ? 17.693 65.111 83.781 1.00 47.42 328 ALA B C 1
ATOM 9987 O O . ALA B 1 328 ? 17.488 64.415 84.780 1.00 46.13 328 ALA B O 1
ATOM 9994 N N . LEU B 1 329 ? 18.900 65.331 83.259 1.00 41.92 329 LEU B N 1
ATOM 9995 C CA . LEU B 1 329 ? 20.132 64.734 83.829 1.00 53.76 329 LEU B CA 1
ATOM 9996 C C . LEU B 1 329 ? 20.950 65.819 84.531 1.00 54.75 329 LEU B C 1
ATOM 9997 O O . LEU B 1 329 ? 22.067 65.521 84.934 1.00 56.05 329 LEU B O 1
ATOM 10013 N N . MET C 1 1 ? 24.233 85.483 32.241 1.00 75.55 1 MET C N 1
ATOM 10014 C CA . MET C 1 1 ? 23.903 86.694 33.042 1.00 65.83 1 MET C CA 1
ATOM 10015 C C . MET C 1 1 ? 24.333 86.501 34.500 1.00 58.03 1 MET C C 1
ATOM 10016 O O . MET C 1 1 ? 25.088 85.586 34.801 1.00 66.18 1 MET C O 1
ATOM 10032 N N . LYS C 1 2 ? 23.826 87.330 35.410 1.00 54.53 2 LYS C N 1
ATOM 10033 C CA . LYS C 1 2 ? 24.243 87.302 36.810 1.00 59.02 2 LYS C CA 1
ATOM 10034 C C . LYS C 1 2 ? 23.147 86.732 37.700 1.00 49.11 2 LYS C C 1
ATOM 10035 O O . LYS C 1 2 ? 21.957 86.959 37.466 1.00 51.38 2 LYS C O 1
ATOM 10054 N N . PHE C 1 3 ? 23.552 86.017 38.746 1.00 47.79 3 PHE C N 1
ATOM 10055 C CA . PHE C 1 3 ? 22.603 85.442 39.685 1.00 48.33 3 PHE C CA 1
ATOM 10056 C C . PHE C 1 3 ? 22.814 85.996 41.083 1.00 48.87 3 PHE C C 1
ATOM 10057 O O . PHE C 1 3 ? 23.946 86.058 41.582 1.00 44.34 3 PHE C O 1
ATOM 10074 N N . GLY C 1 4 ? 21.711 86.391 41.713 1.00 42.96 4 GLY C N 1
ATOM 10075 C CA . GLY C 1 4 ? 21.693 86.723 43.112 1.00 41.79 4 GLY C CA 1
ATOM 10076 C C . GLY C 1 4 ? 20.916 85.670 43.890 1.00 41.22 4 GLY C C 1
ATOM 10077 O O . GLY C 1 4 ? 20.286 84.764 43.337 1.00 39.23 4 GLY C O 1
ATOM 10081 N N . ILE C 1 5 ? 20.975 85.814 45.202 1.00 37.89 5 ILE C N 1
ATOM 10082 C CA . ILE C 1 5 ? 20.273 84.922 46.110 1.00 40.57 5 ILE C CA 1
ATOM 10083 C C . ILE C 1 5 ? 19.768 85.776 47.260 1.00 42.21 5 ILE C C 1
ATOM 10084 O O . ILE C 1 5 ? 20.404 86.762 47.650 1.00 37.58 5 ILE C O 1
ATOM 10100 N N . GLU C 1 6 ? 18.600 85.411 47.780 1.00 40.29 6 GLU C N 1
ATOM 10101 C CA . GLU C 1 6 ? 17.954 86.185 48.831 1.00 38.88 6 GLU C CA 1
ATOM 10102 C C . GLU C 1 6 ? 17.605 85.307 50.017 1.00 41.97 6 GLU C C 1
ATOM 10103 O O . GLU C 1 6 ? 17.050 84.217 49.846 1.00 36.23 6 GLU C O 1
ATOM 10115 N N . PHE C 1 7 ? 17.891 85.816 51.220 1.00 39.24 7 PHE C N 1
ATOM 10116 C CA . PHE C 1 7 ? 17.559 85.136 52.467 1.00 38.73 7 PHE C CA 1
ATOM 10117 C C . PHE C 1 7 ? 16.857 86.103 53.411 1.00 38.88 7 PHE C C 1
ATOM 10118 O O . PHE C 1 7 ? 17.179 87.297 53.455 1.00 35.87 7 PHE C O 1
ATOM 10135 N N . VAL C 1 8 ? 15.903 85.573 54.166 1.00 36.47 8 VAL C N 1
ATOM 10136 C CA . VAL C 1 8 ? 15.373 86.205 55.373 1.00 38.15 8 VAL C CA 1
ATOM 10137 C C . VAL C 1 8 ? 16.236 85.754 56.545 1.00 40.46 8 VAL C C 1
ATOM 10138 O O . VAL C 1 8 ? 16.413 84.544 56.734 1.00 36.00 8 VAL C O 1
ATOM 10151 N N . PRO C 1 9 ? 16.761 86.661 57.368 1.00 35.24 9 PRO C N 1
ATOM 10152 C CA . PRO C 1 9 ? 17.586 86.233 58.525 1.00 36.63 9 PRO C CA 1
ATOM 10153 C C . PRO C 1 9 ? 16.715 85.843 59.712 1.00 36.76 9 PRO C C 1
ATOM 10154 O O . PRO C 1 9 ? 16.629 86.536 60.729 1.00 36.53 9 PRO C O 1
ATOM 10165 N N . ASN C 1 10 ? 16.010 84.721 59.560 1.00 38.27 10 ASN C N 1
ATOM 10166 C CA . ASN C 1 10 ? 15.058 84.254 60.560 1.00 36.12 10 ASN C CA 1
ATOM 10167 C C . ASN C 1 10 ? 15.510 82.966 61.228 1.00 35.39 10 ASN C C 1
ATOM 10168 O O . ASN C 1 10 ? 14.692 82.261 61.829 1.00 34.68 10 ASN C O 1
ATOM 10179 N N . GLU C 1 11 ? 16.807 82.655 61.137 1.00 35.93 11 GLU C N 1
ATOM 10180 C CA . GLU C 1 11 ? 17.433 81.510 61.785 1.00 33.12 11 GLU C CA 1
ATOM 10181 C C . GLU C 1 11 ? 18.737 82.015 62.379 1.00 37.91 11 GLU C C 1
ATOM 10182 O O . GLU C 1 11 ? 19.140 83.157 62.095 1.00 33.80 11 GLU C O 1
ATOM 10194 N N . PRO C 1 12 ? 19.435 81.213 63.183 1.00 32.02 12 PRO C N 1
ATOM 10195 C CA . PRO C 1 12 ? 20.743 81.648 63.678 1.00 32.04 12 PRO C CA 1
ATOM 10196 C C . PRO C 1 12 ? 21.661 82.095 62.537 1.00 28.62 12 PRO C C 1
ATOM 10197 O O . PRO C 1 12 ? 21.684 81.523 61.446 1.00 30.26 12 PRO C O 1
ATOM 10208 N N . ILE C 1 13 ? 22.369 83.193 62.780 1.00 29.25 13 ILE C N 1
ATOM 10209 C CA . ILE C 1 13 ? 23.176 83.798 61.733 1.00 27.22 13 ILE C CA 1
ATOM 10210 C C . ILE C 1 13 ? 24.258 82.836 61.248 1.00 26.72 13 ILE C C 1
ATOM 10211 O O . ILE C 1 13 ? 24.613 82.862 60.074 1.00 28.32 13 ILE C O 1
ATOM 10227 N N . GLN C 1 14 ? 24.775 81.949 62.116 1.00 29.07 14 GLN C N 1
ATOM 10228 C CA . GLN C 1 14 ? 25.743 80.961 61.632 1.00 28.99 14 GLN C CA 1
ATOM 10229 C C . GLN C 1 14 ? 25.176 80.151 60.473 1.00 30.35 14 GLN C C 1
ATOM 10230 O O . GLN C 1 14 ? 25.908 79.779 59.553 1.00 28.46 14 GLN C O 1
ATOM 10244 N N . LYS C 1 15 ? 23.887 79.806 60.533 1.00 28.73 15 LYS C N 1
ATOM 10245 C CA . LYS C 1 15 ? 23.305 78.994 59.465 1.00 28.98 15 LYS C CA 1
ATOM 10246 C C . LYS C 1 15 ? 23.231 79.796 58.174 1.00 32.64 15 LYS C C 1
ATOM 10247 O O . LYS C 1 15 ? 23.555 79.296 57.091 1.00 29.69 15 LYS C O 1
ATOM 10266 N N . LEU C 1 16 ? 22.831 81.054 58.289 1.00 31.20 16 LEU C N 1
ATOM 10267 C CA . LEU C 1 16 ? 22.808 81.936 57.140 1.00 27.13 16 LEU C CA 1
ATOM 10268 C C . LEU C 1 16 ? 24.205 82.083 56.543 1.00 27.79 16 LEU C C 1
ATOM 10269 O O . LEU C 1 16 ? 24.357 82.108 55.320 1.00 33.32 16 LEU C O 1
ATOM 10285 N N . CYS C 1 17 ? 25.239 82.206 57.384 1.00 30.53 17 CYS C N 1
ATOM 10286 C CA . CYS C 1 17 ? 26.591 82.351 56.844 1.00 30.79 17 CYS C CA 1
ATOM 10287 C C . CYS C 1 17 ? 27.011 81.111 56.049 1.00 31.36 17 CYS C C 1
ATOM 10288 O O . CYS C 1 17 ? 27.722 81.219 55.046 1.00 28.50 17 CYS C O 1
ATOM 10296 N N . TYR C 1 18 ? 26.624 79.921 56.511 1.00 30.90 18 TYR C N 1
ATOM 10297 C CA . TYR C 1 18 ? 26.877 78.718 55.717 1.00 28.98 18 TYR C CA 1
ATOM 10298 C C . TYR C 1 18 ? 26.201 78.813 54.352 1.00 30.57 18 TYR C C 1
ATOM 10299 O O . TYR C 1 18 ? 26.809 78.518 53.315 1.00 28.84 18 TYR C O 1
ATOM 10317 N N . TYR C 1 19 ? 24.919 79.181 54.342 1.00 30.44 19 TYR C N 1
ATOM 10318 C CA . TYR C 1 19 ? 24.191 79.257 53.079 1.00 34.48 19 TYR C CA 1
ATOM 10319 C C . TYR C 1 19 ? 24.856 80.236 52.122 1.00 30.78 19 TYR C C 1
ATOM 10320 O O . TYR C 1 19 ? 24.953 79.970 50.919 1.00 29.63 19 TYR C O 1
ATOM 10338 N N . VAL C 1 20 ? 25.295 81.391 52.624 1.00 32.17 20 VAL C N 1
ATOM 10339 C CA . VAL C 1 20 ? 25.820 82.396 51.705 1.00 31.47 20 VAL C CA 1
ATOM 10340 C C . VAL C 1 20 ? 27.209 81.991 51.216 1.00 30.55 20 VAL C C 1
ATOM 10341 O O . VAL C 1 20 ? 27.555 82.192 50.050 1.00 28.37 20 VAL C O 1
ATOM 10354 N N . LYS C 1 21 ? 28.020 81.389 52.082 1.00 27.64 21 LYS C N 1
ATOM 10355 C CA . LYS C 1 21 ? 29.301 80.863 51.609 1.00 30.07 21 LYS C CA 1
ATOM 10356 C C . LYS C 1 21 ? 29.082 79.770 50.559 1.00 29.63 21 LYS C C 1
ATOM 10357 O O . LYS C 1 21 ? 29.779 79.727 49.534 1.00 31.88 21 LYS C O 1
ATOM 10376 N N . LEU C 1 22 ? 28.122 78.879 50.789 1.00 27.73 22 LEU C N 1
ATOM 10377 C CA . LEU C 1 22 ? 27.770 77.906 49.761 1.00 31.96 22 LEU C CA 1
ATOM 10378 C C . LEU C 1 22 ? 27.377 78.599 48.459 1.00 31.97 22 LEU C C 1
ATOM 10379 O O . LEU C 1 22 ? 27.759 78.161 47.363 1.00 33.09 22 LEU C O 1
ATOM 10395 N N . ALA C 1 23 ? 26.579 79.660 48.560 1.00 33.99 23 ALA C N 1
ATOM 10396 C CA . ALA C 1 23 ? 26.191 80.407 47.368 1.00 34.70 23 ALA C CA 1
ATOM 10397 C C . ALA C 1 23 ? 27.423 80.940 46.636 1.00 32.77 23 ALA C C 1
ATOM 10398 O O . ALA C 1 23 ? 27.542 80.814 45.407 1.00 34.87 23 ALA C O 1
ATOM 10405 N N . GLU C 1 24 ? 28.339 81.562 47.378 1.00 32.98 24 GLU C N 1
ATOM 10406 C CA . GLU C 1 24 ? 29.570 82.058 46.774 1.00 34.54 24 GLU C CA 1
ATOM 10407 C C . GLU C 1 24 ? 30.340 80.928 46.097 1.00 36.12 24 GLU C C 1
ATOM 10408 O O . GLU C 1 24 ? 30.806 81.072 44.963 1.00 35.42 24 GLU C O 1
ATOM 10420 N N . ASP C 1 25 ? 30.489 79.790 46.782 1.00 35.17 25 ASP C N 1
ATOM 10421 C CA . ASP C 1 25 ? 31.207 78.665 46.187 1.00 35.94 25 ASP C CA 1
ATOM 10422 C C . ASP C 1 25 ? 30.576 78.250 44.872 1.00 36.82 25 ASP C C 1
ATOM 10423 O O . ASP C 1 25 ? 31.269 77.774 43.961 1.00 37.42 25 ASP C O 1
ATOM 10432 N N . ASN C 1 26 ? 29.260 78.411 44.764 1.00 34.17 26 ASN C N 1
ATOM 10433 C CA . ASN C 1 26 ? 28.498 77.943 43.622 1.00 39.69 26 ASN C CA 1
ATOM 10434 C C . ASN C 1 26 ? 28.252 79.016 42.567 1.00 36.01 26 ASN C C 1
ATOM 10435 O O . ASN C 1 26 ? 27.463 78.783 41.647 1.00 36.23 26 ASN C O 1
ATOM 10446 N N . GLY C 1 27 ? 28.911 80.163 42.664 1.00 41.01 27 GLY C N 1
ATOM 10447 C CA . GLY C 1 27 ? 28.910 81.126 41.578 1.00 42.18 27 GLY C CA 1
ATOM 10448 C C . GLY C 1 27 ? 27.847 82.199 41.631 1.00 41.92 27 GLY C C 1
ATOM 10449 O O . GLY C 1 27 ? 27.686 82.934 40.646 1.00 38.27 27 GLY C O 1
ATOM 10453 N N . PHE C 1 28 ? 27.105 82.313 42.725 1.00 39.67 28 PHE C N 1
ATOM 10454 C CA . PHE C 1 28 ? 26.222 83.458 42.880 1.00 35.91 28 PHE C CA 1
ATOM 10455 C C . PHE C 1 28 ? 27.056 84.717 43.081 1.00 39.12 28 PHE C C 1
ATOM 10456 O O . PHE C 1 28 ? 28.081 84.688 43.767 1.00 36.57 28 PHE C O 1
ATOM 10473 N N . GLU C 1 29 ? 26.634 85.824 42.451 1.00 36.89 29 GLU C N 1
ATOM 10474 C CA . GLU C 1 29 ? 27.389 87.070 42.509 1.00 39.67 29 GLU C CA 1
ATOM 10475 C C . GLU C 1 29 ? 26.816 88.096 43.476 1.00 38.70 29 GLU C C 1
ATOM 10476 O O . GLU C 1 29 ? 27.536 89.030 43.855 1.00 35.95 29 GLU C O 1
ATOM 10488 N N . TYR C 1 30 ? 25.548 87.956 43.872 1.00 34.06 30 TYR C N 1
ATOM 10489 C CA . TYR C 1 30 ? 24.903 88.876 44.803 1.00 34.45 30 TYR C CA 1
ATOM 10490 C C . TYR C 1 30 ? 24.211 88.124 45.924 1.00 37.91 30 TYR C C 1
ATOM 10491 O O . TYR C 1 30 ? 23.559 87.098 45.691 1.00 36.39 30 TYR C O 1
ATOM 10509 N N . CYS C 1 31 ? 24.309 88.679 47.128 1.00 33.54 31 CYS C N 1
ATOM 10510 C CA . CYS C 1 31 ? 23.605 88.193 48.311 1.00 33.35 31 CYS C CA 1
ATOM 10511 C C . CYS C 1 31 ? 22.728 89.305 48.867 1.00 38.51 31 CYS C C 1
ATOM 10512 O O . CYS C 1 31 ? 23.244 90.345 49.295 1.00 35.49 31 CYS C O 1
ATOM 10520 N N . TRP C 1 32 ? 21.413 89.081 48.882 1.00 35.10 32 TRP C N 1
ATOM 10521 C CA . TRP C 1 32 ? 20.446 90.056 49.378 1.00 33.57 32 TRP C CA 1
ATOM 10522 C C . TRP C 1 32 ? 19.753 89.523 50.635 1.00 38.49 32 TRP C C 1
ATOM 10523 O O . TRP C 1 32 ? 19.157 88.446 50.594 1.00 35.31 32 TRP C O 1
ATOM 10544 N N . ILE C 1 33 ? 19.803 90.288 51.728 1.00 33.09 33 ILE C N 1
ATOM 10545 C CA . ILE C 1 33 ? 19.258 89.895 53.033 1.00 32.30 33 ILE C CA 1
ATOM 10546 C C . ILE C 1 33 ? 18.104 90.837 53.367 1.00 36.67 33 ILE C C 1
ATOM 10547 O O . ILE C 1 33 ? 18.275 92.062 53.339 1.00 36.64 33 ILE C O 1
ATOM 10563 N N . THR C 1 34 ? 16.937 90.282 53.703 1.00 36.79 34 THR C N 1
ATOM 10564 C CA . THR C 1 34 ? 15.805 91.171 53.947 1.00 37.82 34 THR C CA 1
ATOM 10565 C C . THR C 1 34 ? 15.984 91.896 55.285 1.00 34.39 34 THR C C 1
ATOM 10566 O O . THR C 1 34 ? 16.707 91.444 56.186 1.00 35.03 34 THR C O 1
ATOM 10577 N N . ASP C 1 35 ? 15.293 93.027 55.408 1.00 38.49 35 ASP C N 1
ATOM 10578 C CA . ASP C 1 35 ? 15.383 93.942 56.549 1.00 37.93 35 ASP C CA 1
ATOM 10579 C C . ASP C 1 35 ? 13.988 94.153 57.150 1.00 41.61 35 ASP C C 1
ATOM 10580 O O . ASP C 1 35 ? 13.191 94.958 56.651 1.00 38.78 35 ASP C O 1
ATOM 10589 N N . HIS C 1 36 ? 13.680 93.428 58.223 1.00 38.71 36 HIS C N 1
ATOM 10590 C CA . HIS C 1 36 ? 12.425 93.627 58.945 1.00 45.17 36 HIS C CA 1
ATOM 10591 C C . HIS C 1 36 ? 12.711 93.644 60.440 1.00 42.13 36 HIS C C 1
ATOM 10592 O O . HIS C 1 36 ? 13.556 92.888 60.933 1.00 38.57 36 HIS C O 1
ATOM 10606 N N . TYR C 1 37 ? 12.016 94.534 61.155 1.00 38.52 37 TYR C N 1
ATOM 10607 C CA . TYR C 1 37 ? 12.328 94.749 62.565 1.00 41.20 37 TYR C CA 1
ATOM 10608 C C . TYR C 1 37 ? 12.189 93.465 63.386 1.00 39.05 37 TYR C C 1
ATOM 10609 O O . TYR C 1 37 ? 12.805 93.342 64.452 1.00 41.33 37 TYR C O 1
ATOM 10627 N N . ASN C 1 38 ? 11.374 92.509 62.934 1.00 37.53 38 ASN C N 1
ATOM 10628 C CA . ASN C 1 38 ? 11.067 91.361 63.791 1.00 35.62 38 ASN C CA 1
ATOM 10629 C C . ASN C 1 38 ? 12.100 90.246 63.702 1.00 34.55 38 ASN C C 1
ATOM 10630 O O . ASN C 1 38 ? 12.086 89.353 64.566 1.00 37.86 38 ASN C O 1
ATOM 10641 N N . ASN C 1 39 ? 13.013 90.293 62.733 1.00 36.47 39 ASN C N 1
ATOM 10642 C CA . ASN C 1 39 ? 14.005 89.251 62.515 1.00 36.39 39 ASN C CA 1
ATOM 10643 C C . ASN C 1 39 ? 15.380 89.690 63.026 1.00 33.73 39 ASN C C 1
ATOM 10644 O O . ASN C 1 39 ? 15.539 90.776 63.589 1.00 36.24 39 ASN C O 1
ATOM 10655 N N . ARG C 1 40 ? 16.388 88.821 62.848 1.00 33.47 40 ARG C N 1
ATOM 10656 C CA . ARG C 1 40 ? 17.758 89.223 63.147 1.00 33.02 40 ARG C CA 1
ATOM 10657 C C . ARG C 1 40 ? 18.106 90.482 62.363 1.00 33.33 40 ARG C C 1
ATOM 10658 O O . ARG C 1 40 ? 17.689 90.657 61.215 1.00 37.34 40 ARG C O 1
ATOM 10679 N N . ASN C 1 41 ? 18.883 91.357 62.988 1.00 29.52 41 ASN C N 1
ATOM 10680 C CA . ASN C 1 41 ? 19.195 92.648 62.375 1.00 31.94 41 ASN C CA 1
ATOM 10681 C C . ASN C 1 41 ? 19.999 92.470 61.087 1.00 33.49 41 ASN C C 1
ATOM 10682 O O . ASN C 1 41 ? 20.987 91.725 61.047 1.00 32.21 41 ASN C O 1
ATOM 10693 N N . VAL C 1 42 ? 19.603 93.197 60.037 1.00 31.67 42 VAL C N 1
ATOM 10694 C CA . VAL C 1 42 ? 20.133 92.931 58.696 1.00 32.98 42 VAL C CA 1
ATOM 10695 C C . VAL C 1 42 ? 21.638 93.200 58.615 1.00 34.18 42 VAL C C 1
ATOM 10696 O O . VAL C 1 42 ? 22.386 92.444 57.970 1.00 29.36 42 VAL C O 1
ATOM 10709 N N . TYR C 1 43 ? 22.104 94.282 59.243 1.00 31.59 43 TYR C N 1
ATOM 10710 C CA . TYR C 1 43 ? 23.506 94.678 59.132 1.00 34.32 43 TYR C CA 1
ATOM 10711 C C . TYR C 1 43 ? 24.424 93.842 60.024 1.00 28.36 43 TYR C C 1
ATOM 10712 O O . TYR C 1 43 ? 25.588 93.613 59.667 1.00 29.63 43 TYR C O 1
ATOM 10730 N N . MET C 1 44 ? 23.926 93.382 61.170 1.00 28.61 44 MET C N 1
ATOM 10731 C CA . MET C 1 44 ? 24.675 92.392 61.947 1.00 25.51 44 MET C CA 1
ATOM 10732 C C . MET C 1 44 ? 24.793 91.073 61.189 1.00 28.97 44 MET C C 1
ATOM 10733 O O . MET C 1 44 ? 25.879 90.470 61.149 1.00 30.55 44 MET C O 1
ATOM 10747 N N . ALA C 1 45 ? 23.708 90.623 60.555 1.00 27.76 45 ALA C N 1
ATOM 10748 C CA . ALA C 1 45 ? 23.807 89.438 59.709 1.00 30.90 45 ALA C CA 1
ATOM 10749 C C . ALA C 1 45 ? 24.821 89.666 58.583 1.00 30.06 45 ALA C C 1
ATOM 10750 O O . ALA C 1 45 ? 25.663 88.808 58.298 1.00 26.77 45 ALA C O 1
ATOM 10757 N N . LEU C 1 46 ? 24.776 90.835 57.952 1.00 28.74 46 LEU C N 1
ATOM 10758 C CA . LEU C 1 46 ? 25.695 91.098 56.849 1.00 30.96 46 LEU C CA 1
ATOM 10759 C C . LEU C 1 46 ? 27.141 91.204 57.333 1.00 29.15 46 LEU C C 1
ATOM 10760 O O . LEU C 1 46 ? 28.069 90.881 56.575 1.00 28.55 46 LEU C O 1
ATOM 10776 N N . THR C 1 47 ? 27.357 91.633 58.585 1.00 28.73 47 THR C N 1
ATOM 10777 C CA . THR C 1 47 ? 28.712 91.686 59.124 1.00 28.72 47 THR C CA 1
ATOM 10778 C C . THR C 1 47 ? 29.293 90.285 59.228 1.00 31.12 47 THR C C 1
ATOM 10779 O O . THR C 1 47 ? 30.428 90.029 58.821 1.00 29.05 47 THR C O 1
ATOM 10790 N N . ALA C 1 48 ? 28.520 89.370 59.787 1.00 27.17 48 ALA C N 1
ATOM 10791 C CA . ALA C 1 48 ? 28.979 88.000 59.922 1.00 27.59 48 ALA C CA 1
ATOM 10792 C C . ALA C 1 48 ? 29.155 87.348 58.561 1.00 28.97 48 ALA C C 1
ATOM 10793 O O . ALA C 1 48 ? 30.117 86.592 58.341 1.00 29.01 48 ALA C O 1
ATOM 10800 N N . ILE C 1 49 ? 28.253 87.650 57.623 1.00 28.18 49 ILE C N 1
ATOM 10801 C CA . ILE C 1 49 ? 28.366 87.096 56.276 1.00 28.78 49 ILE C CA 1
ATOM 10802 C C . ILE C 1 49 ? 29.639 87.588 55.620 1.00 28.05 49 ILE C C 1
ATOM 10803 O O . ILE C 1 49 ? 30.375 86.816 55.002 1.00 28.02 49 ILE C O 1
ATOM 10819 N N . ALA C 1 50 ? 29.917 88.890 55.744 1.00 27.91 50 ALA C N 1
ATOM 10820 C CA . ALA C 1 50 ? 31.156 89.415 55.188 1.00 29.59 50 ALA C CA 1
ATOM 10821 C C . ALA C 1 50 ? 32.356 88.667 55.749 1.00 33.61 50 ALA C C 1
ATOM 10822 O O . ALA C 1 50 ? 33.312 88.387 55.024 1.00 27.73 50 ALA C O 1
ATOM 10829 N N . MET C 1 51 ? 32.332 88.338 57.038 1.00 27.64 51 MET C N 1
ATOM 10830 C CA . MET C 1 51 ? 33.508 87.702 57.626 1.00 32.18 51 MET C CA 1
ATOM 10831 C C . MET C 1 51 ? 33.650 86.260 57.163 1.00 38.82 51 MET C C 1
ATOM 10832 O O . MET C 1 51 ? 34.740 85.687 57.270 1.00 42.58 51 MET C O 1
ATOM 10846 N N . ASN C 1 52 ? 32.579 85.666 56.641 1.00 28.10 52 ASN C N 1
ATOM 10847 C CA . ASN C 1 52 ? 32.611 84.296 56.154 1.00 28.72 52 ASN C CA 1
ATOM 10848 C C . ASN C 1 52 ? 32.672 84.176 54.638 1.00 31.98 52 ASN C C 1
ATOM 10849 O O . ASN C 1 52 ? 32.610 83.056 54.120 1.00 31.98 52 ASN C O 1
ATOM 10860 N N . THR C 1 53 ? 32.789 85.288 53.911 1.00 28.93 53 THR C N 1
ATOM 10861 C CA . THR C 1 53 ? 32.821 85.271 52.459 1.00 30.41 53 THR C CA 1
ATOM 10862 C C . THR C 1 53 ? 33.966 86.161 51.988 1.00 30.49 53 THR C C 1
ATOM 10863 O O . THR C 1 53 ? 34.658 86.812 52.786 1.00 28.18 53 THR C O 1
ATOM 10874 N N . ASN C 1 54 ? 34.126 86.205 50.676 1.00 28.87 54 ASN C N 1
ATOM 10875 C CA . ASN C 1 54 ? 35.318 86.784 50.076 1.00 27.32 54 ASN C CA 1
ATOM 10876 C C . ASN C 1 54 ? 35.042 87.618 48.849 1.00 29.53 54 ASN C C 1
ATOM 10877 O O . ASN C 1 54 ? 35.728 88.628 48.643 1.00 30.02 54 ASN C O 1
ATOM 10888 N N . LYS C 1 55 ? 34.096 87.173 48.009 1.00 30.61 55 LYS C N 1
ATOM 10889 C CA . LYS C 1 55 ? 33.902 87.750 46.681 1.00 34.65 55 LYS C CA 1
ATOM 10890 C C . LYS C 1 55 ? 32.470 88.200 46.401 1.00 31.98 55 LYS C C 1
ATOM 10891 O O . LYS C 1 55 ? 32.259 89.108 45.591 1.00 31.00 55 LYS C O 1
ATOM 10910 N N . ILE C 1 56 ? 31.474 87.533 46.988 1.00 31.98 56 ILE C N 1
ATOM 10911 C CA . ILE C 1 56 ? 30.072 87.818 46.668 1.00 33.32 56 ILE C CA 1
ATOM 10912 C C . ILE C 1 56 ? 29.699 89.226 47.128 1.00 32.31 56 ILE C C 1
ATOM 10913 O O . ILE C 1 56 ? 30.061 89.647 48.231 1.00 31.76 56 ILE C O 1
ATOM 10929 N N . LYS C 1 57 ? 29.017 89.979 46.262 1.00 31.94 57 LYS C N 1
ATOM 10930 C CA . LYS C 1 57 ? 28.449 91.258 46.673 1.00 33.10 57 LYS C CA 1
ATOM 10931 C C . LYS C 1 57 ? 27.288 91.017 47.624 1.00 35.04 57 LYS C C 1
ATOM 10932 O O . LYS C 1 57 ? 26.587 90.004 47.530 1.00 37.91 57 LYS C O 1
ATOM 10951 N N . LEU C 1 58 ? 27.095 91.945 48.564 1.00 32.59 58 LEU C N 1
ATOM 10952 C CA . LEU C 1 58 ? 26.104 91.727 49.607 1.00 32.38 58 LEU C CA 1
ATOM 10953 C C . LEU C 1 58 ? 25.530 93.041 50.112 1.00 31.85 58 LEU C C 1
ATOM 10954 O O . LEU C 1 58 ? 26.203 94.081 50.157 1.00 35.81 58 LEU C O 1
ATOM 10970 N N . GLY C 1 59 ? 24.280 92.969 50.518 1.00 34.25 59 GLY C N 1
ATOM 10971 C CA . GLY C 1 59 ? 23.607 94.122 51.045 1.00 36.84 59 GLY C CA 1
ATOM 10972 C C . GLY C 1 59 ? 22.185 93.837 51.442 1.00 38.27 59 GLY C C 1
ATOM 10973 O O . GLY C 1 59 ? 21.652 92.737 51.239 1.00 35.60 59 GLY C O 1
ATOM 10977 N N . PRO C 1 60 ? 21.546 94.843 52.036 1.00 36.77 60 PRO C N 1
ATOM 10978 C CA . PRO C 1 60 ? 20.140 94.703 52.408 1.00 38.06 60 PRO C CA 1
ATOM 10979 C C . PRO C 1 60 ? 19.294 94.626 51.151 1.00 42.34 60 PRO C C 1
ATOM 10980 O O . PRO C 1 60 ? 19.588 95.291 50.153 1.00 39.14 60 PRO C O 1
ATOM 10991 N N . GLY C 1 61 ? 18.271 93.770 51.190 1.00 36.73 61 GLY C N 1
ATOM 10992 C CA . GLY C 1 61 ? 17.339 93.627 50.079 1.00 43.27 61 GLY C CA 1
ATOM 10993 C C . GLY C 1 61 ? 15.898 93.446 50.517 1.00 44.43 61 GLY C C 1
ATOM 10994 O O . GLY C 1 61 ? 15.380 92.328 50.493 1.00 44.93 61 GLY C O 1
ATOM 10998 N N . VAL C 1 62 ? 15.219 94.528 50.896 1.00 43.63 62 VAL C N 1
ATOM 10999 C CA . VAL C 1 62 ? 15.742 95.882 50.819 1.00 41.36 62 VAL C CA 1
ATOM 11000 C C . VAL C 1 62 ? 15.515 96.601 52.138 1.00 44.95 62 VAL C C 1
ATOM 11001 O O . VAL C 1 62 ? 14.607 96.244 52.888 1.00 47.00 62 VAL C O 1
ATOM 11014 N N . THR C 1 63 ? 16.323 97.621 52.429 1.00 41.17 63 THR C N 1
ATOM 11015 C CA . THR C 1 63 ? 16.044 98.492 53.565 1.00 41.15 63 THR C CA 1
ATOM 11016 C C . THR C 1 63 ? 15.082 99.589 53.101 1.00 39.86 63 THR C C 1
ATOM 11017 O O . THR C 1 63 ? 14.481 99.489 52.030 1.00 49.52 63 THR C O 1
ATOM 11028 N N . ASN C 1 64 ? 14.869 100.620 53.912 1.00 41.83 64 ASN C N 1
ATOM 11029 C CA . ASN C 1 64 ? 13.931 101.677 53.539 1.00 43.54 64 ASN C CA 1
ATOM 11030 C C . ASN C 1 64 ? 14.314 102.949 54.280 1.00 47.62 64 ASN C C 1
ATOM 11031 O O . ASN C 1 64 ? 15.177 102.931 55.168 1.00 41.73 64 ASN C O 1
ATOM 11042 N N . PRO C 1 65 ? 13.692 104.081 53.936 1.00 46.31 65 PRO C N 1
ATOM 11043 C CA . PRO C 1 65 ? 14.095 105.356 54.553 1.00 44.72 65 PRO C CA 1
ATOM 11044 C C . PRO C 1 65 ? 13.604 105.554 55.981 1.00 50.03 65 PRO C C 1
ATOM 11045 O O . PRO C 1 65 ? 14.072 106.488 56.650 1.00 52.58 65 PRO C O 1
ATOM 11056 N N . TYR C 1 66 ? 12.701 104.712 56.480 1.00 44.58 66 TYR C N 1
ATOM 11057 C CA . TYR C 1 66 ? 11.906 105.098 57.634 1.00 49.95 66 TYR C CA 1
ATOM 11058 C C . TYR C 1 66 ? 12.356 104.461 58.942 1.00 51.17 66 TYR C C 1
ATOM 11059 O O . TYR C 1 66 ? 12.251 105.105 59.988 1.00 47.16 66 TYR C O 1
ATOM 11077 N N . VAL C 1 67 ? 12.856 103.225 58.928 1.00 46.33 67 VAL C N 1
ATOM 11078 C CA . VAL C 1 67 ? 13.119 102.552 60.200 1.00 46.29 67 VAL C CA 1
ATOM 11079 C C . VAL C 1 67 ? 14.439 102.979 60.823 1.00 45.25 67 VAL C C 1
ATOM 11080 O O . VAL C 1 67 ? 14.653 102.763 62.027 1.00 43.03 67 VAL C O 1
ATOM 11093 N N . ARG C 1 68 ? 15.329 103.565 60.028 1.00 40.30 68 ARG C N 1
ATOM 11094 C CA . ARG C 1 68 ? 16.573 104.148 60.482 1.00 42.16 68 ARG C CA 1
ATOM 11095 C C . ARG C 1 68 ? 16.732 105.463 59.737 1.00 40.30 68 ARG C C 1
ATOM 11096 O O . ARG C 1 68 ? 16.236 105.609 58.622 1.00 47.76 68 ARG C O 1
ATOM 11117 N N . SER C 1 69 ? 17.396 106.418 60.363 1.00 40.61 69 SER C N 1
ATOM 11118 C CA . SER C 1 69 ? 17.733 107.651 59.650 1.00 41.32 69 SER C CA 1
ATOM 11119 C C . SER C 1 69 ? 18.545 107.313 58.401 1.00 40.17 69 SER C C 1
ATOM 11120 O O . SER C 1 69 ? 19.400 106.416 58.433 1.00 38.73 69 SER C O 1
ATOM 11128 N N . PRO C 1 70 ? 18.320 108.004 57.279 1.00 41.08 70 PRO C N 1
ATOM 11129 C CA . PRO C 1 70 ? 19.177 107.748 56.113 1.00 40.59 70 PRO C CA 1
ATOM 11130 C C . PRO C 1 70 ? 20.653 107.922 56.418 1.00 39.08 70 PRO C C 1
ATOM 11131 O O . PRO C 1 70 ? 21.489 107.257 55.799 1.00 39.03 70 PRO C O 1
ATOM 11142 N N . ALA C 1 71 ? 21.009 108.803 57.354 1.00 42.40 71 ALA C N 1
ATOM 11143 C CA . ALA C 1 71 ? 22.416 108.948 57.719 1.00 41.36 71 ALA C CA 1
ATOM 11144 C C . ALA C 1 71 ? 22.948 107.665 58.348 1.00 40.81 71 ALA C C 1
ATOM 11145 O O . ALA C 1 71 ? 24.103 107.287 58.127 1.00 38.79 71 ALA C O 1
ATOM 11152 N N . ILE C 1 72 ? 22.118 106.996 59.151 1.00 39.27 72 ILE C N 1
ATOM 11153 C CA . ILE C 1 72 ? 22.520 105.727 59.752 1.00 36.09 72 ILE C CA 1
ATOM 11154 C C . ILE C 1 72 ? 22.668 104.658 58.681 1.00 36.94 72 ILE C C 1
ATOM 11155 O O . ILE C 1 72 ? 23.629 103.879 58.685 1.00 38.39 72 ILE C O 1
ATOM 11171 N N . THR C 1 73 ? 21.733 104.615 57.737 1.00 39.64 73 THR C N 1
ATOM 11172 C CA . THR C 1 73 ? 21.849 103.690 56.613 1.00 36.31 73 THR C CA 1
ATOM 11173 C C . THR C 1 73 ? 23.164 103.899 55.864 1.00 34.49 73 THR C C 1
ATOM 11174 O O . THR C 1 73 ? 23.860 102.933 55.513 1.00 36.08 73 THR C O 1
ATOM 11185 N N . ALA C 1 74 ? 23.522 105.159 55.609 1.00 37.55 74 ALA C N 1
ATOM 11186 C CA . ALA C 1 74 ? 24.741 105.454 54.859 1.00 34.43 74 ALA C CA 1
ATOM 11187 C C . ALA C 1 74 ? 25.971 104.889 55.558 1.00 39.64 74 ALA C C 1
ATOM 11188 O O . ALA C 1 74 ? 26.799 104.209 54.936 1.00 35.15 74 ALA C O 1
ATOM 11195 N N . SER C 1 75 ? 26.103 105.142 56.864 1.00 34.01 75 SER C N 1
ATOM 11196 C CA . SER C 1 75 ? 27.286 104.682 57.578 1.00 34.81 75 SER C CA 1
ATOM 11197 C C . SER C 1 75 ? 27.255 103.174 57.794 1.00 38.51 75 SER C C 1
ATOM 11198 O O . SER C 1 75 ? 28.316 102.532 57.854 1.00 33.74 75 SER C O 1
ATOM 11206 N N . ALA C 1 76 ? 26.066 102.574 57.861 1.00 34.79 76 ALA C N 1
ATOM 11207 C CA . ALA C 1 76 ? 26.018 101.115 57.928 1.00 30.41 76 ALA C CA 1
ATOM 11208 C C . ALA C 1 76 ? 26.542 100.513 56.630 1.00 34.16 76 ALA C C 1
ATOM 11209 O O . ALA C 1 76 ? 27.321 99.554 56.648 1.00 34.25 76 ALA C O 1
ATOM 11216 N N . ILE C 1 77 ? 26.152 101.093 55.490 1.00 31.86 77 ILE C N 1
ATOM 11217 C CA . ILE C 1 77 ? 26.659 100.628 54.201 1.00 32.60 77 ILE C CA 1
ATOM 11218 C C . ILE C 1 77 ? 28.161 100.872 54.090 1.00 34.03 77 ILE C C 1
ATOM 11219 O O . ILE C 1 77 ? 28.901 100.051 53.527 1.00 32.45 77 ILE C O 1
ATOM 11235 N N . ALA C 1 78 ? 28.622 102.045 54.532 1.00 35.13 78 ALA C N 1
ATOM 11236 C CA . ALA C 1 78 ? 30.056 102.326 54.498 1.00 33.08 78 ALA C CA 1
ATOM 11237 C C . ALA C 1 78 ? 30.823 101.306 55.325 1.00 34.85 78 ALA C C 1
ATOM 11238 O O . ALA C 1 78 ? 31.870 100.793 54.898 1.00 31.84 78 ALA C O 1
ATOM 11245 N N . THR C 1 79 ? 30.317 101.010 56.526 1.00 32.24 79 THR C N 1
ATOM 11246 C CA . THR C 1 79 ? 30.958 100.017 57.381 1.00 32.99 79 THR C CA 1
ATOM 11247 C C . THR C 1 79 ? 31.030 98.669 56.672 1.00 30.42 79 THR C C 1
ATOM 11248 O O . THR C 1 79 ? 32.063 97.986 56.705 1.00 30.56 79 THR C O 1
ATOM 11259 N N . LEU C 1 80 ? 29.913 98.250 56.065 1.00 31.79 80 LEU C N 1
ATOM 11260 C CA . LEU C 1 80 ? 29.891 96.973 55.355 1.00 29.40 80 LEU C CA 1
ATOM 11261 C C . LEU C 1 80 ? 30.882 96.978 54.212 1.00 32.03 80 LEU C C 1
ATOM 11262 O O . LEU C 1 80 ? 31.561 95.979 53.959 1.00 30.22 80 LEU C O 1
ATOM 11278 N N . ASP C 1 81 ? 30.970 98.098 53.485 1.00 28.81 81 ASP C N 1
ATOM 11279 C CA . ASP C 1 81 ? 31.882 98.138 52.356 1.00 29.82 81 ASP C CA 1
ATOM 11280 C C . ASP C 1 81 ? 33.325 98.016 52.816 1.00 28.44 81 ASP C C 1
ATOM 11281 O O . ASP C 1 81 ? 34.138 97.354 52.160 1.00 28.57 81 ASP C O 1
ATOM 11290 N N . GLU C 1 82 ? 33.670 98.693 53.910 1.00 32.96 82 GLU C N 1
ATOM 11291 C CA . GLU C 1 82 ? 35.015 98.586 54.474 1.00 37.77 82 GLU C CA 1
ATOM 11292 C C . GLU C 1 82 ? 35.320 97.155 54.887 1.00 28.86 82 GLU C C 1
ATOM 11293 O O . GLU C 1 82 ? 36.331 96.579 54.467 1.00 28.19 82 GLU C O 1
ATOM 11305 N N . LEU C 1 83 ? 34.433 96.551 55.671 1.00 28.21 83 LEU C N 1
ATOM 11306 C CA . LEU C 1 83 ? 34.683 95.198 56.175 1.00 29.45 83 LEU C CA 1
ATOM 11307 C C . LEU C 1 83 ? 34.881 94.203 55.041 1.00 33.79 83 LEU C C 1
ATOM 11308 O O . LEU C 1 83 ? 35.726 93.296 55.130 1.00 29.46 83 LEU C O 1
ATOM 11324 N N . SER C 1 84 ? 34.080 94.333 53.984 1.00 29.92 84 SER C N 1
ATOM 11325 C CA . SER C 1 84 ? 34.041 93.385 52.877 1.00 29.66 84 SER C CA 1
ATOM 11326 C C . SER C 1 84 ? 35.019 93.711 51.749 1.00 27.46 84 SER C C 1
ATOM 11327 O O . SER C 1 84 ? 35.069 92.982 50.759 1.00 29.74 84 SER C O 1
ATOM 11335 N N . GLY C 1 85 ? 35.817 94.763 51.872 1.00 30.68 85 GLY C N 1
ATOM 11336 C CA . GLY C 1 85 ? 36.785 95.041 50.848 1.00 30.28 85 GLY C CA 1
ATOM 11337 C C . GLY C 1 85 ? 36.184 95.570 49.573 1.00 34.34 85 GLY C C 1
ATOM 11338 O O . GLY C 1 85 ? 36.754 95.378 48.499 1.00 34.05 85 GLY C O 1
ATOM 11342 N N . GLY C 1 86 ? 35.059 96.260 49.665 1.00 31.45 86 GLY C N 1
ATOM 11343 C CA . GLY C 1 86 ? 34.463 96.903 48.519 1.00 33.46 86 GLY C CA 1
ATOM 11344 C C . GLY C 1 86 ? 33.366 96.130 47.826 1.00 33.76 86 GLY C C 1
ATOM 11345 O O . GLY C 1 86 ? 33.174 96.329 46.623 1.00 35.41 86 GLY C O 1
ATOM 11349 N N . ARG C 1 87 ? 32.628 95.282 48.551 1.00 33.67 87 ARG C N 1
ATOM 11350 C CA . ARG C 1 87 ? 31.604 94.400 48.003 1.00 34.75 87 ARG C CA 1
ATOM 11351 C C . ARG C 1 87 ? 30.173 94.820 48.340 1.00 33.33 87 ARG C C 1
ATOM 11352 O O . ARG C 1 87 ? 29.230 94.095 48.003 1.00 32.60 87 ARG C O 1
ATOM 11373 N N . ALA C 1 88 ? 29.970 95.952 49.004 1.00 33.86 88 ALA C N 1
ATOM 11374 C CA . ALA C 1 88 ? 28.627 96.299 49.443 1.00 33.63 88 ALA C CA 1
ATOM 11375 C C . ALA C 1 88 ? 27.748 96.723 48.279 1.00 32.76 88 ALA C C 1
ATOM 11376 O O . ALA C 1 88 ? 28.216 97.282 47.275 1.00 35.04 88 ALA C O 1
ATOM 11383 N N . VAL C 1 89 ? 26.447 96.476 48.434 1.00 34.25 89 VAL C N 1
ATOM 11384 C CA . VAL C 1 89 ? 25.435 97.093 47.580 1.00 38.99 89 VAL C CA 1
ATOM 11385 C C . VAL C 1 89 ? 24.289 97.537 48.473 1.00 37.89 89 VAL C C 1
ATOM 11386 O O . VAL C 1 89 ? 24.009 96.919 49.500 1.00 37.43 89 VAL C O 1
ATOM 11399 N N . LEU C 1 90 ? 23.605 98.602 48.078 1.00 36.72 90 LEU C N 1
ATOM 11400 C CA . LEU C 1 90 ? 22.504 99.134 48.883 1.00 37.41 90 LEU C CA 1
ATOM 11401 C C . LEU C 1 90 ? 21.204 98.840 48.156 1.00 41.27 90 LEU C C 1
ATOM 11402 O O . LEU C 1 90 ? 20.882 99.510 47.178 1.00 38.58 90 LEU C O 1
ATOM 11418 N N . GLY C 1 91 ? 20.448 97.856 48.648 1.00 42.20 91 GLY C N 1
ATOM 11419 C CA . GLY C 1 91 ? 19.086 97.669 48.179 1.00 38.40 91 GLY C CA 1
ATOM 11420 C C . GLY C 1 91 ? 18.113 98.447 49.041 1.00 37.44 91 GLY C C 1
ATOM 11421 O O . GLY C 1 91 ? 18.081 98.255 50.254 1.00 41.26 91 GLY C O 1
ATOM 11425 N N . ILE C 1 92 ? 17.308 99.336 48.461 1.00 41.16 92 ILE C N 1
ATOM 11426 C CA . ILE C 1 92 ? 16.469 100.212 49.274 1.00 38.75 92 ILE C CA 1
ATOM 11427 C C . ILE C 1 92 ? 15.130 100.445 48.582 1.00 44.06 92 ILE C C 1
ATOM 11428 O O . ILE C 1 92 ? 15.076 100.667 47.368 1.00 49.32 92 ILE C O 1
ATOM 11444 N N . GLY C 1 93 ? 14.049 100.352 49.357 1.00 52.55 93 GLY C N 1
ATOM 11445 C CA . GLY C 1 93 ? 12.710 100.495 48.841 1.00 53.56 93 GLY C CA 1
ATOM 11446 C C . GLY C 1 93 ? 11.848 101.329 49.763 1.00 53.98 93 GLY C C 1
ATOM 11447 O O . GLY C 1 93 ? 12.324 101.875 50.766 1.00 53.41 93 GLY C O 1
ATOM 11451 N N . PRO C 1 94 ? 10.552 101.442 49.433 1.00 54.92 94 PRO C N 1
ATOM 11452 C CA . PRO C 1 94 ? 9.661 102.328 50.209 1.00 57.28 94 PRO C CA 1
ATOM 11453 C C . PRO C 1 94 ? 9.195 101.761 51.534 1.00 58.23 94 PRO C C 1
ATOM 11454 O O . PRO C 1 94 ? 8.639 102.510 52.350 1.00 57.11 94 PRO C O 1
ATOM 11465 N N . GLY C 1 95 ? 9.353 100.467 51.762 1.00 53.39 95 GLY C N 1
ATOM 11466 C CA . GLY C 1 95 ? 8.716 99.864 52.910 1.00 54.96 95 GLY C CA 1
ATOM 11467 C C . GLY C 1 95 ? 7.256 99.531 52.640 1.00 55.54 95 GLY C C 1
ATOM 11468 O O . GLY C 1 95 ? 6.828 99.349 51.501 1.00 57.30 95 GLY C O 1
ATOM 11472 N N . ASP C 1 96 ? 6.482 99.506 53.718 1.00 58.11 96 ASP C N 1
ATOM 11473 C CA . ASP C 1 96 ? 5.223 98.774 53.774 1.00 57.27 96 ASP C CA 1
ATOM 11474 C C . ASP C 1 96 ? 4.338 99.443 54.811 1.00 60.75 96 ASP C C 1
ATOM 11475 O O . ASP C 1 96 ? 4.806 99.764 55.907 1.00 60.67 96 ASP C O 1
ATOM 11484 N N . LYS C 1 97 ? 3.080 99.707 54.442 1.00 67.32 97 LYS C N 1
ATOM 11485 C CA . LYS C 1 97 ? 2.185 100.416 55.349 1.00 64.97 97 LYS C CA 1
ATOM 11486 C C . LYS C 1 97 ? 1.899 99.591 56.595 1.00 61.80 97 LYS C C 1
ATOM 11487 O O . LYS C 1 97 ? 1.820 100.135 57.702 1.00 59.67 97 LYS C O 1
ATOM 11506 N N . ALA C 1 98 ? 1.733 98.277 56.436 1.00 62.03 98 ALA C N 1
ATOM 11507 C CA . ALA C 1 98 ? 1.404 97.442 57.589 1.00 64.41 98 ALA C CA 1
ATOM 11508 C C . ALA C 1 98 ? 2.498 97.523 58.644 1.00 60.19 98 ALA C C 1
ATOM 11509 O O . ALA C 1 98 ? 2.218 97.594 59.847 1.00 53.64 98 ALA C O 1
ATOM 11516 N N . THR C 1 99 ? 3.754 97.542 58.207 1.00 56.63 99 THR C N 1
ATOM 11517 C CA . THR C 1 99 ? 4.865 97.639 59.148 1.00 54.70 99 THR C CA 1
ATOM 11518 C C . THR C 1 99 ? 4.875 98.997 59.840 1.00 53.83 99 THR C C 1
ATOM 11519 O O . THR C 1 99 ? 5.021 99.088 61.062 1.00 49.59 99 THR C O 1
ATOM 11530 N N . PHE C 1 100 ? 4.729 100.068 59.069 1.00 51.86 100 PHE C N 1
ATOM 11531 C CA . PHE C 1 100 ? 4.827 101.399 59.647 1.00 52.60 100 PHE C CA 1
ATOM 11532 C C . PHE C 1 100 ? 3.626 101.724 60.527 1.00 53.48 100 PHE C C 1
ATOM 11533 O O . PHE C 1 100 ? 3.769 102.451 61.517 1.00 53.51 100 PHE C O 1
ATOM 11550 N N . ASP C 1 101 ? 2.449 101.196 60.195 1.00 55.07 101 ASP C N 1
ATOM 11551 C CA . ASP C 1 101 ? 1.309 101.314 61.101 1.00 61.64 101 ASP C CA 1
ATOM 11552 C C . ASP C 1 101 ? 1.625 100.671 62.445 1.00 57.55 101 ASP C C 1
ATOM 11553 O O . ASP C 1 101 ? 1.365 101.249 63.506 1.00 55.67 101 ASP C O 1
ATOM 11562 N N . ALA C 1 102 ? 2.205 99.477 62.410 1.00 51.70 102 ALA C N 1
ATOM 11563 C CA . ALA C 1 102 ? 2.552 98.780 63.641 1.00 54.42 102 ALA C CA 1
ATOM 11564 C C . ALA C 1 102 ? 3.598 99.538 64.442 1.00 53.35 102 ALA C C 1
ATOM 11565 O O . ALA C 1 102 ? 3.563 99.519 65.674 1.00 54.61 102 ALA C O 1
ATOM 11572 N N . LEU C 1 103 ? 4.531 100.209 63.771 1.00 49.42 103 LEU C N 1
ATOM 11573 C CA . LEU C 1 103 ? 5.614 100.906 64.450 1.00 48.82 103 LEU C CA 1
ATOM 11574 C C . LEU C 1 103 ? 5.289 102.362 64.762 1.00 50.40 103 LEU C C 1
ATOM 11575 O O . LEU C 1 103 ? 6.111 103.043 65.379 1.00 50.18 103 LEU C O 1
ATOM 11591 N N . GLY C 1 104 ? 4.127 102.858 64.355 1.00 52.68 104 GLY C N 1
ATOM 11592 C CA . GLY C 1 104 ? 3.797 104.245 64.618 1.00 57.42 104 GLY C CA 1
ATOM 11593 C C . GLY C 1 104 ? 4.586 105.229 63.774 1.00 59.28 104 GLY C C 1
ATOM 11594 O O . GLY C 1 104 ? 4.954 106.306 64.260 1.00 57.77 104 GLY C O 1
ATOM 11598 N N . ILE C 1 105 ? 4.850 104.890 62.518 1.00 55.20 105 ILE C N 1
ATOM 11599 C CA . ILE C 1 105 ? 5.604 105.739 61.600 1.00 55.46 105 ILE C CA 1
ATOM 11600 C C . ILE C 1 105 ? 4.675 106.185 60.479 1.00 57.33 105 ILE C C 1
ATOM 11601 O O . ILE C 1 105 ? 4.022 105.350 59.844 1.00 58.12 105 ILE C O 1
ATOM 11617 N N . GLU C 1 106 ? 4.692 107.474 60.139 1.00 59.09 106 GLU C N 1
ATOM 11618 C CA . GLU C 1 106 ? 3.885 107.973 58.995 1.00 60.99 106 GLU C CA 1
ATOM 11619 C C . GLU C 1 106 ? 4.594 107.629 57.681 1.00 60.56 106 GLU C C 1
ATOM 11620 O O . GLU C 1 106 ? 5.755 107.978 57.544 1.00 59.88 106 GLU C O 1
ATOM 11632 N N . TRP C 1 107 ? 3.917 106.946 56.765 1.00 60.99 107 TRP C N 1
ATOM 11633 C CA . TRP C 1 107 ? 4.482 106.567 55.449 1.00 63.52 107 TRP C CA 1
ATOM 11634 C C . TRP C 1 107 ? 4.398 107.781 54.515 1.00 62.51 107 TRP C C 1
ATOM 11635 O O . TRP C 1 107 ? 3.725 107.677 53.488 1.00 64.93 107 TRP C O 1
ATOM 11656 N N . VAL C 1 108 ? 5.090 108.867 54.849 1.00 63.05 108 VAL C N 1
ATOM 11657 C CA . VAL C 1 108 ? 5.039 110.150 54.086 1.00 64.94 108 VAL C CA 1
ATOM 11658 C C . VAL C 1 108 ? 5.590 110.017 52.667 1.00 64.89 108 VAL C C 1
ATOM 11659 O O . VAL C 1 108 ? 6.683 109.450 52.518 1.00 63.35 108 VAL C O 1
ATOM 11672 N N . LYS C 1 109 ? 4.867 110.529 51.669 1.00 66.71 109 LYS C N 1
ATOM 11673 C CA . LYS C 1 109 ? 5.325 110.599 50.256 1.00 67.28 109 LYS C CA 1
ATOM 11674 C C . LYS C 1 109 ? 6.359 109.525 49.928 1.00 65.36 109 LYS C C 1
ATOM 11675 O O . LYS C 1 109 ? 7.518 109.863 49.852 1.00 64.91 109 LYS C O 1
ATOM 11694 N N . PRO C 1 110 ? 5.979 108.262 49.679 1.00 56.83 110 PRO C N 1
ATOM 11695 C CA . PRO C 1 110 ? 6.969 107.207 49.453 1.00 54.70 110 PRO C CA 1
ATOM 11696 C C . PRO C 1 110 ? 7.969 107.468 48.311 1.00 57.86 110 PRO C C 1
ATOM 11697 O O . PRO C 1 110 ? 9.127 107.197 48.513 1.00 54.42 110 PRO C O 1
ATOM 11708 N N . VAL C 1 111 ? 7.528 107.977 47.159 1.00 59.32 111 VAL C N 1
ATOM 11709 C CA . VAL C 1 111 ? 8.412 108.164 45.966 1.00 57.01 111 VAL C CA 1
ATOM 11710 C C . VAL C 1 111 ? 9.389 109.306 46.240 1.00 57.57 111 VAL C C 1
ATOM 11711 O O . VAL C 1 111 ? 10.582 109.112 46.003 1.00 56.84 111 VAL C O 1
ATOM 11724 N N . THR C 1 112 ? 8.910 110.445 46.724 1.00 57.66 112 THR C N 1
ATOM 11725 C CA . THR C 1 112 ? 9.780 111.570 47.046 1.00 57.67 112 THR C CA 1
ATOM 11726 C C . THR C 1 112 ? 10.765 111.212 48.150 1.00 58.86 112 THR C C 1
ATOM 11727 O O . THR C 1 112 ? 11.962 111.500 48.046 1.00 54.67 112 THR C O 1
ATOM 11738 N N . THR C 1 113 ? 10.276 110.588 49.226 1.00 54.45 113 THR C N 1
ATOM 11739 C CA . THR C 1 113 ? 11.154 110.271 50.347 1.00 52.47 113 THR C CA 1
ATOM 11740 C C . THR C 1 113 ? 12.279 109.334 49.921 1.00 52.74 113 THR C C 1
ATOM 11741 O O . THR C 1 113 ? 13.427 109.497 50.353 1.00 49.81 113 THR C O 1
ATOM 11752 N N . LEU C 1 114 ? 11.971 108.344 49.082 1.00 50.69 114 LEU C N 1
ATOM 11753 C CA . LEU C 1 114 ? 12.997 107.396 48.653 1.00 51.18 114 LEU C CA 1
ATOM 11754 C C . LEU C 1 114 ? 14.033 108.095 47.780 1.00 49.43 114 LEU C C 1
ATOM 11755 O O . LEU C 1 114 ? 15.242 107.931 47.976 1.00 47.96 114 LEU C O 1
ATOM 11771 N N . LYS C 1 115 ? 13.566 108.891 46.813 1.00 51.28 115 LYS C N 1
ATOM 11772 C CA . LYS C 1 115 ? 14.470 109.674 45.980 1.00 51.89 115 LYS C CA 1
ATOM 11773 C C . LYS C 1 115 ? 15.391 110.541 46.826 1.00 53.30 115 LYS C C 1
ATOM 11774 O O . LYS C 1 115 ? 16.613 110.552 46.624 1.00 51.70 115 LYS C O 1
ATOM 11793 N N . GLU C 1 116 ? 14.818 111.297 47.767 1.00 51.88 116 GLU C N 1
ATOM 11794 C CA . GLU C 1 116 ? 15.631 112.193 48.582 1.00 52.57 116 GLU C CA 1
ATOM 11795 C C . GLU C 1 116 ? 16.598 111.415 49.467 1.00 51.17 116 GLU C C 1
ATOM 11796 O O . GLU C 1 116 ? 17.760 111.813 49.627 1.00 48.81 116 GLU C O 1
ATOM 11808 N N . SER C 1 117 ? 16.142 110.296 50.039 1.00 48.16 117 SER C N 1
ATOM 11809 C CA . SER C 1 117 ? 17.020 109.494 50.880 1.00 46.73 117 SER C CA 1
ATOM 11810 C C . SER C 1 117 ? 18.214 108.979 50.091 1.00 45.18 117 SER C C 1
ATOM 11811 O O . SER C 1 117 ? 19.342 108.972 50.591 1.00 45.43 117 SER C O 1
ATOM 11819 N N . ILE C 1 118 ? 17.974 108.507 48.872 1.00 45.68 118 ILE C N 1
ATOM 11820 C CA . ILE C 1 118 ? 19.052 107.981 48.049 1.00 45.88 118 ILE C CA 1
ATOM 11821 C C . ILE C 1 118 ? 20.076 109.070 47.753 1.00 48.09 118 ILE C C 1
ATOM 11822 O O . ILE C 1 118 ? 21.289 108.833 47.816 1.00 45.53 118 ILE C O 1
ATOM 11838 N N . GLU C 1 119 ? 19.608 110.277 47.410 1.00 47.36 119 GLU C N 1
ATOM 11839 C CA . GLU C 1 119 ? 20.534 111.357 47.072 1.00 48.15 119 GLU C CA 1
ATOM 11840 C C . GLU C 1 119 ? 21.382 111.744 48.277 1.00 47.20 119 GLU C C 1
ATOM 11841 O O . GLU C 1 119 ? 22.593 111.939 48.151 1.00 46.81 119 GLU C O 1
ATOM 11853 N N . VAL C 1 120 ? 20.777 111.795 49.463 1.00 46.85 120 VAL C N 1
ATOM 11854 C CA . VAL C 1 120 ? 21.526 112.131 50.670 1.00 46.05 120 VAL C CA 1
ATOM 11855 C C . VAL C 1 120 ? 22.533 111.027 51.009 1.00 44.06 120 VAL C C 1
ATOM 11856 O O . VAL C 1 120 ? 23.685 111.306 51.369 1.00 43.58 120 VAL C O 1
ATOM 11869 N N . ILE C 1 121 ? 22.107 109.765 50.926 1.00 42.97 121 ILE C N 1
ATOM 11870 C CA . ILE C 1 121 ? 23.000 108.651 51.247 1.00 41.13 121 ILE C CA 1
ATOM 11871 C C . ILE C 1 121 ? 24.219 108.681 50.329 1.00 41.08 121 ILE C C 1
ATOM 11872 O O . ILE C 1 121 ? 25.361 108.486 50.773 1.00 40.09 121 ILE C O 1
ATOM 11888 N N . ARG C 1 122 ? 23.999 108.930 49.034 1.00 42.25 122 ARG C N 1
ATOM 11889 C CA . ARG C 1 122 ? 25.121 108.965 48.102 1.00 42.37 122 ARG C CA 1
ATOM 11890 C C . ARG C 1 122 ? 26.079 110.096 48.449 1.00 49.19 122 ARG C C 1
ATOM 11891 O O . ARG C 1 122 ? 27.297 109.913 48.413 1.00 43.85 122 ARG C O 1
ATOM 11912 N N . LYS C 1 123 ? 25.555 111.286 48.770 1.00 44.23 123 LYS C N 1
ATOM 11913 C CA . LYS C 1 123 ? 26.443 112.387 49.132 1.00 46.17 123 LYS C CA 1
ATOM 11914 C C . LYS C 1 123 ? 27.225 112.065 50.400 1.00 43.49 123 LYS C C 1
ATOM 11915 O O . LYS C 1 123 ? 28.414 112.402 50.510 1.00 43.92 123 LYS C O 1
ATOM 11934 N N . LEU C 1 124 ? 26.577 111.413 51.371 1.00 42.45 124 LEU C N 1
ATOM 11935 C CA . LEU C 1 124 ? 27.282 111.031 52.587 1.00 41.15 124 LEU C CA 1
ATOM 11936 C C . LEU C 1 124 ? 28.394 110.033 52.281 1.00 43.21 124 LEU C C 1
ATOM 11937 O O . LEU C 1 124 ? 29.517 110.169 52.785 1.00 40.35 124 LEU C O 1
ATOM 11953 N N . LEU C 1 125 ? 28.097 109.031 51.445 1.00 39.54 125 LEU C N 1
ATOM 11954 C CA . LEU C 1 125 ? 29.081 108.007 51.101 1.00 40.49 125 LEU C CA 1
ATOM 11955 C C . LEU C 1 125 ? 30.241 108.580 50.304 1.00 42.50 125 LEU C C 1
ATOM 11956 O O . LEU C 1 125 ? 31.364 108.056 50.372 1.00 41.37 125 LEU C O 1
ATOM 11972 N N . ALA C 1 126 ? 29.979 109.631 49.523 1.00 43.85 126 ALA C N 1
ATOM 11973 C CA . ALA C 1 126 ? 31.023 110.330 48.795 1.00 43.16 126 ALA C CA 1
ATOM 11974 C C . ALA C 1 126 ? 31.902 111.178 49.702 1.00 45.00 126 ALA C C 1
ATOM 11975 O O . ALA C 1 126 ? 32.870 111.769 49.216 1.00 47.31 126 ALA C O 1
ATOM 11982 N N . GLY C 1 127 ? 31.576 111.280 50.986 1.00 41.13 127 GLY C N 1
ATOM 11983 C CA . GLY C 1 127 ? 32.385 112.038 51.913 1.00 42.18 127 GLY C CA 1
ATOM 11984 C C . GLY C 1 127 ? 32.070 113.511 51.965 1.00 44.57 127 GLY C C 1
ATOM 11985 O O . GLY C 1 127 ? 32.881 114.289 52.483 1.00 46.19 127 GLY C O 1
ATOM 11989 N N . GLU C 1 128 ? 30.933 113.925 51.429 1.00 44.18 128 GLU C N 1
ATOM 11990 C CA . GLU C 1 128 ? 30.574 115.332 51.464 1.00 46.00 128 GLU C CA 1
ATOM 11991 C C . GLU C 1 128 ? 29.991 115.712 52.817 1.00 45.99 128 GLU C C 1
ATOM 11992 O O . GLU C 1 128 ? 29.426 114.882 53.541 1.00 44.74 128 GLU C O 1
ATOM 12004 N N . ARG C 1 129 ? 30.164 116.974 53.174 1.00 47.47 129 ARG C N 1
ATOM 12005 C CA . ARG C 1 129 ? 29.348 117.554 54.225 1.00 48.01 129 ARG C CA 1
ATOM 12006 C C . ARG C 1 129 ? 28.035 117.968 53.576 1.00 52.77 129 ARG C C 1
ATOM 12007 O O . ARG C 1 129 ? 28.031 118.724 52.599 1.00 50.59 129 ARG C O 1
ATOM 12028 N N . VAL C 1 130 ? 26.929 117.427 54.064 1.00 48.56 130 VAL C N 1
ATOM 12029 C CA . VAL C 1 130 ? 25.663 117.494 53.346 1.00 49.38 130 VAL C CA 1
ATOM 12030 C C . VAL C 1 130 ? 24.766 118.540 53.991 1.00 50.89 130 VAL C C 1
ATOM 12031 O O . VAL C 1 130 ? 24.479 118.469 55.190 1.00 50.45 130 VAL C O 1
ATOM 12044 N N . SER C 1 131 ? 24.320 119.495 53.183 1.00 54.96 131 SER C N 1
ATOM 12045 C CA . SER C 1 131 ? 23.235 120.419 53.511 1.00 60.27 131 SER C CA 1
ATOM 12046 C C . SER C 1 131 ? 22.184 120.231 52.425 1.00 58.64 131 SER C C 1
ATOM 12047 O O . SER C 1 131 ? 22.415 120.589 51.263 1.00 56.12 131 SER C O 1
ATOM 12055 N N . TYR C 1 132 ? 21.050 119.640 52.791 1.00 54.68 132 TYR C N 1
ATOM 12056 C CA . TYR C 1 132 ? 20.069 119.159 51.817 1.00 56.39 132 TYR C CA 1
ATOM 12057 C C . TYR C 1 132 ? 18.677 119.469 52.336 1.00 56.09 132 TYR C C 1
ATOM 12058 O O . TYR C 1 132 ? 18.249 118.895 53.339 1.00 55.13 132 TYR C O 1
ATOM 12076 N N . GLU C 1 133 ? 17.958 120.354 51.657 1.00 58.98 133 GLU C N 1
ATOM 12077 C CA . GLU C 1 133 ? 16.645 120.790 52.131 1.00 64.98 133 GLU C CA 1
ATOM 12078 C C . GLU C 1 133 ? 15.575 120.228 51.195 1.00 64.32 133 GLU C C 1
ATOM 12079 O O . GLU C 1 133 ? 15.006 120.936 50.369 1.00 63.07 133 GLU C O 1
ATOM 12091 N N . GLY C 1 134 ? 15.292 118.927 51.342 1.00 58.33 134 GLY C N 1
ATOM 12092 C CA . GLY C 1 134 ? 14.308 118.277 50.503 1.00 58.76 134 GLY C CA 1
ATOM 12093 C C . GLY C 1 134 ? 12.887 118.588 50.936 1.00 63.98 134 GLY C C 1
ATOM 12094 O O . GLY C 1 134 ? 12.644 119.190 51.982 1.00 63.34 134 GLY C O 1
ATOM 12098 N N . LYS C 1 135 ? 11.930 118.169 50.101 1.00 69.24 135 LYS C N 1
ATOM 12099 C CA . LYS C 1 135 ? 10.529 118.258 50.504 1.00 68.71 135 LYS C CA 1
ATOM 12100 C C . LYS C 1 135 ? 10.263 117.428 51.750 1.00 70.13 135 LYS C C 1
ATOM 12101 O O . LYS C 1 135 ? 9.328 117.720 52.500 1.00 68.32 135 LYS C O 1
ATOM 12120 N N . VAL C 1 136 ? 11.070 116.389 51.987 1.00 58.48 136 VAL C N 1
ATOM 12121 C CA . VAL C 1 136 ? 10.847 115.478 53.105 1.00 57.00 136 VAL C CA 1
ATOM 12122 C C . VAL C 1 136 ? 12.112 115.329 53.941 1.00 60.72 136 VAL C C 1
ATOM 12123 O O . VAL C 1 136 ? 12.080 115.467 55.170 1.00 58.23 136 VAL C O 1
ATOM 12136 N N . VAL C 1 137 ? 13.226 115.001 53.292 1.00 54.11 137 VAL C N 1
ATOM 12137 C CA . VAL C 1 137 ? 14.478 114.745 53.995 1.00 58.01 137 VAL C CA 1
ATOM 12138 C C . VAL C 1 137 ? 15.227 116.064 54.132 1.00 55.64 137 VAL C C 1
ATOM 12139 O O . VAL C 1 137 ? 15.434 116.774 53.144 1.00 57.04 137 VAL C O 1
ATOM 12152 N N . LYS C 1 138 ? 15.635 116.395 55.356 1.00 54.08 138 LYS C N 1
ATOM 12153 C CA . LYS C 1 138 ? 16.205 117.703 55.665 1.00 54.04 138 LYS C CA 1
ATOM 12154 C C . LYS C 1 138 ? 17.464 117.495 56.486 1.00 58.00 138 LYS C C 1
ATOM 12155 O O . LYS C 1 138 ? 17.386 117.105 57.655 1.00 51.89 138 LYS C O 1
ATOM 12174 N N . ILE C 1 139 ? 18.621 117.735 55.862 1.00 52.32 139 ILE C N 1
ATOM 12175 C CA . ILE C 1 139 ? 19.922 117.494 56.464 1.00 50.99 139 ILE C CA 1
ATOM 12176 C C . ILE C 1 139 ? 20.683 118.809 56.521 1.00 55.14 139 ILE C C 1
ATOM 12177 O O . ILE C 1 139 ? 20.706 119.566 55.542 1.00 54.54 139 ILE C O 1
ATOM 12193 N N . ALA C 1 140 ? 21.342 119.069 57.651 1.00 52.04 140 ALA C N 1
ATOM 12194 C CA . ALA C 1 140 ? 22.009 120.357 57.860 1.00 58.41 140 ALA C CA 1
ATOM 12195 C C . ALA C 1 140 ? 23.400 120.117 58.438 1.00 57.24 140 ALA C C 1
ATOM 12196 O O . ALA C 1 140 ? 23.585 120.106 59.658 1.00 52.85 140 ALA C O 1
ATOM 12203 N N . GLY C 1 141 ? 24.372 119.927 57.548 1.00 54.81 141 GLY C N 1
ATOM 12204 C CA . GLY C 1 141 ? 25.759 119.816 57.949 1.00 51.74 141 GLY C CA 1
ATOM 12205 C C . GLY C 1 141 ? 26.200 118.442 58.410 1.00 53.47 141 GLY C C 1
ATOM 12206 O O . GLY C 1 141 ? 27.187 118.339 59.139 1.00 53.92 141 GLY C O 1
ATOM 12210 N N . ALA C 1 142 ? 25.516 117.381 58.000 1.00 48.03 142 ALA C N 1
ATOM 12211 C CA . ALA C 1 142 ? 25.925 116.031 58.367 1.00 45.71 142 ALA C CA 1
ATOM 12212 C C . ALA C 1 142 ? 27.098 115.581 57.505 1.00 45.03 142 ALA C C 1
ATOM 12213 O O . ALA C 1 142 ? 27.237 115.986 56.345 1.00 45.76 142 ALA C O 1
ATOM 12220 N N . ALA C 1 143 ? 27.970 114.764 58.094 1.00 46.87 143 ALA C N 1
ATOM 12221 C CA . ALA C 1 143 ? 29.117 114.239 57.362 1.00 45.38 143 ALA C CA 1
ATOM 12222 C C . ALA C 1 143 ? 29.588 112.958 58.024 1.00 43.29 143 ALA C C 1
ATOM 12223 O O . ALA C 1 143 ? 29.622 112.868 59.252 1.00 42.54 143 ALA C O 1
ATOM 12230 N N . LEU C 1 144 ? 29.969 111.984 57.209 1.00 41.34 144 LEU C N 1
ATOM 12231 C CA . LEU C 1 144 ? 30.561 110.761 57.716 1.00 39.07 144 LEU C CA 1
ATOM 12232 C C . LEU C 1 144 ? 32.058 110.923 57.926 1.00 45.07 144 LEU C C 1
ATOM 12233 O O . LEU C 1 144 ? 32.747 111.586 57.142 1.00 41.26 144 LEU C O 1
ATOM 12249 N N . ALA C 1 145 ? 32.557 110.299 58.993 1.00 41.58 145 ALA C N 1
ATOM 12250 C CA . ALA C 1 145 ? 33.979 110.029 59.131 1.00 38.27 145 ALA C CA 1
ATOM 12251 C C . ALA C 1 145 ? 34.341 108.671 58.526 1.00 41.12 145 ALA C C 1
ATOM 12252 O O . ALA C 1 145 ? 35.385 108.539 57.893 1.00 43.20 145 ALA C O 1
ATOM 12259 N N . VAL C 1 146 ? 33.481 107.664 58.685 1.00 39.05 146 VAL C N 1
ATOM 12260 C CA . VAL C 1 146 ? 33.705 106.368 58.042 1.00 39.46 146 VAL C CA 1
ATOM 12261 C C . VAL C 1 146 ? 33.529 106.516 56.533 1.00 38.86 146 VAL C C 1
ATOM 12262 O O . VAL C 1 146 ? 32.671 107.271 56.064 1.00 36.22 146 VAL C O 1
ATOM 12275 N N . LYS C 1 147 ? 34.354 105.805 55.763 1.00 34.54 147 LYS C N 1
ATOM 12276 C CA . LYS C 1 147 ? 34.362 105.876 54.314 1.00 38.10 147 LYS C CA 1
ATOM 12277 C C . LYS C 1 147 ? 34.207 104.488 53.706 1.00 40.59 147 LYS C C 1
ATOM 12278 O O . LYS C 1 147 ? 34.758 103.503 54.236 1.00 36.28 147 LYS C O 1
ATOM 12297 N N . PRO C 1 148 ? 33.457 104.372 52.607 1.00 36.90 148 PRO C N 1
ATOM 12298 C CA . PRO C 1 148 ? 33.459 103.127 51.831 1.00 37.42 148 PRO C CA 1
ATOM 12299 C C . PRO C 1 148 ? 34.758 102.964 51.061 1.00 36.98 148 PRO C C 1
ATOM 12300 O O . PRO C 1 148 ? 35.542 103.906 50.917 1.00 35.03 148 PRO C O 1
ATOM 12311 N N . ILE C 1 149 ? 34.946 101.763 50.508 1.00 31.91 149 ILE C N 1
ATOM 12312 C CA . ILE C 1 149 ? 36.081 101.485 49.615 1.00 32.44 149 ILE C CA 1
ATOM 12313 C C . ILE C 1 149 ? 35.732 101.807 48.172 1.00 37.50 149 ILE C C 1
ATOM 12314 O O . ILE C 1 149 ? 36.491 102.476 47.472 1.00 34.25 149 ILE C O 1
ATOM 12330 N N . GLN C 1 150 ? 34.580 101.351 47.702 1.00 34.32 150 GLN C N 1
ATOM 12331 C CA . GLN C 1 150 ? 34.090 101.757 46.397 1.00 38.13 150 GLN C CA 1
ATOM 12332 C C . GLN C 1 150 ? 33.925 103.270 46.346 1.00 39.62 150 GLN C C 1
ATOM 12333 O O . GLN C 1 150 ? 33.441 103.886 47.302 1.00 40.58 150 GLN C O 1
ATOM 12347 N N . LYS C 1 151 ? 34.301 103.866 45.208 1.00 38.74 151 LYS C N 1
ATOM 12348 C CA . LYS C 1 151 ? 34.055 105.289 45.019 1.00 50.23 151 LYS C CA 1
ATOM 12349 C C . LYS C 1 151 ? 32.561 105.587 45.055 1.00 49.24 151 LYS C C 1
ATOM 12350 O O . LYS C 1 151 ? 32.139 106.588 45.644 1.00 56.24 151 LYS C O 1
ATOM 12369 N N . ALA C 1 152 ? 31.747 104.711 44.453 1.00 45.97 152 ALA C N 1
ATOM 12370 C CA . ALA C 1 152 ? 30.289 104.816 44.474 1.00 49.21 152 ALA C CA 1
ATOM 12371 C C . ALA C 1 152 ? 29.691 103.439 44.745 1.00 42.95 152 ALA C C 1
ATOM 12372 O O . ALA C 1 152 ? 29.693 102.575 43.866 1.00 47.32 152 ALA C O 1
ATOM 12379 N N . VAL C 1 153 ? 29.163 103.246 45.942 1.00 38.59 153 VAL C N 1
ATOM 12380 C CA . VAL C 1 153 ? 28.439 102.007 46.260 1.00 38.18 153 VAL C CA 1
ATOM 12381 C C . VAL C 1 153 ? 27.180 101.934 45.403 1.00 42.11 153 VAL C C 1
ATOM 12382 O O . VAL C 1 153 ? 26.410 102.907 45.371 1.00 43.46 153 VAL C O 1
ATOM 12395 N N . PRO C 1 154 ? 26.906 100.827 44.711 1.00 42.38 154 PRO C N 1
ATOM 12396 C CA . PRO C 1 154 ? 25.706 100.786 43.852 1.00 46.22 154 PRO C CA 1
ATOM 12397 C C . PRO C 1 154 ? 24.409 100.825 44.663 1.00 42.99 154 PRO C C 1
ATOM 12398 O O . PRO C 1 154 ? 24.308 100.217 45.730 1.00 37.42 154 PRO C O 1
ATOM 12409 N N . VAL C 1 155 ? 23.403 101.541 44.139 1.00 41.58 155 VAL C N 1
ATOM 12410 C CA . VAL C 1 155 ? 22.084 101.643 44.775 1.00 43.86 155 VAL C CA 1
ATOM 12411 C C . VAL C 1 155 ? 21.051 100.935 43.906 1.00 41.89 155 VAL C C 1
ATOM 12412 O O . VAL C 1 155 ? 20.790 101.345 42.766 1.00 44.62 155 VAL C O 1
ATOM 12425 N N . TYR C 1 156 ? 20.442 99.901 44.463 1.00 44.25 156 TYR C N 1
ATOM 12426 C CA . TYR C 1 156 ? 19.375 99.163 43.806 1.00 42.50 156 TYR C CA 1
ATOM 12427 C C . TYR C 1 156 ? 18.061 99.546 44.464 1.00 45.91 156 TYR C C 1
ATOM 12428 O O . TYR C 1 156 ? 17.887 99.365 45.678 1.00 44.31 156 TYR C O 1
ATOM 12446 N N . MET C 1 157 ? 17.134 100.037 43.663 1.00 45.66 157 MET C N 1
ATOM 12447 C CA . MET C 1 157 ? 15.834 100.437 44.150 1.00 48.96 157 MET C CA 1
ATOM 12448 C C . MET C 1 157 ? 14.845 99.297 43.983 1.00 48.02 157 MET C C 1
ATOM 12449 O O . MET C 1 157 ? 14.764 98.699 42.907 1.00 53.63 157 MET C O 1
ATOM 12463 N N . GLY C 1 158 ? 14.001 99.117 44.991 1.00 54.02 158 GLY C N 1
ATOM 12464 C CA . GLY C 1 158 ? 12.862 98.201 44.856 1.00 61.74 158 GLY C CA 1
ATOM 12465 C C . GLY C 1 158 ? 11.742 99.005 44.211 1.00 59.49 158 GLY C C 1
ATOM 12466 O O . GLY C 1 158 ? 11.394 100.049 44.769 1.00 60.25 158 GLY C O 1
ATOM 12470 N N . ALA C 1 159 ? 11.264 98.603 43.042 1.00 58.07 159 ALA C N 1
ATOM 12471 C CA . ALA C 1 159 ? 10.248 99.368 42.282 1.00 60.73 159 ALA C CA 1
ATOM 12472 C C . ALA C 1 159 ? 9.114 98.448 41.842 1.00 71.08 159 ALA C C 1
ATOM 12473 O O . ALA C 1 159 ? 9.402 97.451 41.163 1.00 66.50 159 ALA C O 1
ATOM 12480 N N . GLN C 1 160 ? 7.876 98.789 42.198 1.00 81.27 160 GLN C N 1
ATOM 12481 C CA . GLN C 1 160 ? 6.690 97.956 41.873 1.00 94.36 160 GLN C CA 1
ATOM 12482 C C . GLN C 1 160 ? 5.637 98.774 41.105 1.00 100.31 160 GLN C C 1
ATOM 12483 O O . GLN C 1 160 ? 5.130 98.248 40.098 1.00 101.38 160 GLN C O 1
ATOM 12497 N N . GLY C 1 161 ? 5.320 99.998 41.540 1.00 85.79 161 GLY C N 1
ATOM 12498 C CA . GLY C 1 161 ? 4.291 100.843 40.895 1.00 87.90 161 GLY C CA 1
ATOM 12499 C C . GLY C 1 161 ? 4.892 101.765 39.852 1.00 87.67 161 GLY C C 1
ATOM 12500 O O . GLY C 1 161 ? 5.993 102.205 40.093 1.00 75.94 161 GLY C O 1
ATOM 12504 N N . PRO C 1 162 ? 4.181 102.155 38.768 1.00 87.66 162 PRO C N 1
ATOM 12505 C CA . PRO C 1 162 ? 4.757 102.942 37.656 1.00 80.00 162 PRO C CA 1
ATOM 12506 C C . PRO C 1 162 ? 5.717 104.105 37.943 1.00 75.10 162 PRO C C 1
ATOM 12507 O O . PRO C 1 162 ? 6.697 104.214 37.250 1.00 87.49 162 PRO C O 1
ATOM 12518 N N . LYS C 1 163 ? 5.406 104.967 38.897 1.00 68.63 163 LYS C N 1
ATOM 12519 C CA . LYS C 1 163 ? 6.242 106.160 39.172 1.00 70.78 163 LYS C CA 1
ATOM 12520 C C . LYS C 1 163 ? 7.554 105.717 39.816 1.00 68.66 163 LYS C C 1
ATOM 12521 O O . LYS C 1 163 ? 8.554 106.430 39.657 1.00 65.98 163 LYS C O 1
ATOM 12540 N N . MET C 1 164 ? 7.533 104.605 40.548 1.00 75.43 164 MET C N 1
ATOM 12541 C CA . MET C 1 164 ? 8.739 104.094 41.245 1.00 71.75 164 MET C CA 1
ATOM 12542 C C . MET C 1 164 ? 9.726 103.592 40.198 1.00 70.18 164 MET C C 1
ATOM 12543 O O . MET C 1 164 ? 10.912 103.794 40.411 1.00 67.38 164 MET C O 1
ATOM 12557 N N . LEU C 1 165 ? 9.254 102.958 39.124 1.00 72.98 165 LEU C N 1
ATOM 12558 C CA . LEU C 1 165 ? 10.161 102.432 38.112 1.00 74.54 165 LEU C CA 1
ATOM 12559 C C . LEU C 1 165 ? 10.778 103.559 37.288 1.00 70.80 165 LEU C C 1
ATOM 12560 O O . LEU C 1 165 ? 11.974 103.520 36.976 1.00 68.40 165 LEU C O 1
ATOM 12576 N N . GLU C 1 166 ? 9.983 104.564 36.915 1.00 73.50 166 GLU C N 1
ATOM 12577 C CA . GLU C 1 166 ? 10.552 105.669 36.152 1.00 73.48 166 GLU C CA 1
ATOM 12578 C C . GLU C 1 166 ? 11.571 106.418 36.995 1.00 70.46 166 GLU C C 1
ATOM 12579 O O . GLU C 1 166 ? 12.614 106.847 36.490 1.00 68.82 166 GLU C O 1
ATOM 12591 N N . THR C 1 167 ? 11.273 106.597 38.285 1.00 69.80 167 THR C N 1
ATOM 12592 C CA . THR C 1 167 ? 12.255 107.166 39.198 1.00 66.79 167 THR C CA 1
ATOM 12593 C C . THR C 1 167 ? 13.504 106.299 39.258 1.00 63.45 167 THR C C 1
ATOM 12594 O O . THR C 1 167 ? 14.626 106.813 39.258 1.00 61.46 167 THR C O 1
ATOM 12605 N N . ALA C 1 168 ? 13.330 104.978 39.309 1.00 63.24 168 ALA C N 1
ATOM 12606 C CA . ALA C 1 168 ? 14.486 104.091 39.283 1.00 62.24 168 ALA C CA 1
ATOM 12607 C C . ALA C 1 168 ? 15.308 104.313 38.016 1.00 60.65 168 ALA C C 1
ATOM 12608 O O . ALA C 1 168 ? 16.542 104.370 38.071 1.00 57.93 168 ALA C O 1
ATOM 12615 N N . GLY C 1 169 ? 14.642 104.453 36.866 1.00 62.67 169 GLY C N 1
ATOM 12616 C CA . GLY C 1 169 ? 15.369 104.719 35.635 1.00 62.55 169 GLY C CA 1
ATOM 12617 C C . GLY C 1 169 ? 16.156 106.012 35.698 1.00 62.52 169 GLY C C 1
ATOM 12618 O O . GLY C 1 169 ? 17.202 106.149 35.055 1.00 64.10 169 GLY C O 1
ATOM 12622 N N . MET C 1 170 ? 15.683 106.962 36.495 1.00 64.08 170 MET C N 1
ATOM 12623 C CA . MET C 1 170 ? 16.312 108.267 36.601 1.00 61.02 170 MET C CA 1
ATOM 12624 C C . MET C 1 170 ? 17.546 108.231 37.495 1.00 65.40 170 MET C C 1
ATOM 12625 O O . MET C 1 170 ? 18.508 108.965 37.243 1.00 58.80 170 MET C O 1
ATOM 12639 N N . ILE C 1 171 ? 17.550 107.398 38.539 1.00 59.69 171 ILE C N 1
ATOM 12640 C CA . ILE C 1 171 ? 18.562 107.589 39.572 1.00 58.85 171 ILE C CA 1
ATOM 12641 C C . ILE C 1 171 ? 19.221 106.315 40.076 1.00 59.67 171 ILE C C 1
ATOM 12642 O O . ILE C 1 171 ? 20.216 106.384 40.809 1.00 51.07 171 ILE C O 1
ATOM 12658 N N . ALA C 1 172 ? 18.665 105.154 39.759 1.00 50.88 172 ALA C N 1
ATOM 12659 C CA . ALA C 1 172 ? 19.170 103.939 40.392 1.00 55.49 172 ALA C CA 1
ATOM 12660 C C . ALA C 1 172 ? 20.217 103.248 39.529 1.00 46.95 172 ALA C C 1
ATOM 12661 O O . ALA C 1 172 ? 20.194 103.331 38.302 1.00 48.32 172 ALA C O 1
ATOM 12668 N N . ASP C 1 173 ? 21.137 102.547 40.201 1.00 48.85 173 ASP C N 1
ATOM 12669 C CA . ASP C 1 173 ? 22.113 101.687 39.534 1.00 50.44 173 ASP C CA 1
ATOM 12670 C C . ASP C 1 173 ? 21.532 100.327 39.171 1.00 43.55 173 ASP C C 1
ATOM 12671 O O . ASP C 1 173 ? 22.064 99.646 38.287 1.00 46.32 173 ASP C O 1
ATOM 12680 N N . GLY C 1 174 ? 20.473 99.913 39.853 1.00 48.65 174 GLY C N 1
ATOM 12681 C CA . GLY C 1 174 ? 19.769 98.691 39.525 1.00 46.33 174 GLY C CA 1
ATOM 12682 C C . GLY C 1 174 ? 18.368 98.808 40.070 1.00 48.91 174 GLY C C 1
ATOM 12683 O O . GLY C 1 174 ? 18.059 99.699 40.863 1.00 49.10 174 GLY C O 1
ATOM 12687 N N . VAL C 1 175 ? 17.512 97.896 39.623 1.00 51.00 175 VAL C N 1
ATOM 12688 C CA . VAL C 1 175 ? 16.110 97.885 40.014 1.00 53.78 175 VAL C CA 1
ATOM 12689 C C . VAL C 1 175 ? 15.742 96.461 40.383 1.00 53.92 175 VAL C C 1
ATOM 12690 O O . VAL C 1 175 ? 15.922 95.542 39.575 1.00 55.30 175 VAL C O 1
ATOM 12703 N N . LEU C 1 176 ? 15.251 96.282 41.608 1.00 53.88 176 LEU C N 1
ATOM 12704 C CA . LEU C 1 176 ? 14.765 95.006 42.109 1.00 54.31 176 LEU C CA 1
ATOM 12705 C C . LEU C 1 176 ? 13.247 94.979 41.950 1.00 57.98 176 LEU C C 1
ATOM 12706 O O . LEU C 1 176 ? 12.524 95.642 42.698 1.00 64.23 176 LEU C O 1
ATOM 12722 N N . ILE C 1 177 ? 12.773 94.216 40.973 1.00 59.84 177 ILE C N 1
ATOM 12723 C CA . ILE C 1 177 ? 11.356 94.120 40.647 1.00 63.49 177 ILE C CA 1
ATOM 12724 C C . ILE C 1 177 ? 10.855 92.795 41.196 1.00 64.03 177 ILE C C 1
ATOM 12725 O O . ILE C 1 177 ? 11.374 91.730 40.838 1.00 62.97 177 ILE C O 1
ATOM 12741 N N . ASN C 1 178 ? 9.859 92.848 42.077 1.00 69.02 178 ASN C N 1
ATOM 12742 C CA . ASN C 1 178 ? 9.347 91.627 42.697 1.00 79.06 178 ASN C CA 1
ATOM 12743 C C . ASN C 1 178 ? 8.391 90.962 41.710 1.00 78.42 178 ASN C C 1
ATOM 12744 O O . ASN C 1 178 ? 7.171 91.152 41.739 1.00 78.99 178 ASN C O 1
ATOM 12755 N N . ALA C 1 179 ? 8.973 90.172 40.807 1.00 68.89 179 ALA C N 1
ATOM 12756 C CA . ALA C 1 179 ? 8.222 89.498 39.758 1.00 71.50 179 ALA C CA 1
ATOM 12757 C C . ALA C 1 179 ? 9.083 88.397 39.159 1.00 69.91 179 ALA C C 1
ATOM 12758 O O . ALA C 1 179 ? 10.317 88.460 39.208 1.00 66.76 179 ALA C O 1
ATOM 12765 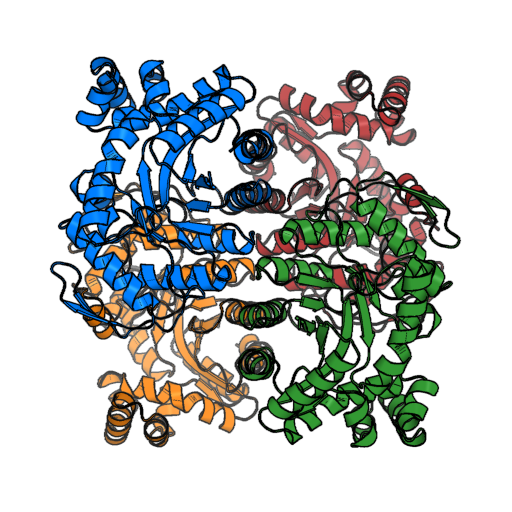N N . SER C 1 180 ? 8.419 87.386 38.599 1.00 77.73 180 SER C N 1
ATOM 12766 C CA . SER C 1 180 ? 9.099 86.254 37.987 1.00 79.80 180 SER C CA 1
ATOM 12767 C C . SER C 1 180 ? 8.666 85.990 36.553 1.00 87.99 180 SER C C 1
ATOM 12768 O O . SER C 1 180 ? 9.253 85.116 35.898 1.00 80.15 180 SER C O 1
ATOM 12776 N N . ASN C 1 181 ? 7.648 86.739 36.038 1.00 76.33 181 ASN C N 1
ATOM 12777 C CA . ASN C 1 181 ? 7.005 86.505 34.758 1.00 81.33 181 ASN C CA 1
ATOM 12778 C C . ASN C 1 181 ? 7.569 87.459 33.712 1.00 78.95 181 ASN C C 1
ATOM 12779 O O . ASN C 1 181 ? 7.663 88.666 33.987 1.00 80.75 181 ASN C O 1
ATOM 12790 N N . PRO C 1 182 ? 7.924 87.000 32.507 1.00 85.02 182 PRO C N 1
ATOM 12791 C CA . PRO C 1 182 ? 8.338 87.959 31.462 1.00 90.31 182 PRO C CA 1
ATOM 12792 C C . PRO C 1 182 ? 7.263 88.974 31.117 1.00 89.13 182 PRO C C 1
ATOM 12793 O O . PRO C 1 182 ? 7.587 90.093 30.699 1.00 88.66 182 PRO C O 1
ATOM 12804 N N . LYS C 1 183 ? 5.987 88.607 31.263 1.00 96.55 183 LYS C N 1
ATOM 12805 C CA . LYS C 1 183 ? 4.896 89.561 31.076 1.00 97.16 183 LYS C CA 1
ATOM 12806 C C . LYS C 1 183 ? 5.084 90.786 31.963 1.00 101.37 183 LYS C C 1
ATOM 12807 O O . LYS C 1 183 ? 4.764 91.910 31.563 1.00 97.39 183 LYS C O 1
ATOM 12826 N N . ASP C 1 184 ? 5.608 90.584 33.177 1.00 95.05 184 ASP C N 1
ATOM 12827 C CA . ASP C 1 184 ? 5.780 91.687 34.119 1.00 92.35 184 ASP C CA 1
ATOM 12828 C C . ASP C 1 184 ? 6.894 92.630 33.686 1.00 88.10 184 ASP C C 1
ATOM 12829 O O . ASP C 1 184 ? 6.807 93.844 33.900 1.00 89.29 184 ASP C O 1
ATOM 12838 N N . PHE C 1 185 ? 7.955 92.090 33.098 1.00 79.24 185 PHE C N 1
ATOM 12839 C CA . PHE C 1 185 ? 9.080 92.912 32.671 1.00 78.45 185 PHE C CA 1
ATOM 12840 C C . PHE C 1 185 ? 8.829 93.579 31.325 1.00 79.36 185 PHE C C 1
ATOM 12841 O O . PHE C 1 185 ? 9.418 94.630 31.045 1.00 78.50 185 PHE C O 1
ATOM 12858 N N . GLU C 1 186 ? 7.965 93.000 30.494 1.00 86.09 186 GLU C N 1
ATOM 12859 C CA . GLU C 1 186 ? 7.547 93.704 29.288 1.00 89.51 186 GLU C CA 1
ATOM 12860 C C . GLU C 1 186 ? 6.820 94.996 29.643 1.00 88.06 186 GLU C C 1
ATOM 12861 O O . GLU C 1 186 ? 6.960 96.003 28.939 1.00 92.81 186 GLU C O 1
ATOM 12873 N N . ALA C 1 187 ? 6.051 94.989 30.733 1.00 87.27 187 ALA C N 1
ATOM 12874 C CA . ALA C 1 187 ? 5.378 96.200 31.184 1.00 88.70 187 ALA C CA 1
ATOM 12875 C C . ALA C 1 187 ? 6.331 97.116 31.937 1.00 85.64 187 ALA C C 1
ATOM 12876 O O . ALA C 1 187 ? 6.359 98.328 31.696 1.00 86.22 187 ALA C O 1
ATOM 12883 N N . ALA C 1 188 ? 7.135 96.553 32.844 1.00 82.42 188 ALA C N 1
ATOM 12884 C CA . ALA C 1 188 ? 7.931 97.392 33.731 1.00 79.64 188 ALA C CA 1
ATOM 12885 C C . ALA C 1 188 ? 9.080 98.070 32.995 1.00 77.90 188 ALA C C 1
ATOM 12886 O O . ALA C 1 188 ? 9.348 99.256 33.215 1.00 77.35 188 ALA C O 1
ATOM 12893 N N . ILE C 1 189 ? 9.768 97.345 32.122 1.00 77.07 189 ILE C N 1
ATOM 12894 C CA . ILE C 1 189 ? 11.042 97.824 31.596 1.00 74.80 189 ILE C CA 1
ATOM 12895 C C . ILE C 1 189 ? 10.853 99.085 30.759 1.00 76.72 189 ILE C C 1
ATOM 12896 O O . ILE C 1 189 ? 11.652 100.022 30.894 1.00 75.52 189 ILE C O 1
ATOM 12912 N N . PRO C 1 190 ? 9.851 99.169 29.879 1.00 80.27 190 PRO C N 1
ATOM 12913 C CA . PRO C 1 190 ? 9.641 100.440 29.157 1.00 82.23 190 PRO C CA 1
ATOM 12914 C C . PRO C 1 190 ? 9.539 101.645 30.086 1.00 81.68 190 PRO C C 1
ATOM 12915 O O . PRO C 1 190 ? 9.939 102.753 29.705 1.00 81.69 190 PRO C O 1
ATOM 12926 N N . LEU C 1 191 ? 9.046 101.454 31.312 1.00 81.20 191 LEU C N 1
ATOM 12927 C CA . LEU C 1 191 ? 8.931 102.569 32.246 1.00 80.74 191 LEU C CA 1
ATOM 12928 C C . LEU C 1 191 ? 10.293 102.979 32.796 1.00 76.96 191 LEU C C 1
ATOM 12929 O O . LEU C 1 191 ? 10.559 104.170 32.995 1.00 76.59 191 LEU C O 1
ATOM 12945 N N . ILE C 1 192 ? 11.165 102.012 33.071 1.00 74.17 192 ILE C N 1
ATOM 12946 C CA . ILE C 1 192 ? 12.520 102.375 33.468 1.00 70.66 192 ILE C CA 1
ATOM 12947 C C . ILE C 1 192 ? 13.215 103.116 32.334 1.00 70.78 192 ILE C C 1
ATOM 12948 O O . ILE C 1 192 ? 13.935 104.093 32.567 1.00 71.60 192 ILE C O 1
ATOM 12964 N N . LYS C 1 193 ? 13.010 102.666 31.090 1.00 79.03 193 LYS C N 1
ATOM 12965 C CA . LYS C 1 193 ? 13.591 103.358 29.941 1.00 77.92 193 LYS C CA 1
ATOM 12966 C C . LYS C 1 193 ? 13.119 104.802 29.867 1.00 78.03 193 LYS C C 1
ATOM 12967 O O . LYS C 1 193 ? 13.915 105.717 29.627 1.00 75.24 193 LYS C O 1
ATOM 12986 N N . LYS C 1 194 ? 11.814 105.022 30.028 1.00 77.88 194 LYS C N 1
ATOM 12987 C CA . LYS C 1 194 ? 11.295 106.385 30.022 1.00 79.78 194 LYS C CA 1
ATOM 12988 C C . LYS C 1 194 ? 11.975 107.231 31.091 1.00 77.20 194 LYS C C 1
ATOM 12989 O O . LYS C 1 194 ? 12.200 108.429 30.886 1.00 77.60 194 LYS C O 1
ATOM 13008 N N . GLY C 1 195 ? 12.350 106.621 32.213 1.00 75.52 195 GLY C N 1
ATOM 13009 C CA . GLY C 1 195 ? 13.099 107.319 33.238 1.00 71.87 195 GLY C CA 1
ATOM 13010 C C . GLY C 1 195 ? 14.550 107.542 32.861 1.00 69.16 195 GLY C C 1
ATOM 13011 O O . GLY C 1 195 ? 15.077 108.644 33.042 1.00 68.34 195 GLY C O 1
ATOM 13015 N N . ALA C 1 196 ? 15.207 106.506 32.331 1.00 67.82 196 ALA C N 1
ATOM 13016 C CA . ALA C 1 196 ? 16.605 106.645 31.930 1.00 65.29 196 ALA C CA 1
ATOM 13017 C C . ALA C 1 196 ? 16.757 107.641 30.783 1.00 68.33 196 ALA C C 1
ATOM 13018 O O . ALA C 1 196 ? 17.707 108.433 30.761 1.00 69.87 196 ALA C O 1
ATOM 13025 N N . GLU C 1 197 ? 15.834 107.614 29.818 1.00 74.55 197 GLU C N 1
ATOM 13026 C CA . GLU C 1 197 ? 15.851 108.598 28.735 1.00 76.10 197 GLU C CA 1
ATOM 13027 C C . GLU C 1 197 ? 15.752 110.017 29.287 1.00 75.21 197 GLU C C 1
ATOM 13028 O O . GLU C 1 197 ? 16.522 110.902 28.898 1.00 76.92 197 GLU C O 1
ATOM 13040 N N . ALA C 1 198 ? 14.826 110.245 30.223 1.00 73.60 198 ALA C N 1
ATOM 13041 C CA . ALA C 1 198 ? 14.643 111.585 30.773 1.00 74.08 198 ALA C CA 1
ATOM 13042 C C . ALA C 1 198 ? 15.883 112.079 31.503 1.00 71.10 198 ALA C C 1
ATOM 13043 O O . ALA C 1 198 ? 16.131 113.289 31.551 1.00 70.82 198 ALA C O 1
ATOM 13050 N N . ALA C 1 199 ? 16.651 111.172 32.104 1.00 67.86 199 ALA C N 1
ATOM 13051 C CA . ALA C 1 199 ? 17.885 111.520 32.798 1.00 64.16 199 ALA C CA 1
ATOM 13052 C C . ALA C 1 199 ? 19.096 111.542 31.876 1.00 65.28 199 ALA C C 1
ATOM 13053 O O . ALA C 1 199 ? 20.214 111.765 32.354 1.00 66.48 199 ALA C O 1
ATOM 13060 N N . GLY C 1 200 ? 18.903 111.305 30.580 1.00 72.78 200 GLY C N 1
ATOM 13061 C CA . GLY C 1 200 ? 20.024 111.186 29.667 1.00 69.87 200 GLY C CA 1
ATOM 13062 C C . GLY C 1 200 ? 20.917 110.000 29.949 1.00 71.01 200 GLY C C 1
ATOM 13063 O O . GLY C 1 200 ? 22.130 110.082 29.735 1.00 67.94 200 GLY C O 1
ATOM 13067 N N . ARG C 1 201 ? 20.353 108.896 30.427 1.00 62.41 201 ARG C N 1
ATOM 13068 C CA . ARG C 1 201 ? 21.132 107.714 30.764 1.00 63.67 201 ARG C CA 1
ATOM 13069 C C . ARG C 1 201 ? 20.876 106.602 29.753 1.00 67.45 201 ARG C C 1
ATOM 13070 O O . ARG C 1 201 ? 19.786 106.489 29.185 1.00 64.47 201 ARG C O 1
ATOM 13091 N N . SER C 1 202 ? 21.892 105.777 29.536 1.00 60.92 202 SER C N 1
ATOM 13092 C CA . SER C 1 202 ? 21.694 104.529 28.821 1.00 64.47 202 SER C CA 1
ATOM 13093 C C . SER C 1 202 ? 21.157 103.462 29.769 1.00 61.99 202 SER C C 1
ATOM 13094 O O . SER C 1 202 ? 21.460 103.451 30.967 1.00 59.57 202 SER C O 1
ATOM 13102 N N . MET C 1 203 ? 20.341 102.560 29.224 1.00 58.69 203 MET C N 1
ATOM 13103 C CA . MET C 1 203 ? 19.963 101.377 29.985 1.00 68.19 203 MET C CA 1
ATOM 13104 C C . MET C 1 203 ? 21.147 100.451 30.227 1.00 69.91 203 MET C C 1
ATOM 13105 O O . MET C 1 203 ? 21.072 99.586 31.111 1.00 67.56 203 MET C O 1
ATOM 13119 N N . ASP C 1 204 ? 22.258 100.672 29.524 1.00 65.14 204 ASP C N 1
ATOM 13120 C CA . ASP C 1 204 ? 23.498 99.974 29.837 1.00 71.11 204 ASP C CA 1
ATOM 13121 C C . ASP C 1 204 ? 23.912 100.187 31.287 1.00 61.91 204 ASP C C 1
ATOM 13122 O O . ASP C 1 204 ? 24.649 99.369 31.852 1.00 60.81 204 ASP C O 1
ATOM 13131 N N . GLU C 1 205 ? 23.470 101.281 31.908 1.00 61.52 205 GLU C N 1
ATOM 13132 C CA . GLU C 1 205 ? 23.922 101.618 33.248 1.00 58.69 205 GLU C CA 1
ATOM 13133 C C . GLU C 1 205 ? 23.011 101.098 34.355 1.00 60.68 205 GLU C C 1
ATOM 13134 O O . GLU C 1 205 ? 23.252 101.417 35.529 1.00 56.40 205 GLU C O 1
ATOM 13146 N N . ILE C 1 206 ? 21.995 100.304 34.027 1.00 55.84 206 ILE C N 1
ATOM 13147 C CA . ILE C 1 206 ? 20.965 99.910 34.989 1.00 54.51 206 ILE C CA 1
ATOM 13148 C C . ILE C 1 206 ? 20.829 98.395 34.969 1.00 48.78 206 ILE C C 1
ATOM 13149 O O . ILE C 1 206 ? 20.486 97.815 33.932 1.00 51.19 206 ILE C O 1
ATOM 13165 N N . ASP C 1 207 ? 21.094 97.759 36.113 1.00 51.00 207 ASP C N 1
ATOM 13166 C CA . ASP C 1 207 ? 20.929 96.317 36.286 1.00 49.92 207 ASP C CA 1
ATOM 13167 C C . ASP C 1 207 ? 19.462 96.048 36.609 1.00 49.62 207 ASP C C 1
ATOM 13168 O O . ASP C 1 207 ? 19.022 96.241 37.749 1.00 51.62 207 ASP C O 1
ATOM 13177 N N . VAL C 1 208 ? 18.703 95.577 35.623 1.00 51.86 208 VAL C N 1
ATOM 13178 C CA . VAL C 1 208 ? 17.302 95.200 35.823 1.00 54.69 208 VAL C CA 1
ATOM 13179 C C . VAL C 1 208 ? 17.283 93.808 36.446 1.00 53.75 208 VAL C C 1
ATOM 13180 O O . VAL C 1 208 ? 17.639 92.828 35.789 1.00 53.44 208 VAL C O 1
ATOM 13193 N N . ALA C 1 209 ? 16.859 93.708 37.706 1.00 53.40 209 ALA C N 1
ATOM 13194 C CA . ALA C 1 209 ? 16.939 92.458 38.443 1.00 52.26 209 ALA C CA 1
ATOM 13195 C C . ALA C 1 209 ? 15.553 91.883 38.692 1.00 55.11 209 ALA C C 1
ATOM 13196 O O . ALA C 1 209 ? 14.642 92.596 39.125 1.00 58.53 209 ALA C O 1
ATOM 13203 N N . ALA C 1 210 ? 15.407 90.587 38.433 1.00 55.53 210 ALA C N 1
ATOM 13204 C CA . ALA C 1 210 ? 14.183 89.858 38.749 1.00 58.02 210 ALA C CA 1
ATOM 13205 C C . ALA C 1 210 ? 14.322 89.329 40.174 1.00 56.41 210 ALA C C 1
ATOM 13206 O O . ALA C 1 210 ? 15.095 88.397 40.429 1.00 54.26 210 ALA C O 1
ATOM 13213 N N . TYR C 1 211 ? 13.614 89.969 41.114 1.00 62.46 211 TYR C N 1
ATOM 13214 C CA . TYR C 1 211 ? 13.512 89.512 42.506 1.00 64.49 211 TYR C CA 1
ATOM 13215 C C . TYR C 1 211 ? 12.463 88.406 42.539 1.00 66.06 211 TYR C C 1
ATOM 13216 O O . TYR C 1 211 ? 11.292 88.629 42.848 1.00 65.65 211 TYR C O 1
ATOM 13234 N N . ALA C 1 212 ? 12.888 87.195 42.213 1.00 57.96 212 ALA C N 1
ATOM 13235 C CA . ALA C 1 212 ? 11.951 86.136 41.891 1.00 60.49 212 ALA C CA 1
ATOM 13236 C C . ALA C 1 212 ? 11.768 85.151 43.038 1.00 61.32 212 ALA C C 1
ATOM 13237 O O . ALA C 1 212 ? 12.678 84.903 43.835 1.00 57.31 212 ALA C O 1
ATOM 13244 N N . CYS C 1 213 ? 10.554 84.612 43.119 1.00 63.02 213 CYS C N 1
ATOM 13245 C CA . CYS C 1 213 ? 10.286 83.394 43.870 1.00 63.25 213 CYS C CA 1
ATOM 13246 C C . CYS C 1 213 ? 10.811 82.236 43.039 1.00 63.44 213 CYS C C 1
ATOM 13247 O O . CYS C 1 213 ? 10.262 81.932 41.976 1.00 64.88 213 CYS C O 1
ATOM 13255 N N . MET C 1 214 ? 11.875 81.592 43.510 1.00 60.86 214 MET C N 1
ATOM 13256 C CA . MET C 1 214 ? 12.501 80.504 42.776 1.00 62.77 214 MET C CA 1
ATOM 13257 C C . MET C 1 214 ? 12.440 79.215 43.578 1.00 63.80 214 MET C C 1
ATOM 13258 O O . MET C 1 214 ? 12.632 79.217 44.798 1.00 59.12 214 MET C O 1
ATOM 13272 N N . SER C 1 215 ? 12.201 78.111 42.871 1.00 65.69 215 SER C N 1
ATOM 13273 C CA . SER C 1 215 ? 12.128 76.790 43.494 1.00 65.64 215 SER C CA 1
ATOM 13274 C C . SER C 1 215 ? 12.658 75.773 42.485 1.00 67.18 215 SER C C 1
ATOM 13275 O O . SER C 1 215 ? 11.945 75.406 41.544 1.00 65.22 215 SER C O 1
ATOM 13283 N N . VAL C 1 216 ? 13.898 75.322 42.689 1.00 62.31 216 VAL C N 1
ATOM 13284 C CA . VAL C 1 216 ? 14.565 74.379 41.795 1.00 63.12 216 VAL C CA 1
ATOM 13285 C C . VAL C 1 216 ? 14.725 73.048 42.515 1.00 61.16 216 VAL C C 1
ATOM 13286 O O . VAL C 1 216 ? 15.258 72.993 43.630 1.00 56.09 216 VAL C O 1
ATOM 13299 N N . ASP C 1 217 ? 14.283 71.976 41.865 1.00 61.83 217 ASP C N 1
ATOM 13300 C CA . ASP C 1 217 ? 14.444 70.624 42.378 1.00 65.13 217 ASP C CA 1
ATOM 13301 C C . ASP C 1 217 ? 14.582 69.696 41.181 1.00 68.17 217 ASP C C 1
ATOM 13302 O O . ASP C 1 217 ? 13.979 69.933 40.132 1.00 70.54 217 ASP C O 1
ATOM 13311 N N . LYS C 1 218 ? 15.399 68.657 41.337 1.00 65.70 218 LYS C N 1
ATOM 13312 C CA . LYS C 1 218 ? 15.452 67.582 40.352 1.00 71.25 218 LYS C CA 1
ATOM 13313 C C . LYS C 1 218 ? 14.064 67.073 39.971 1.00 70.39 218 LYS C C 1
ATOM 13314 O O . LYS C 1 218 ? 13.880 66.544 38.869 1.00 75.32 218 LYS C O 1
ATOM 13333 N N . ASN C 1 219 ? 13.085 67.215 40.860 1.00 73.08 219 ASN C N 1
ATOM 13334 C CA . ASN C 1 219 ? 11.709 66.808 40.605 1.00 75.61 219 ASN C CA 1
ATOM 13335 C C . ASN C 1 219 ? 10.856 68.067 40.519 1.00 78.37 219 ASN C C 1
ATOM 13336 O O . ASN C 1 219 ? 10.780 68.835 41.486 1.00 72.18 219 ASN C O 1
ATOM 13347 N N . ALA C 1 220 ? 10.201 68.270 39.370 1.00 76.97 220 ALA C N 1
ATOM 13348 C CA . ALA C 1 220 ? 9.537 69.547 39.132 1.00 72.17 220 ALA C CA 1
ATOM 13349 C C . ALA C 1 220 ? 8.320 69.729 40.029 1.00 77.58 220 ALA C C 1
ATOM 13350 O O . ALA C 1 220 ? 8.000 70.860 40.417 1.00 75.90 220 ALA C O 1
ATOM 13357 N N . ASP C 1 221 ? 7.627 68.643 40.373 1.00 81.08 221 ASP C N 1
ATOM 13358 C CA . ASP C 1 221 ? 6.438 68.791 41.205 1.00 80.62 221 ASP C CA 1
ATOM 13359 C C . ASP C 1 221 ? 6.819 69.108 42.647 1.00 79.79 221 ASP C C 1
ATOM 13360 O O . ASP C 1 221 ? 6.169 69.932 43.299 1.00 77.66 221 ASP C O 1
ATOM 13369 N N . LYS C 1 222 ? 7.890 68.494 43.153 1.00 75.96 222 LYS C N 1
ATOM 13370 C CA . LYS C 1 222 ? 8.369 68.866 44.480 1.00 74.02 222 LYS C CA 1
ATOM 13371 C C . LYS C 1 222 ? 8.798 70.330 44.513 1.00 71.42 222 LYS C C 1
ATOM 13372 O O . LYS C 1 222 ? 8.527 71.042 45.486 1.00 69.83 222 LYS C O 1
ATOM 13391 N N . ALA C 1 223 ? 9.456 70.803 43.451 1.00 68.74 223 ALA C N 1
ATOM 13392 C CA . ALA C 1 223 ? 9.762 72.228 43.346 1.00 67.50 223 ALA C CA 1
ATOM 13393 C C . ALA C 1 223 ? 8.489 73.065 43.396 1.00 70.81 223 ALA C C 1
ATOM 13394 O O . ALA C 1 223 ? 8.390 74.027 44.168 1.00 69.86 223 ALA C O 1
ATOM 13401 N N . LYS C 1 224 ? 7.503 72.713 42.565 1.00 81.66 224 LYS C N 1
ATOM 13402 C CA . LYS C 1 224 ? 6.238 73.436 42.551 1.00 82.02 224 LYS C CA 1
ATOM 13403 C C . LYS C 1 224 ? 5.643 73.518 43.954 1.00 82.85 224 LYS C C 1
ATOM 13404 O O . LYS C 1 224 ? 5.243 74.594 44.412 1.00 85.90 224 LYS C O 1
ATOM 13423 N N . GLN C 1 225 ? 5.612 72.389 44.666 1.00 80.20 225 GLN C N 1
ATOM 13424 C CA . GLN C 1 225 ? 4.978 72.364 45.982 1.00 85.67 225 GLN C CA 1
ATOM 13425 C C . GLN C 1 225 ? 5.667 73.322 46.950 1.00 84.01 225 GLN C C 1
ATOM 13426 O O . GLN C 1 225 ? 5.009 73.947 47.790 1.00 79.21 225 GLN C O 1
ATOM 13440 N N . ALA C 1 226 ? 6.993 73.449 46.852 1.00 73.34 226 ALA C N 1
ATOM 13441 C CA . ALA C 1 226 ? 7.734 74.257 47.816 1.00 71.81 226 ALA C CA 1
ATOM 13442 C C . ALA C 1 226 ? 7.479 75.751 47.650 1.00 70.69 226 ALA C C 1
ATOM 13443 O O . ALA C 1 226 ? 7.673 76.508 48.607 1.00 68.42 226 ALA C O 1
ATOM 13450 N N . ALA C 1 227 ? 7.045 76.189 46.470 1.00 71.37 227 ALA C N 1
ATOM 13451 C CA . ALA C 1 227 ? 6.790 77.603 46.226 1.00 73.34 227 ALA C CA 1
ATOM 13452 C C . ALA C 1 227 ? 5.419 78.051 46.707 1.00 74.80 227 ALA C C 1
ATOM 13453 O O . ALA C 1 227 ? 5.151 79.258 46.743 1.00 75.16 227 ALA C O 1
ATOM 13460 N N . VAL C 1 228 ? 4.552 77.117 47.088 1.00 77.12 228 VAL C N 1
ATOM 13461 C CA . VAL C 1 228 ? 3.151 77.455 47.340 1.00 80.58 228 VAL C CA 1
ATOM 13462 C C . VAL C 1 228 ? 3.028 78.485 48.461 1.00 80.01 228 VAL C C 1
ATOM 13463 O O . VAL C 1 228 ? 2.366 79.516 48.259 1.00 81.59 228 VAL C O 1
ATOM 13476 N N . PRO C 1 229 ? 3.587 78.264 49.654 1.00 81.60 229 PRO C N 1
ATOM 13477 C CA . PRO C 1 229 ? 3.456 79.286 50.713 1.00 89.82 229 PRO C CA 1
ATOM 13478 C C . PRO C 1 229 ? 3.928 80.664 50.281 1.00 84.85 229 PRO C C 1
ATOM 13479 O O . PRO C 1 229 ? 3.229 81.663 50.513 1.00 84.12 229 PRO C O 1
ATOM 13490 N N . VAL C 1 230 ? 5.099 80.746 49.647 1.00 77.68 230 VAL C N 1
ATOM 13491 C CA . VAL C 1 230 ? 5.601 82.034 49.174 1.00 80.46 230 VAL C CA 1
ATOM 13492 C C . VAL C 1 230 ? 4.618 82.661 48.194 1.00 79.75 230 VAL C C 1
ATOM 13493 O O . VAL C 1 230 ? 4.302 83.854 48.278 1.00 80.52 230 VAL C O 1
ATOM 13506 N N . VAL C 1 231 ? 4.126 81.871 47.241 1.00 76.96 231 VAL C N 1
ATOM 13507 C CA . VAL C 1 231 ? 3.260 82.431 46.208 1.00 79.75 231 VAL C CA 1
ATOM 13508 C C . VAL C 1 231 ? 1.964 82.949 46.824 1.00 82.91 231 VAL C C 1
ATOM 13509 O O . VAL C 1 231 ? 1.452 84.008 46.438 1.00 84.12 231 VAL C O 1
ATOM 13522 N N . ALA C 1 232 ? 1.396 82.194 47.766 1.00 83.81 232 ALA C N 1
ATOM 13523 C CA . ALA C 1 232 ? 0.203 82.653 48.464 1.00 89.37 232 ALA C CA 1
ATOM 13524 C C . ALA C 1 232 ? 0.402 84.061 49.009 1.00 92.59 232 ALA C C 1
ATOM 13525 O O . ALA C 1 232 ? -0.406 84.961 48.752 1.00 96.99 232 ALA C O 1
ATOM 13532 N N . PHE C 1 233 ? 1.485 84.272 49.761 1.00 100.58 233 PHE C N 1
ATOM 13533 C CA . PHE C 1 233 ? 1.753 85.596 50.314 1.00 107.61 233 PHE C CA 1
ATOM 13534 C C . PHE C 1 233 ? 1.872 86.644 49.213 1.00 112.66 233 PHE C C 1
ATOM 13535 O O . PHE C 1 233 ? 1.359 87.760 49.352 1.00 119.85 233 PHE C O 1
ATOM 13552 N N . ILE C 1 234 ? 2.548 86.307 48.111 1.00 95.43 234 ILE C N 1
ATOM 13553 C CA . ILE C 1 234 ? 2.724 87.273 47.029 1.00 101.24 234 ILE C CA 1
ATOM 13554 C C . ILE C 1 234 ? 1.378 87.627 46.408 1.00 102.95 234 ILE C C 1
ATOM 13555 O O . ILE C 1 234 ? 1.078 88.801 46.161 1.00 107.94 234 ILE C O 1
ATOM 13571 N N . ALA C 1 235 ? 0.554 86.615 46.131 1.00 104.10 235 ALA C N 1
ATOM 13572 C CA . ALA C 1 235 ? -0.767 86.876 45.572 1.00 105.08 235 ALA C CA 1
ATOM 13573 C C . ALA C 1 235 ? -1.598 87.739 46.510 1.00 105.36 235 ALA C C 1
ATOM 13574 O O . ALA C 1 235 ? -2.304 88.651 46.064 1.00 106.54 235 ALA C O 1
ATOM 13581 N N . ALA C 1 236 ? -1.518 87.472 47.818 1.00 109.53 236 ALA C N 1
ATOM 13582 C CA . ALA C 1 236 ? -2.239 88.253 48.818 1.00 117.14 236 ALA C CA 1
ATOM 13583 C C . ALA C 1 236 ? -1.713 89.673 48.950 1.00 112.77 236 ALA C C 1
ATOM 13584 O O . ALA C 1 236 ? -2.211 90.425 49.796 1.00 116.54 236 ALA C O 1
ATOM 13591 N N . GLY C 1 237 ? -0.719 90.049 48.152 1.00 99.57 237 GLY C N 1
ATOM 13592 C CA . GLY C 1 237 ? -0.214 91.405 48.145 1.00 97.52 237 GLY C CA 1
ATOM 13593 C C . GLY C 1 237 ? -0.061 91.952 46.743 1.00 96.64 237 GLY C C 1
ATOM 13594 O O . GLY C 1 237 ? 0.553 93.005 46.550 1.00 97.48 237 GLY C O 1
ATOM 13598 N N . SER C 1 238 ? -0.606 91.246 45.756 1.00 90.74 238 SER C N 1
ATOM 13599 C CA . SER C 1 238 ? -0.567 91.717 44.376 1.00 91.54 238 SER C CA 1
ATOM 13600 C C . SER C 1 238 ? -1.710 92.696 44.136 1.00 101.02 238 SER C C 1
ATOM 13601 O O . SER C 1 238 ? -2.873 92.344 44.374 1.00 101.38 238 SER C O 1
ATOM 13609 N N . PRO C 1 239 ? -1.437 93.919 43.681 1.00 130.68 239 PRO C N 1
ATOM 13610 C CA . PRO C 1 239 ? -2.529 94.847 43.344 1.00 131.60 239 PRO C CA 1
ATOM 13611 C C . PRO C 1 239 ? -3.323 94.344 42.152 1.00 129.38 239 PRO C C 1
ATOM 13612 O O . PRO C 1 239 ? -2.882 93.429 41.439 1.00 127.10 239 PRO C O 1
ATOM 13623 N N . PRO C 1 240 ? -4.502 94.922 41.899 1.00 116.98 240 PRO C N 1
ATOM 13624 C CA . PRO C 1 240 ? -5.368 94.360 40.843 1.00 117.82 240 PRO C CA 1
ATOM 13625 C C . PRO C 1 240 ? -4.714 94.308 39.470 1.00 115.77 240 PRO C C 1
ATOM 13626 O O . PRO C 1 240 ? -4.831 93.291 38.772 1.00 114.24 240 PRO C O 1
ATOM 13637 N N . VAL C 1 241 ? -4.037 95.383 39.051 1.00 111.55 241 VAL C N 1
ATOM 13638 C CA . VAL C 1 241 ? -3.498 95.434 37.696 1.00 112.58 241 VAL C CA 1
ATOM 13639 C C . VAL C 1 241 ? -2.473 94.336 37.471 1.00 110.29 241 VAL C C 1
ATOM 13640 O O . VAL C 1 241 ? -2.189 93.982 36.321 1.00 107.63 241 VAL C O 1
ATOM 13653 N N . VAL C 1 242 ? -1.887 93.803 38.545 1.00 115.20 242 VAL C N 1
ATOM 13654 C CA . VAL C 1 242 ? -1.065 92.603 38.437 1.00 107.95 242 VAL C CA 1
ATOM 13655 C C . VAL C 1 242 ? -1.946 91.360 38.401 1.00 109.95 242 VAL C C 1
ATOM 13656 O O . VAL C 1 242 ? -1.795 90.498 37.527 1.00 108.80 242 VAL C O 1
ATOM 13669 N N . LEU C 1 243 ? -2.818 91.230 39.398 1.00 109.93 243 LEU C N 1
ATOM 13670 C CA . LEU C 1 243 ? -3.702 90.042 39.508 1.00 112.55 243 LEU C CA 1
ATOM 13671 C C . LEU C 1 243 ? -4.460 89.870 38.192 1.00 119.86 243 LEU C C 1
ATOM 13672 O O . LEU C 1 243 ? -4.386 88.775 37.615 1.00 120.82 243 LEU C O 1
ATOM 13688 N N . GLU C 1 244 ? -5.128 90.919 37.715 1.00 126.77 244 GLU C N 1
ATOM 13689 C CA . GLU C 1 244 ? -5.918 90.884 36.459 1.00 122.74 244 GLU C CA 1
ATOM 13690 C C . GLU C 1 244 ? -5.020 90.544 35.272 1.00 126.55 244 GLU C C 1
ATOM 13691 O O . GLU C 1 244 ? -5.526 89.942 34.315 1.00 121.54 244 GLU C O 1
ATOM 13703 N N . ARG C 1 245 ? -3.741 90.898 35.330 1.00 127.60 245 ARG C N 1
ATOM 13704 C CA . ARG C 1 245 ? -2.814 90.678 34.192 1.00 118.81 245 ARG C CA 1
ATOM 13705 C C . ARG C 1 245 ? -2.485 89.188 34.032 1.00 115.53 245 ARG C C 1
ATOM 13706 O O . ARG C 1 245 ? -2.052 88.831 32.938 1.00 108.49 245 ARG C O 1
ATOM 13727 N N . HIS C 1 246 ? -2.728 88.327 35.029 1.00 120.08 246 HIS C N 1
ATOM 13728 C CA . HIS C 1 246 ? -2.313 86.892 34.978 1.00 121.09 246 HIS C CA 1
ATOM 13729 C C . HIS C 1 246 ? -3.500 85.919 35.034 1.00 128.88 246 HIS C C 1
ATOM 13730 O O . HIS C 1 246 ? -3.283 84.768 35.442 1.00 126.93 246 HIS C O 1
ATOM 13744 N N . GLY C 1 247 ? -4.693 86.341 34.629 1.00 110.59 247 GLY C N 1
ATOM 13745 C CA . GLY C 1 247 ? -5.893 85.530 34.725 1.00 113.68 247 GLY C CA 1
ATOM 13746 C C . GLY C 1 247 ? -6.204 85.026 36.115 1.00 113.30 247 GLY C C 1
ATOM 13747 O O . GLY C 1 247 ? -6.750 83.927 36.260 1.00 114.75 247 GLY C O 1
ATOM 13751 N N . ILE C 1 248 ? -5.888 85.808 37.143 1.00 133.00 248 ILE C N 1
ATOM 13752 C CA . ILE C 1 248 ? -6.001 85.347 38.521 1.00 143.80 248 ILE C CA 1
ATOM 13753 C C . ILE C 1 248 ? -7.453 85.397 38.985 1.00 143.92 248 ILE C C 1
ATOM 13754 O O . ILE C 1 248 ? -8.235 86.270 38.590 1.00 146.46 248 ILE C O 1
ATOM 13770 N N . ASP C 1 249 ? -7.809 84.445 39.847 1.00 122.12 249 ASP C N 1
ATOM 13771 C CA . ASP C 1 249 ? -9.112 84.401 40.503 1.00 131.34 249 ASP C CA 1
ATOM 13772 C C . ASP C 1 249 ? -9.061 85.267 41.756 1.00 130.59 249 ASP C C 1
ATOM 13773 O O . ASP C 1 249 ? -8.381 84.924 42.728 1.00 132.51 249 ASP C O 1
ATOM 13782 N N . MET C 1 250 ? -9.792 86.384 41.744 1.00 142.89 250 MET C N 1
ATOM 13783 C CA . MET C 1 250 ? -9.777 87.274 42.902 1.00 146.65 250 MET C CA 1
ATOM 13784 C C . MET C 1 250 ? -10.423 86.635 44.127 1.00 144.78 250 MET C C 1
ATOM 13785 O O . MET C 1 250 ? -10.016 86.927 45.257 1.00 142.44 250 MET C O 1
ATOM 13799 N N . GLU C 1 251 ? -11.427 85.774 43.939 1.00 136.12 251 GLU C N 1
ATOM 13800 C CA . GLU C 1 251 ? -12.072 85.157 45.094 1.00 132.31 251 GLU C CA 1
ATOM 13801 C C . GLU C 1 251 ? -11.071 84.328 45.891 1.00 124.88 251 GLU C C 1
ATOM 13802 O O . GLU C 1 251 ? -11.038 84.392 47.126 1.00 122.68 251 GLU C O 1
ATOM 13814 N N . LYS C 1 252 ? -10.226 83.564 45.199 1.00 120.09 252 LYS C N 1
ATOM 13815 C CA . LYS C 1 252 ? -9.181 82.814 45.884 1.00 116.87 252 LYS C CA 1
ATOM 13816 C C . LYS C 1 252 ? -8.236 83.750 46.629 1.00 116.44 252 LYS C C 1
ATOM 13817 O O . LYS C 1 252 ? -7.748 83.419 47.717 1.00 112.82 252 LYS C O 1
ATOM 13836 N N . VAL C 1 253 ? -7.970 84.929 46.060 1.00 113.43 253 VAL C N 1
ATOM 13837 C CA . VAL C 1 253 ? -7.039 85.863 46.684 1.00 110.99 253 VAL C CA 1
ATOM 13838 C C . VAL C 1 253 ? -7.588 86.355 48.022 1.00 112.77 253 VAL C C 1
ATOM 13839 O O . VAL C 1 253 ? -6.859 86.433 49.017 1.00 111.03 253 VAL C O 1
ATOM 13852 N N . GLU C 1 254 ? -8.877 86.705 48.069 1.00 127.47 254 GLU C N 1
ATOM 13853 C CA . GLU C 1 254 ? -9.457 87.204 49.313 1.00 125.70 254 GLU C CA 1
ATOM 13854 C C . GLU C 1 254 ? -9.558 86.105 50.365 1.00 120.03 254 GLU C C 1
ATOM 13855 O O . GLU C 1 254 ? -9.455 86.385 51.565 1.00 119.60 254 GLU C O 1
ATOM 13867 N N . ALA C 1 255 ? -9.751 84.855 49.941 1.00 119.53 255 ALA C N 1
ATOM 13868 C CA . ALA C 1 255 ? -9.698 83.739 50.879 1.00 119.92 255 ALA C CA 1
ATOM 13869 C C . ALA C 1 255 ? -8.330 83.654 51.553 1.00 116.33 255 ALA C C 1
ATOM 13870 O O . ALA C 1 255 ? -8.238 83.474 52.774 1.00 116.99 255 ALA C O 1
ATOM 13877 N N . ILE C 1 256 ? -7.252 83.790 50.771 1.00 112.72 256 ILE C N 1
ATOM 13878 C CA . ILE C 1 256 ? -5.906 83.708 51.339 1.00 109.46 256 ILE C CA 1
ATOM 13879 C C . ILE C 1 256 ? -5.707 84.798 52.387 1.00 109.81 256 ILE C C 1
ATOM 13880 O O . ILE C 1 256 ? -5.241 84.534 53.503 1.00 109.40 256 ILE C O 1
ATOM 13896 N N . ARG C 1 257 ? -6.007 86.047 52.024 1.00 119.28 257 ARG C N 1
ATOM 13897 C CA . ARG C 1 257 ? -5.757 87.211 52.915 1.00 117.82 257 ARG C CA 1
ATOM 13898 C C . ARG C 1 257 ? -6.420 86.981 54.267 1.00 127.99 257 ARG C C 1
ATOM 13899 O O . ARG C 1 257 ? -5.785 87.307 55.280 1.00 125.73 257 ARG C O 1
ATOM 13920 N N . ASN C 1 258 ? -7.637 86.444 54.277 1.00 117.23 258 ASN C N 1
ATOM 13921 C CA . ASN C 1 258 ? -8.396 86.190 55.529 1.00 120.60 258 ASN C CA 1
ATOM 13922 C C . ASN C 1 258 ? -7.709 85.065 56.302 1.00 119.86 258 ASN C C 1
ATOM 13923 O O . ASN C 1 258 ? -7.694 85.131 57.539 1.00 122.00 258 ASN C O 1
ATOM 13934 N N . ALA C 1 259 ? -7.152 84.083 55.604 1.00 117.14 259 ALA C N 1
ATOM 13935 C CA . ALA C 1 259 ? -6.470 82.935 56.237 1.00 117.46 259 ALA C CA 1
ATOM 13936 C C . ALA C 1 259 ? -5.144 83.381 56.852 1.00 118.56 259 ALA C C 1
ATOM 13937 O O . ALA C 1 259 ? -4.810 82.869 57.921 1.00 122.21 259 ALA C O 1
ATOM 13944 N N . LEU C 1 260 ? -4.405 84.279 56.204 1.00 120.33 260 LEU C N 1
ATOM 13945 C CA . LEU C 1 260 ? -3.059 84.681 56.686 1.00 120.91 260 LEU C CA 1
ATOM 13946 C C . LEU C 1 260 ? -3.215 85.633 57.869 1.00 131.67 260 LEU C C 1
ATOM 13947 O O . LEU C 1 260 ? -2.407 85.539 58.811 1.00 135.15 260 LEU C O 1
ATOM 13963 N N . LYS C 1 261 ? -4.219 86.505 57.835 1.00 149.52 261 LYS C N 1
ATOM 13964 C CA . LYS C 1 261 ? -4.460 87.458 58.914 1.00 143.69 261 LYS C CA 1
ATOM 13965 C C . LYS C 1 261 ? -5.099 86.802 60.133 1.00 145.71 261 LYS C C 1
ATOM 13966 O O . LYS C 1 261 ? -4.912 87.284 61.255 1.00 146.41 261 LYS C O 1
ATOM 13985 N N . SER C 1 262 ? -5.856 85.719 59.943 1.00 136.64 262 SER C N 1
ATOM 13986 C CA . SER C 1 262 ? -6.356 84.941 61.070 1.00 137.72 262 SER C CA 1
ATOM 13987 C C . SER C 1 262 ? -5.395 83.838 61.500 1.00 141.36 262 SER C C 1
ATOM 13988 O O . SER C 1 262 ? -5.509 83.340 62.627 1.00 144.13 262 SER C O 1
ATOM 13996 N N . GLY C 1 263 ? -4.458 83.446 60.640 1.00 140.38 263 GLY C N 1
ATOM 13997 C CA . GLY C 1 263 ? -3.469 82.455 60.999 1.00 126.78 263 GLY C CA 1
ATOM 13998 C C . GLY C 1 263 ? -3.796 81.036 60.601 1.00 120.54 263 GLY C C 1
ATOM 13999 O O . GLY C 1 263 ? -3.089 80.115 61.027 1.00 118.39 263 GLY C O 1
ATOM 14003 N N . ASN C 1 264 ? -4.847 80.824 59.808 1.00 129.71 264 ASN C N 1
ATOM 14004 C CA . ASN C 1 264 ? -5.123 79.509 59.232 1.00 127.82 264 ASN C CA 1
ATOM 14005 C C . ASN C 1 264 ? -4.248 79.335 57.989 1.00 125.79 264 ASN C C 1
ATOM 14006 O O . ASN C 1 264 ? -4.718 79.280 56.850 1.00 122.21 264 ASN C O 1
ATOM 14017 N N . PHE C 1 265 ? -2.936 79.256 58.234 1.00 123.76 265 PHE C N 1
ATOM 14018 C CA . PHE C 1 265 ? -1.988 79.189 57.124 1.00 114.49 265 PHE C CA 1
ATOM 14019 C C . PHE C 1 265 ? -2.266 78.010 56.200 1.00 109.33 265 PHE C C 1
ATOM 14020 O O . PHE C 1 265 ? -2.102 78.169 54.978 1.00 106.55 265 PHE C O 1
ATOM 14037 N N . PRO C 1 266 ? -2.690 76.836 56.683 1.00 119.17 266 PRO C N 1
ATOM 14038 C CA . PRO C 1 266 ? -3.054 75.763 55.736 1.00 117.11 266 PRO C CA 1
ATOM 14039 C C . PRO C 1 266 ? -4.159 76.158 54.766 1.00 113.53 266 PRO C C 1
ATOM 14040 O O . PRO C 1 266 ? -4.038 75.916 53.558 1.00 113.96 266 PRO C O 1
ATOM 14051 N N . GLU C 1 267 ? -5.238 76.768 55.264 1.00 118.26 267 GLU C N 1
ATOM 14052 C CA . GLU C 1 267 ? -6.360 77.109 54.395 1.00 117.90 267 GLU C CA 1
ATOM 14053 C C . GLU C 1 267 ? -5.930 78.054 53.282 1.00 117.40 267 GLU C C 1
ATOM 14054 O O . GLU C 1 267 ? -6.348 77.898 52.129 1.00 119.05 267 GLU C O 1
ATOM 14066 N N . ALA C 1 268 ? -5.100 79.047 53.611 1.00 110.83 268 ALA C N 1
ATOM 14067 C CA . ALA C 1 268 ? -4.605 79.967 52.592 1.00 108.14 268 ALA C CA 1
ATOM 14068 C C . ALA C 1 268 ? -3.871 79.232 51.475 1.00 110.28 268 ALA C C 1
ATOM 14069 O O . ALA C 1 268 ? -4.059 79.546 50.293 1.00 108.01 268 ALA C O 1
ATOM 14076 N N . PHE C 1 269 ? -3.016 78.261 51.823 1.00 104.34 269 PHE C N 1
ATOM 14077 C CA . PHE C 1 269 ? -2.192 77.619 50.799 1.00 101.88 269 PHE C CA 1
ATOM 14078 C C . PHE C 1 269 ? -3.011 76.698 49.899 1.00 103.66 269 PHE C C 1
ATOM 14079 O O . PHE C 1 269 ? -2.653 76.499 48.732 1.00 102.15 269 PHE C O 1
ATOM 14096 N N . LYS C 1 270 ? -4.096 76.114 50.415 1.00 116.64 270 LYS C N 1
ATOM 14097 C CA . LYS C 1 270 ? -4.958 75.310 49.555 1.00 118.10 270 LYS C CA 1
ATOM 14098 C C . LYS C 1 270 ? -5.540 76.144 48.421 1.00 112.40 270 LYS C C 1
ATOM 14099 O O . LYS C 1 270 ? -5.839 75.610 47.346 1.00 111.63 270 LYS C O 1
ATOM 14118 N N . ASN C 1 271 ? -5.695 77.453 48.639 1.00 109.24 271 ASN C N 1
ATOM 14119 C CA . ASN C 1 271 ? -6.230 78.385 47.653 1.00 109.75 271 ASN C CA 1
ATOM 14120 C C . ASN C 1 271 ? -5.203 78.823 46.603 1.00 106.55 271 ASN C C 1
ATOM 14121 O O . ASN C 1 271 ? -5.448 79.815 45.902 1.00 106.61 271 ASN C O 1
ATOM 14132 N N . VAL C 1 272 ? -4.068 78.122 46.487 1.00 106.77 272 VAL C N 1
ATOM 14133 C CA . VAL C 1 272 ? -3.119 78.310 45.394 1.00 104.96 272 VAL C CA 1
ATOM 14134 C C . VAL C 1 272 ? -3.320 77.185 44.382 1.00 108.22 272 VAL C C 1
ATOM 14135 O O . VAL C 1 272 ? -3.581 76.036 44.762 1.00 112.20 272 VAL C O 1
ATOM 14148 N N . ASP C 1 273 ? -3.211 77.513 43.093 1.00 113.90 273 ASP C N 1
ATOM 14149 C CA . ASP C 1 273 ? -3.179 76.506 42.035 1.00 121.67 273 ASP C CA 1
ATOM 14150 C C . ASP C 1 273 ? -2.330 77.039 40.885 1.00 121.21 273 ASP C C 1
ATOM 14151 O O . ASP C 1 273 ? -1.731 78.113 40.980 1.00 121.76 273 ASP C O 1
ATOM 14160 N N . ASP C 1 274 ? -2.278 76.275 39.787 1.00 136.09 274 ASP C N 1
ATOM 14161 C CA . ASP C 1 274 ? -1.237 76.502 38.784 1.00 135.48 274 ASP C CA 1
ATOM 14162 C C . ASP C 1 274 ? -1.235 77.921 38.233 1.00 138.28 274 ASP C C 1
ATOM 14163 O O . ASP C 1 274 ? -0.170 78.443 37.882 1.00 134.61 274 ASP C O 1
ATOM 14172 N N . THR C 1 275 ? -2.402 78.555 38.116 1.00 124.37 275 THR C N 1
ATOM 14173 C CA . THR C 1 275 ? -2.429 79.903 37.558 1.00 122.55 275 THR C CA 1
ATOM 14174 C C . THR C 1 275 ? -1.494 80.827 38.333 1.00 113.82 275 THR C C 1
ATOM 14175 O O . THR C 1 275 ? -0.661 81.526 37.746 1.00 107.16 275 THR C O 1
ATOM 14186 N N . MET C 1 276 ? -1.600 80.820 39.662 1.00 127.71 276 MET C N 1
ATOM 14187 C CA . MET C 1 276 ? -0.809 81.729 40.482 1.00 122.85 276 MET C CA 1
ATOM 14188 C C . MET C 1 276 ? 0.665 81.349 40.534 1.00 116.68 276 MET C C 1
ATOM 14189 O O . MET C 1 276 ? 1.490 82.182 40.925 1.00 106.36 276 MET C O 1
ATOM 14203 N N . LEU C 1 277 ? 1.015 80.120 40.152 1.00 101.25 277 LEU C N 1
ATOM 14204 C CA . LEU C 1 277 ? 2.378 79.632 40.329 1.00 100.23 277 LEU C CA 1
ATOM 14205 C C . LEU C 1 277 ? 3.239 79.823 39.086 1.00 96.62 277 LEU C C 1
ATOM 14206 O O . LEU C 1 277 ? 4.424 80.152 39.209 1.00 89.82 277 LEU C O 1
ATOM 14222 N N . GLU C 1 278 ? 2.691 79.631 37.886 1.00 100.34 278 GLU C N 1
ATOM 14223 C CA . GLU C 1 278 ? 3.476 79.985 36.712 1.00 105.75 278 GLU C CA 1
ATOM 14224 C C . GLU C 1 278 ? 3.615 81.495 36.579 1.00 103.11 278 GLU C C 1
ATOM 14225 O O . GLU C 1 278 ? 4.505 81.963 35.860 1.00 98.27 278 GLU C O 1
ATOM 14237 N N . ALA C 1 279 ? 2.773 82.263 37.261 1.00 96.81 279 ALA C N 1
ATOM 14238 C CA . ALA C 1 279 ? 2.842 83.712 37.170 1.00 95.76 279 ALA C CA 1
ATOM 14239 C C . ALA C 1 279 ? 3.833 84.310 38.158 1.00 90.66 279 ALA C C 1
ATOM 14240 O O . ALA C 1 279 ? 4.523 85.283 37.832 1.00 88.49 279 ALA C O 1
ATOM 14247 N N . PHE C 1 280 ? 3.897 83.755 39.369 1.00 88.82 280 PHE C N 1
ATOM 14248 C CA . PHE C 1 280 ? 4.565 84.384 40.501 1.00 88.14 280 PHE C CA 1
ATOM 14249 C C . PHE C 1 280 ? 5.845 83.652 40.899 1.00 81.66 280 PHE C C 1
ATOM 14250 O O . PHE C 1 280 ? 6.358 83.870 42.004 1.00 76.86 280 PHE C O 1
ATOM 14267 N N . SER C 1 281 ? 6.370 82.780 40.037 1.00 80.88 281 SER C N 1
ATOM 14268 C CA . SER C 1 281 ? 7.521 81.994 40.458 1.00 77.53 281 SER C CA 1
ATOM 14269 C C . SER C 1 281 ? 8.198 81.310 39.282 1.00 78.19 281 SER C C 1
ATOM 14270 O O . SER C 1 281 ? 7.541 80.889 38.330 1.00 81.98 281 SER C O 1
ATOM 14278 N N . ILE C 1 282 ? 9.519 81.205 39.378 1.00 74.56 282 ILE C N 1
ATOM 14279 C CA . ILE C 1 282 ? 10.335 80.383 38.494 1.00 74.53 282 ILE C CA 1
ATOM 14280 C C . ILE C 1 282 ? 10.548 79.048 39.193 1.00 77.35 282 ILE C C 1
ATOM 14281 O O . ILE C 1 282 ? 11.278 78.969 40.189 1.00 70.14 282 ILE C O 1
ATOM 14297 N N . TYR C 1 283 ? 9.933 77.987 38.673 1.00 76.94 283 TYR C N 1
ATOM 14298 C CA . TYR C 1 283 ? 10.023 76.686 39.319 1.00 76.54 283 TYR C CA 1
ATOM 14299 C C . TYR C 1 283 ? 10.167 75.594 38.270 1.00 78.80 283 TYR C C 1
ATOM 14300 O O . TYR C 1 283 ? 9.810 75.768 37.103 1.00 81.74 283 TYR C O 1
ATOM 14318 N N . GLY C 1 284 ? 10.699 74.460 38.710 1.00 77.49 284 GLY C N 1
ATOM 14319 C CA . GLY C 1 284 ? 10.820 73.277 37.893 1.00 79.53 284 GLY C CA 1
ATOM 14320 C C . GLY C 1 284 ? 12.168 72.621 38.094 1.00 76.13 284 GLY C C 1
ATOM 14321 O O . GLY C 1 284 ? 12.864 72.874 39.079 1.00 72.46 284 GLY C O 1
ATOM 14325 N N . THR C 1 285 ? 12.506 71.748 37.149 1.00 77.61 285 THR C N 1
ATOM 14326 C CA . THR C 1 285 ? 13.821 71.154 37.076 1.00 74.82 285 THR C CA 1
ATOM 14327 C C . THR C 1 285 ? 14.826 72.233 36.689 1.00 72.15 285 THR C C 1
ATOM 14328 O O . THR C 1 285 ? 14.445 73.350 36.336 1.00 72.90 285 THR C O 1
ATOM 14339 N N . PRO C 1 286 ? 16.124 71.930 36.743 1.00 75.22 286 PRO C N 1
ATOM 14340 C CA . PRO C 1 286 ? 17.099 72.910 36.231 1.00 76.01 286 PRO C CA 1
ATOM 14341 C C . PRO C 1 286 ? 16.844 73.271 34.778 1.00 74.65 286 PRO C C 1
ATOM 14342 O O . PRO C 1 286 ? 16.889 74.452 34.409 1.00 71.90 286 PRO C O 1
ATOM 14353 N N . GLU C 1 287 ? 16.561 72.276 33.937 1.00 79.98 287 GLU C N 1
ATOM 14354 C CA . GLU C 1 287 ? 16.298 72.570 32.535 1.00 83.11 287 GLU C CA 1
ATOM 14355 C C . GLU C 1 287 ? 15.095 73.496 32.390 1.00 79.83 287 GLU C C 1
ATOM 14356 O O . GLU C 1 287 ? 15.140 74.470 31.627 1.00 79.65 287 GLU C O 1
ATOM 14368 N N . ASP C 1 288 ? 14.011 73.213 33.118 1.00 82.63 288 ASP C N 1
ATOM 14369 C CA . ASP C 1 288 ? 12.865 74.118 33.115 1.00 88.58 288 ASP C CA 1
ATOM 14370 C C . ASP C 1 288 ? 13.287 75.531 33.506 1.00 87.82 288 ASP C C 1
ATOM 14371 O O . ASP C 1 288 ? 12.894 76.515 32.864 1.00 81.35 288 ASP C O 1
ATOM 14380 N N . VAL C 1 289 ? 14.087 75.644 34.572 1.00 75.49 289 VAL C N 1
ATOM 14381 C CA . VAL C 1 289 ? 14.429 76.951 35.128 1.00 72.69 289 VAL C CA 1
ATOM 14382 C C . VAL C 1 289 ? 15.348 77.711 34.180 1.00 71.83 289 VAL C C 1
ATOM 14383 O O . VAL C 1 289 ? 15.235 78.935 34.035 1.00 71.75 289 VAL C O 1
ATOM 14396 N N . VAL C 1 290 ? 16.263 77.006 33.512 1.00 71.98 290 VAL C N 1
ATOM 14397 C CA . VAL C 1 290 ? 17.117 77.658 32.521 1.00 73.14 290 VAL C CA 1
ATOM 14398 C C . VAL C 1 290 ? 16.272 78.302 31.422 1.00 78.34 290 VAL C C 1
ATOM 14399 O O . VAL C 1 290 ? 16.553 79.423 30.978 1.00 78.15 290 VAL C O 1
ATOM 14412 N N . GLU C 1 291 ? 15.238 77.604 30.948 1.00 78.87 291 GLU C N 1
ATOM 14413 C CA . GLU C 1 291 ? 14.413 78.161 29.878 1.00 82.94 291 GLU C CA 1
ATOM 14414 C C . GLU C 1 291 ? 13.713 79.436 30.333 1.00 82.91 291 GLU C C 1
ATOM 14415 O O . GLU C 1 291 ? 13.749 80.459 29.639 1.00 83.81 291 GLU C O 1
ATOM 14427 N N . LYS C 1 292 ? 13.076 79.398 31.506 1.00 81.95 292 LYS C N 1
ATOM 14428 C CA . LYS C 1 292 ? 12.408 80.594 32.009 1.00 81.84 292 LYS C CA 1
ATOM 14429 C C . LYS C 1 292 ? 13.393 81.744 32.177 1.00 78.35 292 LYS C C 1
ATOM 14430 O O . LYS C 1 292 ? 13.054 82.905 31.919 1.00 79.12 292 LYS C O 1
ATOM 14449 N N . CYS C 1 293 ? 14.622 81.442 32.607 1.00 77.16 293 CYS C N 1
ATOM 14450 C CA . CYS C 1 293 ? 15.617 82.495 32.764 1.00 73.84 293 CYS C CA 1
ATOM 14451 C C . CYS C 1 293 ? 16.086 83.031 31.416 1.00 72.89 293 CYS C C 1
ATOM 14452 O O . CYS C 1 293 ? 16.407 84.217 31.304 1.00 72.20 293 CYS C O 1
ATOM 14460 N N . LYS C 1 294 ? 16.140 82.180 30.389 1.00 78.44 294 LYS C N 1
ATOM 14461 C CA . LYS C 1 294 ? 16.495 82.657 29.055 1.00 79.98 294 LYS C CA 1
ATOM 14462 C C . LYS C 1 294 ? 15.422 83.588 28.504 1.00 81.50 294 LYS C C 1
ATOM 14463 O O . LYS C 1 294 ? 15.731 84.636 27.921 1.00 81.00 294 LYS C O 1
ATOM 14482 N N . LYS C 1 295 ? 14.150 83.210 28.654 1.00 83.99 295 LYS C N 1
ATOM 14483 C CA . LYS C 1 295 ? 13.072 84.097 28.227 1.00 90.77 295 LYS C CA 1
ATOM 14484 C C . LYS C 1 295 ? 13.190 85.450 28.912 1.00 86.17 295 LYS C C 1
ATOM 14485 O O . LYS C 1 295 ? 12.965 86.497 28.294 1.00 86.79 295 LYS C O 1
ATOM 14504 N N . LEU C 1 296 ? 13.553 85.442 30.195 1.00 83.03 296 LEU C N 1
ATOM 14505 C CA . LEU C 1 296 ? 13.592 86.673 30.972 1.00 79.76 296 LEU C CA 1
ATOM 14506 C C . LEU C 1 296 ? 14.731 87.572 30.506 1.00 77.18 296 LEU C C 1
ATOM 14507 O O . LEU C 1 296 ? 14.561 88.791 30.384 1.00 76.95 296 LEU C O 1
ATOM 14523 N N . ALA C 1 297 ? 15.902 86.990 30.236 1.00 75.89 297 ALA C N 1
ATOM 14524 C CA . ALA C 1 297 ? 17.001 87.776 29.689 1.00 74.50 297 ALA C CA 1
ATOM 14525 C C . ALA C 1 297 ? 16.656 88.340 28.322 1.00 80.62 297 ALA C C 1
ATOM 14526 O O . ALA C 1 297 ? 17.251 89.337 27.897 1.00 79.22 297 ALA C O 1
ATOM 14533 N N . GLU C 1 298 ? 15.708 87.717 27.626 1.00 83.32 298 GLU C N 1
ATOM 14534 C CA . GLU C 1 298 ? 15.312 88.176 26.305 1.00 88.31 298 GLU C CA 1
ATOM 14535 C C . GLU C 1 298 ? 14.493 89.455 26.398 1.00 89.17 298 GLU C C 1
ATOM 14536 O O . GLU C 1 298 ? 14.510 90.273 25.470 1.00 88.24 298 GLU C O 1
ATOM 14548 N N . MET C 1 299 ? 13.786 89.647 27.513 1.00 75.38 299 MET C N 1
ATOM 14549 C CA . MET C 1 299 ? 13.100 90.903 27.779 1.00 75.89 299 MET C CA 1
ATOM 14550 C C . MET C 1 299 ? 14.014 91.962 28.370 1.00 73.54 299 MET C C 1
ATOM 14551 O O . MET C 1 299 ? 13.577 93.103 28.542 1.00 75.46 299 MET C O 1
ATOM 14565 N N . GLY C 1 300 ? 15.256 91.621 28.685 1.00 70.15 300 GLY C N 1
ATOM 14566 C CA . GLY C 1 300 ? 16.205 92.583 29.195 1.00 67.69 300 GLY C CA 1
ATOM 14567 C C . GLY C 1 300 ? 16.559 92.434 30.657 1.00 65.88 300 GLY C C 1
ATOM 14568 O O . GLY C 1 300 ? 17.174 93.347 31.219 1.00 62.49 300 GLY C O 1
ATOM 14572 N N . VAL C 1 301 ? 16.186 91.330 31.300 1.00 63.58 301 VAL C N 1
ATOM 14573 C CA . VAL C 1 301 ? 16.640 91.091 32.665 1.00 60.20 301 VAL C CA 1
ATOM 14574 C C . VAL C 1 301 ? 18.126 90.771 32.637 1.00 58.06 301 VAL C C 1
ATOM 14575 O O . VAL C 1 301 ? 18.581 89.950 31.831 1.00 63.16 301 VAL C O 1
ATOM 14588 N N . THR C 1 302 ? 18.893 91.404 33.535 1.00 59.15 302 THR C N 1
ATOM 14589 C CA . THR C 1 302 ? 20.331 91.189 33.615 1.00 53.72 302 THR C CA 1
ATOM 14590 C C . THR C 1 302 ? 20.781 90.525 34.915 1.00 55.45 302 THR C C 1
ATOM 14591 O O . THR C 1 302 ? 21.910 90.032 34.979 1.00 49.58 302 THR C O 1
ATOM 14602 N N . GLN C 1 303 ? 19.948 90.520 35.951 1.00 50.31 303 GLN C N 1
ATOM 14603 C CA . GLN C 1 303 ? 20.202 89.738 37.161 1.00 53.15 303 GLN C CA 1
ATOM 14604 C C . GLN C 1 303 ? 18.928 88.993 37.523 1.00 49.15 303 GLN C C 1
ATOM 14605 O O . GLN C 1 303 ? 17.842 89.580 37.528 1.00 50.77 303 GLN C O 1
ATOM 14619 N N . ILE C 1 304 ? 19.053 87.703 37.798 1.00 48.51 304 ILE C N 1
ATOM 14620 C CA . ILE C 1 304 ? 17.971 86.917 38.374 1.00 54.56 304 ILE C CA 1
ATOM 14621 C C . ILE C 1 304 ? 18.358 86.570 39.806 1.00 53.98 304 ILE C C 1
ATOM 14622 O O . ILE C 1 304 ? 19.451 86.040 40.053 1.00 45.18 304 ILE C O 1
ATOM 14638 N N . VAL C 1 305 ? 17.473 86.896 40.747 1.00 50.70 305 VAL C N 1
ATOM 14639 C CA . VAL C 1 305 ? 17.674 86.614 42.165 1.00 51.02 305 VAL C CA 1
ATOM 14640 C C . VAL C 1 305 ? 16.876 85.364 42.511 1.00 48.45 305 VAL C C 1
ATOM 14641 O O . VAL C 1 305 ? 15.661 85.310 42.287 1.00 50.47 305 VAL C O 1
ATOM 14654 N N . ALA C 1 306 ? 17.563 84.350 43.026 1.00 47.62 306 ALA C N 1
ATOM 14655 C CA . ALA C 1 306 ? 16.914 83.136 43.517 1.00 46.22 306 ALA C CA 1
ATOM 14656 C C . ALA C 1 306 ? 16.381 83.452 44.907 1.00 51.15 306 ALA C C 1
ATOM 14657 O O . ALA C 1 306 ? 17.100 83.376 45.908 1.00 47.31 306 ALA C O 1
ATOM 14664 N N . GLY C 1 307 ? 15.110 83.843 44.964 1.00 49.94 307 GLY C N 1
ATOM 14665 C CA . GLY C 1 307 ? 14.468 84.165 46.222 1.00 52.22 307 GLY C CA 1
ATOM 14666 C C . GLY C 1 307 ? 13.733 82.980 46.831 1.00 54.25 307 GLY C C 1
ATOM 14667 O O . GLY C 1 307 ? 13.592 81.931 46.212 1.00 53.26 307 GLY C O 1
ATOM 14671 N N . SER C 1 308 ? 13.257 83.180 48.059 1.00 54.19 308 SER C N 1
ATOM 14672 C CA . SER C 1 308 ? 12.560 82.117 48.771 1.00 61.01 308 SER C CA 1
ATOM 14673 C C . SER C 1 308 ? 11.510 81.462 47.873 1.00 60.83 308 SER C C 1
ATOM 14674 O O . SER C 1 308 ? 10.789 82.156 47.136 1.00 57.72 308 SER C O 1
ATOM 14682 N N . PRO C 1 309 ? 11.365 80.131 47.939 1.00 57.19 309 PRO C N 1
ATOM 14683 C CA . PRO C 1 309 ? 12.035 79.218 48.893 1.00 55.20 309 PRO C CA 1
ATOM 14684 C C . PRO C 1 309 ? 13.442 78.802 48.461 1.00 52.14 309 PRO C C 1
ATOM 14685 O O . PRO C 1 309 ? 14.151 78.099 49.192 1.00 50.63 309 PRO C O 1
ATOM 14696 N N . ILE C 1 310 ? 13.835 79.228 47.261 1.00 52.53 310 ILE C N 1
ATOM 14697 C CA . ILE C 1 310 ? 15.044 78.782 46.571 1.00 52.13 310 ILE C CA 1
ATOM 14698 C C . ILE C 1 310 ? 14.867 77.337 46.121 1.00 51.64 310 ILE C C 1
ATOM 14699 O O . ILE C 1 310 ? 15.189 76.988 44.981 1.00 54.32 310 ILE C O 1
ATOM 14715 N N . GLY C 1 311 ? 14.364 76.490 47.018 1.00 57.82 311 GLY C N 1
ATOM 14716 C CA . GLY C 1 311 ? 14.021 75.128 46.690 1.00 60.61 311 GLY C CA 1
ATOM 14717 C C . GLY C 1 311 ? 13.477 74.381 47.892 1.00 61.52 311 GLY C C 1
ATOM 14718 O O . GLY C 1 311 ? 13.519 74.871 49.024 1.00 60.62 311 GLY C O 1
ATOM 14722 N N . PRO C 1 312 ? 12.947 73.175 47.666 1.00 61.35 312 PRO C N 1
ATOM 14723 C CA . PRO C 1 312 ? 12.436 72.380 48.796 1.00 59.58 312 PRO C CA 1
ATOM 14724 C C . PRO C 1 312 ? 13.427 72.252 49.944 1.00 62.10 312 PRO C C 1
ATOM 14725 O O . PRO C 1 312 ? 13.025 72.333 51.110 1.00 59.53 312 PRO C O 1
ATOM 14736 N N . ASN C 1 313 ? 14.709 72.033 49.639 1.00 53.97 313 ASN C N 1
ATOM 14737 C CA . ASN C 1 313 ? 15.798 72.062 50.611 1.00 58.24 313 ASN C CA 1
ATOM 14738 C C . ASN C 1 313 ? 16.845 73.055 50.110 1.00 51.49 313 ASN C C 1
ATOM 14739 O O . ASN C 1 313 ? 17.482 72.812 49.081 1.00 50.68 313 ASN C O 1
ATOM 14750 N N . LYS C 1 314 ? 17.049 74.149 50.849 1.00 49.17 314 LYS C N 1
ATOM 14751 C CA . LYS C 1 314 ? 17.862 75.250 50.329 1.00 46.53 314 LYS C CA 1
ATOM 14752 C C . LYS C 1 314 ? 19.294 74.817 50.040 1.00 43.12 314 LYS C C 1
ATOM 14753 O O . LYS C 1 314 ? 19.914 75.300 49.085 1.00 41.66 314 LYS C O 1
ATOM 14772 N N . GLU C 1 315 ? 19.850 73.941 50.880 1.00 43.80 315 GLU C N 1
ATOM 14773 C CA . GLU C 1 315 ? 21.220 73.466 50.684 1.00 43.16 315 GLU C CA 1
ATOM 14774 C C . GLU C 1 315 ? 21.354 72.744 49.352 1.00 47.69 315 GLU C C 1
ATOM 14775 O O . GLU C 1 315 ? 22.239 73.049 48.542 1.00 39.47 315 GLU C O 1
ATOM 14787 N N . THR C 1 316 ? 20.476 71.766 49.126 1.00 43.24 316 THR C N 1
ATOM 14788 C CA . THR C 1 316 ? 20.469 70.999 47.889 1.00 48.39 316 THR C CA 1
ATOM 14789 C C . THR C 1 316 ? 20.260 71.906 46.686 1.00 47.80 316 THR C C 1
ATOM 14790 O O . THR C 1 316 ? 20.927 71.756 45.657 1.00 46.12 316 THR C O 1
ATOM 14801 N N . ALA C 1 317 ? 19.311 72.844 46.791 1.00 55.32 317 ALA C N 1
ATOM 14802 C CA . ALA C 1 317 ? 18.960 73.683 45.646 1.00 46.26 317 ALA C CA 1
ATOM 14803 C C . ALA C 1 317 ? 20.081 74.656 45.288 1.00 43.85 317 ALA C C 1
ATOM 14804 O O . ALA C 1 317 ? 20.327 74.915 44.103 1.00 47.96 317 ALA C O 1
ATOM 14811 N N . ILE C 1 318 ? 20.750 75.234 46.290 1.00 41.52 318 ILE C N 1
ATOM 14812 C CA . ILE C 1 318 ? 21.888 76.104 45.992 1.00 43.67 318 ILE C CA 1
ATOM 14813 C C . ILE C 1 318 ? 22.934 75.345 45.188 1.00 41.61 318 ILE C C 1
ATOM 14814 O O . ILE C 1 318 ? 23.503 75.874 44.222 1.00 40.54 318 ILE C O 1
ATOM 14830 N N . LYS C 1 319 ? 23.220 74.101 45.588 1.00 41.85 319 LYS C N 1
ATOM 14831 C CA . LYS C 1 319 ? 24.187 73.287 44.858 1.00 42.14 319 LYS C CA 1
ATOM 14832 C C . LYS C 1 319 ? 23.674 72.924 43.469 1.00 45.88 319 LYS C C 1
ATOM 14833 O O . LYS C 1 319 ? 24.443 72.891 42.503 1.00 43.00 319 LYS C O 1
ATOM 14852 N N . LEU C 1 320 ? 22.376 72.690 43.312 1.00 46.38 320 LEU C N 1
ATOM 14853 C CA . LEU C 1 320 ? 21.793 72.281 42.007 1.00 48.80 320 LEU C CA 1
ATOM 14854 C C . LEU C 1 320 ? 21.842 73.462 41.038 1.00 51.16 320 LEU C C 1
ATOM 14855 O O . LEU C 1 320 ? 22.273 73.257 39.899 1.00 53.54 320 LEU C O 1
ATOM 14871 N N . ILE C 1 321 ? 21.432 74.645 41.478 1.00 47.04 321 ILE C N 1
ATOM 14872 C CA . ILE C 1 321 ? 21.458 75.877 40.641 1.00 53.67 321 ILE C CA 1
ATOM 14873 C C . ILE C 1 321 ? 22.899 76.139 40.208 1.00 46.09 321 ILE C C 1
ATOM 14874 O O . ILE C 1 321 ? 23.098 76.509 39.051 1.00 50.02 321 ILE C O 1
ATOM 14890 N N . GLY C 1 322 ? 23.871 75.938 41.097 1.00 49.77 322 GLY C N 1
ATOM 14891 C CA . GLY C 1 322 ? 25.289 76.216 40.807 1.00 43.24 322 GLY C CA 1
ATOM 14892 C C . GLY C 1 322 ? 25.873 75.287 39.764 1.00 51.22 322 GLY C C 1
ATOM 14893 O O . GLY C 1 322 ? 26.755 75.717 39.029 1.00 48.08 322 GLY C O 1
ATOM 14897 N N . LYS C 1 323 ? 25.407 74.051 39.691 1.00 45.41 323 LYS C N 1
ATOM 14898 C CA . LYS C 1 323 ? 26.004 73.057 38.773 1.00 57.54 323 LYS C CA 1
ATOM 14899 C C . LYS C 1 323 ? 25.245 72.976 37.449 1.00 50.69 323 LYS C C 1
ATOM 14900 O O . LYS C 1 323 ? 25.903 72.700 36.447 1.00 57.62 323 LYS C O 1
ATOM 14919 N N . LYS C 1 324 ? 23.933 73.199 37.438 1.00 62.87 324 LYS C N 1
ATOM 14920 C CA . LYS C 1 324 ? 23.112 72.965 36.218 1.00 57.77 324 LYS C CA 1
ATOM 14921 C C . LYS C 1 324 ? 22.226 74.145 35.809 1.00 62.35 324 LYS C C 1
ATOM 14922 O O . LYS C 1 324 ? 21.487 73.968 34.840 1.00 68.07 324 LYS C O 1
ATOM 14941 N N . VAL C 1 325 ? 22.266 75.288 36.483 1.00 52.57 325 VAL C N 1
ATOM 14942 C CA . VAL C 1 325 ? 21.488 76.480 36.039 1.00 56.25 325 VAL C CA 1
ATOM 14943 C C . VAL C 1 325 ? 22.451 77.618 35.700 1.00 54.13 325 VAL C C 1
ATOM 14944 O O . VAL C 1 325 ? 22.444 78.049 34.546 1.00 56.11 325 VAL C O 1
ATOM 14957 N N . ILE C 1 326 ? 23.2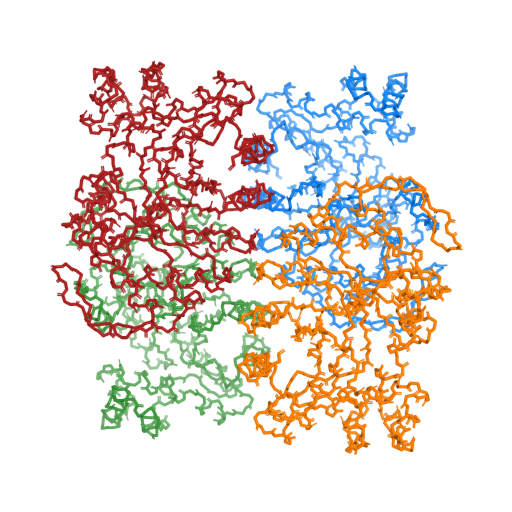55 78.076 36.658 1.00 54.13 326 ILE C N 1
ATOM 14958 C CA . ILE C 1 326 ? 24.177 79.232 36.458 1.00 54.20 326 ILE C CA 1
ATOM 14959 C C . ILE C 1 326 ? 25.114 78.950 35.277 1.00 60.92 326 ILE C C 1
ATOM 14960 O O . ILE C 1 326 ? 25.240 79.833 34.419 1.00 57.04 326 ILE C O 1
ATOM 14976 N N . PRO C 1 327 ? 25.770 77.778 35.178 1.00 53.94 327 PRO C N 1
ATOM 14977 C CA . PRO C 1 327 ? 26.719 77.550 34.092 1.00 67.47 327 PRO C CA 1
ATOM 14978 C C . PRO C 1 327 ? 26.099 77.531 32.682 1.00 75.13 327 PRO C C 1
ATOM 14979 O O . PRO C 1 327 ? 26.820 77.726 31.734 1.00 71.96 327 PRO C O 1
ATOM 14990 N N . MET D 1 1 ? 34.366 96.039 93.091 1.00 73.63 1 MET D N 1
ATOM 14991 C CA . MET D 1 1 ? 34.115 97.013 91.996 1.00 67.75 1 MET D CA 1
ATOM 14992 C C . MET D 1 1 ? 34.247 96.394 90.607 1.00 61.20 1 MET D C 1
ATOM 14993 O O . MET D 1 1 ? 35.239 95.748 90.316 1.00 62.72 1 MET D O 1
ATOM 15009 N N . LYS D 1 2 ? 33.232 96.592 89.766 1.00 58.89 2 LYS D N 1
ATOM 15010 C CA . LYS D 1 2 ? 33.259 96.146 88.370 1.00 62.33 2 LYS D CA 1
ATOM 15011 C C . LYS D 1 2 ? 33.858 97.223 87.470 1.00 55.62 2 LYS D C 1
ATOM 15012 O O . LYS D 1 2 ? 33.625 98.417 87.671 1.00 54.94 2 LYS D O 1
ATOM 15031 N N . PHE D 1 3 ? 34.599 96.803 86.448 1.00 49.23 3 PHE D N 1
ATOM 15032 C CA . PHE D 1 3 ? 35.241 97.752 85.554 1.00 46.37 3 PHE D CA 1
ATOM 15033 C C . PHE D 1 3 ? 34.700 97.584 84.146 1.00 48.08 3 PHE D C 1
ATOM 15034 O O . PHE D 1 3 ? 34.609 96.459 83.628 1.00 41.81 3 PHE D O 1
ATOM 15051 N N . GLY D 1 4 ? 34.346 98.712 83.533 1.00 47.12 4 GLY D N 1
ATOM 15052 C CA . GLY D 1 4 ? 33.997 98.764 82.138 1.00 40.57 4 GLY D CA 1
ATOM 15053 C C . GLY D 1 4 ? 35.037 99.543 81.353 1.00 39.38 4 GLY D C 1
ATOM 15054 O O . GLY D 1 4 ? 35.965 100.143 81.902 1.00 40.19 4 GLY D O 1
ATOM 15058 N N . ILE D 1 5 ? 34.864 99.507 80.037 1.00 39.35 5 ILE D N 1
ATOM 15059 C CA . ILE D 1 5 ? 35.735 100.216 79.110 1.00 39.51 5 ILE D CA 1
ATOM 15060 C C . ILE D 1 5 ? 34.873 100.733 77.969 1.00 41.35 5 ILE D C 1
ATOM 15061 O O . ILE D 1 5 ? 33.886 100.095 77.591 1.00 36.82 5 ILE D O 1
ATOM 15077 N N . GLU D 1 6 ? 35.223 101.910 77.444 1.00 39.69 6 GLU D N 1
ATOM 15078 C CA . GLU D 1 6 ? 34.446 102.536 76.380 1.00 42.02 6 GLU D CA 1
ATOM 15079 C C . GLU D 1 6 ? 35.337 102.873 75.196 1.00 42.87 6 GLU D C 1
ATOM 15080 O O . GLU D 1 6 ? 36.437 103.403 75.376 1.00 36.63 6 GLU D O 1
ATOM 15092 N N . PHE D 1 7 ? 34.818 102.622 73.985 1.00 40.46 7 PHE D N 1
ATOM 15093 C CA . PHE D 1 7 ? 35.504 102.935 72.736 1.00 39.95 7 PHE D CA 1
ATOM 15094 C C . PHE D 1 7 ? 34.547 103.629 71.774 1.00 39.89 7 PHE D C 1
ATOM 15095 O O . PHE D 1 7 ? 33.357 103.296 71.712 1.00 34.16 7 PHE D O 1
ATOM 15112 N N . VAL D 1 8 ? 35.084 104.580 71.019 1.00 39.57 8 VAL D N 1
ATOM 15113 C CA . VAL D 1 8 ? 34.431 105.139 69.838 1.00 41.49 8 VAL D CA 1
ATOM 15114 C C . VAL D 1 8 ? 34.888 104.291 68.660 1.00 37.39 8 VAL D C 1
ATOM 15115 O O . VAL D 1 8 ? 36.098 104.107 68.484 1.00 35.92 8 VAL D O 1
ATOM 15128 N N . PRO D 1 9 ? 33.979 103.770 67.834 1.00 36.27 9 PRO D N 1
ATOM 15129 C CA . PRO D 1 9 ? 34.400 102.949 66.674 1.00 38.18 9 PRO D CA 1
ATOM 15130 C C . PRO D 1 9 ? 34.790 103.841 65.504 1.00 36.51 9 PRO D C 1
ATOM 15131 O O . PRO D 1 9 ? 34.089 103.933 64.497 1.00 35.90 9 PRO D O 1
ATOM 15142 N N . ASN D 1 10 ? 35.915 104.543 65.662 1.00 35.09 10 ASN D N 1
ATOM 15143 C CA . ASN D 1 10 ? 36.395 105.498 64.670 1.00 34.81 10 ASN D CA 1
ATOM 15144 C C . ASN D 1 10 ? 37.671 105.036 63.973 1.00 37.78 10 ASN D C 1
ATOM 15145 O O . ASN D 1 10 ? 38.359 105.842 63.327 1.00 33.94 10 ASN D O 1
ATOM 15156 N N . GLU D 1 11 ? 37.978 103.742 64.055 1.00 36.30 11 GLU D N 1
ATOM 15157 C CA . GLU D 1 11 ? 39.110 103.109 63.382 1.00 35.27 11 GLU D CA 1
ATOM 15158 C C . GLU D 1 11 ? 38.596 101.808 62.791 1.00 31.54 11 GLU D C 1
ATOM 15159 O O . GLU D 1 11 ? 37.447 101.418 63.079 1.00 31.72 11 GLU D O 1
ATOM 15171 N N . PRO D 1 12 ? 39.390 101.099 61.990 1.00 33.13 12 PRO D N 1
ATOM 15172 C CA . PRO D 1 12 ? 38.925 99.812 61.468 1.00 31.17 12 PRO D CA 1
ATOM 15173 C C . PRO D 1 12 ? 38.493 98.886 62.597 1.00 31.28 12 PRO D C 1
ATOM 15174 O O . PRO D 1 12 ? 39.087 98.854 63.680 1.00 30.12 12 PRO D O 1
ATOM 15185 N N . ILE D 1 13 ? 37.402 98.165 62.353 1.00 29.28 13 ILE D N 1
ATOM 15186 C CA . ILE D 1 13 ? 36.805 97.349 63.405 1.00 28.95 13 ILE D CA 1
ATOM 15187 C C . ILE D 1 13 ? 37.770 96.273 63.908 1.00 28.57 13 ILE D C 1
ATOM 15188 O O . ILE D 1 13 ? 37.740 95.935 65.090 1.00 28.99 13 ILE D O 1
ATOM 15204 N N . GLN D 1 14 ? 38.687 95.782 63.064 1.00 28.96 14 GLN D N 1
ATOM 15205 C CA . GLN D 1 14 ? 39.664 94.797 63.540 1.00 30.52 14 GLN D CA 1
ATOM 15206 C C . GLN D 1 14 ? 40.491 95.346 64.698 1.00 29.98 14 GLN D C 1
ATOM 15207 O O . GLN D 1 14 ? 40.848 94.604 65.618 1.00 26.92 14 GLN D O 1
ATOM 15221 N N . LYS D 1 15 ? 40.864 96.629 64.639 1.00 28.11 15 LYS D N 1
ATOM 15222 C CA . LYS D 1 15 ? 41.671 97.226 65.700 1.00 29.10 15 LYS D CA 1
ATOM 15223 C C . LYS D 1 15 ? 40.873 97.305 66.991 1.00 31.93 15 LYS D C 1
ATOM 15224 O O . LYS D 1 15 ? 41.387 97.006 68.082 1.00 28.81 15 LYS D O 1
ATOM 15243 N N . LEU D 1 16 ? 39.594 97.661 66.869 1.00 29.97 16 LEU D N 1
ATOM 15244 C CA . LEU D 1 16 ? 38.703 97.667 68.009 1.00 30.17 16 LEU D CA 1
ATOM 15245 C C . LEU D 1 16 ? 38.555 96.267 68.592 1.00 26.68 16 LEU D C 1
ATOM 15246 O O . LEU D 1 16 ? 38.552 96.091 69.811 1.00 30.86 16 LEU D O 1
ATOM 15262 N N . CYS D 1 17 ? 38.404 95.252 67.739 1.00 30.01 17 CYS D N 1
ATOM 15263 C CA . CYS D 1 17 ? 38.258 93.903 68.287 1.00 29.81 17 CYS D CA 1
ATOM 15264 C C . CYS D 1 17 ? 39.484 93.507 69.096 1.00 29.00 17 CYS D C 1
ATOM 15265 O O . CYS D 1 17 ? 39.367 92.787 70.095 1.00 32.27 17 CYS D O 1
ATOM 15273 N N . TYR D 1 18 ? 40.677 93.928 68.657 1.00 29.24 18 TYR D N 1
ATOM 15274 C CA . TYR D 1 18 ? 41.892 93.662 69.426 1.00 31.26 18 TYR D CA 1
ATOM 15275 C C . TYR D 1 18 ? 41.819 94.322 70.796 1.00 30.61 18 TYR D C 1
ATOM 15276 O O . TYR D 1 18 ? 42.135 93.707 71.822 1.00 28.86 18 TYR D O 1
ATOM 15294 N N . TYR D 1 19 ? 41.429 95.595 70.828 1.00 30.63 19 TYR D N 1
ATOM 15295 C CA . TYR D 1 19 ? 41.367 96.307 72.103 1.00 30.79 19 TYR D CA 1
ATOM 15296 C C . TYR D 1 19 ? 40.386 95.645 73.068 1.00 28.42 19 TYR D C 1
ATOM 15297 O O . TYR D 1 19 ? 40.666 95.532 74.274 1.00 31.56 19 TYR D O 1
ATOM 15315 N N . VAL D 1 20 ? 39.209 95.237 72.578 1.00 30.30 20 VAL D N 1
ATOM 15316 C CA . VAL D 1 20 ? 38.214 94.680 73.498 1.00 28.41 20 VAL D CA 1
ATOM 15317 C C . VAL D 1 20 ? 38.642 93.293 73.971 1.00 30.43 20 VAL D C 1
ATOM 15318 O O . VAL D 1 20 ? 38.462 92.937 75.140 1.00 30.88 20 VAL D O 1
ATOM 15331 N N . LYS D 1 21 ? 39.237 92.493 73.087 1.00 29.85 21 LYS D N 1
ATOM 15332 C CA . LYS D 1 21 ? 39.765 91.203 73.533 1.00 30.03 21 LYS D CA 1
ATOM 15333 C C . LYS D 1 21 ? 40.866 91.418 74.570 1.00 30.11 21 LYS D C 1
ATOM 15334 O O . LYS D 1 21 ? 40.915 90.723 75.589 1.00 29.02 21 LYS D O 1
ATOM 15353 N N . LEU D 1 22 ? 41.744 92.400 74.342 1.00 28.90 22 LEU D N 1
ATOM 15354 C CA . LEU D 1 22 ? 42.757 92.732 75.336 1.00 29.64 22 LEU D CA 1
ATOM 15355 C C . LEU D 1 22 ? 42.110 93.103 76.659 1.00 33.55 22 LEU D C 1
ATOM 15356 O O . LEU D 1 22 ? 42.569 92.680 77.734 1.00 33.65 22 LEU D O 1
ATOM 15372 N N . ALA D 1 23 ? 41.031 93.887 76.594 1.00 33.15 23 ALA D N 1
ATOM 15373 C CA . ALA D 1 23 ? 40.320 94.280 77.805 1.00 34.96 23 ALA D CA 1
ATOM 15374 C C . ALA D 1 23 ? 39.736 93.061 78.515 1.00 36.77 23 ALA D C 1
ATOM 15375 O O . ALA D 1 23 ? 39.879 92.908 79.733 1.00 35.06 23 ALA D O 1
ATOM 15382 N N . GLU D 1 24 ? 39.092 92.166 77.770 1.00 31.25 24 GLU D N 1
ATOM 15383 C CA . GLU D 1 24 ? 38.590 90.937 78.390 1.00 31.91 24 GLU D CA 1
ATOM 15384 C C . GLU D 1 24 ? 39.715 90.165 79.066 1.00 30.89 24 GLU D C 1
ATOM 15385 O O . GLU D 1 24 ? 39.588 89.744 80.229 1.00 34.11 24 GLU D O 1
ATOM 15397 N N . ASP D 1 25 ? 40.831 89.970 78.348 1.00 35.97 25 ASP D N 1
ATOM 15398 C CA . ASP D 1 25 ? 41.970 89.250 78.919 1.00 33.87 25 ASP D CA 1
ATOM 15399 C C . ASP D 1 25 ? 42.410 89.861 80.239 1.00 33.13 25 ASP D C 1
ATOM 15400 O O . ASP D 1 25 ? 42.907 89.160 81.127 1.00 34.95 25 ASP D O 1
ATOM 15409 N N . ASN D 1 26 ? 42.268 91.177 80.364 1.00 32.34 26 ASN D N 1
ATOM 15410 C CA . ASN D 1 26 ? 42.741 91.919 81.517 1.00 37.45 26 ASN D CA 1
ATOM 15411 C C . ASN D 1 26 ? 41.658 92.172 82.562 1.00 41.54 26 ASN D C 1
ATOM 15412 O O . ASN D 1 26 ? 41.880 92.963 83.479 1.00 42.01 26 ASN D O 1
ATOM 15423 N N . GLY D 1 27 ? 40.511 91.517 82.462 1.00 40.21 27 GLY D N 1
ATOM 15424 C CA . GLY D 1 27 ? 39.552 91.519 83.556 1.00 41.17 27 GLY D CA 1
ATOM 15425 C C . GLY D 1 27 ? 38.473 92.576 83.517 1.00 36.73 27 GLY D C 1
ATOM 15426 O O . GLY D 1 27 ? 37.741 92.726 84.506 1.00 38.15 27 GLY D O 1
ATOM 15430 N N . PHE D 1 28 ? 38.347 93.324 82.430 1.00 38.07 28 PHE D N 1
ATOM 15431 C CA . PHE D 1 28 ? 37.206 94.217 82.286 1.00 39.79 28 PHE D CA 1
ATOM 15432 C C . PHE D 1 28 ? 35.934 93.400 82.075 1.00 40.48 28 PHE D C 1
ATOM 15433 O O . PHE D 1 28 ? 35.938 92.382 81.375 1.00 36.81 28 PHE D O 1
ATOM 15450 N N . GLU D 1 29 ? 34.841 93.844 82.696 1.00 37.14 29 GLU D N 1
ATOM 15451 C CA . GLU D 1 29 ? 33.587 93.109 82.653 1.00 38.68 29 GLU D CA 1
ATOM 15452 C C . GLU D 1 29 ? 32.555 93.694 81.702 1.00 39.46 29 GLU D C 1
ATOM 15453 O O . GLU D 1 29 ? 31.608 92.989 81.344 1.00 37.55 29 GLU D O 1
ATOM 15465 N N . TYR D 1 30 ? 32.709 94.946 81.288 1.00 36.21 30 TYR D N 1
ATOM 15466 C CA . TYR D 1 30 ? 31.762 95.599 80.394 1.00 36.02 30 TYR D CA 1
ATOM 15467 C C . TYR D 1 30 ? 32.507 96.283 79.262 1.00 38.96 30 TYR D C 1
ATOM 15468 O O . TYR D 1 30 ? 33.580 96.854 79.474 1.00 38.95 30 TYR D O 1
ATOM 15486 N N . CYS D 1 31 ? 31.943 96.206 78.056 1.00 35.01 31 CYS D N 1
ATOM 15487 C CA . CYS D 1 31 ? 32.458 96.913 76.890 1.00 36.16 31 CYS D CA 1
ATOM 15488 C C . CYS D 1 31 ? 31.337 97.770 76.323 1.00 39.34 31 CYS D C 1
ATOM 15489 O O . CYS D 1 31 ? 30.284 97.241 75.949 1.00 36.56 31 CYS D O 1
ATOM 15497 N N . TRP D 1 32 ? 31.561 99.088 76.273 1.00 37.83 32 TRP D N 1
ATOM 15498 C CA . TRP D 1 32 ? 30.571 100.065 75.825 1.00 35.72 32 TRP D CA 1
ATOM 15499 C C . TRP D 1 32 ? 31.080 100.763 74.569 1.00 37.17 32 TRP D C 1
ATOM 15500 O O . TRP D 1 32 ? 32.134 101.394 74.613 1.00 36.92 32 TRP D O 1
ATOM 15521 N N . ILE D 1 33 ? 30.318 100.689 73.473 1.00 37.11 33 ILE D N 1
ATOM 15522 C CA . ILE D 1 33 ? 30.696 101.277 72.185 1.00 35.14 33 ILE D CA 1
ATOM 15523 C C . ILE D 1 33 ? 29.740 102.417 71.843 1.00 36.50 33 ILE D C 1
ATOM 15524 O O . ILE D 1 33 ? 28.515 102.224 71.814 1.00 35.31 33 ILE D O 1
ATOM 15540 N N . THR D 1 34 ? 30.295 103.592 71.526 1.00 38.40 34 THR D N 1
ATOM 15541 C CA . THR D 1 34 ? 29.439 104.742 71.266 1.00 41.53 34 THR D CA 1
ATOM 15542 C C . THR D 1 34 ? 28.694 104.559 69.944 1.00 41.36 34 THR D C 1
ATOM 15543 O O . THR D 1 34 ? 29.126 103.824 69.045 1.00 37.28 34 THR D O 1
ATOM 15554 N N . ASP D 1 35 ? 27.565 105.264 69.829 1.00 40.90 35 ASP D N 1
ATOM 15555 C CA . ASP D 1 35 ? 26.637 105.144 68.699 1.00 36.81 35 ASP D CA 1
ATOM 15556 C C . ASP D 1 35 ? 26.435 106.536 68.110 1.00 41.61 35 ASP D C 1
ATOM 15557 O O . ASP D 1 35 ? 25.667 107.337 68.648 1.00 39.97 35 ASP D O 1
ATOM 15566 N N . HIS D 1 36 ? 27.152 106.835 67.027 1.00 39.09 36 HIS D N 1
ATOM 15567 C CA . HIS D 1 36 ? 27.013 108.105 66.329 1.00 39.50 36 HIS D CA 1
ATOM 15568 C C . HIS D 1 36 ? 26.982 107.823 64.839 1.00 41.71 36 HIS D C 1
ATOM 15569 O O . HIS D 1 36 ? 27.737 106.983 64.339 1.00 40.28 36 HIS D O 1
ATOM 15583 N N . TYR D 1 37 ? 26.112 108.537 64.129 1.00 37.92 37 TYR D N 1
ATOM 15584 C CA . TYR D 1 37 ? 25.899 108.188 62.732 1.00 45.26 37 TYR D CA 1
ATOM 15585 C C . TYR D 1 37 ? 27.155 108.367 61.879 1.00 43.91 37 TYR D C 1
ATOM 15586 O O . TYR D 1 37 ? 27.243 107.773 60.800 1.00 40.43 37 TYR D O 1
ATOM 15604 N N . ASN D 1 38 ? 28.106 109.197 62.311 1.00 39.39 38 ASN D N 1
ATOM 15605 C CA . ASN D 1 38 ? 29.256 109.492 61.463 1.00 38.11 38 ASN D CA 1
ATOM 15606 C C . ASN D 1 38 ? 30.352 108.446 61.571 1.00 37.22 38 ASN D C 1
ATOM 15607 O O . ASN D 1 38 ? 31.265 108.464 60.747 1.00 39.16 38 ASN D O 1
ATOM 15618 N N . ASN D 1 39 ? 30.297 107.539 62.555 1.00 35.48 39 ASN D N 1
ATOM 15619 C CA . ASN D 1 39 ? 31.351 106.547 62.709 1.00 38.07 39 ASN D CA 1
ATOM 15620 C C . ASN D 1 39 ? 30.914 105.180 62.181 1.00 39.85 39 ASN D C 1
ATOM 15621 O O . ASN D 1 39 ? 29.847 105.023 61.592 1.00 34.71 39 ASN D O 1
ATOM 15632 N N . ARG D 1 40 ? 31.778 104.177 62.364 1.00 34.76 40 ARG D N 1
ATOM 15633 C CA . ARG D 1 40 ? 31.360 102.813 62.067 1.00 34.08 40 ARG D CA 1
ATOM 15634 C C . ARG D 1 40 ? 30.127 102.463 62.893 1.00 34.60 40 ARG D C 1
ATOM 15635 O O . ARG D 1 40 ? 29.989 102.885 64.045 1.00 36.05 40 ARG D O 1
ATOM 15656 N N . ASN D 1 41 ? 29.236 101.680 62.288 1.00 31.36 41 ASN D N 1
ATOM 15657 C CA . ASN D 1 41 ? 27.948 101.356 62.895 1.00 33.31 41 ASN D CA 1
ATOM 15658 C C . ASN D 1 41 ? 28.143 100.528 64.162 1.00 34.33 41 ASN D C 1
ATOM 15659 O O . ASN D 1 41 ? 28.851 99.514 64.152 1.00 32.11 41 ASN D O 1
ATOM 15670 N N . VAL D 1 42 ? 27.459 100.936 65.238 1.00 33.66 42 VAL D N 1
ATOM 15671 C CA . VAL D 1 42 ? 27.714 100.385 66.575 1.00 35.09 42 VAL D CA 1
ATOM 15672 C C . VAL D 1 42 ? 27.422 98.888 66.633 1.00 31.28 42 VAL D C 1
ATOM 15673 O O . VAL D 1 42 ? 28.168 98.112 67.261 1.00 31.33 42 VAL D O 1
ATOM 15686 N N . TYR D 1 43 ? 26.332 98.453 66.005 1.00 35.01 43 TYR D N 1
ATOM 15687 C CA . TYR D 1 43 ? 25.931 97.048 66.112 1.00 33.59 43 TYR D CA 1
ATOM 15688 C C . TYR D 1 43 ? 26.763 96.144 65.207 1.00 30.83 43 TYR D C 1
ATOM 15689 O O . TYR D 1 43 ? 26.997 94.974 65.536 1.00 30.31 43 TYR D O 1
ATOM 15707 N N . MET D 1 44 ? 27.200 96.669 64.072 1.00 29.94 44 MET D N 1
ATOM 15708 C CA . MET D 1 44 ? 28.179 95.972 63.246 1.00 30.01 44 MET D CA 1
ATOM 15709 C C . MET D 1 44 ? 29.483 95.803 64.004 1.00 29.51 44 MET D C 1
ATOM 15710 O O . MET D 1 44 ? 30.067 94.714 64.027 1.00 29.87 44 MET D O 1
ATOM 15724 N N . ALA D 1 45 ? 29.958 96.867 64.647 1.00 29.81 45 ALA D N 1
ATOM 15725 C CA . ALA D 1 45 ? 31.149 96.731 65.477 1.00 30.98 45 ALA D CA 1
ATOM 15726 C C . ALA D 1 45 ? 30.909 95.704 66.583 1.00 31.65 45 ALA D C 1
ATOM 15727 O O . ALA D 1 45 ? 31.748 94.836 66.838 1.00 28.94 45 ALA D O 1
ATOM 15734 N N . LEU D 1 46 ? 29.758 95.783 67.248 1.00 30.44 46 LEU D N 1
ATOM 15735 C CA . LEU D 1 46 ? 29.488 94.851 68.344 1.00 29.74 46 LEU D CA 1
ATOM 15736 C C . LEU D 1 46 ? 29.410 93.398 67.858 1.00 28.18 46 LEU D C 1
ATOM 15737 O O . LEU D 1 46 ? 29.751 92.475 68.614 1.00 31.09 46 LEU D O 1
ATOM 15753 N N . THR D 1 47 ? 28.945 93.168 66.624 1.00 30.52 47 THR D N 1
ATOM 15754 C CA . THR D 1 47 ? 28.925 91.813 66.062 1.00 29.93 47 THR D CA 1
ATOM 15755 C C . THR D 1 47 ? 30.335 91.245 65.951 1.00 29.64 47 THR D C 1
ATOM 15756 O O . THR D 1 47 ? 30.605 90.118 66.379 1.00 28.85 47 THR D O 1
ATOM 15767 N N . ALA D 1 48 ? 31.256 92.025 65.392 1.00 25.99 48 ALA D N 1
ATOM 15768 C CA . ALA D 1 48 ? 32.642 91.577 65.265 1.00 32.42 48 ALA D CA 1
ATOM 15769 C C . ALA D 1 48 ? 33.280 91.405 66.633 1.00 30.09 48 ALA D C 1
ATOM 15770 O O . ALA D 1 48 ? 34.004 90.427 66.886 1.00 28.90 48 ALA D O 1
ATOM 15777 N N . ILE D 1 49 ? 32.983 92.320 67.556 1.00 29.51 49 ILE D N 1
ATOM 15778 C CA . ILE D 1 49 ? 33.531 92.189 68.896 1.00 30.83 49 ILE D CA 1
ATOM 15779 C C . ILE D 1 49 ? 33.025 90.904 69.532 1.00 29.50 49 ILE D C 1
ATOM 15780 O O . ILE D 1 49 ? 33.792 90.156 70.154 1.00 29.08 49 ILE D O 1
ATOM 15796 N N . ALA D 1 50 ? 31.728 90.626 69.383 1.00 27.22 50 ALA D N 1
ATOM 15797 C CA . ALA D 1 50 ? 31.183 89.405 69.975 1.00 29.33 50 ALA D CA 1
ATOM 15798 C C . ALA D 1 50 ? 31.919 88.184 69.442 1.00 35.30 50 ALA D C 1
ATOM 15799 O O . ALA D 1 50 ? 32.204 87.241 70.191 1.00 29.86 50 ALA D O 1
ATOM 15806 N N . MET D 1 51 ? 32.215 88.171 68.143 1.00 28.14 51 MET D N 1
ATOM 15807 C CA . MET D 1 51 ? 32.900 87.014 67.565 1.00 31.79 51 MET D CA 1
ATOM 15808 C C . MET D 1 51 ? 34.342 86.877 68.036 1.00 40.91 51 MET D C 1
ATOM 15809 O O . MET D 1 51 ? 34.933 85.801 67.871 1.00 45.67 51 MET D O 1
ATOM 15823 N N . ASN D 1 52 ? 34.942 87.948 68.543 1.00 27.47 52 ASN D N 1
ATOM 15824 C CA . ASN D 1 52 ? 36.321 87.926 69.004 1.00 28.87 52 ASN D CA 1
ATOM 15825 C C . ASN D 1 52 ? 36.458 87.883 70.519 1.00 30.49 52 ASN D C 1
ATOM 15826 O O . ASN D 1 52 ? 37.585 87.940 71.026 1.00 30.10 52 ASN D O 1
ATOM 15837 N N . THR D 1 53 ? 35.350 87.755 71.251 1.00 29.31 53 THR D N 1
ATOM 15838 C CA . THR D 1 53 ? 35.346 87.728 72.704 1.00 28.87 53 THR D CA 1
ATOM 15839 C C . THR D 1 53 ? 34.465 86.581 73.168 1.00 33.05 53 THR D C 1
ATOM 15840 O O . THR D 1 53 ? 33.843 85.878 72.364 1.00 28.13 53 THR D O 1
ATOM 15851 N N . ASN D 1 54 ? 34.411 86.411 74.483 1.00 27.65 54 ASN D N 1
ATOM 15852 C CA . ASN D 1 54 ? 33.814 85.217 75.058 1.00 29.60 54 ASN D CA 1
ATOM 15853 C C . ASN D 1 54 ? 32.956 85.475 76.284 1.00 34.93 54 ASN D C 1
ATOM 15854 O O . ASN D 1 54 ? 31.957 84.779 76.492 1.00 31.54 54 ASN D O 1
ATOM 15865 N N . LYS D 1 55 ? 33.386 86.389 77.147 1.00 28.98 55 LYS D N 1
ATOM 15866 C CA . LYS D 1 55 ? 32.734 86.574 78.446 1.00 32.52 55 LYS D CA 1
ATOM 15867 C C . LYS D 1 55 ? 32.410 88.025 78.796 1.00 39.29 55 LYS D C 1
ATOM 15868 O O . LYS D 1 55 ? 31.515 88.248 79.618 1.00 32.82 55 LYS D O 1
ATOM 15887 N N . ILE D 1 56 ? 33.098 89.009 78.221 1.00 35.12 56 ILE D N 1
ATOM 15888 C CA . ILE D 1 56 ? 32.829 90.405 78.548 1.00 35.92 56 ILE D CA 1
ATOM 15889 C C . ILE D 1 56 ? 31.429 90.785 78.071 1.00 32.33 56 ILE D C 1
ATOM 15890 O O . ILE D 1 56 ? 31.006 90.416 76.968 1.00 32.04 56 ILE D O 1
ATOM 15906 N N . LYS D 1 57 ? 30.683 91.486 78.925 1.00 34.93 57 LYS D N 1
ATOM 15907 C CA . LYS D 1 57 ? 29.385 92.026 78.547 1.00 33.02 57 LYS D CA 1
ATOM 15908 C C . LYS D 1 57 ? 29.588 93.196 77.591 1.00 34.23 57 LYS D C 1
ATOM 15909 O O . LYS D 1 57 ? 30.589 93.913 77.670 1.00 35.24 57 LYS D O 1
ATOM 15928 N N . LEU D 1 58 ? 28.649 93.373 76.658 1.00 31.85 58 LEU D N 1
ATOM 15929 C CA . LEU D 1 58 ? 28.854 94.388 75.626 1.00 32.82 58 LEU D CA 1
ATOM 15930 C C . LEU D 1 58 ? 27.546 94.952 75.088 1.00 30.65 58 LEU D C 1
ATOM 15931 O O . LEU D 1 58 ? 26.513 94.282 75.048 1.00 32.17 58 LEU D O 1
ATOM 15947 N N . GLY D 1 59 ? 27.605 96.216 74.673 1.00 33.45 59 GLY D N 1
ATOM 15948 C CA . GLY D 1 59 ? 26.451 96.861 74.091 1.00 35.40 59 GLY D CA 1
ATOM 15949 C C . GLY D 1 59 ? 26.727 98.299 73.722 1.00 37.38 59 GLY D C 1
ATOM 15950 O O . GLY D 1 59 ? 27.824 98.818 73.956 1.00 33.94 59 GLY D O 1
ATOM 15954 N N . PRO D 1 60 ? 25.733 98.975 73.137 1.00 39.22 60 PRO D N 1
ATOM 15955 C CA . PRO D 1 60 ? 25.913 100.391 72.803 1.00 41.95 60 PRO D CA 1
ATOM 15956 C C . PRO D 1 60 ? 26.003 101.210 74.076 1.00 40.66 60 PRO D C 1
ATOM 15957 O O . PRO D 1 60 ? 25.339 100.904 75.065 1.00 36.77 60 PRO D O 1
ATOM 15968 N N . GLY D 1 61 ? 26.857 102.234 74.057 1.00 39.54 61 GLY D N 1
ATOM 15969 C CA . GLY D 1 61 ? 26.997 103.132 75.193 1.00 37.67 61 GLY D CA 1
ATOM 15970 C C . GLY D 1 61 ? 27.170 104.571 74.752 1.00 41.74 61 GLY D C 1
ATOM 15971 O O . GLY D 1 61 ? 28.299 105.064 74.714 1.00 40.66 61 GLY D O 1
ATOM 15975 N N . VAL D 1 62 ? 26.085 105.249 74.394 1.00 45.32 62 VAL D N 1
ATOM 15976 C CA . VAL D 1 62 ? 24.720 104.759 74.456 1.00 43.64 62 VAL D CA 1
ATOM 15977 C C . VAL D 1 62 ? 24.028 105.021 73.133 1.00 48.73 62 VAL D C 1
ATOM 15978 O O . VAL D 1 62 ? 24.423 105.931 72.388 1.00 45.89 62 VAL D O 1
ATOM 15991 N N . THR D 1 63 ? 23.002 104.229 72.826 1.00 40.89 63 THR D N 1
ATOM 15992 C CA . THR D 1 63 ? 22.135 104.521 71.691 1.00 44.60 63 THR D CA 1
ATOM 15993 C C . THR D 1 63 ? 21.040 105.486 72.163 1.00 41.75 63 THR D C 1
ATOM 15994 O O . THR D 1 63 ? 21.156 106.102 73.226 1.00 47.18 63 THR D O 1
ATOM 16005 N N . ASN D 1 64 ? 19.995 105.691 71.365 1.00 45.25 64 ASN D N 1
ATOM 16006 C CA . ASN D 1 64 ? 18.941 106.632 71.736 1.00 43.59 64 ASN D CA 1
ATOM 16007 C C . ASN D 1 64 ? 17.666 106.246 70.999 1.00 49.97 64 ASN D C 1
ATOM 16008 O O . ASN D 1 64 ? 17.693 105.404 70.088 1.00 42.23 64 ASN D O 1
ATOM 16019 N N . PRO D 1 65 ? 16.523 106.842 71.368 1.00 46.78 65 PRO D N 1
ATOM 16020 C CA . PRO D 1 65 ? 15.252 106.454 70.733 1.00 43.95 65 PRO D CA 1
ATOM 16021 C C . PRO D 1 65 ? 15.050 106.965 69.311 1.00 48.80 65 PRO D C 1
ATOM 16022 O O . PRO D 1 65 ? 14.088 106.531 68.660 1.00 53.61 65 PRO D O 1
ATOM 16033 N N . TYR D 1 66 ? 15.891 107.868 68.808 1.00 46.43 66 TYR D N 1
ATOM 16034 C CA . TYR D 1 66 ? 15.523 108.675 67.651 1.00 49.21 66 TYR D CA 1
ATOM 16035 C C . TYR D 1 66 ? 16.155 108.239 66.334 1.00 47.52 66 TYR D C 1
ATOM 16036 O O . TYR D 1 66 ? 15.526 108.409 65.283 1.00 47.98 66 TYR D O 1
ATOM 16054 N N . VAL D 1 67 ? 17.394 107.744 66.336 1.00 46.33 67 VAL D N 1
ATOM 16055 C CA . VAL D 1 67 ? 18.050 107.465 65.055 1.00 44.02 67 VAL D CA 1
ATOM 16056 C C . VAL D 1 67 ? 17.602 106.135 64.459 1.00 45.40 67 VAL D C 1
ATOM 16057 O O . VAL D 1 67 ? 17.779 105.916 63.257 1.00 43.77 67 VAL D O 1
ATOM 16070 N N . ARG D 1 68 ? 16.998 105.255 65.264 1.00 43.47 68 ARG D N 1
ATOM 16071 C CA . ARG D 1 68 ? 16.388 104.024 64.788 1.00 43.87 68 ARG D CA 1
ATOM 16072 C C . ARG D 1 68 ? 15.080 103.838 65.546 1.00 41.74 68 ARG D C 1
ATOM 16073 O O . ARG D 1 68 ? 14.965 104.260 66.696 1.00 43.07 68 ARG D O 1
ATOM 16094 N N . SER D 1 69 ? 14.094 103.220 64.905 1.00 40.34 69 SER D N 1
ATOM 16095 C CA . SER D 1 69 ? 12.871 102.869 65.615 1.00 41.51 69 SER D CA 1
ATOM 16096 C C . SER D 1 69 ? 13.245 102.069 66.860 1.00 40.58 69 SER D C 1
ATOM 16097 O O . SER D 1 69 ? 14.127 101.202 66.789 1.00 41.29 69 SER D O 1
ATOM 16105 N N . PRO D 1 70 ? 12.615 102.327 68.013 1.00 43.70 70 PRO D N 1
ATOM 16106 C CA . PRO D 1 70 ? 12.917 101.485 69.185 1.00 41.08 70 PRO D CA 1
ATOM 16107 C C . PRO D 1 70 ? 12.707 100.006 68.906 1.00 41.92 70 PRO D C 1
ATOM 16108 O O . PRO D 1 70 ? 13.353 99.166 69.543 1.00 40.12 70 PRO D O 1
ATOM 16119 N N . ALA D 1 71 ? 11.845 99.657 67.946 1.00 40.93 71 ALA D N 1
ATOM 16120 C CA . ALA D 1 71 ? 11.673 98.251 67.585 1.00 43.34 71 ALA D CA 1
ATOM 16121 C C . ALA D 1 71 ? 12.926 97.680 66.926 1.00 41.36 71 ALA D C 1
ATOM 16122 O O . ALA D 1 71 ? 13.250 96.502 67.128 1.00 40.09 71 ALA D O 1
ATOM 16129 N N . ILE D 1 72 ? 13.616 98.490 66.108 1.00 39.38 72 ILE D N 1
ATOM 16130 C CA . ILE D 1 72 ? 14.894 98.078 65.520 1.00 38.82 72 ILE D CA 1
ATOM 16131 C C . ILE D 1 72 ? 15.935 97.913 66.612 1.00 36.87 72 ILE D C 1
ATOM 16132 O O . ILE D 1 72 ? 16.686 96.933 66.638 1.00 36.59 72 ILE D O 1
ATOM 16148 N N . THR D 1 73 ? 15.971 98.846 67.559 1.00 40.33 73 THR D N 1
ATOM 16149 C CA . THR D 1 73 ? 16.908 98.718 68.669 1.00 38.70 73 THR D CA 1
ATOM 16150 C C . THR D 1 73 ? 16.690 97.407 69.419 1.00 35.95 73 THR D C 1
ATOM 16151 O O . THR D 1 73 ? 17.661 96.708 69.751 1.00 37.96 73 THR D O 1
ATOM 16162 N N . ALA D 1 74 ? 15.426 97.040 69.661 1.00 38.90 74 ALA D N 1
ATOM 16163 C CA . ALA D 1 74 ? 15.139 95.823 70.421 1.00 36.88 74 ALA D CA 1
ATOM 16164 C C . ALA D 1 74 ? 15.672 94.593 69.697 1.00 36.23 74 ALA D C 1
ATOM 16165 O O . ALA D 1 74 ? 16.315 93.726 70.302 1.00 36.79 74 ALA D O 1
ATOM 16172 N N . SER D 1 75 ? 15.424 94.497 68.393 1.00 36.84 75 SER D N 1
ATOM 16173 C CA . SER D 1 75 ? 15.884 93.314 67.667 1.00 38.43 75 SER D CA 1
ATOM 16174 C C . SER D 1 75 ? 17.393 93.330 67.451 1.00 41.65 75 SER D C 1
ATOM 16175 O O . SER D 1 75 ? 18.011 92.260 67.357 1.00 33.98 75 SER D O 1
ATOM 16183 N N . ALA D 1 76 ? 18.015 94.516 67.388 1.00 33.28 76 ALA D N 1
ATOM 16184 C CA . ALA D 1 76 ? 19.473 94.564 67.309 1.00 32.14 76 ALA D CA 1
ATOM 16185 C C . ALA D 1 76 ? 20.103 94.035 68.592 1.00 38.11 76 ALA D C 1
ATOM 16186 O O . ALA D 1 76 ? 21.078 93.264 68.540 1.00 34.23 76 ALA D O 1
ATOM 16193 N N . ILE D 1 77 ? 19.531 94.418 69.746 1.00 33.24 77 ILE D N 1
ATOM 16194 C CA . ILE D 1 77 ? 20.003 93.925 71.039 1.00 31.11 77 ILE D CA 1
ATOM 16195 C C . ILE D 1 77 ? 19.766 92.424 71.168 1.00 37.50 77 ILE D C 1
ATOM 16196 O O . ILE D 1 77 ? 20.620 91.687 71.690 1.00 36.33 77 ILE D O 1
ATOM 16212 N N . ALA D 1 78 ? 18.585 91.953 70.761 1.00 37.65 78 ALA D N 1
ATOM 16213 C CA . ALA D 1 78 ? 18.317 90.515 70.790 1.00 36.38 78 ALA D CA 1
ATOM 16214 C C . ALA D 1 78 ? 19.312 89.765 69.915 1.00 38.55 78 ALA D C 1
ATOM 16215 O O . ALA D 1 78 ? 19.827 88.705 70.304 1.00 31.19 78 ALA D O 1
ATOM 16222 N N . THR D 1 79 ? 19.597 90.307 68.725 1.00 33.21 79 THR D N 1
ATOM 16223 C CA . THR D 1 79 ? 20.562 89.670 67.837 1.00 31.67 79 THR D CA 1
ATOM 16224 C C . THR D 1 79 ? 21.927 89.579 68.500 1.00 32.53 79 THR D C 1
ATOM 16225 O O . THR D 1 79 ? 22.591 88.537 68.433 1.00 30.95 79 THR D O 1
ATOM 16236 N N . LEU D 1 80 ? 22.369 90.667 69.141 1.00 27.86 80 LEU D N 1
ATOM 16237 C CA . LEU D 1 80 ? 23.642 90.656 69.856 1.00 32.13 80 LEU D CA 1
ATOM 16238 C C . LEU D 1 80 ? 23.622 89.648 70.995 1.00 28.30 80 LEU D C 1
ATOM 16239 O O . LEU D 1 80 ? 24.620 88.962 71.251 1.00 30.62 80 LEU D O 1
ATOM 16255 N N . ASP D 1 81 ? 22.522 89.602 71.737 1.00 31.20 81 ASP D N 1
ATOM 16256 C CA . ASP D 1 81 ? 22.459 88.680 72.856 1.00 30.31 81 ASP D CA 1
ATOM 16257 C C . ASP D 1 81 ? 22.570 87.243 72.380 1.00 28.53 81 ASP D C 1
ATOM 16258 O O . ASP D 1 81 ? 23.234 86.417 73.013 1.00 31.02 81 ASP D O 1
ATOM 16267 N N . GLU D 1 82 ? 21.892 86.919 71.286 1.00 33.10 82 GLU D N 1
ATOM 16268 C CA . GLU D 1 82 ? 21.980 85.574 70.739 1.00 38.15 82 GLU D CA 1
ATOM 16269 C C . GLU D 1 82 ? 23.415 85.257 70.313 1.00 35.06 82 GLU D C 1
ATOM 16270 O O . GLU D 1 82 ? 23.967 84.210 70.674 1.00 28.53 82 GLU D O 1
ATOM 16282 N N . LEU D 1 83 ? 24.037 86.144 69.528 1.00 29.51 83 LEU D N 1
ATOM 16283 C CA . LEU D 1 83 ? 25.389 85.880 69.034 1.00 31.40 83 LEU D CA 1
ATOM 16284 C C . LEU D 1 83 ? 26.381 85.688 70.174 1.00 35.48 83 LEU D C 1
ATOM 16285 O O . LEU D 1 83 ? 27.237 84.798 70.117 1.00 31.55 83 LEU D O 1
ATOM 16301 N N . SER D 1 84 ? 26.279 86.519 71.213 1.00 31.12 84 SER D N 1
ATOM 16302 C CA . SER D 1 84 ? 27.232 86.574 72.312 1.00 32.11 84 SER D CA 1
ATOM 16303 C C . SER D 1 84 ? 26.920 85.576 73.419 1.00 27.85 84 SER D C 1
ATOM 16304 O O . SER D 1 84 ? 27.638 85.537 74.423 1.00 30.19 84 SER D O 1
ATOM 16312 N N . GLY D 1 85 ? 25.870 84.772 73.268 1.00 27.50 85 GLY D N 1
ATOM 16313 C CA . GLY D 1 85 ? 25.563 83.772 74.267 1.00 29.01 85 GLY D CA 1
ATOM 16314 C C . GLY D 1 85 ? 25.015 84.347 75.550 1.00 38.33 85 GLY D C 1
ATOM 16315 O O . GLY D 1 85 ? 25.157 83.730 76.613 1.00 34.30 85 GLY D O 1
ATOM 16319 N N . GLY D 1 86 ? 24.374 85.505 75.482 1.00 33.73 86 GLY D N 1
ATOM 16320 C CA . GLY D 1 86 ? 23.732 86.092 76.640 1.00 33.37 86 GLY D CA 1
ATOM 16321 C C . GLY D 1 86 ? 24.524 87.165 77.350 1.00 34.50 86 GLY D C 1
ATOM 16322 O O . GLY D 1 86 ? 24.368 87.311 78.569 1.00 35.09 86 GLY D O 1
ATOM 16326 N N . ARG D 1 87 ? 25.345 87.932 76.624 1.00 30.90 87 ARG D N 1
ATOM 16327 C CA . ARG D 1 87 ? 26.237 88.928 77.199 1.00 36.62 87 ARG D CA 1
ATOM 16328 C C . ARG D 1 87 ? 25.832 90.359 76.879 1.00 35.44 87 ARG D C 1
ATOM 16329 O O . ARG D 1 87 ? 26.567 91.281 77.240 1.00 32.56 87 ARG D O 1
ATOM 16350 N N . ALA D 1 88 ? 24.693 90.568 76.222 1.00 33.64 88 ALA D N 1
ATOM 16351 C CA . ALA D 1 88 ? 24.324 91.910 75.787 1.00 37.29 88 ALA D CA 1
ATOM 16352 C C . ALA D 1 88 ? 23.883 92.776 76.955 1.00 31.09 88 ALA D C 1
ATOM 16353 O O . ALA D 1 88 ? 23.304 92.300 77.932 1.00 34.71 88 ALA D O 1
ATOM 16360 N N . VAL D 1 89 ? 24.120 94.080 76.815 1.00 35.43 89 VAL D N 1
ATOM 16361 C CA . VAL D 1 89 ? 23.525 95.095 77.678 1.00 36.37 89 VAL D CA 1
ATOM 16362 C C . VAL D 1 89 ? 23.085 96.232 76.769 1.00 37.54 89 VAL D C 1
ATOM 16363 O O . VAL D 1 89 ? 23.702 96.490 75.741 1.00 35.03 89 VAL D O 1
ATOM 16376 N N . LEU D 1 90 ? 22.000 96.909 77.133 1.00 38.02 90 LEU D N 1
ATOM 16377 C CA . LEU D 1 90 ? 21.505 98.026 76.328 1.00 42.27 90 LEU D CA 1
ATOM 16378 C C . LEU D 1 90 ? 21.796 99.330 77.054 1.00 42.40 90 LEU D C 1
ATOM 16379 O O . LEU D 1 90 ? 21.150 99.639 78.049 1.00 40.32 90 LEU D O 1
ATOM 16395 N N . GLY D 1 91 ? 22.762 100.105 76.541 1.00 42.57 91 GLY D N 1
ATOM 16396 C CA . GLY D 1 91 ? 22.957 101.468 77.001 1.00 44.44 91 GLY D CA 1
ATOM 16397 C C . GLY D 1 91 ? 22.158 102.418 76.129 1.00 37.89 91 GLY D C 1
ATOM 16398 O O . GLY D 1 91 ? 22.282 102.397 74.904 1.00 38.76 91 GLY D O 1
ATOM 16402 N N . ILE D 1 92 ? 21.326 103.245 76.761 1.00 43.04 92 ILE D N 1
ATOM 16403 C CA . ILE D 1 92 ? 20.426 104.091 75.980 1.00 47.88 92 ILE D CA 1
ATOM 16404 C C . ILE D 1 92 ? 20.233 105.428 76.694 1.00 47.10 92 ILE D C 1
ATOM 16405 O O . ILE D 1 92 ? 20.036 105.476 77.911 1.00 52.18 92 ILE D O 1
ATOM 16421 N N . GLY D 1 93 ? 20.319 106.516 75.927 1.00 48.46 93 GLY D N 1
ATOM 16422 C CA . GLY D 1 93 ? 20.137 107.848 76.452 1.00 50.53 93 GLY D CA 1
ATOM 16423 C C . GLY D 1 93 ? 19.314 108.710 75.516 1.00 52.50 93 GLY D C 1
ATOM 16424 O O . GLY D 1 93 ? 18.789 108.235 74.504 1.00 46.61 93 GLY D O 1
ATOM 16428 N N . PRO D 1 94 ? 19.204 110.005 75.827 1.00 48.59 94 PRO D N 1
ATOM 16429 C CA . PRO D 1 94 ? 18.304 110.886 75.056 1.00 57.21 94 PRO D CA 1
ATOM 16430 C C . PRO D 1 94 ? 18.878 111.395 73.741 1.00 57.45 94 PRO D C 1
ATOM 16431 O O . PRO D 1 94 ? 18.122 111.942 72.924 1.00 59.69 94 PRO D O 1
ATOM 16442 N N . GLY D 1 95 ? 20.168 111.221 73.501 1.00 50.53 95 GLY D N 1
ATOM 16443 C CA . GLY D 1 95 ? 20.806 111.862 72.365 1.00 51.34 95 GLY D CA 1
ATOM 16444 C C . GLY D 1 95 ? 21.144 113.309 72.678 1.00 52.73 95 GLY D C 1
ATOM 16445 O O . GLY D 1 95 ? 21.160 113.726 73.834 1.00 55.85 95 GLY D O 1
ATOM 16449 N N . ASP D 1 96 ? 21.405 114.083 71.625 1.00 58.94 96 ASP D N 1
ATOM 16450 C CA . ASP D 1 96 ? 21.817 115.471 71.780 1.00 63.89 96 ASP D CA 1
ATOM 16451 C C . ASP D 1 96 ? 21.235 116.289 70.638 1.00 62.49 96 ASP D C 1
ATOM 16452 O O . ASP D 1 96 ? 21.051 115.788 69.527 1.00 57.62 96 ASP D O 1
ATOM 16461 N N . LYS D 1 97 ? 20.941 117.558 70.927 1.00 66.61 97 LYS D N 1
ATOM 16462 C CA . LYS D 1 97 ? 20.233 118.380 69.952 1.00 67.22 97 LYS D CA 1
ATOM 16463 C C . LYS D 1 97 ? 21.090 118.657 68.719 1.00 60.65 97 LYS D C 1
ATOM 16464 O O . LYS D 1 97 ? 20.563 118.747 67.604 1.00 57.27 97 LYS D O 1
ATOM 16483 N N . ALA D 1 98 ? 22.404 118.832 68.896 1.00 62.91 98 ALA D N 1
ATOM 16484 C CA . ALA D 1 98 ? 23.264 119.126 67.747 1.00 63.14 98 ALA D CA 1
ATOM 16485 C C . ALA D 1 98 ? 23.152 118.029 66.694 1.00 56.32 98 ALA D C 1
ATOM 16486 O O . ALA D 1 98 ? 23.007 118.305 65.498 1.00 53.22 98 ALA D O 1
ATOM 16493 N N . THR D 1 99 ? 23.205 116.772 67.123 1.00 54.84 99 THR D N 1
ATOM 16494 C CA . THR D 1 99 ? 23.050 115.670 66.176 1.00 54.49 99 THR D CA 1
ATOM 16495 C C . THR D 1 99 ? 21.681 115.724 65.502 1.00 53.00 99 THR D C 1
ATOM 16496 O O . THR D 1 99 ? 21.572 115.662 64.274 1.00 50.23 99 THR D O 1
ATOM 16507 N N . PHE D 1 100 ? 20.616 115.881 66.288 1.00 49.55 100 PHE D N 1
ATOM 16508 C CA . PHE D 1 100 ? 19.287 115.761 65.699 1.00 50.40 100 PHE D CA 1
ATOM 16509 C C . PHE D 1 100 ? 18.948 116.956 64.817 1.00 51.30 100 PHE D C 1
ATOM 16510 O O . PHE D 1 100 ? 18.220 116.801 63.830 1.00 51.50 100 PHE D O 1
ATOM 16527 N N . ASP D 1 101 ? 19.487 118.139 65.125 1.00 57.01 101 ASP D N 1
ATOM 16528 C CA . ASP D 1 101 ? 19.330 119.269 64.213 1.00 54.19 101 ASP D CA 1
ATOM 16529 C C . ASP D 1 101 ? 19.955 118.952 62.865 1.00 53.36 101 ASP D C 1
ATOM 16530 O O . ASP D 1 101 ? 19.376 119.238 61.812 1.00 57.79 101 ASP D O 1
ATOM 16539 N N . ALA D 1 102 ? 21.140 118.352 62.887 1.00 51.06 102 ALA D N 1
ATOM 16540 C CA . ALA D 1 102 ? 21.828 117.997 61.649 1.00 51.73 102 ALA D CA 1
ATOM 16541 C C . ALA D 1 102 ? 21.067 116.938 60.865 1.00 49.75 102 ALA D C 1
ATOM 16542 O O . ALA D 1 102 ? 21.077 116.969 59.632 1.00 52.02 102 ALA D O 1
ATOM 16549 N N . LEU D 1 103 ? 20.393 116.003 61.545 1.00 50.42 103 LEU D N 1
ATOM 16550 C CA . LEU D 1 103 ? 19.684 114.928 60.856 1.00 47.34 103 LEU D CA 1
ATOM 16551 C C . LEU D 1 103 ? 18.227 115.255 60.565 1.00 54.36 103 LEU D C 1
ATOM 16552 O O . LEU D 1 103 ? 17.539 114.433 59.951 1.00 49.92 103 LEU D O 1
ATOM 16568 N N . GLY D 1 104 ? 17.741 116.427 60.965 1.00 54.30 104 GLY D N 1
ATOM 16569 C CA . GLY D 1 104 ? 16.357 116.770 60.707 1.00 52.87 104 GLY D CA 1
ATOM 16570 C C . GLY D 1 104 ? 15.376 116.058 61.611 1.00 56.14 104 GLY D C 1
ATOM 16571 O O . GLY D 1 104 ? 14.232 115.813 61.210 1.00 57.25 104 GLY D O 1
ATOM 16575 N N . ILE D 1 105 ? 15.790 115.721 62.827 1.00 52.17 105 ILE D N 1
ATOM 16576 C CA . ILE D 1 105 ? 14.962 114.986 63.779 1.00 53.33 105 ILE D CA 1
ATOM 16577 C C . ILE D 1 105 ? 14.520 115.933 64.889 1.00 55.84 105 ILE D C 1
ATOM 16578 O O . ILE D 1 105 ? 15.349 116.626 65.492 1.00 60.53 105 ILE D O 1
ATOM 16594 N N . GLU D 1 106 ? 13.216 115.972 65.152 1.00 55.85 106 GLU D N 1
ATOM 16595 C CA . GLU D 1 106 ? 12.704 116.753 66.268 1.00 64.44 106 GLU D CA 1
ATOM 16596 C C . GLU D 1 106 ? 12.982 115.996 67.563 1.00 57.16 106 GLU D C 1
ATOM 16597 O O . GLU D 1 106 ? 12.672 114.804 67.674 1.00 55.37 106 GLU D O 1
ATOM 16609 N N . TRP D 1 107 ? 13.570 116.695 68.538 1.00 57.38 107 TRP D N 1
ATOM 16610 C CA . TRP D 1 107 ? 13.977 116.093 69.811 1.00 59.31 107 TRP D CA 1
ATOM 16611 C C . TRP D 1 107 ? 12.832 116.151 70.823 1.00 58.46 107 TRP D C 1
ATOM 16612 O O . TRP D 1 107 ? 12.880 116.863 71.826 1.00 61.82 107 TRP D O 1
ATOM 16633 N N . VAL D 1 108 ? 11.750 115.438 70.525 1.00 62.17 108 VAL D N 1
ATOM 16634 C CA . VAL D 1 108 ? 10.493 115.494 71.329 1.00 63.26 108 VAL D CA 1
ATOM 16635 C C . VAL D 1 108 ? 10.653 114.952 72.750 1.00 64.75 108 VAL D C 1
ATOM 16636 O O . VAL D 1 108 ? 11.277 113.894 72.906 1.00 58.64 108 VAL D O 1
ATOM 16649 N N . LYS D 1 109 ? 10.086 115.640 73.738 1.00 62.34 109 LYS D N 1
ATOM 16650 C CA . LYS D 1 109 ? 10.065 115.206 75.158 1.00 62.90 109 LYS D CA 1
ATOM 16651 C C . LYS D 1 109 ? 11.149 114.170 75.469 1.00 60.54 109 LYS D C 1
ATOM 16652 O O . LYS D 1 109 ? 10.796 113.041 75.730 1.00 59.55 109 LYS D O 1
ATOM 16671 N N . PRO D 1 110 ? 12.439 114.535 75.547 1.00 59.77 110 PRO D N 1
ATOM 16672 C CA . PRO D 1 110 ? 13.495 113.582 75.914 1.00 57.42 110 PRO D CA 1
ATOM 16673 C C . PRO D 1 110 ? 13.200 112.588 77.058 1.00 61.96 110 PRO D C 1
ATOM 16674 O O . PRO D 1 110 ? 13.449 111.426 76.846 1.00 55.39 110 PRO D O 1
ATOM 16685 N N . VAL D 1 111 ? 12.708 113.024 78.227 1.00 64.26 111 VAL D N 1
ATOM 16686 C CA . VAL D 1 111 ? 12.516 112.120 79.362 1.00 63.25 111 VAL D CA 1
ATOM 16687 C C . VAL D 1 111 ? 11.397 111.132 79.063 1.00 60.08 111 VAL D C 1
ATOM 16688 O O . VAL D 1 111 ? 11.558 109.919 79.239 1.00 59.39 111 VAL D O 1
ATOM 16701 N N . THR D 1 112 ? 10.256 111.632 78.581 1.00 60.49 112 THR D N 1
ATOM 16702 C CA . THR D 1 112 ? 9.130 110.752 78.275 1.00 60.38 112 THR D CA 1
ATOM 16703 C C . THR D 1 112 ? 9.482 109.751 77.181 1.00 58.07 112 THR D C 1
ATOM 16704 O O . THR D 1 112 ? 9.183 108.556 77.295 1.00 56.80 112 THR D O 1
ATOM 16715 N N . THR D 1 113 ? 10.099 110.226 76.098 1.00 56.87 113 THR D N 1
ATOM 16716 C CA . THR D 1 113 ? 10.417 109.345 74.981 1.00 54.64 113 THR D CA 1
ATOM 16717 C C . THR D 1 113 ? 11.363 108.237 75.422 1.00 53.05 113 THR D C 1
ATOM 16718 O O . THR D 1 113 ? 11.203 107.075 75.029 1.00 53.26 113 THR D O 1
ATOM 16729 N N . LEU D 1 114 ? 12.341 108.564 76.262 1.00 52.51 114 LEU D N 1
ATOM 16730 C CA . LEU D 1 114 ? 13.271 107.530 76.707 1.00 54.20 114 LEU D CA 1
ATOM 16731 C C . LEU D 1 114 ? 12.565 106.502 77.585 1.00 55.01 114 LEU D C 1
ATOM 16732 O O . LEU D 1 114 ? 12.762 105.290 77.418 1.00 49.66 114 LEU D O 1
ATOM 16748 N N . LYS D 1 115 ? 11.717 106.964 78.510 1.00 54.70 115 LYS D N 1
ATOM 16749 C CA . LYS D 1 115 ? 10.979 106.040 79.368 1.00 54.57 115 LYS D CA 1
ATOM 16750 C C . LYS D 1 115 ? 10.098 105.123 78.533 1.00 53.33 115 LYS D C 1
ATOM 16751 O O . LYS D 1 115 ? 10.125 103.893 78.692 1.00 52.25 115 LYS D O 1
ATOM 16770 N N . GLU D 1 116 ? 9.315 105.708 77.625 1.00 53.69 116 GLU D N 1
ATOM 16771 C CA . GLU D 1 116 ? 8.427 104.901 76.800 1.00 53.27 116 GLU D CA 1
ATOM 16772 C C . GLU D 1 116 ? 9.217 103.967 75.885 1.00 52.55 116 GLU D C 1
ATOM 16773 O O . GLU D 1 116 ? 8.818 102.817 75.669 1.00 49.97 116 GLU D O 1
ATOM 16785 N N . SER D 1 117 ? 10.347 104.437 75.345 1.00 49.57 117 SER D N 1
ATOM 16786 C CA . SER D 1 117 ? 11.145 103.574 74.483 1.00 49.14 117 SER D CA 1
ATOM 16787 C C . SER D 1 117 ? 11.663 102.365 75.247 1.00 46.09 117 SER D C 1
ATOM 16788 O O . SER D 1 117 ? 11.673 101.249 74.724 1.00 46.64 117 SER D O 1
ATOM 16796 N N . ILE D 1 118 ? 12.140 102.582 76.469 1.00 46.61 118 ILE D N 1
ATOM 16797 C CA . ILE D 1 118 ? 12.659 101.484 77.268 1.00 47.99 118 ILE D CA 1
ATOM 16798 C C . ILE D 1 118 ? 11.560 100.479 77.576 1.00 53.56 118 ILE D C 1
ATOM 16799 O O . ILE D 1 118 ? 11.773 99.264 77.479 1.00 45.81 118 ILE D O 1
ATOM 16815 N N . GLU D 1 119 ? 10.372 100.965 77.961 1.00 48.14 119 GLU D N 1
ATOM 16816 C CA . GLU D 1 119 ? 9.274 100.059 78.289 1.00 48.84 119 GLU D CA 1
ATOM 16817 C C . GLU D 1 119 ? 8.909 99.192 77.094 1.00 47.68 119 GLU D C 1
ATOM 16818 O O . GLU D 1 119 ? 8.707 97.982 77.231 1.00 47.07 119 GLU D O 1
ATOM 16830 N N . VAL D 1 120 ? 8.839 99.800 75.910 1.00 48.64 120 VAL D N 1
ATOM 16831 C CA . VAL D 1 120 ? 8.522 99.073 74.685 1.00 46.52 120 VAL D CA 1
ATOM 16832 C C . VAL D 1 120 ? 9.637 98.083 74.325 1.00 44.28 120 VAL D C 1
ATOM 16833 O O . VAL D 1 120 ? 9.365 96.932 73.962 1.00 44.08 120 VAL D O 1
ATOM 16846 N N . ILE D 1 121 ? 10.905 98.501 74.427 1.00 43.23 121 ILE D N 1
ATOM 16847 C CA . ILE D 1 121 ? 12.003 97.595 74.068 1.00 41.21 121 ILE D CA 1
ATOM 16848 C C . ILE D 1 121 ? 11.963 96.364 74.966 1.00 43.19 121 ILE D C 1
ATOM 16849 O O . ILE D 1 121 ? 12.141 95.226 74.506 1.00 41.57 121 ILE D O 1
ATOM 16865 N N . ARG D 1 122 ? 11.690 96.569 76.254 1.00 43.43 122 ARG D N 1
ATOM 16866 C CA . ARG D 1 122 ? 11.639 95.441 77.186 1.00 43.16 122 ARG D CA 1
ATOM 16867 C C . ARG D 1 122 ? 10.492 94.493 76.849 1.00 47.94 122 ARG D C 1
ATOM 16868 O O . ARG D 1 122 ? 10.653 93.271 76.912 1.00 45.32 122 ARG D O 1
ATOM 16889 N N . LYS D 1 123 ? 9.315 95.024 76.515 1.00 43.88 123 LYS D N 1
ATOM 16890 C CA . LYS D 1 123 ? 8.210 94.138 76.155 1.00 47.27 123 LYS D CA 1
ATOM 16891 C C . LYS D 1 123 ? 8.538 93.347 74.890 1.00 42.85 123 LYS D C 1
ATOM 16892 O O . LYS D 1 123 ? 8.242 92.147 74.793 1.00 42.85 123 LYS D O 1
ATOM 16911 N N . LEU D 1 124 ? 9.150 93.995 73.908 1.00 42.00 124 LEU D N 1
ATOM 16912 C CA . LEU D 1 124 ? 9.526 93.280 72.694 1.00 40.63 124 LEU D CA 1
ATOM 16913 C C . LEU D 1 124 ? 10.535 92.179 73.000 1.00 43.10 124 LEU D C 1
ATOM 16914 O O . LEU D 1 124 ? 10.416 91.053 72.501 1.00 42.45 124 LEU D O 1
ATOM 16930 N N . LEU D 1 125 ? 11.548 92.499 73.810 1.00 40.60 125 LEU D N 1
ATOM 16931 C CA . LEU D 1 125 ? 12.566 91.510 74.155 1.00 37.86 125 LEU D CA 1
ATOM 16932 C C . LEU D 1 125 ? 11.985 90.367 74.955 1.00 45.60 125 LEU D C 1
ATOM 16933 O O . LEU D 1 125 ? 12.537 89.254 74.934 1.00 41.59 125 LEU D O 1
ATOM 16949 N N . ALA D 1 126 ? 10.917 90.633 75.705 1.00 42.92 126 ALA D N 1
ATOM 16950 C CA . ALA D 1 126 ? 10.235 89.595 76.470 1.00 38.68 126 ALA D CA 1
ATOM 16951 C C . ALA D 1 126 ? 9.398 88.688 75.591 1.00 42.31 126 ALA D C 1
ATOM 16952 O O . ALA D 1 126 ? 8.816 87.734 76.105 1.00 44.50 126 ALA D O 1
ATOM 16959 N N . GLY D 1 127 ? 9.294 88.974 74.296 1.00 40.27 127 GLY D N 1
ATOM 16960 C CA . GLY D 1 127 ? 8.514 88.157 73.393 1.00 46.03 127 GLY D CA 1
ATOM 16961 C C . GLY D 1 127 ? 7.046 88.506 73.296 1.00 45.97 127 GLY D C 1
ATOM 16962 O O . GLY D 1 127 ? 6.272 87.703 72.761 1.00 47.11 127 GLY D O 1
ATOM 16966 N N . GLU D 1 128 ? 6.636 89.663 73.798 1.00 46.27 128 GLU D N 1
ATOM 16967 C CA . GLU D 1 128 ? 5.228 90.044 73.791 1.00 44.03 128 GLU D CA 1
ATOM 16968 C C . GLU D 1 128 ? 4.839 90.627 72.436 1.00 45.65 128 GLU D C 1
ATOM 16969 O O . GLU D 1 128 ? 5.670 91.198 71.720 1.00 43.19 128 GLU D O 1
ATOM 16981 N N . ARG D 1 129 ? 3.573 90.450 72.074 1.00 46.41 129 ARG D N 1
ATOM 16982 C CA . ARG D 1 129 ? 2.965 91.301 71.060 1.00 46.19 129 ARG D CA 1
ATOM 16983 C C . ARG D 1 129 ? 2.593 92.613 71.738 1.00 46.76 129 ARG D C 1
ATOM 16984 O O . ARG D 1 129 ? 1.842 92.614 72.716 1.00 49.24 129 ARG D O 1
ATOM 17005 N N . VAL D 1 130 ? 3.148 93.721 71.264 1.00 44.54 130 VAL D N 1
ATOM 17006 C CA . VAL D 1 130 ? 3.118 94.983 71.993 1.00 47.35 130 VAL D CA 1
ATOM 17007 C C . VAL D 1 130 ? 2.060 95.892 71.384 1.00 52.05 130 VAL D C 1
ATOM 17008 O O . VAL D 1 130 ? 2.092 96.172 70.183 1.00 47.31 130 VAL D O 1
ATOM 17021 N N . SER D 1 131 ? 1.134 96.359 72.220 1.00 53.49 131 SER D N 1
ATOM 17022 C CA . SER D 1 131 ? 0.201 97.435 71.900 1.00 56.86 131 SER D CA 1
ATOM 17023 C C . SER D 1 131 ? 0.370 98.490 72.984 1.00 57.65 131 SER D C 1
ATOM 17024 O O . SER D 1 131 ? -0.002 98.264 74.144 1.00 58.17 131 SER D O 1
ATOM 17032 N N . TYR D 1 132 ? 0.951 99.627 72.606 1.00 51.39 132 TYR D N 1
ATOM 17033 C CA . TYR D 1 132 ? 1.443 100.627 73.553 1.00 55.37 132 TYR D CA 1
ATOM 17034 C C . TYR D 1 132 ? 1.103 102.011 73.023 1.00 55.28 132 TYR D C 1
ATOM 17035 O O . TYR D 1 132 ? 1.701 102.457 72.039 1.00 53.78 132 TYR D O 1
ATOM 17053 N N . GLU D 1 133 ? 0.167 102.701 73.671 1.00 56.97 133 GLU D N 1
ATOM 17054 C CA . GLU D 1 133 ? -0.226 104.043 73.237 1.00 64.68 133 GLU D CA 1
ATOM 17055 C C . GLU D 1 133 ? 0.375 105.065 74.200 1.00 61.78 133 GLU D C 1
ATOM 17056 O O . GLU D 1 133 ? -0.303 105.601 75.074 1.00 64.14 133 GLU D O 1
ATOM 17068 N N . GLY D 1 134 ? 1.674 105.343 74.019 1.00 59.94 134 GLY D N 1
ATOM 17069 C CA . GLY D 1 134 ? 2.357 106.305 74.854 1.00 58.12 134 GLY D CA 1
ATOM 17070 C C . GLY D 1 134 ? 2.065 107.719 74.419 1.00 62.46 134 GLY D C 1
ATOM 17071 O O . GLY D 1 134 ? 1.434 107.959 73.388 1.00 62.42 134 GLY D O 1
ATOM 17075 N N . LYS D 1 135 ? 2.536 108.674 75.224 1.00 72.28 135 LYS D N 1
ATOM 17076 C CA . LYS D 1 135 ? 2.450 110.070 74.808 1.00 73.47 135 LYS D CA 1
ATOM 17077 C C . LYS D 1 135 ? 3.242 110.317 73.534 1.00 72.23 135 LYS D C 1
ATOM 17078 O O . LYS D 1 135 ? 2.917 111.226 72.765 1.00 68.29 135 LYS D O 1
ATOM 17097 N N . VAL D 1 136 ? 4.286 109.523 73.293 1.00 62.60 136 VAL D N 1
ATOM 17098 C CA . VAL D 1 136 ? 5.182 109.745 72.164 1.00 58.54 136 VAL D CA 1
ATOM 17099 C C . VAL D 1 136 ? 5.342 108.474 71.345 1.00 63.84 136 VAL D C 1
ATOM 17100 O O . VAL D 1 136 ? 5.195 108.483 70.114 1.00 61.62 136 VAL D O 1
ATOM 17113 N N . VAL D 1 137 ? 5.710 107.389 72.016 1.00 54.52 137 VAL D N 1
ATOM 17114 C CA . VAL D 1 137 ? 5.939 106.120 71.339 1.00 54.48 137 VAL D CA 1
ATOM 17115 C C . VAL D 1 137 ? 4.596 105.421 71.202 1.00 56.62 137 VAL D C 1
ATOM 17116 O O . VAL D 1 137 ? 3.911 105.173 72.195 1.00 55.77 137 VAL D O 1
ATOM 17129 N N . LYS D 1 138 ? 4.223 105.091 69.971 1.00 59.68 138 LYS D N 1
ATOM 17130 C CA . LYS D 1 138 ? 2.920 104.503 69.689 1.00 54.32 138 LYS D CA 1
ATOM 17131 C C . LYS D 1 138 ? 3.139 103.261 68.847 1.00 53.48 138 LYS D C 1
ATOM 17132 O O . LYS D 1 138 ? 3.580 103.348 67.700 1.00 52.00 138 LYS D O 1
ATOM 17151 N N . ILE D 1 139 ? 2.831 102.108 69.428 1.00 52.91 139 ILE D N 1
ATOM 17152 C CA . ILE D 1 139 ? 3.104 100.811 68.837 1.00 48.57 139 ILE D CA 1
ATOM 17153 C C . ILE D 1 139 ? 1.806 100.023 68.809 1.00 52.28 139 ILE D C 1
ATOM 17154 O O . ILE D 1 139 ? 1.086 99.965 69.816 1.00 53.95 139 ILE D O 1
ATOM 17170 N N . ALA D 1 140 ? 1.527 99.364 67.684 1.00 50.66 140 ALA D N 1
ATOM 17171 C CA . ALA D 1 140 ? 0.246 98.664 67.515 1.00 52.28 140 ALA D CA 1
ATOM 17172 C C . ALA D 1 140 ? 0.479 97.278 66.918 1.00 53.35 140 ALA D C 1
ATOM 17173 O O . ALA D 1 140 ? 0.467 97.088 65.699 1.00 51.70 140 ALA D O 1
ATOM 17180 N N . GLY D 1 141 ? 0.668 96.297 67.794 1.00 49.99 141 GLY D N 1
ATOM 17181 C CA . GLY D 1 141 ? 0.743 94.923 67.358 1.00 50.49 141 GLY D CA 1
ATOM 17182 C C . GLY D 1 141 ? 2.100 94.476 66.869 1.00 49.27 141 GLY D C 1
ATOM 17183 O O . GLY D 1 141 ? 2.186 93.457 66.180 1.00 50.47 141 GLY D O 1
ATOM 17187 N N . ALA D 1 142 ? 3.173 95.154 67.267 1.00 49.05 142 ALA D N 1
ATOM 17188 C CA . ALA D 1 142 ? 4.512 94.733 66.880 1.00 44.17 142 ALA D CA 1
ATOM 17189 C C . ALA D 1 142 ? 4.967 93.568 67.744 1.00 44.15 142 ALA D C 1
ATOM 17190 O O . ALA D 1 142 ? 4.611 93.466 68.922 1.00 46.64 142 ALA D O 1
ATOM 17197 N N . ALA D 1 143 ? 5.750 92.678 67.143 1.00 40.46 143 ALA D N 1
ATOM 17198 C CA . ALA D 1 143 ? 6.258 91.518 67.862 1.00 40.56 143 ALA D CA 1
ATOM 17199 C C . ALA D 1 143 ? 7.540 91.043 67.199 1.00 41.22 143 ALA D C 1
ATOM 17200 O O . ALA D 1 143 ? 7.649 91.053 65.971 1.00 40.77 143 ALA D O 1
ATOM 17207 N N . LEU D 1 144 ? 8.512 90.653 68.019 1.00 40.74 144 LEU D N 1
ATOM 17208 C CA . LEU D 1 144 ? 9.744 90.072 67.512 1.00 41.14 144 LEU D CA 1
ATOM 17209 C C . LEU D 1 144 ? 9.592 88.572 67.298 1.00 40.40 144 LEU D C 1
ATOM 17210 O O . LEU D 1 144 ? 8.906 87.874 68.056 1.00 43.94 144 LEU D O 1
ATOM 17226 N N . ALA D 1 145 ? 10.267 88.078 66.261 1.00 38.67 145 ALA D N 1
ATOM 17227 C CA . ALA D 1 145 ? 10.541 86.660 66.079 1.00 41.80 145 ALA D CA 1
ATOM 17228 C C . ALA D 1 145 ? 11.888 86.269 66.688 1.00 43.47 145 ALA D C 1
ATOM 17229 O O . ALA D 1 145 ? 12.003 85.198 67.285 1.00 43.25 145 ALA D O 1
ATOM 17236 N N . VAL D 1 146 ? 12.904 87.129 66.556 1.00 36.81 146 VAL D N 1
ATOM 17237 C CA . VAL D 1 146 ? 14.193 86.898 67.208 1.00 39.51 146 VAL D CA 1
ATOM 17238 C C . VAL D 1 146 ? 14.065 87.103 68.715 1.00 35.77 146 VAL D C 1
ATOM 17239 O O . VAL D 1 146 ? 13.318 87.966 69.187 1.00 36.45 146 VAL D O 1
ATOM 17252 N N . LYS D 1 147 ? 14.797 86.294 69.482 1.00 40.10 147 LYS D N 1
ATOM 17253 C CA . LYS D 1 147 ? 14.717 86.258 70.933 1.00 44.60 147 LYS D CA 1
ATOM 17254 C C . LYS D 1 147 ? 16.105 86.365 71.556 1.00 40.47 147 LYS D C 1
ATOM 17255 O O . LYS D 1 147 ? 17.074 85.781 71.038 1.00 37.84 147 LYS D O 1
ATOM 17274 N N . PRO D 1 148 ? 16.245 87.149 72.625 1.00 36.82 148 PRO D N 1
ATOM 17275 C CA . PRO D 1 148 ? 17.485 87.122 73.398 1.00 35.24 148 PRO D CA 1
ATOM 17276 C C . PRO D 1 148 ? 17.617 85.801 74.133 1.00 34.86 148 PRO D C 1
ATOM 17277 O O . PRO D 1 148 ? 16.671 85.017 74.236 1.00 38.73 148 PRO D O 1
ATOM 17288 N N . ILE D 1 149 ? 18.813 85.580 74.669 1.00 33.03 149 ILE D N 1
ATOM 17289 C CA . ILE D 1 149 ? 19.061 84.435 75.545 1.00 32.85 149 ILE D CA 1
ATOM 17290 C C . ILE D 1 149 ? 18.771 84.788 76.997 1.00 40.23 149 ILE D C 1
ATOM 17291 O O . ILE D 1 149 ? 18.119 84.022 77.705 1.00 36.72 149 ILE D O 1
ATOM 17307 N N . GLN D 1 150 ? 19.229 85.951 77.452 1.00 38.38 150 GLN D N 1
ATOM 17308 C CA . GLN D 1 150 ? 18.858 86.445 78.767 1.00 40.61 150 GLN D CA 1
ATOM 17309 C C . GLN D 1 150 ? 17.349 86.637 78.849 1.00 41.56 150 GLN D C 1
ATOM 17310 O O . GLN D 1 150 ? 16.718 87.107 77.901 1.00 43.73 150 GLN D O 1
ATOM 17324 N N . LYS D 1 151 ? 16.783 86.300 80.007 1.00 38.21 151 LYS D N 1
ATOM 17325 C CA . LYS D 1 151 ? 15.362 86.530 80.238 1.00 46.89 151 LYS D CA 1
ATOM 17326 C C . LYS D 1 151 ? 15.042 88.020 80.214 1.00 47.09 151 LYS D C 1
ATOM 17327 O O . LYS D 1 151 ? 14.064 88.435 79.584 1.00 54.08 151 LYS D O 1
ATOM 17346 N N . ALA D 1 152 ? 15.880 88.838 80.850 1.00 52.58 152 ALA D N 1
ATOM 17347 C CA . ALA D 1 152 ? 15.766 90.292 80.789 1.00 51.30 152 ALA D CA 1
ATOM 17348 C C . ALA D 1 152 ? 17.139 90.893 80.505 1.00 48.24 152 ALA D C 1
ATOM 17349 O O . ALA D 1 152 ? 18.010 90.897 81.376 1.00 49.98 152 ALA D O 1
ATOM 17356 N N . VAL D 1 153 ? 17.309 91.454 79.318 1.00 42.59 153 VAL D N 1
ATOM 17357 C CA . VAL D 1 153 ? 18.570 92.140 78.993 1.00 44.83 153 VAL D CA 1
ATOM 17358 C C . VAL D 1 153 ? 18.675 93.397 79.849 1.00 47.70 153 VAL D C 1
ATOM 17359 O O . VAL D 1 153 ? 17.714 94.177 79.900 1.00 44.95 153 VAL D O 1
ATOM 17372 N N . PRO D 1 154 ? 19.780 93.630 80.558 1.00 47.48 154 PRO D N 1
ATOM 17373 C CA . PRO D 1 154 ? 19.844 94.815 81.428 1.00 45.74 154 PRO D CA 1
ATOM 17374 C C . PRO D 1 154 ? 19.807 96.104 80.614 1.00 46.59 154 PRO D C 1
ATOM 17375 O O . PRO D 1 154 ? 20.378 96.183 79.526 1.00 40.08 154 PRO D O 1
ATOM 17386 N N . VAL D 1 155 ? 19.116 97.115 81.145 1.00 44.34 155 VAL D N 1
ATOM 17387 C CA . VAL D 1 155 ? 19.015 98.429 80.504 1.00 46.29 155 VAL D CA 1
ATOM 17388 C C . VAL D 1 155 ? 19.746 99.449 81.365 1.00 45.48 155 VAL D C 1
ATOM 17389 O O . VAL D 1 155 ? 19.371 99.677 82.523 1.00 48.69 155 VAL D O 1
ATOM 17402 N N . TYR D 1 156 ? 20.769 100.075 80.789 1.00 46.24 156 TYR D N 1
ATOM 17403 C CA . TYR D 1 156 ? 21.532 101.134 81.435 1.00 43.59 156 TYR D CA 1
ATOM 17404 C C . TYR D 1 156 ? 21.133 102.467 80.817 1.00 47.09 156 TYR D C 1
ATOM 17405 O O . TYR D 1 156 ? 21.269 102.658 79.602 1.00 44.95 156 TYR D O 1
ATOM 17423 N N . MET D 1 157 ? 20.652 103.386 81.652 1.00 48.26 157 MET D N 1
ATOM 17424 C CA . MET D 1 157 ? 20.267 104.710 81.188 1.00 52.82 157 MET D CA 1
ATOM 17425 C C . MET D 1 157 ? 21.415 105.690 81.361 1.00 51.37 157 MET D C 1
ATOM 17426 O O . MET D 1 157 ? 22.008 105.777 82.440 1.00 54.64 157 MET D O 1
ATOM 17440 N N . GLY D 1 158 ? 21.716 106.430 80.299 1.00 52.59 158 GLY D N 1
ATOM 17441 C CA . GLY D 1 158 ? 22.517 107.634 80.442 1.00 55.27 158 GLY D CA 1
ATOM 17442 C C . GLY D 1 158 ? 21.680 108.729 81.089 1.00 53.69 158 GLY D C 1
ATOM 17443 O O . GLY D 1 158 ? 20.533 108.965 80.693 1.00 59.46 158 GLY D O 1
ATOM 17447 N N . ALA D 1 159 ? 22.205 109.335 82.148 1.00 61.87 159 ALA D N 1
ATOM 17448 C CA . ALA D 1 159 ? 21.432 110.332 82.889 1.00 59.62 159 ALA D CA 1
ATOM 17449 C C . ALA D 1 159 ? 22.342 111.432 83.410 1.00 67.24 159 ALA D C 1
ATOM 17450 O O . ALA D 1 159 ? 23.269 111.160 84.178 1.00 68.70 159 ALA D O 1
ATOM 17457 N N . GLN D 1 160 ? 22.059 112.675 83.009 1.00 71.43 160 GLN D N 1
ATOM 17458 C CA . GLN D 1 160 ? 22.784 113.848 83.482 1.00 82.42 160 GLN D CA 1
ATOM 17459 C C . GLN D 1 160 ? 21.935 114.801 84.319 1.00 81.13 160 GLN D C 1
ATOM 17460 O O . GLN D 1 160 ? 22.474 115.454 85.218 1.00 84.19 160 GLN D O 1
ATOM 17474 N N . GLY D 1 161 ? 20.630 114.899 84.040 1.00 69.61 161 GLY D N 1
ATOM 17475 C CA . GLY D 1 161 ? 19.750 115.844 84.696 1.00 72.50 161 GLY D CA 1
ATOM 17476 C C . GLY D 1 161 ? 18.890 115.224 85.779 1.00 73.22 161 GLY D C 1
ATOM 17477 O O . GLY D 1 161 ? 18.740 114.003 85.865 1.00 70.73 161 GLY D O 1
ATOM 17481 N N . PRO D 1 162 ? 18.316 116.063 86.647 1.00 76.43 162 PRO D N 1
ATOM 17482 C CA . PRO D 1 162 ? 17.482 115.522 87.726 1.00 77.34 162 PRO D CA 1
ATOM 17483 C C . PRO D 1 162 ? 16.335 114.622 87.296 1.00 75.25 162 PRO D C 1
ATOM 17484 O O . PRO D 1 162 ? 16.102 113.577 87.923 1.00 74.28 162 PRO D O 1
ATOM 17495 N N . LYS D 1 163 ? 15.550 115.035 86.300 1.00 74.89 163 LYS D N 1
ATOM 17496 C CA . LYS D 1 163 ? 14.421 114.205 85.897 1.00 76.23 163 LYS D CA 1
ATOM 17497 C C . LYS D 1 163 ? 14.903 112.857 85.377 1.00 74.71 163 LYS D C 1
ATOM 17498 O O . LYS D 1 163 ? 14.301 111.816 85.666 1.00 68.53 163 LYS D O 1
ATOM 17517 N N . MET D 1 164 ? 16.007 112.859 84.627 1.00 67.81 164 MET D N 1
ATOM 17518 C CA . MET D 1 164 ? 16.533 111.621 84.063 1.00 64.44 164 MET D CA 1
ATOM 17519 C C . MET D 1 164 ? 17.072 110.695 85.147 1.00 64.06 164 MET D C 1
ATOM 17520 O O . MET D 1 164 ? 16.873 109.477 85.084 1.00 63.12 164 MET D O 1
ATOM 17534 N N . LEU D 1 165 ? 17.740 111.252 86.156 1.00 66.28 165 LEU D N 1
ATOM 17535 C CA . LEU D 1 165 ? 18.281 110.432 87.235 1.00 66.28 165 LEU D CA 1
ATOM 17536 C C . LEU D 1 165 ? 17.174 109.775 88.054 1.00 67.84 165 LEU D C 1
ATOM 17537 O O . LEU D 1 165 ? 17.252 108.577 88.358 1.00 65.43 165 LEU D O 1
ATOM 17553 N N . GLU D 1 166 ? 16.126 110.531 88.404 1.00 71.80 166 GLU D N 1
ATOM 17554 C CA . GLU D 1 166 ? 15.018 109.929 89.139 1.00 70.17 166 GLU D CA 1
ATOM 17555 C C . GLU D 1 166 ? 14.293 108.912 88.270 1.00 67.50 166 GLU D C 1
ATOM 17556 O O . GLU D 1 166 ? 13.883 107.851 88.753 1.00 69.72 166 GLU D O 1
ATOM 17568 N N . THR D 1 167 ? 14.133 109.216 86.980 1.00 65.88 167 THR D N 1
ATOM 17569 C CA . THR D 1 167 ? 13.544 108.247 86.063 1.00 63.25 167 THR D CA 1
ATOM 17570 C C . THR D 1 167 ? 14.382 106.972 86.011 1.00 61.20 167 THR D C 1
ATOM 17571 O O . THR D 1 167 ? 13.839 105.861 85.985 1.00 61.82 167 THR D O 1
ATOM 17582 N N . ALA D 1 168 ? 15.709 107.111 85.994 1.00 60.12 168 ALA D N 1
ATOM 17583 C CA . ALA D 1 168 ? 16.568 105.930 86.011 1.00 62.58 168 ALA D CA 1
ATOM 17584 C C . ALA D 1 168 ? 16.361 105.122 87.286 1.00 61.92 168 ALA D C 1
ATOM 17585 O O . ALA D 1 168 ? 16.396 103.886 87.261 1.00 62.31 168 ALA D O 1
ATOM 17592 N N . GLY D 1 169 ? 16.152 105.799 88.417 1.00 65.50 169 GLY D N 1
ATOM 17593 C CA . GLY D 1 169 ? 15.886 105.073 89.644 1.00 66.01 169 GLY D CA 1
ATOM 17594 C C . GLY D 1 169 ? 14.620 104.245 89.570 1.00 67.81 169 GLY D C 1
ATOM 17595 O O . GLY D 1 169 ? 14.541 103.160 90.160 1.00 67.78 169 GLY D O 1
ATOM 17599 N N . MET D 1 170 ? 13.624 104.723 88.826 1.00 63.04 170 MET D N 1
ATOM 17600 C CA . MET D 1 170 ? 12.356 104.013 88.756 1.00 63.77 170 MET D CA 1
ATOM 17601 C C . MET D 1 170 ? 12.390 102.827 87.802 1.00 67.33 170 MET D C 1
ATOM 17602 O O . MET D 1 170 ? 11.689 101.838 88.041 1.00 63.73 170 MET D O 1
ATOM 17616 N N . ILE D 1 171 ? 13.153 102.901 86.712 1.00 58.30 171 ILE D N 1
ATOM 17617 C CA . ILE D 1 171 ? 13.004 101.902 85.657 1.00 55.70 171 ILE D CA 1
ATOM 17618 C C . ILE D 1 171 ? 14.311 101.266 85.206 1.00 59.71 171 ILE D C 1
ATOM 17619 O O . ILE D 1 171 ? 14.269 100.226 84.521 1.00 55.06 171 ILE D O 1
ATOM 17635 N N . ALA D 1 172 ? 15.483 101.828 85.475 1.00 52.53 172 ALA D N 1
ATOM 17636 C CA . ALA D 1 172 ? 16.695 101.318 84.836 1.00 54.44 172 ALA D CA 1
ATOM 17637 C C . ALA D 1 172 ? 17.385 100.263 85.690 1.00 50.09 172 ALA D C 1
ATOM 17638 O O . ALA D 1 172 ? 17.292 100.263 86.915 1.00 54.74 172 ALA D O 1
ATOM 17645 N N . ASP D 1 173 ? 18.072 99.342 85.017 1.00 55.23 173 ASP D N 1
ATOM 17646 C CA . ASP D 1 173 ? 18.916 98.374 85.707 1.00 54.58 173 ASP D CA 1
ATOM 17647 C C . ASP D 1 173 ? 20.277 98.953 86.061 1.00 51.27 173 ASP D C 1
ATOM 17648 O O . ASP D 1 173 ? 20.961 98.419 86.941 1.00 51.31 173 ASP D O 1
ATOM 17657 N N . GLY D 1 174 ? 20.665 100.043 85.414 1.00 49.95 174 GLY D N 1
ATOM 17658 C CA . GLY D 1 174 ? 21.925 100.693 85.700 1.00 52.16 174 GLY D CA 1
ATOM 17659 C C . GLY D 1 174 ? 21.847 102.100 85.167 1.00 52.02 174 GLY D C 1
ATOM 17660 O O . GLY D 1 174 ? 20.982 102.422 84.349 1.00 51.08 174 GLY D O 1
ATOM 17664 N N . VAL D 1 175 ? 22.761 102.939 85.641 1.00 50.90 175 VAL D N 1
ATOM 17665 C CA . VAL D 1 175 ? 22.796 104.344 85.257 1.00 54.29 175 VAL D CA 1
ATOM 17666 C C . VAL D 1 175 ? 24.220 104.682 84.853 1.00 54.64 175 VAL D C 1
ATOM 17667 O O . VAL D 1 175 ? 25.151 104.509 85.650 1.00 57.51 175 VAL D O 1
ATOM 17680 N N . LEU D 1 176 ? 24.385 105.176 83.630 1.00 50.67 176 LEU D N 1
ATOM 17681 C CA . LEU D 1 176 ? 25.669 105.646 83.133 1.00 50.47 176 LEU D CA 1
ATOM 17682 C C . LEU D 1 176 ? 25.666 107.155 83.314 1.00 56.16 176 LEU D C 1
ATOM 17683 O O . LEU D 1 176 ? 24.973 107.873 82.590 1.00 59.60 176 LEU D O 1
ATOM 17699 N N . ILE D 1 177 ? 26.417 107.629 84.293 1.00 55.87 177 ILE D N 1
ATOM 17700 C CA . ILE D 1 177 ? 26.463 109.041 84.627 1.00 58.47 177 ILE D CA 1
ATOM 17701 C C . ILE D 1 177 ? 27.750 109.556 84.015 1.00 60.42 177 ILE D C 1
ATOM 17702 O O . ILE D 1 177 ? 28.832 109.045 84.334 1.00 57.40 177 ILE D O 1
ATOM 17718 N N . ASN D 1 178 ? 27.636 110.531 83.103 1.00 70.37 178 ASN D N 1
ATOM 17719 C CA . ASN D 1 178 ? 28.814 111.112 82.453 1.00 74.04 178 ASN D CA 1
ATOM 17720 C C . ASN D 1 178 ? 29.419 112.077 83.461 1.00 75.43 178 ASN D C 1
ATOM 17721 O O . ASN D 1 178 ? 29.274 113.301 83.387 1.00 75.98 178 ASN D O 1
ATOM 17732 N N . ALA D 1 179 ? 30.124 111.491 84.417 1.00 62.24 179 ALA D N 1
ATOM 17733 C CA . ALA D 1 179 ? 30.756 112.220 85.498 1.00 65.62 179 ALA D CA 1
ATOM 17734 C C . ALA D 1 179 ? 31.958 111.384 85.875 1.00 64.32 179 ALA D C 1
ATOM 17735 O O . ALA D 1 179 ? 31.906 110.151 85.852 1.00 61.85 179 ALA D O 1
ATOM 17742 N N . SER D 1 180 ? 32.969 112.006 86.485 1.00 72.39 180 SER D N 1
ATOM 17743 C CA . SER D 1 180 ? 34.172 111.296 87.000 1.00 88.21 180 SER D CA 1
ATOM 17744 C C . SER D 1 180 ? 34.528 111.742 88.427 1.00 105.97 180 SER D C 1
ATOM 17745 O O . SER D 1 180 ? 35.592 111.305 88.904 1.00 118.60 180 SER D O 1
ATOM 17753 N N . ASN D 1 181 ? 33.686 112.539 89.107 1.00 30.00 181 ASN D N 1
ATOM 17754 C CA . ASN D 1 181 ? 34.075 113.125 90.429 1.00 30.00 181 ASN D CA 1
ATOM 17755 C C . ASN D 1 181 ? 33.220 112.642 91.600 1.00 30.00 181 ASN D C 1
ATOM 17756 O O . ASN D 1 181 ? 31.996 112.559 91.449 1.00 30.00 181 ASN D O 1
ATOM 17761 N N . PRO D 1 182 ? 33.823 112.405 92.780 1.00 30.00 182 PRO D N 1
ATOM 17762 C CA . PRO D 1 182 ? 33.089 111.851 93.919 1.00 30.00 182 PRO D CA 1
ATOM 17763 C C . PRO D 1 182 ? 31.927 112.729 94.402 1.00 30.00 182 PRO D C 1
ATOM 17764 O O . PRO D 1 182 ? 30.974 112.184 94.913 1.00 30.00 182 PRO D O 1
ATOM 17768 N N . LYS D 1 183 ? 32.025 114.044 94.239 1.00 128.76 183 LYS D N 1
ATOM 17769 C CA . LYS D 1 183 ? 30.973 114.982 94.693 1.00 122.53 183 LYS D CA 1
ATOM 17770 C C . LYS D 1 183 ? 29.823 114.948 93.694 1.00 127.79 183 LYS D C 1
ATOM 17771 O O . LYS D 1 183 ? 28.699 115.264 94.102 1.00 142.09 183 LYS D O 1
ATOM 17790 N N . ASP D 1 184 ? 30.092 114.590 92.439 1.00 113.25 184 ASP D N 1
ATOM 17791 C CA . ASP D 1 184 ? 29.061 114.589 91.371 1.00 111.78 184 ASP D CA 1
ATOM 17792 C C . ASP D 1 184 ? 28.120 113.411 91.617 1.00 102.12 184 ASP D C 1
ATOM 17793 O O . ASP D 1 184 ? 26.981 113.474 91.140 1.00 100.35 184 ASP D O 1
ATOM 17802 N N . PHE D 1 185 ? 28.571 112.386 92.340 1.00 83.97 185 PHE D N 1
ATOM 17803 C CA . PHE D 1 185 ? 27.752 111.194 92.678 1.00 78.81 185 PHE D CA 1
ATOM 17804 C C . PHE D 1 185 ? 27.119 111.419 94.050 1.00 79.01 185 PHE D C 1
ATOM 17805 O O . PHE D 1 185 ? 26.195 110.691 94.411 1.00 78.59 185 PHE D O 1
ATOM 17822 N N . GLU D 1 186 ? 27.654 112.358 94.822 1.00 100.29 186 GLU D N 1
ATOM 17823 C CA . GLU D 1 186 ? 27.070 112.734 96.133 1.00 96.71 186 GLU D CA 1
ATOM 17824 C C . GLU D 1 186 ? 25.776 113.477 95.825 1.00 93.94 186 GLU D C 1
ATOM 17825 O O . GLU D 1 186 ? 24.837 113.353 96.617 1.00 100.90 186 GLU D O 1
ATOM 17837 N N . ALA D 1 187 ? 25.734 114.199 94.709 1.00 86.10 187 ALA D N 1
ATOM 17838 C CA . ALA D 1 187 ? 24.559 114.971 94.258 1.00 86.83 187 ALA D CA 1
ATOM 17839 C C . ALA D 1 187 ? 23.639 114.111 93.407 1.00 83.44 187 ALA D C 1
ATOM 17840 O O . ALA D 1 187 ? 22.426 114.257 93.550 1.00 83.98 187 ALA D O 1
ATOM 17847 N N . ALA D 1 188 ? 24.176 113.235 92.557 1.00 81.48 188 ALA D N 1
ATOM 17848 C CA . ALA D 1 188 ? 23.363 112.455 91.598 1.00 78.70 188 ALA D CA 1
ATOM 17849 C C . ALA D 1 188 ? 22.703 111.250 92.258 1.00 75.83 188 ALA D C 1
ATOM 17850 O O . ALA D 1 188 ? 21.532 110.998 91.962 1.00 74.86 188 ALA D O 1
ATOM 17857 N N . ILE D 1 189 ? 23.403 110.552 93.142 1.00 76.04 189 ILE D N 1
ATOM 17858 C CA . ILE D 1 189 ? 22.884 109.267 93.687 1.00 74.84 189 ILE D CA 1
ATOM 17859 C C . ILE D 1 189 ? 21.600 109.509 94.483 1.00 79.13 189 ILE D C 1
ATOM 17860 O O . ILE D 1 189 ? 20.670 108.718 94.302 1.00 76.09 189 ILE D O 1
ATOM 17876 N N . PRO D 1 190 ? 21.493 110.541 95.349 1.00 86.53 190 PRO D N 1
ATOM 17877 C CA . PRO D 1 190 ? 20.223 110.811 96.027 1.00 87.66 190 PRO D CA 1
ATOM 17878 C C . PRO D 1 190 ? 19.029 110.977 95.073 1.00 85.11 190 PRO D C 1
ATOM 17879 O O . PRO D 1 190 ? 17.979 110.531 95.447 1.00 82.44 190 PRO D O 1
ATOM 17890 N N . LEU D 1 191 ? 19.194 111.541 93.876 1.00 80.72 191 LEU D N 1
ATOM 17891 C CA . LEU D 1 191 ? 18.039 111.640 92.952 1.00 80.66 191 LEU D CA 1
ATOM 17892 C C . LEU D 1 191 ? 17.665 110.249 92.450 1.00 79.42 191 LEU D C 1
ATOM 17893 O O . LEU D 1 191 ? 16.467 109.967 92.376 1.00 81.70 191 LEU D O 1
ATOM 17909 N N . ILE D 1 192 ? 18.655 109.413 92.147 1.00 73.07 192 ILE D N 1
ATOM 17910 C CA . ILE D 1 192 ? 18.380 108.018 91.689 1.00 70.18 192 ILE D CA 1
ATOM 17911 C C . ILE D 1 192 ? 17.641 107.310 92.821 1.00 71.58 192 ILE D C 1
ATOM 17912 O O . ILE D 1 192 ? 16.661 106.636 92.525 1.00 71.50 192 ILE D O 1
ATOM 17928 N N . LYS D 1 193 ? 18.087 107.486 94.061 1.00 80.23 193 LYS D N 1
ATOM 17929 C CA . LYS D 1 193 ? 17.457 106.853 95.248 1.00 78.53 193 LYS D CA 1
ATOM 17930 C C . LYS D 1 193 ? 16.014 107.330 95.351 1.00 79.63 193 LYS D C 1
ATOM 17931 O O . LYS D 1 193 ? 15.134 106.523 95.537 1.00 78.47 193 LYS D O 1
ATOM 17950 N N . LYS D 1 194 ? 15.767 108.616 95.161 1.00 85.96 194 LYS D N 1
ATOM 17951 C CA . LYS D 1 194 ? 14.395 109.159 95.257 1.00 83.61 194 LYS D CA 1
ATOM 17952 C C . LYS D 1 194 ? 13.503 108.467 94.226 1.00 84.46 194 LYS D C 1
ATOM 17953 O O . LYS D 1 194 ? 12.412 108.015 94.600 1.00 80.60 194 LYS D O 1
ATOM 17972 N N . GLY D 1 195 ? 14.009 108.196 93.022 1.00 80.04 195 GLY D N 1
ATOM 17973 C CA . GLY D 1 195 ? 13.239 107.463 92.003 1.00 72.76 195 GLY D CA 1
ATOM 17974 C C . GLY D 1 195 ? 13.031 106.020 92.406 1.00 73.74 195 GLY D C 1
ATOM 17975 O O . GLY D 1 195 ? 11.921 105.508 92.215 1.00 72.77 195 GLY D O 1
ATOM 17979 N N . ALA D 1 196 ? 14.056 105.375 92.949 1.00 76.39 196 ALA D N 1
ATOM 17980 C CA . ALA D 1 196 ? 13.982 103.957 93.359 1.00 77.12 196 ALA D CA 1
ATOM 17981 C C . ALA D 1 196 ? 12.890 103.807 94.419 1.00 84.50 196 ALA D C 1
ATOM 17982 O O . ALA D 1 196 ? 11.898 103.136 94.129 1.00 76.14 196 ALA D O 1
ATOM 17989 N N . GLU D 1 197 ? 13.031 104.474 95.564 1.00 93.94 197 GLU D N 1
ATOM 17990 C CA . GLU D 1 197 ? 12.033 104.433 96.670 1.00 96.91 197 GLU D CA 1
ATOM 17991 C C . GLU D 1 197 ? 10.619 104.630 96.127 1.00 90.71 197 GLU D C 1
ATOM 17992 O O . GLU D 1 197 ? 9.720 103.950 96.632 1.00 91.50 197 GLU D O 1
ATOM 18004 N N . ALA D 1 198 ? 10.422 105.509 95.148 1.00 79.23 198 ALA D N 1
ATOM 18005 C CA . ALA D 1 198 ? 9.094 105.810 94.571 1.00 81.36 198 ALA D CA 1
ATOM 18006 C C . ALA D 1 198 ? 8.545 104.594 93.826 1.00 78.00 198 ALA D C 1
ATOM 18007 O O . ALA D 1 198 ? 7.313 104.454 93.777 1.00 76.09 198 ALA D O 1
ATOM 18014 N N . ALA D 1 199 ? 9.414 103.753 93.256 1.00 75.38 199 ALA D N 1
ATOM 18015 C CA . ALA D 1 199 ? 9.009 102.558 92.476 1.00 70.55 199 ALA D CA 1
ATOM 18016 C C . ALA D 1 199 ? 9.005 101.321 93.372 1.00 71.98 199 ALA D C 1
ATOM 18017 O O . ALA D 1 199 ? 8.685 100.237 92.862 1.00 67.95 199 ALA D O 1
ATOM 18024 N N . GLY D 1 200 ? 9.336 101.480 94.656 1.00 77.91 200 GLY D N 1
ATOM 18025 C CA . GLY D 1 200 ? 9.408 100.332 95.578 1.00 75.37 200 GLY D CA 1
ATOM 18026 C C . GLY D 1 200 ? 10.626 99.489 95.285 1.00 74.50 200 GLY D C 1
ATOM 18027 O O . GLY D 1 200 ? 10.550 98.268 95.464 1.00 72.68 200 GLY D O 1
ATOM 18031 N N . ARG D 1 201 ? 11.713 100.107 94.835 1.00 68.67 201 ARG D N 1
ATOM 18032 C CA . ARG D 1 201 ? 12.941 99.365 94.456 1.00 66.46 201 ARG D CA 1
ATOM 18033 C C . ARG D 1 201 ? 14.061 99.597 95.457 1.00 66.51 201 ARG D C 1
ATOM 18034 O O . ARG D 1 201 ? 14.087 100.666 96.066 1.00 72.85 201 ARG D O 1
ATOM 18055 N N . SER D 1 202 ? 14.942 98.625 95.626 1.00 66.86 202 SER D N 1
ATOM 18056 C CA . SER D 1 202 ? 16.161 98.785 96.443 1.00 68.30 202 SER D CA 1
ATOM 18057 C C . SER D 1 202 ? 17.251 99.325 95.524 1.00 64.27 202 SER D C 1
ATOM 18058 O O . SER D 1 202 ? 17.193 99.034 94.327 1.00 64.38 202 SER D O 1
ATOM 18066 N N . MET D 1 203 ? 18.191 100.091 96.047 1.00 65.40 203 MET D N 1
ATOM 18067 C CA . MET D 1 203 ? 19.349 100.540 95.257 1.00 68.55 203 MET D CA 1
ATOM 18068 C C . MET D 1 203 ? 20.209 99.304 94.974 1.00 66.87 203 MET D C 1
ATOM 18069 O O . MET D 1 203 ? 21.109 99.404 94.163 1.00 65.72 203 MET D O 1
ATOM 18083 N N . ASP D 1 204 ? 19.908 98.170 95.600 1.00 80.48 204 ASP D N 1
ATOM 18084 C CA . ASP D 1 204 ? 20.622 96.888 95.366 1.00 81.40 204 ASP D CA 1
ATOM 18085 C C . ASP D 1 204 ? 20.458 96.464 93.906 1.00 71.88 204 ASP D C 1
ATOM 18086 O O . ASP D 1 204 ? 21.338 95.749 93.425 1.00 70.27 204 ASP D O 1
ATOM 18095 N N . GLU D 1 205 ? 19.392 96.892 93.228 1.00 62.05 205 GLU D N 1
ATOM 18096 C CA . GLU D 1 205 ? 19.090 96.410 91.852 1.00 61.92 205 GLU D CA 1
ATOM 18097 C C . GLU D 1 205 ? 19.542 97.418 90.787 1.00 62.28 205 GLU D C 1
ATOM 18098 O O . GLU D 1 205 ? 19.212 97.196 89.619 1.00 55.24 205 GLU D O 1
ATOM 18110 N N . ILE D 1 206 ? 20.294 98.451 91.158 1.00 56.60 206 ILE D N 1
ATOM 18111 C CA . ILE D 1 206 ? 20.731 99.493 90.185 1.00 57.39 206 ILE D CA 1
ATOM 18112 C C . ILE D 1 206 ? 22.254 99.591 90.184 1.00 52.43 206 ILE D C 1
ATOM 18113 O O . ILE D 1 206 ? 22.829 99.896 91.222 1.00 56.34 206 ILE D O 1
ATOM 18129 N N . ASP D 1 207 ? 22.873 99.338 89.031 1.00 56.02 207 ASP D N 1
ATOM 18130 C CA . ASP D 1 207 ? 24.342 99.456 88.878 1.00 53.14 207 ASP D CA 1
ATOM 18131 C C . ASP D 1 207 ? 24.649 100.920 88.585 1.00 54.09 207 ASP D C 1
ATOM 18132 O O . ASP D 1 207 ? 24.415 101.336 87.459 1.00 54.40 207 ASP D O 1
ATOM 18141 N N . VAL D 1 208 ? 25.165 101.659 89.561 1.00 55.90 208 VAL D N 1
ATOM 18142 C CA . VAL D 1 208 ? 25.501 103.101 89.382 1.00 59.93 208 VAL D CA 1
ATOM 18143 C C . VAL D 1 208 ? 26.880 103.160 88.740 1.00 58.87 208 VAL D C 1
ATOM 18144 O O . VAL D 1 208 ? 27.841 102.831 89.408 1.00 58.97 208 VAL D O 1
ATOM 18157 N N . ALA D 1 209 ? 26.972 103.589 87.490 1.00 57.96 209 ALA D N 1
ATOM 18158 C CA . ALA D 1 209 ? 28.252 103.548 86.755 1.00 57.96 209 ALA D CA 1
ATOM 18159 C C . ALA D 1 209 ? 28.835 104.935 86.524 1.00 61.81 209 ALA D C 1
ATOM 18160 O O . ALA D 1 209 ? 28.095 105.818 86.110 1.00 63.67 209 ALA D O 1
ATOM 18167 N N . ALA D 1 210 ? 30.122 105.108 86.767 1.00 61.58 210 ALA D N 1
ATOM 18168 C CA . ALA D 1 210 ? 30.822 106.359 86.437 1.00 64.60 210 ALA D CA 1
ATOM 18169 C C . ALA D 1 210 ? 31.321 106.263 84.993 1.00 61.65 210 ALA D C 1
ATOM 18170 O O . ALA D 1 210 ? 32.269 105.528 84.769 1.00 58.52 210 ALA D O 1
ATOM 18177 N N . TYR D 1 211 ? 30.697 106.949 84.045 1.00 62.70 211 TYR D N 1
ATOM 18178 C CA . TYR D 1 211 ? 31.180 107.012 82.646 1.00 60.71 211 TYR D CA 1
ATOM 18179 C C . TYR D 1 211 ? 32.308 108.025 82.686 1.00 64.23 211 TYR D C 1
ATOM 18180 O O . TYR D 1 211 ? 32.047 109.187 82.389 1.00 67.68 211 TYR D O 1
ATOM 18198 N N . ALA D 1 212 ? 33.521 107.613 83.021 1.00 62.93 212 ALA D N 1
ATOM 18199 C CA . ALA D 1 212 ? 34.599 108.571 83.312 1.00 66.65 212 ALA D CA 1
ATOM 18200 C C . ALA D 1 212 ? 35.643 108.750 82.222 1.00 65.52 212 ALA D C 1
ATOM 18201 O O . ALA D 1 212 ? 35.838 107.836 81.432 1.00 61.19 212 ALA D O 1
ATOM 18208 N N . CYS D 1 213 ? 36.255 109.927 82.175 1.00 69.57 213 CYS D N 1
ATOM 18209 C CA . CYS D 1 213 ? 37.418 110.184 81.312 1.00 69.23 213 CYS D CA 1
ATOM 18210 C C . CYS D 1 213 ? 38.564 109.629 82.132 1.00 68.61 213 CYS D C 1
ATOM 18211 O O . CYS D 1 213 ? 38.786 110.157 83.209 1.00 72.08 213 CYS D O 1
ATOM 18219 N N . MET D 1 214 ? 39.186 108.541 81.697 1.00 64.24 214 MET D N 1
ATOM 18220 C CA . MET D 1 214 ? 40.256 107.889 82.484 1.00 63.26 214 MET D CA 1
ATOM 18221 C C . MET D 1 214 ? 41.557 107.968 81.698 1.00 62.28 214 MET D C 1
ATOM 18222 O O . MET D 1 214 ? 41.520 107.799 80.483 1.00 59.79 214 MET D O 1
ATOM 18236 N N . SER D 1 215 ? 42.652 108.266 82.369 1.00 64.44 215 SER D N 1
ATOM 18237 C CA . SER D 1 215 ? 43.983 108.325 81.733 1.00 63.61 215 SER D CA 1
ATOM 18238 C C . SER D 1 215 ? 44.969 107.732 82.730 1.00 63.48 215 SER D C 1
ATOM 18239 O O . SER D 1 215 ? 45.269 108.397 83.717 1.00 67.51 215 SER D O 1
ATOM 18247 N N . VAL D 1 216 ? 45.401 106.501 82.500 1.00 60.03 216 VAL D N 1
ATOM 18248 C CA . VAL D 1 216 ? 46.320 105.800 83.429 1.00 62.08 216 VAL D CA 1
ATOM 18249 C C . VAL D 1 216 ? 47.657 105.634 82.721 1.00 59.33 216 VAL D C 1
ATOM 18250 O O . VAL D 1 216 ? 47.666 105.173 81.574 1.00 53.29 216 VAL D O 1
ATOM 18263 N N . ASP D 1 217 ? 48.735 106.040 83.368 1.00 62.65 217 ASP D N 1
ATOM 18264 C CA . ASP D 1 217 ? 50.099 105.886 82.825 1.00 64.35 217 ASP D CA 1
ATOM 18265 C C . ASP D 1 217 ? 50.999 105.778 84.042 1.00 65.54 217 ASP D C 1
ATOM 18266 O O . ASP D 1 217 ? 50.650 106.355 85.070 1.00 70.36 217 ASP D O 1
ATOM 18275 N N . LYS D 1 218 ? 52.101 105.057 83.934 1.00 69.27 218 LYS D N 1
ATOM 18276 C CA . LYS D 1 218 ? 53.062 104.935 85.046 1.00 75.25 218 LYS D CA 1
ATOM 18277 C C . LYS D 1 218 ? 53.607 106.337 85.326 1.00 72.46 218 LYS D C 1
ATOM 18278 O O . LYS D 1 218 ? 54.035 106.568 86.461 1.00 77.30 218 LYS D O 1
ATOM 18297 N N . ASN D 1 219 ? 53.613 107.225 84.333 1.00 70.28 219 ASN D N 1
ATOM 18298 C CA . ASN D 1 219 ? 54.019 108.643 84.527 1.00 75.81 219 ASN D CA 1
ATOM 18299 C C . ASN D 1 219 ? 52.748 109.472 84.715 1.00 76.64 219 ASN D C 1
ATOM 18300 O O . ASN D 1 219 ? 51.998 109.623 83.743 1.00 72.79 219 ASN D O 1
ATOM 18311 N N . ALA D 1 220 ? 52.534 110.020 85.905 1.00 80.94 220 ALA D N 1
ATOM 18312 C CA . ALA D 1 220 ? 51.306 110.765 86.239 1.00 82.39 220 ALA D CA 1
ATOM 18313 C C . ALA D 1 220 ? 51.128 111.938 85.282 1.00 87.05 220 ALA D C 1
ATOM 18314 O O . ALA D 1 220 ? 49.991 112.174 84.863 1.00 85.82 220 ALA D O 1
ATOM 18321 N N . ASP D 1 221 ? 52.208 112.627 84.917 1.00 91.82 221 ASP D N 1
ATOM 18322 C CA . ASP D 1 221 ? 52.123 113.847 84.070 1.00 91.00 221 ASP D CA 1
ATOM 18323 C C . ASP D 1 221 ? 51.719 113.458 82.652 1.00 87.73 221 ASP D C 1
ATOM 18324 O O . ASP D 1 221 ? 50.880 114.158 82.071 1.00 87.06 221 ASP D O 1
ATOM 18333 N N . LYS D 1 222 ? 52.289 112.382 82.115 1.00 79.72 222 LYS D N 1
ATOM 18334 C CA . LYS D 1 222 ? 51.953 111.893 80.755 1.00 75.76 222 LYS D CA 1
ATOM 18335 C C . LYS D 1 222 ? 50.468 111.542 80.741 1.00 74.32 222 LYS D C 1
ATOM 18336 O O . LYS D 1 222 ? 49.781 111.910 79.779 1.00 73.55 222 LYS D O 1
ATOM 18355 N N . ALA D 1 223 ? 49.940 110.931 81.795 1.00 73.69 223 ALA D N 1
ATOM 18356 C CA . ALA D 1 223 ? 48.500 110.614 81.891 1.00 72.47 223 ALA D CA 1
ATOM 18357 C C . ALA D 1 223 ? 47.685 111.904 81.820 1.00 78.92 223 ALA D C 1
ATOM 18358 O O . ALA D 1 223 ? 46.704 111.945 81.066 1.00 75.90 223 ALA D O 1
ATOM 18365 N N . LYS D 1 224 ? 48.099 112.937 82.551 1.00 85.31 224 LYS D N 1
ATOM 18366 C CA . LYS D 1 224 ? 47.345 114.212 82.621 1.00 88.67 224 LYS D CA 1
ATOM 18367 C C . LYS D 1 224 ? 47.216 114.831 81.232 1.00 88.61 224 LYS D C 1
ATOM 18368 O O . LYS D 1 224 ? 46.097 115.225 80.874 1.00 90.52 224 LYS D O 1
ATOM 18387 N N . GLN D 1 225 ? 48.298 114.892 80.464 1.00 87.68 225 GLN D N 1
ATOM 18388 C CA . GLN D 1 225 ? 48.285 115.568 79.143 1.00 93.91 225 GLN D CA 1
ATOM 18389 C C . GLN D 1 225 ? 47.408 114.784 78.169 1.00 89.89 225 GLN D C 1
ATOM 18390 O O . GLN D 1 225 ? 46.854 115.411 77.255 1.00 87.09 225 GLN D O 1
ATOM 18404 N N . ALA D 1 226 ? 47.287 113.469 78.344 1.00 76.73 226 ALA D N 1
ATOM 18405 C CA . ALA D 1 226 ? 46.486 112.614 77.443 1.00 72.76 226 ALA D CA 1
ATOM 18406 C C . ALA D 1 226 ? 45.002 112.915 77.655 1.00 74.18 226 ALA D C 1
ATOM 18407 O O . ALA D 1 226 ? 44.239 112.791 76.686 1.00 72.12 226 ALA D O 1
ATOM 18414 N N . ALA D 1 227 ? 44.612 113.311 78.862 1.00 77.02 227 ALA D N 1
ATOM 18415 C CA . ALA D 1 227 ? 43.203 113.610 79.201 1.00 78.55 227 ALA D CA 1
ATOM 18416 C C . ALA D 1 227 ? 42.810 115.025 78.782 1.00 83.37 227 ALA D C 1
ATOM 18417 O O . ALA D 1 227 ? 41.602 115.291 78.725 1.00 84.25 227 ALA D O 1
ATOM 18424 N N . VAL D 1 228 ? 43.768 115.889 78.453 1.00 85.94 228 VAL D N 1
ATOM 18425 C CA . VAL D 1 228 ? 43.462 117.324 78.187 1.00 90.98 228 VAL D CA 1
ATOM 18426 C C . VAL D 1 228 ? 42.439 117.447 77.058 1.00 90.01 228 VAL D C 1
ATOM 18427 O O . VAL D 1 228 ? 41.416 118.093 77.296 1.00 92.99 228 VAL D O 1
ATOM 18440 N N . PRO D 1 229 ? 42.633 116.885 75.853 1.00 88.13 229 PRO D N 1
ATOM 18441 C CA . PRO D 1 229 ? 41.637 117.065 74.810 1.00 92.93 229 PRO D CA 1
ATOM 18442 C C . PRO D 1 229 ? 40.235 116.663 75.280 1.00 98.01 229 PRO D C 1
ATOM 18443 O O . PRO D 1 229 ? 39.308 117.397 75.010 1.00 97.54 229 PRO D O 1
ATOM 18454 N N . VAL D 1 230 ? 40.107 115.534 75.978 1.00 87.96 230 VAL D N 1
ATOM 18455 C CA . VAL D 1 230 ? 38.784 115.018 76.431 1.00 90.33 230 VAL D CA 1
ATOM 18456 C C . VAL D 1 230 ? 38.214 115.979 77.469 1.00 88.76 230 VAL D C 1
ATOM 18457 O O . VAL D 1 230 ? 37.040 116.329 77.344 1.00 92.42 230 VAL D O 1
ATOM 18470 N N . VAL D 1 231 ? 39.025 116.409 78.427 1.00 87.93 231 VAL D N 1
ATOM 18471 C CA . VAL D 1 231 ? 38.569 117.307 79.520 1.00 92.79 231 VAL D CA 1
ATOM 18472 C C . VAL D 1 231 ? 38.096 118.621 78.907 1.00 97.17 231 VAL D C 1
ATOM 18473 O O . VAL D 1 231 ? 37.077 119.139 79.366 1.00 100.05 231 VAL D O 1
ATOM 18486 N N . ALA D 1 232 ? 38.783 119.118 77.883 1.00 103.84 232 ALA D N 1
ATOM 18487 C CA . ALA D 1 232 ? 38.425 120.382 77.211 1.00 116.53 232 ALA D CA 1
ATOM 18488 C C . ALA D 1 232 ? 37.006 120.255 76.672 1.00 119.35 232 ALA D C 1
ATOM 18489 O O . ALA D 1 232 ? 36.193 121.138 76.973 1.00 120.01 232 ALA D O 1
ATOM 18496 N N . PHE D 1 233 ? 36.703 119.183 75.948 1.00 114.17 233 PHE D N 1
ATOM 18497 C CA . PHE D 1 233 ? 35.363 118.965 75.353 1.00 119.36 233 PHE D CA 1
ATOM 18498 C C . PHE D 1 233 ? 34.330 118.804 76.468 1.00 128.12 233 PHE D C 1
ATOM 18499 O O . PHE D 1 233 ? 33.216 119.328 76.314 1.00 135.55 233 PHE D O 1
ATOM 18516 N N . ILE D 1 234 ? 34.691 118.129 77.562 1.00 117.87 234 ILE D N 1
ATOM 18517 C CA . ILE D 1 234 ? 33.753 117.870 78.698 1.00 114.43 234 ILE D CA 1
ATOM 18518 C C . ILE D 1 234 ? 33.373 119.202 79.345 1.00 116.39 234 ILE D C 1
ATOM 18519 O O . ILE D 1 234 ? 32.172 119.420 79.530 1.00 116.38 234 ILE D O 1
ATOM 18535 N N . ALA D 1 235 ? 34.346 120.056 79.651 1.00 116.76 235 ALA D N 1
ATOM 18536 C CA . ALA D 1 235 ? 34.112 121.365 80.296 1.00 121.73 235 ALA D CA 1
ATOM 18537 C C . ALA D 1 235 ? 33.231 122.210 79.382 1.00 124.37 235 ALA D C 1
ATOM 18538 O O . ALA D 1 235 ? 32.302 122.838 79.892 1.00 131.74 235 ALA D O 1
ATOM 18545 N N . ALA D 1 236 ? 33.479 122.197 78.076 1.00 139.11 236 ALA D N 1
ATOM 18546 C CA . ALA D 1 236 ? 32.716 123.012 77.109 1.00 152.37 236 ALA D CA 1
ATOM 18547 C C . ALA D 1 236 ? 31.251 122.584 77.147 1.00 147.84 236 ALA D C 1
ATOM 18548 O O . ALA D 1 236 ? 30.391 123.451 77.028 1.00 154.93 236 ALA D O 1
ATOM 18555 N N . GLY D 1 237 ? 30.963 121.299 77.323 1.00 111.84 237 GLY D N 1
ATOM 18556 C CA . GLY D 1 237 ? 29.570 120.808 77.295 1.00 115.50 237 GLY D CA 1
ATOM 18557 C C . GLY D 1 237 ? 28.971 120.715 78.686 1.00 106.26 237 GLY D C 1
ATOM 18558 O O . GLY D 1 237 ? 27.856 120.197 78.792 1.00 104.41 237 GLY D O 1
ATOM 18562 N N . SER D 1 238 ? 29.653 121.212 79.721 1.00 123.70 238 SER D N 1
ATOM 18563 C CA . SER D 1 238 ? 29.181 121.122 81.128 1.00 123.35 238 SER D CA 1
ATOM 18564 C C . SER D 1 238 ? 28.116 122.175 81.415 1.00 134.81 238 SER D C 1
ATOM 18565 O O . SER D 1 238 ? 28.306 123.335 80.982 1.00 138.83 238 SER D O 1
ATOM 18573 N N . PRO D 1 239 ? 26.999 121.823 82.088 1.00 143.28 239 PRO D N 1
ATOM 18574 C CA . PRO D 1 239 ? 26.009 122.814 82.492 1.00 139.40 239 PRO D CA 1
ATOM 18575 C C . PRO D 1 239 ? 26.604 123.740 83.558 1.00 147.93 239 PRO D C 1
ATOM 18576 O O . PRO D 1 239 ? 27.529 123.325 84.234 1.00 145.19 239 PRO D O 1
ATOM 18587 N N . PRO D 1 240 ? 26.100 124.986 83.699 1.00 154.72 240 PRO D N 1
ATOM 18588 C CA . PRO D 1 240 ? 26.605 125.912 84.703 1.00 152.53 240 PRO D CA 1
ATOM 18589 C C . PRO D 1 240 ? 26.727 125.290 86.097 1.00 152.33 240 PRO D C 1
ATOM 18590 O O . PRO D 1 240 ? 27.806 125.348 86.615 1.00 153.40 240 PRO D O 1
ATOM 18601 N N . VAL D 1 241 ? 25.669 124.670 86.631 1.00 135.84 241 VAL D N 1
ATOM 18602 C CA . VAL D 1 241 ? 25.662 124.146 88.030 1.00 135.51 241 VAL D CA 1
ATOM 18603 C C . VAL D 1 241 ? 26.880 123.259 88.238 1.00 132.81 241 VAL D C 1
ATOM 18604 O O . VAL D 1 241 ? 27.461 123.349 89.315 1.00 133.92 241 VAL D O 1
ATOM 18617 N N . VAL D 1 242 ? 27.232 122.434 87.248 1.00 146.71 242 VAL D N 1
ATOM 18618 C CA . VAL D 1 242 ? 28.394 121.508 87.341 1.00 141.16 242 VAL D CA 1
ATOM 18619 C C . VAL D 1 242 ? 29.664 122.350 87.314 1.00 138.03 242 VAL D C 1
ATOM 18620 O O . VAL D 1 242 ? 30.571 122.062 88.110 1.00 134.38 242 VAL D O 1
ATOM 18633 N N . LEU D 1 243 ? 29.704 123.382 86.473 1.00 134.20 243 LEU D N 1
ATOM 18634 C CA . LEU D 1 243 ? 30.879 124.289 86.386 1.00 136.99 243 LEU D CA 1
ATOM 18635 C C . LEU D 1 243 ? 31.040 124.993 87.733 1.00 138.44 243 LEU D C 1
ATOM 18636 O O . LEU D 1 243 ? 32.175 125.083 88.191 1.00 139.90 243 LEU D O 1
ATOM 18652 N N . GLU D 1 244 ? 29.944 125.427 88.366 1.00 143.94 244 GLU D N 1
ATOM 18653 C CA . GLU D 1 244 ? 30.020 126.050 89.716 1.00 146.62 244 GLU D CA 1
ATOM 18654 C C . GLU D 1 244 ? 30.248 124.969 90.767 1.00 143.96 244 GLU D C 1
ATOM 18655 O O . GLU D 1 244 ? 30.927 125.274 91.755 1.00 146.81 244 GLU D O 1
ATOM 18667 N N . ARG D 1 245 ? 29.669 123.778 90.593 1.00 142.29 245 ARG D N 1
ATOM 18668 C CA . ARG D 1 245 ? 29.759 122.682 91.596 1.00 136.23 245 ARG D CA 1
ATOM 18669 C C . ARG D 1 245 ? 31.235 122.356 91.831 1.00 135.88 245 ARG D C 1
ATOM 18670 O O . ARG D 1 245 ? 31.554 121.911 92.946 1.00 135.71 245 ARG D O 1
ATOM 18691 N N . HIS D 1 246 ? 32.105 122.568 90.840 1.00 134.03 246 HIS D N 1
ATOM 18692 C CA . HIS D 1 246 ? 33.555 122.253 90.943 1.00 133.06 246 HIS D CA 1
ATOM 18693 C C . HIS D 1 246 ? 34.404 123.528 90.988 1.00 138.49 246 HIS D C 1
ATOM 18694 O O . HIS D 1 246 ? 35.646 123.397 91.036 1.00 138.14 246 HIS D O 1
ATOM 18708 N N . GLY D 1 247 ? 33.786 124.712 90.995 1.00 143.57 247 GLY D N 1
ATOM 18709 C CA . GLY D 1 247 ? 34.548 125.953 91.054 1.00 149.11 247 GLY D CA 1
ATOM 18710 C C . GLY D 1 247 ? 35.475 126.190 89.881 1.00 147.75 247 GLY D C 1
ATOM 18711 O O . GLY D 1 247 ? 36.589 126.697 90.062 1.00 150.41 247 GLY D O 1
ATOM 18715 N N . ILE D 1 248 ? 35.039 125.834 88.681 1.00 144.00 248 ILE D N 1
ATOM 18716 C CA . ILE D 1 248 ? 35.827 126.028 87.468 1.00 156.04 248 ILE D CA 1
ATOM 18717 C C . ILE D 1 248 ? 35.765 127.486 87.021 1.00 157.12 248 ILE D C 1
ATOM 18718 O O . ILE D 1 248 ? 34.785 128.196 87.270 1.00 160.87 248 ILE D O 1
ATOM 18734 N N . ASP D 1 249 ? 36.840 127.944 86.374 1.00 152.64 249 ASP D N 1
ATOM 18735 C CA . ASP D 1 249 ? 36.892 129.283 85.785 1.00 153.69 249 ASP D CA 1
ATOM 18736 C C . ASP D 1 249 ? 35.984 129.331 84.561 1.00 151.78 249 ASP D C 1
ATOM 18737 O O . ASP D 1 249 ? 36.271 128.700 83.538 1.00 147.09 249 ASP D O 1
ATOM 18746 N N . MET D 1 250 ? 34.889 130.090 84.659 1.00 164.38 250 MET D N 1
ATOM 18747 C CA . MET D 1 250 ? 33.872 130.059 83.612 1.00 160.43 250 MET D CA 1
ATOM 18748 C C . MET D 1 250 ? 34.338 130.727 82.319 1.00 163.20 250 MET D C 1
ATOM 18749 O O . MET D 1 250 ? 33.893 130.334 81.234 1.00 167.40 250 MET D O 1
ATOM 18763 N N . GLU D 1 251 ? 35.209 131.738 82.402 1.00 159.22 251 GLU D N 1
ATOM 18764 C CA . GLU D 1 251 ? 35.700 132.377 81.183 1.00 160.27 251 GLU D CA 1
ATOM 18765 C C . GLU D 1 251 ? 36.679 131.508 80.400 1.00 154.97 251 GLU D C 1
ATOM 18766 O O . GLU D 1 251 ? 36.758 131.641 79.174 1.00 153.78 251 GLU D O 1
ATOM 18778 N N . LYS D 1 252 ? 37.437 130.630 81.057 1.00 151.88 252 LYS D N 1
ATOM 18779 C CA . LYS D 1 252 ? 38.247 129.690 80.287 1.00 146.38 252 LYS D CA 1
ATOM 18780 C C . LYS D 1 252 ? 37.362 128.761 79.464 1.00 150.87 252 LYS D C 1
ATOM 18781 O O . LYS D 1 252 ? 37.684 128.440 78.314 1.00 154.06 252 LYS D O 1
ATOM 18800 N N . VAL D 1 253 ? 36.241 128.316 80.042 1.00 140.02 253 VAL D N 1
ATOM 18801 C CA . VAL D 1 253 ? 35.287 127.486 79.309 1.00 135.21 253 VAL D CA 1
ATOM 18802 C C . VAL D 1 253 ? 34.785 128.215 78.068 1.00 138.30 253 VAL D C 1
ATOM 18803 O O . VAL D 1 253 ? 34.539 127.601 77.022 1.00 136.17 253 VAL D O 1
ATOM 18816 N N . GLU D 1 254 ? 34.611 129.535 78.169 1.00 177.78 254 GLU D N 1
ATOM 18817 C CA . GLU D 1 254 ? 34.136 130.308 77.027 1.00 169.11 254 GLU D CA 1
ATOM 18818 C C . GLU D 1 254 ? 35.191 130.359 75.927 1.00 166.15 254 GLU D C 1
ATOM 18819 O O . GLU D 1 254 ? 34.869 130.211 74.742 1.00 164.14 254 GLU D O 1
ATOM 18831 N N . ALA D 1 255 ? 36.460 130.548 76.301 1.00 154.38 255 ALA D N 1
ATOM 18832 C CA . ALA D 1 255 ? 37.534 130.529 75.312 1.00 149.04 255 ALA D CA 1
ATOM 18833 C C . ALA D 1 255 ? 37.611 129.183 74.604 1.00 157.04 255 ALA D C 1
ATOM 18834 O O . ALA D 1 255 ? 37.811 129.123 73.385 1.00 148.05 255 ALA D O 1
ATOM 18841 N N . ILE D 1 256 ? 37.455 128.092 75.354 1.00 153.40 256 ILE D N 1
ATOM 18842 C CA . ILE D 1 256 ? 37.499 126.761 74.758 1.00 143.31 256 ILE D CA 1
ATOM 18843 C C . ILE D 1 256 ? 36.383 126.591 73.734 1.00 141.39 256 ILE D C 1
ATOM 18844 O O . ILE D 1 256 ? 36.590 126.019 72.656 1.00 131.70 256 ILE D O 1
ATOM 18860 N N . ARG D 1 257 ? 35.182 127.074 74.057 1.00 167.70 257 ARG D N 1
ATOM 18861 C CA . ARG D 1 257 ? 34.016 126.813 73.219 1.00 167.38 257 ARG D CA 1
ATOM 18862 C C . ARG D 1 257 ? 34.190 127.363 71.806 1.00 159.92 257 ARG D C 1
ATOM 18863 O O . ARG D 1 257 ? 34.039 126.626 70.824 1.00 156.58 257 ARG D O 1
ATOM 18884 N N . ASN D 1 258 ? 34.514 128.657 71.666 1.00 164.29 258 ASN D N 1
ATOM 18885 C CA . ASN D 1 258 ? 34.663 129.176 70.307 1.00 157.69 258 ASN D CA 1
ATOM 18886 C C . ASN D 1 258 ? 35.853 128.526 69.607 1.00 156.15 258 ASN D C 1
ATOM 18887 O O . ASN D 1 258 ? 35.819 128.310 68.388 1.00 160.56 258 ASN D O 1
ATOM 18898 N N . ALA D 1 259 ? 36.923 128.233 70.352 1.00 150.86 259 ALA D N 1
ATOM 18899 C CA . ALA D 1 259 ? 38.092 127.620 69.735 1.00 149.30 259 ALA D CA 1
ATOM 18900 C C . ALA D 1 259 ? 37.708 126.316 69.050 1.00 150.12 259 ALA D C 1
ATOM 18901 O O . ALA D 1 259 ? 38.216 125.996 67.977 1.00 151.41 259 ALA D O 1
ATOM 18908 N N . LEU D 1 260 ? 36.835 125.532 69.676 1.00 153.72 260 LEU D N 1
ATOM 18909 C CA . LEU D 1 260 ? 36.461 124.238 69.125 1.00 147.90 260 LEU D CA 1
ATOM 18910 C C . LEU D 1 260 ? 35.507 124.391 67.960 1.00 153.50 260 LEU D C 1
ATOM 18911 O O . LEU D 1 260 ? 35.643 123.739 66.913 1.00 151.28 260 LEU D O 1
ATOM 18927 N N . LYS D 1 261 ? 34.468 125.236 68.028 1.00 163.46 261 LYS D N 1
ATOM 18928 C CA . LYS D 1 261 ? 33.435 125.325 66.933 1.00 167.46 261 LYS D CA 1
ATOM 18929 C C . LYS D 1 261 ? 34.081 125.745 65.612 1.00 168.57 261 LYS D C 1
ATOM 18930 O O . LYS D 1 261 ? 33.542 125.368 64.556 1.00 161.90 261 LYS D O 1
ATOM 18949 N N . SER D 1 262 ? 35.168 126.498 65.658 1.00 149.60 262 SER D N 1
ATOM 18950 C CA . SER D 1 262 ? 35.946 126.962 64.560 1.00 148.50 262 SER D CA 1
ATOM 18951 C C . SER D 1 262 ? 37.147 126.108 64.298 1.00 147.13 262 SER D C 1
ATOM 18952 O O . SER D 1 262 ? 37.928 126.478 63.442 1.00 146.60 262 SER D O 1
ATOM 18960 N N . GLY D 1 263 ? 37.372 125.053 65.087 1.00 181.97 263 GLY D N 1
ATOM 18961 C CA . GLY D 1 263 ? 38.451 124.119 64.808 1.00 167.54 263 GLY D CA 1
ATOM 18962 C C . GLY D 1 263 ? 39.854 124.501 65.224 1.00 152.69 263 GLY D C 1
ATOM 18963 O O . GLY D 1 263 ? 40.806 123.868 64.758 1.00 143.77 263 GLY D O 1
ATOM 18967 N N . ASN D 1 264 ? 40.027 125.498 66.093 1.00 160.35 264 ASN D N 1
ATOM 18968 C CA . ASN D 1 264 ? 41.356 125.814 66.619 1.00 153.82 264 ASN D CA 1
ATOM 18969 C C . ASN D 1 264 ? 41.539 125.019 67.910 1.00 151.78 264 ASN D C 1
ATOM 18970 O O . ASN D 1 264 ? 41.318 125.503 69.023 1.00 151.04 264 ASN D O 1
ATOM 18981 N N . PHE D 1 265 ? 41.948 123.766 67.747 1.00 153.13 265 PHE D N 1
ATOM 18982 C CA . PHE D 1 265 ? 42.050 122.828 68.858 1.00 137.91 265 PHE D CA 1
ATOM 18983 C C . PHE D 1 265 ? 43.217 123.156 69.781 1.00 134.98 265 PHE D C 1
ATOM 18984 O O . PHE D 1 265 ? 43.062 123.084 71.008 1.00 131.44 265 PHE D O 1
ATOM 19001 N N . PRO D 1 266 ? 44.394 123.511 69.255 1.00 132.11 266 PRO D N 1
ATOM 19002 C CA . PRO D 1 266 ? 45.479 123.924 70.161 1.00 128.68 266 PRO D CA 1
ATOM 19003 C C . PRO D 1 266 ? 45.045 124.995 71.145 1.00 132.99 266 PRO D C 1
ATOM 19004 O O . PRO D 1 266 ? 45.430 124.938 72.316 1.00 132.55 266 PRO D O 1
ATOM 19015 N N . GLU D 1 267 ? 44.221 125.951 70.708 1.00 142.44 267 GLU D N 1
ATOM 19016 C CA . GLU D 1 267 ? 43.826 127.057 71.577 1.00 142.70 267 GLU D CA 1
ATOM 19017 C C . GLU D 1 267 ? 42.912 126.595 72.706 1.00 142.44 267 GLU D C 1
ATOM 19018 O O . GLU D 1 267 ? 43.047 127.055 73.846 1.00 141.88 267 GLU D O 1
ATOM 19030 N N . ALA D 1 268 ? 41.962 125.708 72.410 1.00 134.15 268 ALA D N 1
ATOM 19031 C CA . ALA D 1 268 ? 41.100 125.191 73.467 1.00 135.96 268 ALA D CA 1
ATOM 19032 C C . ALA D 1 268 ? 41.906 124.431 74.514 1.00 137.47 268 ALA D C 1
ATOM 19033 O O . ALA D 1 268 ? 41.689 124.601 75.720 1.00 139.48 268 ALA D O 1
ATOM 19040 N N . PHE D 1 269 ? 42.848 123.591 74.071 1.00 125.36 269 PHE D N 1
ATOM 19041 C CA . PHE D 1 269 ? 43.589 122.748 75.004 1.00 124.03 269 PHE D CA 1
ATOM 19042 C C . PHE D 1 269 ? 44.512 123.565 75.902 1.00 132.58 269 PHE D C 1
ATOM 19043 O O . PHE D 1 269 ? 44.836 123.128 77.013 1.00 125.97 269 PHE D O 1
ATOM 19060 N N . LYS D 1 270 ? 44.957 124.738 75.444 1.00 137.18 270 LYS D N 1
ATOM 19061 C CA . LYS D 1 270 ? 45.768 125.588 76.309 1.00 140.99 270 LYS D CA 1
ATOM 19062 C C . LYS D 1 270 ? 45.050 125.922 77.614 1.00 139.01 270 LYS D C 1
ATOM 19063 O O . LYS D 1 270 ? 45.701 126.117 78.648 1.00 129.70 270 LYS D O 1
ATOM 19082 N N . ASN D 1 271 ? 43.719 125.978 77.591 1.00 146.50 271 ASN D N 1
ATOM 19083 C CA . ASN D 1 271 ? 42.926 126.545 78.675 1.00 147.32 271 ASN D CA 1
ATOM 19084 C C . ASN D 1 271 ? 42.522 125.532 79.742 1.00 147.44 271 ASN D C 1
ATOM 19085 O O . ASN D 1 271 ? 41.803 125.900 80.679 1.00 150.22 271 ASN D O 1
ATOM 19096 N N . VAL D 1 272 ? 42.940 124.276 79.620 1.00 121.54 272 VAL D N 1
ATOM 19097 C CA . VAL D 1 272 ? 42.685 123.285 80.659 1.00 118.91 272 VAL D CA 1
ATOM 19098 C C . VAL D 1 272 ? 43.712 123.462 81.772 1.00 121.50 272 VAL D C 1
ATOM 19099 O O . VAL D 1 272 ? 44.917 123.539 81.508 1.00 121.50 272 VAL D O 1
ATOM 19112 N N . ASP D 1 273 ? 43.246 123.530 83.017 1.00 123.84 273 ASP D N 1
ATOM 19113 C CA . ASP D 1 273 ? 44.122 123.714 84.173 1.00 126.71 273 ASP D CA 1
ATOM 19114 C C . ASP D 1 273 ? 43.898 122.565 85.156 1.00 123.62 273 ASP D C 1
ATOM 19115 O O . ASP D 1 273 ? 43.017 121.723 84.967 1.00 124.99 273 ASP D O 1
ATOM 19124 N N . ASP D 1 274 ? 44.695 122.552 86.228 1.00 125.67 274 ASP D N 1
ATOM 19125 C CA . ASP D 1 274 ? 44.685 121.419 87.153 1.00 122.75 274 ASP D CA 1
ATOM 19126 C C . ASP D 1 274 ? 43.322 121.210 87.811 1.00 123.00 274 ASP D C 1
ATOM 19127 O O . ASP D 1 274 ? 42.906 120.067 88.034 1.00 118.72 274 ASP D O 1
ATOM 19136 N N . THR D 1 275 ? 42.618 122.291 88.155 1.00 130.85 275 THR D N 1
ATOM 19137 C CA . THR D 1 275 ? 41.329 122.119 88.820 1.00 132.52 275 THR D CA 1
ATOM 19138 C C . THR D 1 275 ? 40.343 121.367 87.933 1.00 128.27 275 THR D C 1
ATOM 19139 O O . THR D 1 275 ? 39.644 120.460 88.401 1.00 128.77 275 THR D O 1
ATOM 19150 N N . MET D 1 276 ? 40.269 121.725 86.651 1.00 122.57 276 MET D N 1
ATOM 19151 C CA . MET D 1 276 ? 39.358 121.022 85.752 1.00 126.07 276 MET D CA 1
ATOM 19152 C C . MET D 1 276 ? 39.749 119.555 85.608 1.00 123.12 276 MET D C 1
ATOM 19153 O O . MET D 1 276 ? 38.879 118.685 85.499 1.00 120.05 276 MET D O 1
ATOM 19167 N N . LEU D 1 277 ? 41.025 119.235 85.820 1.00 114.91 277 LEU D N 1
ATOM 19168 C CA . LEU D 1 277 ? 41.543 117.851 85.641 1.00 111.49 277 LEU D CA 1
ATOM 19169 C C . LEU D 1 277 ? 41.409 117.024 86.927 1.00 109.78 277 LEU D C 1
ATOM 19170 O O . LEU D 1 277 ? 41.080 115.832 86.805 1.00 106.27 277 LEU D O 1
ATOM 19186 N N . GLU D 1 278 ? 41.679 117.595 88.104 1.00 112.67 278 GLU D N 1
ATOM 19187 C CA . GLU D 1 278 ? 41.507 116.875 89.394 1.00 114.84 278 GLU D CA 1
ATOM 19188 C C . GLU D 1 278 ? 40.042 116.470 89.412 1.00 117.41 278 GLU D C 1
ATOM 19189 O O . GLU D 1 278 ? 39.703 115.517 90.132 1.00 124.06 278 GLU D O 1
ATOM 19201 N N . ALA D 1 279 ? 39.208 117.179 88.659 1.00 131.52 279 ALA D N 1
ATOM 19202 C CA . ALA D 1 279 ? 37.798 116.805 88.460 1.00 123.91 279 ALA D CA 1
ATOM 19203 C C . ALA D 1 279 ? 37.696 116.416 86.995 1.00 126.99 279 ALA D C 1
ATOM 19204 O O . ALA D 1 279 ? 38.721 116.522 86.313 1.00 131.12 279 ALA D O 1
ATOM 19211 N N . PHE D 1 280 ? 36.570 115.896 86.538 1.00 101.18 280 PHE D N 1
ATOM 19212 C CA . PHE D 1 280 ? 36.336 115.575 85.113 1.00 95.63 280 PHE D CA 1
ATOM 19213 C C . PHE D 1 280 ? 37.272 114.451 84.653 1.00 90.34 280 PHE D C 1
ATOM 19214 O O . PHE D 1 280 ? 37.097 114.051 83.499 1.00 87.02 280 PHE D O 1
ATOM 19231 N N . SER D 1 281 ? 38.227 113.965 85.464 1.00 96.10 281 SER D N 1
ATOM 19232 C CA . SER D 1 281 ? 39.005 112.823 85.003 1.00 89.37 281 SER D CA 1
ATOM 19233 C C . SER D 1 281 ? 39.537 112.031 86.184 1.00 94.02 281 SER D C 1
ATOM 19234 O O . SER D 1 281 ? 39.829 112.586 87.245 1.00 102.63 281 SER D O 1
ATOM 19242 N N . ILE D 1 282 ? 39.724 110.737 85.960 1.00 79.19 282 ILE D N 1
ATOM 19243 C CA . ILE D 1 282 ? 40.466 109.875 86.868 1.00 77.94 282 ILE D CA 1
ATOM 19244 C C . ILE D 1 282 ? 41.816 109.618 86.210 1.00 75.73 282 ILE D C 1
ATOM 19245 O O . ILE D 1 282 ? 41.925 108.820 85.270 1.00 71.24 282 ILE D O 1
ATOM 19261 N N . TYR D 1 283 ? 42.857 110.284 86.704 1.00 88.71 283 TYR D N 1
ATOM 19262 C CA . TYR D 1 283 ? 44.155 110.233 86.051 1.00 87.78 283 TYR D CA 1
ATOM 19263 C C . TYR D 1 283 ? 45.262 110.077 87.079 1.00 84.51 283 TYR D C 1
ATOM 19264 O O . TYR D 1 283 ? 45.123 110.460 88.243 1.00 82.98 283 TYR D O 1
ATOM 19282 N N . GLY D 1 284 ? 46.381 109.534 86.612 1.00 76.74 284 GLY D N 1
ATOM 19283 C CA . GLY D 1 284 ? 47.601 109.454 87.378 1.00 78.35 284 GLY D CA 1
ATOM 19284 C C . GLY D 1 284 ? 48.257 108.100 87.209 1.00 73.29 284 GLY D C 1
ATOM 19285 O O . GLY D 1 284 ? 48.012 107.390 86.235 1.00 72.07 284 GLY D O 1
ATOM 19289 N N . THR D 1 285 ? 49.129 107.778 88.161 1.00 75.68 285 THR D N 1
ATOM 19290 C CA . THR D 1 285 ? 49.713 106.458 88.250 1.00 70.15 285 THR D CA 1
ATOM 19291 C C . THR D 1 285 ? 48.638 105.473 88.656 1.00 71.94 285 THR D C 1
ATOM 19292 O O . THR D 1 285 ? 47.595 105.861 89.166 1.00 73.32 285 THR D O 1
ATOM 19303 N N . PRO D 1 286 ? 48.878 104.194 88.500 1.00 70.17 286 PRO D N 1
ATOM 19304 C CA . PRO D 1 286 ? 47.875 103.249 89.001 1.00 72.28 286 PRO D CA 1
ATOM 19305 C C . PRO D 1 286 ? 47.543 103.439 90.469 1.00 74.40 286 PRO D C 1
ATOM 19306 O O . PRO D 1 286 ? 46.374 103.339 90.853 1.00 72.18 286 PRO D O 1
ATOM 19317 N N . GLU D 1 287 ? 48.545 103.723 91.304 1.00 92.40 287 GLU D N 1
ATOM 19318 C CA . GLU D 1 287 ? 48.269 103.967 92.715 1.00 88.53 287 GLU D CA 1
ATOM 19319 C C . GLU D 1 287 ? 47.342 105.164 92.886 1.00 85.53 287 GLU D C 1
ATOM 19320 O O . GLU D 1 287 ? 46.430 105.134 93.721 1.00 86.27 287 GLU D O 1
ATOM 19332 N N . ASP D 1 288 ? 47.549 106.225 92.103 1.00 83.22 288 ASP D N 1
ATOM 19333 C CA . ASP D 1 288 ? 46.611 107.341 92.144 1.00 82.35 288 ASP D CA 1
ATOM 19334 C C . ASP D 1 288 ? 45.200 106.873 91.807 1.00 87.81 288 ASP D C 1
ATOM 19335 O O . ASP D 1 288 ? 44.259 107.121 92.565 1.00 83.47 288 ASP D O 1
ATOM 19344 N N . VAL D 1 289 ? 45.049 106.130 90.702 1.00 73.27 289 VAL D N 1
ATOM 19345 C CA . VAL D 1 289 ? 43.722 105.789 90.192 1.00 70.84 289 VAL D CA 1
ATOM 19346 C C . VAL D 1 289 ? 42.985 104.865 91.149 1.00 69.80 289 VAL D C 1
ATOM 19347 O O . VAL D 1 289 ? 41.769 104.989 91.332 1.00 72.95 289 VAL D O 1
ATOM 19360 N N . VAL D 1 290 ? 43.695 103.922 91.767 1.00 70.75 290 VAL D N 1
ATOM 19361 C CA . VAL D 1 290 ? 43.054 103.037 92.736 1.00 74.93 290 VAL D CA 1
ATOM 19362 C C . VAL D 1 290 ? 42.473 103.845 93.891 1.00 75.06 290 VAL D C 1
ATOM 19363 O O . VAL D 1 290 ? 41.333 103.626 94.320 1.00 74.78 290 VAL D O 1
ATOM 19376 N N . GLU D 1 291 ? 43.256 104.781 94.425 1.00 80.56 291 GLU D N 1
ATOM 19377 C CA . GLU D 1 291 ? 42.769 105.577 95.545 1.00 87.83 291 GLU D CA 1
ATOM 19378 C C . GLU D 1 291 ? 41.528 106.357 95.130 1.00 86.53 291 GLU D C 1
ATOM 19379 O O . GLU D 1 291 ? 40.507 106.344 95.826 1.00 90.19 291 GLU D O 1
ATOM 19391 N N . LYS D 1 292 ? 41.580 107.005 93.963 1.00 84.76 292 LYS D N 1
ATOM 19392 C CA . LYS D 1 292 ? 40.407 107.727 93.486 1.00 86.42 292 LYS D CA 1
ATOM 19393 C C . LYS D 1 292 ? 39.234 106.784 93.275 1.00 83.03 292 LYS D C 1
ATOM 19394 O O . LYS D 1 292 ? 38.124 107.044 93.752 1.00 86.44 292 LYS D O 1
ATOM 19413 N N . CYS D 1 293 ? 39.475 105.644 92.633 1.00 86.50 293 CYS D N 1
ATOM 19414 C CA . CYS D 1 293 ? 38.389 104.700 92.425 1.00 84.88 293 CYS D CA 1
ATOM 19415 C C . CYS D 1 293 ? 37.842 104.209 93.756 1.00 86.53 293 CYS D C 1
ATOM 19416 O O . CYS D 1 293 ? 36.645 103.929 93.867 1.00 77.67 293 CYS D O 1
ATOM 19424 N N . LYS D 1 294 ? 38.682 104.123 94.782 1.00 86.86 294 LYS D N 1
ATOM 19425 C CA . LYS D 1 294 ? 38.257 103.619 96.116 1.00 94.38 294 LYS D CA 1
ATOM 19426 C C . LYS D 1 294 ? 37.273 104.609 96.744 1.00 89.63 294 LYS D C 1
ATOM 19427 O O . LYS D 1 294 ? 36.393 104.157 97.486 1.00 92.42 294 LYS D O 1
ATOM 19446 N N . LYS D 1 295 ? 37.383 105.895 96.421 1.00 91.47 295 LYS D N 1
ATOM 19447 C CA . LYS D 1 295 ? 36.505 106.942 96.993 1.00 89.67 295 LYS D CA 1
ATOM 19448 C C . LYS D 1 295 ? 35.162 106.899 96.282 1.00 89.50 295 LYS D C 1
ATOM 19449 O O . LYS D 1 295 ? 34.139 107.045 96.959 1.00 90.76 295 LYS D O 1
ATOM 19468 N N . LEU D 1 296 ? 35.169 106.732 94.962 1.00 83.36 296 LEU D N 1
ATOM 19469 C CA . LEU D 1 296 ? 33.917 106.724 94.173 1.00 81.55 296 LEU D CA 1
ATOM 19470 C C . LEU D 1 296 ? 33.079 105.569 94.694 1.00 78.86 296 LEU D C 1
ATOM 19471 O O . LEU D 1 296 ? 31.863 105.736 94.800 1.00 79.53 296 LEU D O 1
ATOM 19487 N N . ALA D 1 297 ? 33.707 104.438 94.995 1.00 75.89 297 ALA D N 1
ATOM 19488 C CA . ALA D 1 297 ? 32.985 103.320 95.577 1.00 76.22 297 ALA D CA 1
ATOM 19489 C C . ALA D 1 297 ? 32.351 103.701 96.912 1.00 79.85 297 ALA D C 1
ATOM 19490 O O . ALA D 1 297 ? 31.245 103.247 97.228 1.00 77.54 297 ALA D O 1
ATOM 19497 N N . GLU D 1 298 ? 33.035 104.516 97.723 1.00 88.11 298 GLU D N 1
ATOM 19498 C CA . GLU D 1 298 ? 32.426 104.863 99.005 1.00 94.22 298 GLU D CA 1
ATOM 19499 C C . GLU D 1 298 ? 31.171 105.711 98.814 1.00 90.70 298 GLU D C 1
ATOM 19500 O O . GLU D 1 298 ? 30.288 105.712 99.682 1.00 91.19 298 GLU D O 1
ATOM 19512 N N . MET D 1 299 ? 31.077 106.447 97.703 1.00 88.74 299 MET D N 1
ATOM 19513 C CA . MET D 1 299 ? 29.891 107.244 97.425 1.00 90.69 299 MET D CA 1
ATOM 19514 C C . MET D 1 299 ? 28.750 106.404 96.881 1.00 86.54 299 MET D C 1
ATOM 19515 O O . MET D 1 299 ? 27.622 106.896 96.802 1.00 87.99 299 MET D O 1
ATOM 19529 N N . GLY D 1 300 ? 29.014 105.153 96.522 1.00 74.42 300 GLY D N 1
ATOM 19530 C CA . GLY D 1 300 ? 27.997 104.271 95.996 1.00 77.62 300 GLY D CA 1
ATOM 19531 C C . GLY D 1 300 ? 28.178 103.860 94.552 1.00 73.16 300 GLY D C 1
ATOM 19532 O O . GLY D 1 300 ? 27.260 103.256 93.985 1.00 65.21 300 GLY D O 1
ATOM 19536 N N . VAL D 1 301 ? 29.315 104.179 93.934 1.00 65.79 301 VAL D N 1
ATOM 19537 C CA . VAL D 1 301 ? 29.584 103.729 92.572 1.00 58.85 301 VAL D CA 1
ATOM 19538 C C . VAL D 1 301 ? 29.867 102.236 92.592 1.00 56.39 301 VAL D C 1
ATOM 19539 O O . VAL D 1 301 ? 30.624 101.744 93.438 1.00 58.79 301 VAL D O 1
ATOM 19552 N N . THR D 1 302 ? 29.268 101.499 91.653 1.00 61.90 302 THR D N 1
ATOM 19553 C CA . THR D 1 302 ? 29.500 100.066 91.573 1.00 51.97 302 THR D CA 1
ATOM 19554 C C . THR D 1 302 ? 30.113 99.615 90.250 1.00 52.45 302 THR D C 1
ATOM 19555 O O . THR D 1 302 ? 30.600 98.486 90.175 1.00 49.76 302 THR D O 1
ATOM 19566 N N . GLN D 1 303 ? 30.163 100.473 89.237 1.00 49.10 303 GLN D N 1
ATOM 19567 C CA . GLN D 1 303 ? 30.934 100.220 88.022 1.00 51.08 303 GLN D CA 1
ATOM 19568 C C . GLN D 1 303 ? 31.677 101.497 87.675 1.00 48.17 303 GLN D C 1
ATOM 19569 O O . GLN D 1 303 ? 31.105 102.588 87.746 1.00 53.61 303 GLN D O 1
ATOM 19583 N N . ILE D 1 304 ? 32.961 101.368 87.382 1.00 47.41 304 ILE D N 1
ATOM 19584 C CA . ILE D 1 304 ? 33.757 102.453 86.823 1.00 50.90 304 ILE D CA 1
ATOM 19585 C C . ILE D 1 304 ? 34.083 102.100 85.374 1.00 50.23 304 ILE D C 1
ATOM 19586 O O . ILE D 1 304 ? 34.656 101.037 85.093 1.00 46.53 304 ILE D O 1
ATOM 19602 N N . VAL D 1 305 ? 33.724 102.993 84.456 1.00 46.97 305 VAL D N 1
ATOM 19603 C CA . VAL D 1 305 ? 33.993 102.812 83.034 1.00 45.99 305 VAL D CA 1
ATOM 19604 C C . VAL D 1 305 ? 35.253 103.591 82.675 1.00 46.00 305 VAL D C 1
ATOM 19605 O O . VAL D 1 305 ? 35.304 104.817 82.829 1.00 49.17 305 VAL D O 1
ATOM 19618 N N . ALA D 1 306 ? 36.266 102.888 82.194 1.00 45.80 306 ALA D N 1
ATOM 19619 C CA . ALA D 1 306 ? 37.475 103.540 81.696 1.00 47.37 306 ALA D CA 1
ATOM 19620 C C . ALA D 1 306 ? 37.156 104.086 80.310 1.00 48.17 306 ALA D C 1
ATOM 19621 O O . ALA D 1 306 ? 37.201 103.360 79.310 1.00 47.04 306 ALA D O 1
ATOM 19628 N N . GLY D 1 307 ? 36.792 105.374 80.249 1.00 51.13 307 GLY D N 1
ATOM 19629 C CA . GLY D 1 307 ? 36.478 106.012 78.988 1.00 50.44 307 GLY D CA 1
ATOM 19630 C C . GLY D 1 307 ? 37.678 106.729 78.390 1.00 51.60 307 GLY D C 1
ATOM 19631 O O . GLY D 1 307 ? 38.741 106.804 78.996 1.00 53.93 307 GLY D O 1
ATOM 19635 N N . SER D 1 308 ? 37.484 107.249 77.180 1.00 51.68 308 SER D N 1
ATOM 19636 C CA . SER D 1 308 ? 38.568 107.900 76.460 1.00 59.76 308 SER D CA 1
ATOM 19637 C C . SER D 1 308 ? 39.277 108.912 77.364 1.00 56.38 308 SER D C 1
ATOM 19638 O O . SER D 1 308 ? 38.624 109.596 78.162 1.00 55.76 308 SER D O 1
ATOM 19646 N N . PRO D 1 309 ? 40.614 109.065 77.296 1.00 54.04 309 PRO D N 1
ATOM 19647 C CA . PRO D 1 309 ? 41.446 108.351 76.333 1.00 54.53 309 PRO D CA 1
ATOM 19648 C C . PRO D 1 309 ? 41.888 106.968 76.816 1.00 50.60 309 PRO D C 1
ATOM 19649 O O . PRO D 1 309 ? 42.590 106.327 76.068 1.00 47.87 309 PRO D O 1
ATOM 19660 N N . ILE D 1 310 ? 41.495 106.566 78.023 1.00 48.78 310 ILE D N 1
ATOM 19661 C CA . ILE D 1 310 ? 41.928 105.289 78.658 1.00 48.28 310 ILE D CA 1
ATOM 19662 C C . ILE D 1 310 ? 43.373 105.504 79.081 1.00 50.83 310 ILE D C 1
ATOM 19663 O O . ILE D 1 310 ? 43.685 105.188 80.221 1.00 51.40 310 ILE D O 1
ATOM 19679 N N . GLY D 1 311 ? 44.215 106.005 78.178 1.00 51.17 311 GLY D N 1
ATOM 19680 C CA . GLY D 1 311 ? 45.608 106.341 78.499 1.00 57.71 311 GLY D CA 1
ATOM 19681 C C . GLY D 1 311 ? 46.343 106.947 77.318 1.00 57.13 311 GLY D C 1
ATOM 19682 O O . GLY D 1 311 ? 45.799 106.943 76.212 1.00 55.95 311 GLY D O 1
ATOM 19686 N N . PRO D 1 312 ? 47.557 107.486 77.524 1.00 56.39 312 PRO D N 1
ATOM 19687 C CA . PRO D 1 312 ? 48.376 108.001 76.410 1.00 56.32 312 PRO D CA 1
ATOM 19688 C C . PRO D 1 312 ? 48.523 107.011 75.263 1.00 57.11 312 PRO D C 1
ATOM 19689 O O . PRO D 1 312 ? 48.450 107.405 74.095 1.00 51.92 312 PRO D O 1
ATOM 19700 N N . ASN D 1 313 ? 48.724 105.734 75.568 1.00 49.37 313 ASN D N 1
ATOM 19701 C CA . ASN D 1 313 ? 48.667 104.651 74.594 1.00 53.85 313 ASN D CA 1
ATOM 19702 C C . ASN D 1 313 ? 47.666 103.625 75.108 1.00 48.25 313 ASN D C 1
ATOM 19703 O O . ASN D 1 313 ? 47.869 103.051 76.182 1.00 48.23 313 ASN D O 1
ATOM 19714 N N . LYS D 1 314 ? 46.592 103.395 74.347 1.00 45.70 314 LYS D N 1
ATOM 19715 C CA . LYS D 1 314 ? 45.484 102.579 74.853 1.00 44.59 314 LYS D CA 1
ATOM 19716 C C . LYS D 1 314 ? 45.919 101.141 75.123 1.00 43.13 314 LYS D C 1
ATOM 19717 O O . LYS D 1 314 ? 45.473 100.522 76.098 1.00 42.56 314 LYS D O 1
ATOM 19736 N N . GLU D 1 315 ? 46.733 100.573 74.232 1.00 45.85 315 GLU D N 1
ATOM 19737 C CA . GLU D 1 315 ? 47.242 99.220 74.431 1.00 42.27 315 GLU D CA 1
ATOM 19738 C C . GLU D 1 315 ? 47.954 99.103 75.771 1.00 46.72 315 GLU D C 1
ATOM 19739 O O . GLU D 1 315 ? 47.631 98.237 76.596 1.00 39.87 315 GLU D O 1
ATOM 19751 N N . THR D 1 316 ? 48.902 100.005 76.012 1.00 42.18 316 THR D N 1
ATOM 19752 C CA . THR D 1 316 ? 49.671 99.992 77.247 1.00 44.85 316 THR D CA 1
ATOM 19753 C C . THR D 1 316 ? 48.772 100.178 78.459 1.00 48.90 316 THR D C 1
ATOM 19754 O O . THR D 1 316 ? 48.951 99.503 79.479 1.00 47.24 316 THR D O 1
ATOM 19765 N N . ALA D 1 317 ? 47.805 101.101 78.370 1.00 50.41 317 ALA D N 1
ATOM 19766 C CA . ALA D 1 317 ? 46.985 101.437 79.532 1.00 46.03 317 ALA D CA 1
ATOM 19767 C C . ALA D 1 317 ? 46.012 100.312 79.883 1.00 47.48 317 ALA D C 1
ATOM 19768 O O . ALA D 1 317 ? 45.780 100.030 81.064 1.00 47.43 317 ALA D O 1
ATOM 19775 N N . ILE D 1 318 ? 45.430 99.656 78.879 1.00 42.71 318 ILE D N 1
ATOM 19776 C CA . ILE D 1 318 ? 44.567 98.516 79.167 1.00 41.83 318 ILE D CA 1
ATOM 19777 C C . ILE D 1 318 ? 45.335 97.471 79.966 1.00 45.06 318 ILE D C 1
ATOM 19778 O O . ILE D 1 318 ? 44.819 96.908 80.943 1.00 45.95 318 ILE D O 1
ATOM 19794 N N . LYS D 1 319 ? 46.581 97.198 79.566 1.00 40.01 319 LYS D N 1
ATOM 19795 C CA . LYS D 1 319 ? 47.399 96.214 80.270 1.00 42.31 319 LYS D CA 1
ATOM 19796 C C . LYS D 1 319 ? 47.743 96.681 81.676 1.00 49.19 319 LYS D C 1
ATOM 19797 O O . LYS D 1 319 ? 47.735 95.887 82.627 1.00 43.52 319 LYS D O 1
ATOM 19816 N N . LEU D 1 320 ? 48.050 97.964 81.842 1.00 44.04 320 LEU D N 1
ATOM 19817 C CA . LEU D 1 320 ? 48.476 98.523 83.152 1.00 46.04 320 LEU D CA 1
ATOM 19818 C C . LEU D 1 320 ? 47.305 98.495 84.134 1.00 51.03 320 LEU D C 1
ATOM 19819 O O . LEU D 1 320 ? 47.527 98.099 85.285 1.00 56.03 320 LEU D O 1
ATOM 19835 N N . ILE D 1 321 ? 46.116 98.891 83.699 1.00 46.69 321 ILE D N 1
ATOM 19836 C CA . ILE D 1 321 ? 44.889 98.859 84.540 1.00 50.29 321 ILE D CA 1
ATOM 19837 C C . ILE D 1 321 ? 44.638 97.418 84.983 1.00 46.94 321 ILE D C 1
ATOM 19838 O O . ILE D 1 321 ? 44.275 97.222 86.141 1.00 48.06 321 ILE D O 1
ATOM 19854 N N . GLY D 1 322 ? 44.844 96.443 84.099 1.00 51.78 322 GLY D N 1
ATOM 19855 C CA . GLY D 1 322 ? 44.561 95.029 84.401 1.00 49.76 322 GLY D CA 1
ATOM 19856 C C . GLY D 1 322 ? 45.501 94.460 85.440 1.00 50.60 322 GLY D C 1
ATOM 19857 O O . GLY D 1 322 ? 45.058 93.613 86.215 1.00 55.68 322 GLY D O 1
ATOM 19861 N N . LYS D 1 323 ? 46.751 94.908 85.468 1.00 45.96 323 LYS D N 1
ATOM 19862 C CA . LYS D 1 323 ? 47.774 94.345 86.382 1.00 61.23 323 LYS D CA 1
ATOM 19863 C C . LYS D 1 323 ? 47.842 95.114 87.700 1.00 50.27 323 LYS D C 1
ATOM 19864 O O . LYS D 1 323 ? 48.133 94.470 88.712 1.00 61.33 323 LYS D O 1
ATOM 19883 N N . LYS D 1 324 ? 47.571 96.417 87.699 1.00 83.07 324 LYS D N 1
ATOM 19884 C CA . LYS D 1 324 ? 47.787 97.256 88.908 1.00 73.91 324 LYS D CA 1
ATOM 19885 C C . LYS D 1 324 ? 46.529 97.954 89.427 1.00 81.14 324 LYS D C 1
ATOM 19886 O O . LYS D 1 324 ? 46.580 98.392 90.579 1.00 89.54 324 LYS D O 1
ATOM 19905 N N . VAL D 1 325 ? 45.460 98.087 88.651 1.00 58.09 325 VAL D N 1
ATOM 19906 C CA . VAL D 1 325 ? 44.265 98.854 89.104 1.00 59.01 325 VAL D CA 1
ATOM 19907 C C . VAL D 1 325 ? 43.125 97.893 89.448 1.00 57.35 325 VAL D C 1
ATOM 19908 O O . VAL D 1 325 ? 42.741 97.866 90.621 1.00 62.14 325 VAL D O 1
ATOM 19921 N N . ILE D 1 326 ? 42.613 97.124 88.486 1.00 54.65 326 ILE D N 1
ATOM 19922 C CA . ILE D 1 326 ? 41.427 96.242 88.706 1.00 54.54 326 ILE D CA 1
ATOM 19923 C C . ILE D 1 326 ? 41.718 95.285 89.862 1.00 59.72 326 ILE D C 1
ATOM 19924 O O . ILE D 1 326 ? 40.837 95.123 90.715 1.00 65.03 326 ILE D O 1
ATOM 19940 N N . PRO D 1 327 ? 42.900 94.646 89.944 1.00 55.67 327 PRO D N 1
ATOM 19941 C CA . PRO D 1 327 ? 43.149 93.679 91.003 1.00 65.27 327 PRO D CA 1
ATOM 19942 C C . PRO D 1 327 ? 43.192 94.313 92.402 1.00 70.47 327 PRO D C 1
ATOM 19943 O O . PRO D 1 327 ? 42.968 93.593 93.351 1.00 62.76 327 PRO D O 1
ATOM 19954 N N . ALA D 1 328 ? 43.449 95.616 92.506 1.00 70.38 328 ALA D N 1
ATOM 19955 C CA . ALA D 1 328 ? 43.571 96.334 93.798 1.00 72.16 328 ALA D CA 1
ATOM 19956 C C . ALA D 1 328 ? 42.202 96.794 94.288 1.00 77.28 328 ALA D C 1
ATOM 19957 O O . ALA D 1 328 ? 42.125 97.274 95.427 1.00 75.88 328 ALA D O 1
ATOM 19964 N N . LEU D 1 329 ? 41.169 96.670 93.463 1.00 66.35 329 LEU D N 1
ATOM 19965 C CA . LEU D 1 329 ? 39.798 97.094 93.820 1.00 71.81 329 LEU D CA 1
ATOM 19966 C C . LEU D 1 329 ? 38.928 95.843 93.862 1.00 79.06 329 LEU D C 1
ATOM 19967 O O . LEU D 1 329 ? 37.767 95.930 93.438 1.00 84.19 329 LEU D O 1
#

B-factor: mean 58.9, std 30.8, range [21.8, 218.37]

Organism: Methanocaldococcus jannaschii (strain ATCC 43067 / DSM 2661 / JAL-1 / JCM 10045 / NBRC 100440) (NCBI:txid243232)